Protein AF-A0A960I4C6-F1 (afdb_monomer)

Mean predicted aligned error: 10.02 Å

Secondary structure (DSSP, 8-state):
-PPPPHHHHHHHHHHHHH-TT--HHHHHHHHHHHHHHHHHHHTTTPPTT-EEEE-HHHHTT---TT--EEEEEE--TT--HHHHHHHHHHHHHHHHHTT--EEEEEE-HHHHHHHTTT-HHHHHHTSS-EEEEE-HHHHHHHHHHHHHHHHHSHHHHHHHHHHHHHHHHHHH-BTTTBSS-BTTTSBTSHHHHHHHHHHHTT--HHHHTT-SS-GGGGHHHHHHHHHHHHHHHHHHSS---B--HHHHHHHHHHHT-SSHHHHHHHHHHHHHHHHHHHHHHHHHHHHHHHTTT----PPPEEEETTEEEETTEEEE-TT--TTSTTHHHHHHHHHHHTT-PBPHHHHHHHHHHSPPP-SS--HHHHHHHHHHHTTGGGHHHHHHHHHHTTHHHHH-TTHHHHTT----STT--B-HHHHHHHHHHHHGGGTTTSS-HHHHHHHHHHTTGGGGSSS-HHHHHHHHHHHHHHHTT--HHHHHHHHHHHHTTTHHHHHHHHS-TTSHHHHHHHHHHH-SHHHHHHHHHHHHHHHHHH-TTT--HHHHHHHHHHHHHHHHHHTTPPPP-GGG---HHHHHHHTT--TT--EEEEEE-SSEEEEEEEEE--TTHHHHHHHHHHHHT--EEEEEEEE-TTSEEEEEEEEEPPTT----HHHHHHHHHHHHHT-S-HHHHHHHHHHHHTTT-SS---S----EEEEESSS-SSSEEEEEEEE--TTHHHHHHHHHHHTT-EEEEEEEEEETTEEEEEEEEEBTTTTBSPPGGGHHHHHHHHHHHH-

Nearest PDB structures (foldseek):
  3wfo-assembly2_B  TM=7.248E-01  e=2.151E-05  Aquifex aeolicus VF5
  8ops-assembly1_A  TM=4.016E-01  e=2.443E-01  Homo sapiens
  2ab5-assembly1_B  TM=2.036E-01  e=8.903E-02  Saccharomyces cerevisiae
  8opp-assembly1_A  TM=1.659E-01  e=3.244E-02  Homo sapiens
  8opt-assembly1_A  TM=2.288E-01  e=2.065E-01  Homo sapiens

pLDDT: mean 89.29, std 10.27, range [33.47, 98.69]

Radius of gyration: 32.49 Å; Cα contacts (8 Å, |Δi|>4): 1317; chains: 1; bounding box: 74×76×93 Å

Foldseek 3Di:
DPQDALVNVLVVLVCLLPDLVAFFLRSLLVVLVVVLVNLCRLCVPPDALKFKWWWDCSLVSLHFSADAGEIEIEHEPPDDPVVQCVSVCSRVVRCVSSVGHYPYYYDYLVVLLVCLLPDLVSLLRLCGIGTSDHDPVSSVVSNVVSLVSCLVPLLVNLVVLVVQLVVLCVPFPALLWFLWHQQDSYQLHLVLLSSLVSSCSNVDPQLVVLFPDDSVVLPVLHSLSSRLQNLLCSQVVHNGRIRDPVCQQVSCVSVVHPGSQRSSLSNSVSSLVSNVRSVSSSLSSVLCSVVVNDDDFFDWDDQDVQWTQGPQAIAGHPPDPLQPLQVLLQSLLSCLLSVGHHDPVRLLVSLPRYHFQDQADDPSNLVSNLSLLLSAPSNVNSLSSNVVSPNNCSLVVLVVLQRSGDDPFPQAGTGRNQLLSQLSNQLSVCCVVAPCSSLLSVLSNQQQSQVSDPDPSLVSSLVCLCSNVVRSVDDPVSSVLSSLLNNCLVVLLCLLQAHDLLFLLSLVVVLVSQVALNSLRSSLSSNQSSQVSRHPPSDDPSSVVSSVSSSVSNVCVRVVHRRPNCQADDDPVLVVQQVVEDPFDKDWDWDDDDFWIKIKIKGQDDQCLQLLLLLLCLLQVWAWQWKFWHDHPVRMIIIITITGDDPPDDRPVVVSVVSSVCSSVVNDPSVVSVVVVLVVCVVPPPDDDDDAFDWDWDWDPVSHVFFIKIKTKHFDDRSLVSLQSVLCSVVQKDFRIWGWDDGDGMIIIITGIDRPVVNGYDDPVCRVVSSVSSVVSRD

Structure (mmCIF, N/CA/C/O backbone):
data_AF-A0A960I4C6-F1
#
_entry.id   AF-A0A960I4C6-F1
#
loop_
_atom_site.group_PDB
_atom_site.id
_atom_site.type_symbol
_atom_site.label_atom_id
_atom_site.label_alt_id
_atom_site.label_comp_id
_atom_site.label_asym_id
_atom_site.label_entity_id
_atom_site.label_seq_id
_atom_site.pdbx_PDB_ins_code
_atom_site.Cartn_x
_atom_site.Cartn_y
_atom_site.Cartn_z
_atom_site.occupancy
_atom_site.B_iso_or_equiv
_atom_site.auth_seq_id
_atom_site.auth_comp_id
_atom_site.auth_asym_id
_atom_site.auth_atom_id
_atom_site.pdbx_PDB_model_num
ATOM 1 N N . MET A 1 1 ? 14.129 27.250 -44.084 1.00 50.06 1 MET A N 1
ATOM 2 C CA . MET A 1 1 ? 12.821 27.407 -43.402 1.00 50.06 1 MET A CA 1
ATOM 3 C C . MET A 1 1 ? 13.076 28.290 -42.187 1.00 50.06 1 MET A C 1
ATOM 5 O O . MET A 1 1 ? 14.143 28.129 -41.614 1.00 50.06 1 MET A O 1
ATOM 9 N N . LYS A 1 2 ? 12.229 29.269 -41.828 1.00 59.34 2 LYS A N 1
ATOM 10 C CA . LYS A 1 2 ? 12.492 30.034 -40.590 1.00 59.34 2 LYS A CA 1
ATOM 11 C C . LYS A 1 2 ? 12.363 29.081 -39.388 1.00 59.34 2 LYS A C 1
ATOM 13 O O . LYS A 1 2 ? 11.403 28.310 -39.397 1.00 59.34 2 LYS A O 1
ATOM 18 N N . PRO A 1 3 ? 13.288 29.110 -38.412 1.00 73.62 3 PRO A N 1
ATOM 19 C CA . PRO A 1 3 ? 13.168 28.294 -37.209 1.00 73.62 3 PRO A CA 1
ATOM 20 C C . PRO A 1 3 ? 11.868 28.630 -36.471 1.00 73.62 3 PRO A C 1
ATOM 22 O O . PRO A 1 3 ? 11.410 29.776 -36.495 1.00 73.62 3 PRO A O 1
ATOM 25 N N . VAL A 1 4 ? 11.252 27.617 -35.861 1.00 86.25 4 VAL A N 1
ATOM 26 C CA . VAL A 1 4 ? 10.021 27.785 -35.081 1.00 86.25 4 VAL A CA 1
ATOM 27 C C . VAL A 1 4 ? 10.258 28.737 -33.900 1.00 86.25 4 VAL A C 1
ATOM 29 O O . VAL A 1 4 ? 11.282 28.654 -33.227 1.00 86.25 4 VAL A O 1
ATOM 32 N N . ASP A 1 5 ? 9.317 29.651 -33.646 1.00 89.38 5 ASP A N 1
ATOM 33 C CA . ASP A 1 5 ? 9.409 30.599 -32.531 1.00 89.38 5 ASP A CA 1
ATOM 34 C C . ASP A 1 5 ? 8.727 30.090 -31.244 1.00 89.38 5 ASP A C 1
ATOM 36 O O . ASP A 1 5 ? 7.834 29.233 -31.257 1.00 89.38 5 ASP A O 1
ATOM 40 N N . ALA A 1 6 ? 9.130 30.657 -30.102 1.00 90.25 6 ALA A N 1
ATOM 41 C CA . ALA A 1 6 ? 8.630 30.271 -28.781 1.00 90.25 6 ALA A CA 1
ATOM 42 C C . ALA A 1 6 ? 7.116 30.504 -28.599 1.00 90.25 6 ALA A C 1
ATOM 44 O O . ALA A 1 6 ? 6.450 29.798 -27.836 1.00 90.25 6 ALA A O 1
ATOM 45 N N . ALA A 1 7 ? 6.537 31.491 -29.291 1.00 91.44 7 ALA A N 1
ATOM 46 C CA . ALA A 1 7 ? 5.098 31.754 -29.249 1.00 91.44 7 ALA A CA 1
ATOM 47 C C . ALA A 1 7 ? 4.303 30.634 -29.940 1.00 91.44 7 ALA A C 1
ATOM 49 O O . ALA A 1 7 ? 3.284 30.175 -29.418 1.00 91.44 7 ALA A O 1
ATOM 50 N N . THR A 1 8 ? 4.803 30.151 -31.075 1.00 92.81 8 THR A N 1
ATOM 51 C CA . THR A 1 8 ? 4.229 29.041 -31.832 1.00 92.81 8 THR A CA 1
ATOM 52 C C . THR A 1 8 ? 4.314 27.743 -31.043 1.00 92.81 8 THR A C 1
ATOM 54 O O . THR A 1 8 ? 3.298 27.060 -30.924 1.00 92.81 8 THR A O 1
ATOM 57 N N . ILE A 1 9 ? 5.468 27.442 -30.435 1.00 93.56 9 ILE A N 1
ATOM 58 C CA . ILE A 1 9 ? 5.640 26.261 -29.572 1.00 93.56 9 ILE A CA 1
ATOM 59 C C . ILE A 1 9 ? 4.607 26.270 -28.437 1.00 93.56 9 ILE A C 1
ATOM 61 O O . ILE A 1 9 ? 3.869 25.296 -28.272 1.00 93.56 9 ILE A O 1
ATOM 65 N N . ARG A 1 10 ? 4.492 27.384 -27.696 1.00 93.81 10 ARG A N 1
ATOM 66 C CA . ARG A 1 10 ? 3.526 27.524 -26.590 1.00 93.81 10 ARG A CA 1
ATOM 67 C C . ARG A 1 10 ? 2.090 27.301 -27.041 1.00 93.81 10 ARG A C 1
ATOM 69 O O . ARG A 1 10 ? 1.372 26.515 -26.428 1.00 93.81 10 ARG A O 1
ATOM 76 N N . ARG A 1 11 ? 1.682 27.966 -28.125 1.00 95.31 11 ARG A N 1
ATOM 77 C CA . ARG A 1 11 ? 0.319 27.876 -28.659 1.00 95.31 11 ARG A CA 1
ATOM 78 C C . ARG A 1 11 ? -0.024 26.456 -29.101 1.00 95.31 11 ARG A C 1
ATOM 80 O O . ARG A 1 11 ? -1.056 25.936 -28.693 1.00 95.31 11 ARG A O 1
ATOM 87 N N . VAL A 1 12 ? 0.835 25.827 -29.904 1.00 95.50 12 VAL A N 1
ATOM 88 C CA . VAL A 1 12 ? 0.587 24.476 -30.432 1.00 95.50 12 VAL A CA 1
ATOM 89 C C . VAL A 1 12 ? 0.591 23.447 -29.304 1.00 95.50 12 VAL A C 1
ATOM 91 O O . VAL A 1 12 ? -0.283 22.586 -29.263 1.00 95.50 12 VAL A O 1
ATOM 94 N N . ARG A 1 13 ? 1.514 23.557 -28.340 1.00 94.50 13 ARG A N 1
ATOM 95 C CA . ARG A 1 13 ? 1.504 22.683 -27.162 1.00 94.50 13 ARG A CA 1
ATOM 96 C C . ARG A 1 13 ? 0.210 22.815 -26.371 1.00 94.50 13 ARG A C 1
ATOM 98 O O . ARG A 1 13 ? -0.377 21.796 -26.030 1.00 94.50 13 ARG A O 1
ATOM 105 N N . ALA A 1 14 ? -0.214 24.043 -26.073 1.00 93.94 14 ALA A N 1
ATOM 106 C CA . ALA A 1 14 ? -1.435 24.284 -25.313 1.00 93.94 14 ALA A CA 1
ATOM 107 C C . ALA A 1 14 ? -2.659 23.687 -26.022 1.00 93.94 14 ALA A C 1
ATOM 109 O O . ALA A 1 14 ? -3.476 23.048 -25.370 1.00 93.94 14 ALA A O 1
ATOM 110 N N . GLN A 1 15 ? -2.736 23.819 -27.351 1.00 95.31 15 GLN A N 1
ATOM 111 C CA . GLN A 1 15 ? -3.789 23.203 -28.161 1.00 95.31 15 GLN A CA 1
ATOM 112 C C . GLN A 1 15 ? -3.781 21.674 -28.059 1.00 95.31 15 GLN A C 1
ATOM 114 O O . GLN A 1 15 ? -4.822 21.096 -27.790 1.00 95.31 15 GLN A O 1
ATOM 119 N N . LEU A 1 16 ? -2.620 21.026 -28.209 1.00 95.25 16 LEU A N 1
ATOM 120 C CA . LEU A 1 16 ? -2.516 19.564 -28.108 1.00 95.25 16 LEU A CA 1
ATOM 121 C C . LEU A 1 16 ? -2.846 19.041 -26.708 1.00 95.25 16 LEU A C 1
ATOM 123 O O . LEU A 1 16 ? -3.477 18.001 -26.571 1.00 95.25 16 LEU A O 1
ATOM 127 N N . VAL A 1 17 ? -2.400 19.738 -25.659 1.00 94.44 17 VAL A N 1
ATOM 128 C CA . VAL A 1 17 ? -2.691 19.332 -24.278 1.00 94.44 17 VAL A CA 1
ATOM 129 C C . VAL A 1 17 ? -4.173 19.511 -23.962 1.00 94.44 17 VAL A C 1
ATOM 131 O O . VAL A 1 17 ? -4.720 18.673 -23.256 1.00 94.44 17 VAL A O 1
ATOM 134 N N . ALA A 1 18 ? -4.821 20.551 -24.488 1.00 93.38 18 ALA A N 1
ATOM 135 C CA . ALA A 1 18 ? -6.244 20.812 -24.280 1.00 93.38 18 ALA A CA 1
ATOM 136 C C . ALA A 1 18 ? -7.176 19.983 -25.184 1.00 93.38 18 ALA A C 1
ATOM 138 O O . ALA A 1 18 ? -8.388 20.072 -25.018 1.00 93.38 18 ALA A O 1
ATOM 139 N N . ASP A 1 19 ? -6.635 19.218 -26.136 1.00 93.31 19 ASP A N 1
ATOM 140 C CA . ASP A 1 19 ? -7.417 18.423 -27.083 1.00 93.31 19 ASP A CA 1
ATOM 141 C C . ASP A 1 19 ? -8.056 17.204 -26.381 1.00 93.31 19 ASP A C 1
ATOM 143 O O . ASP A 1 19 ? -7.316 16.320 -25.925 1.00 93.31 19 ASP A O 1
ATOM 147 N N . PRO A 1 20 ? -9.398 17.146 -26.267 1.00 86.69 20 PRO A N 1
ATOM 148 C CA . PRO A 1 20 ? -10.093 16.047 -25.601 1.00 86.69 20 PRO A CA 1
ATOM 149 C C . PRO A 1 20 ? -10.083 14.751 -26.424 1.00 86.69 20 PRO A C 1
ATOM 151 O O . PRO A 1 20 ? -10.253 13.678 -25.851 1.00 86.69 20 PRO A O 1
ATOM 154 N N . ASP A 1 21 ? -9.831 14.819 -27.737 1.00 89.94 21 ASP A N 1
ATOM 155 C CA . ASP A 1 21 ? -9.758 13.634 -28.603 1.00 89.94 21 ASP A CA 1
ATOM 156 C C . ASP A 1 21 ? -8.409 12.901 -28.457 1.00 89.94 21 ASP A C 1
ATOM 158 O O . ASP A 1 21 ? -8.218 11.790 -28.963 1.00 89.94 21 ASP A O 1
ATOM 162 N N . LEU A 1 22 ? -7.449 13.514 -27.754 1.00 89.94 22 LEU A N 1
ATOM 163 C CA . LEU A 1 22 ? -6.145 12.942 -27.449 1.00 89.94 22 LEU A CA 1
ATOM 164 C C . LEU A 1 22 ? -6.086 12.506 -25.982 1.00 89.94 22 LEU A C 1
ATOM 166 O O . LEU A 1 22 ? -5.979 13.332 -25.077 1.00 89.94 22 LEU A O 1
ATOM 170 N N . ALA A 1 23 ? -6.035 11.196 -25.751 1.00 85.88 23 ALA A N 1
ATOM 171 C CA . ALA A 1 23 ? -5.848 10.611 -24.424 1.00 85.88 23 ALA A CA 1
ATOM 172 C C . ALA A 1 23 ? -4.712 9.577 -24.402 1.00 85.88 23 ALA A C 1
ATOM 174 O O . ALA A 1 23 ? -4.416 8.890 -25.392 1.00 85.88 23 ALA A O 1
ATOM 175 N N . GLY A 1 24 ? -4.036 9.492 -23.259 1.00 85.88 24 GLY A N 1
ATOM 176 C CA . GLY A 1 24 ? -2.950 8.552 -22.991 1.00 85.88 24 GLY A CA 1
ATOM 177 C C . GLY A 1 24 ? -1.906 8.393 -24.087 1.00 85.88 24 GLY A C 1
ATOM 178 O O . GLY A 1 24 ? -1.200 9.348 -24.415 1.00 85.88 24 GLY A O 1
ATOM 179 N N . ARG A 1 25 ? -1.755 7.183 -24.649 1.00 88.69 25 ARG A N 1
ATOM 180 C CA . ARG A 1 25 ? -0.715 6.922 -25.660 1.00 88.69 25 ARG A CA 1
ATOM 181 C C . ARG A 1 25 ? -0.866 7.805 -26.899 1.00 88.69 25 ARG A C 1
ATOM 183 O O . ARG A 1 25 ? 0.147 8.200 -27.476 1.00 88.69 25 ARG A O 1
ATOM 190 N N . SER A 1 26 ? -2.094 8.125 -27.311 1.00 92.56 26 SER A N 1
ATOM 191 C CA . SER A 1 26 ? -2.335 8.976 -28.483 1.00 92.56 26 SER A CA 1
ATOM 192 C C . SER A 1 26 ? -1.835 10.407 -28.248 1.00 92.56 26 SER A C 1
ATOM 194 O O . SER A 1 26 ? -1.070 10.926 -29.067 1.00 92.56 26 SER A O 1
ATOM 196 N N . LEU A 1 27 ? -2.140 10.986 -27.080 1.00 94.50 27 LEU A N 1
ATOM 197 C CA . LEU A 1 27 ? -1.620 12.282 -26.645 1.00 94.50 27 LEU A CA 1
ATOM 198 C C . LEU A 1 27 ? -0.096 12.260 -26.546 1.00 94.50 27 LEU A C 1
ATOM 200 O O . LEU A 1 27 ? 0.578 13.118 -27.115 1.00 94.50 27 LEU A O 1
ATOM 204 N N . ALA A 1 28 ? 0.458 11.253 -25.869 1.00 95.50 28 ALA A N 1
ATOM 205 C CA . ALA A 1 28 ? 1.893 11.163 -25.647 1.00 95.50 28 ALA A CA 1
ATOM 206 C C . ALA A 1 28 ? 2.679 11.043 -26.962 1.00 95.50 28 ALA A C 1
ATOM 208 O O . ALA A 1 28 ? 3.711 11.697 -27.162 1.00 95.50 28 ALA A O 1
ATOM 209 N N . ARG A 1 29 ? 2.144 10.265 -27.908 1.00 95.69 29 ARG A N 1
ATOM 210 C CA . ARG A 1 29 ? 2.691 10.134 -29.258 1.00 95.69 29 ARG A CA 1
ATOM 211 C C . ARG A 1 29 ? 2.599 11.446 -30.024 1.00 95.69 29 ARG A C 1
ATOM 213 O O . ARG A 1 29 ? 3.577 11.828 -30.661 1.00 95.69 29 ARG A O 1
ATOM 220 N N . ARG A 1 30 ? 1.462 12.144 -29.960 1.00 96.81 30 ARG A N 1
ATOM 221 C CA . ARG A 1 30 ? 1.267 13.410 -30.674 1.00 96.81 30 ARG A CA 1
ATOM 222 C C . ARG A 1 30 ? 2.170 14.517 -30.136 1.00 96.81 30 ARG A C 1
ATOM 224 O O . ARG A 1 30 ? 2.773 15.234 -30.930 1.00 96.81 30 ARG A O 1
ATOM 231 N N . LEU A 1 31 ? 2.329 14.608 -28.816 1.00 96.69 31 LEU A N 1
ATOM 232 C CA . LEU A 1 31 ? 3.290 15.510 -28.177 1.00 96.69 31 LEU A CA 1
ATOM 233 C C . LEU A 1 31 ? 4.725 15.196 -28.604 1.00 96.69 31 LEU A C 1
ATOM 235 O O . LEU A 1 31 ? 5.488 16.115 -28.889 1.00 96.69 31 LEU A O 1
ATOM 239 N N . SER A 1 32 ? 5.073 13.911 -28.702 1.00 97.06 32 SER A N 1
ATOM 240 C CA . SER A 1 32 ? 6.398 13.484 -29.160 1.00 97.06 32 SER A CA 1
ATOM 241 C C . SER A 1 32 ? 6.646 13.855 -30.623 1.00 97.06 32 SER A C 1
ATOM 243 O O . SER A 1 32 ? 7.642 14.496 -30.919 1.00 97.06 32 SER A O 1
ATOM 245 N N . GLN A 1 33 ? 5.708 13.559 -31.524 1.00 97.19 33 GLN A N 1
ATOM 246 C CA . GLN A 1 33 ? 5.802 13.949 -32.938 1.00 97.19 33 GLN A CA 1
ATOM 247 C C . GLN A 1 33 ? 5.887 15.467 -33.119 1.00 97.19 33 GLN A C 1
ATOM 249 O O . GLN A 1 33 ? 6.587 15.966 -33.997 1.00 97.19 33 GLN A O 1
ATOM 254 N N . GLN A 1 34 ? 5.162 16.219 -32.291 1.00 97.12 34 GLN A N 1
ATOM 255 C CA . GLN A 1 34 ? 5.214 17.669 -32.351 1.00 97.12 34 GLN A CA 1
ATOM 256 C C . GLN A 1 34 ? 6.571 18.199 -31.872 1.00 97.12 34 GLN A C 1
ATOM 258 O O . GLN A 1 34 ? 7.124 19.096 -32.510 1.00 97.12 34 GLN A O 1
ATOM 263 N N . ALA A 1 35 ? 7.125 17.630 -30.800 1.00 96.81 35 ALA A N 1
ATOM 264 C CA . ALA A 1 35 ? 8.473 17.950 -30.350 1.00 96.81 35 ALA A CA 1
ATOM 265 C C . ALA A 1 35 ? 9.530 17.591 -31.407 1.00 96.81 35 ALA A C 1
ATOM 267 O O . ALA A 1 35 ? 10.440 18.393 -31.624 1.00 96.81 35 ALA A O 1
ATOM 268 N N . ASP A 1 36 ? 9.363 16.470 -32.120 1.00 96.75 36 ASP A N 1
ATOM 269 C CA . ASP A 1 36 ? 10.248 16.077 -33.223 1.00 96.75 36 ASP A CA 1
ATOM 270 C C . ASP A 1 36 ? 10.302 17.195 -34.267 1.00 96.75 36 ASP A C 1
ATOM 272 O O . ASP A 1 36 ? 11.376 17.707 -34.562 1.00 96.75 36 ASP A O 1
ATOM 276 N N . SER A 1 37 ? 9.137 17.667 -34.727 1.00 96.44 37 SER A N 1
ATOM 277 C CA . SER A 1 37 ? 9.061 18.722 -35.747 1.00 96.44 37 SER A CA 1
ATOM 278 C C . SER A 1 37 ? 9.698 20.051 -35.314 1.00 96.44 37 SER A C 1
ATOM 280 O O . SER A 1 37 ? 10.247 20.779 -36.143 1.00 96.44 37 SER A O 1
ATOM 282 N N . TRP A 1 38 ? 9.656 20.383 -34.017 1.00 96.12 38 TRP A N 1
ATOM 283 C CA . TRP A 1 38 ? 10.324 21.578 -33.497 1.00 96.12 38 TRP A CA 1
ATOM 284 C C . TRP A 1 38 ? 11.840 21.413 -33.527 1.00 96.12 38 TRP A C 1
ATOM 286 O O . TRP A 1 38 ? 12.535 22.292 -34.033 1.00 96.12 38 TRP A O 1
ATOM 296 N N . PHE A 1 39 ? 12.350 20.280 -33.045 1.00 96.25 39 PHE A N 1
ATOM 297 C CA . PHE A 1 39 ? 13.783 20.007 -33.056 1.00 96.25 39 PHE A CA 1
ATOM 298 C C . PHE A 1 39 ? 14.336 19.827 -34.468 1.00 96.25 39 PHE A C 1
ATOM 300 O O . PHE A 1 39 ? 15.397 20.367 -34.750 1.00 96.25 39 PHE A O 1
ATOM 307 N N . GLU A 1 40 ? 13.616 19.166 -35.373 1.00 95.12 40 GLU A N 1
ATOM 308 C CA . GLU A 1 40 ? 13.962 19.081 -36.798 1.00 95.12 40 GLU A CA 1
ATOM 309 C C . GLU A 1 40 ? 14.097 20.475 -37.424 1.00 95.12 40 GLU A C 1
ATOM 311 O O . GLU A 1 40 ? 15.048 20.743 -38.157 1.00 95.12 40 GLU A O 1
ATOM 316 N N . SER A 1 41 ? 13.183 21.395 -37.094 1.00 94.00 41 SER A N 1
ATOM 317 C CA . SER A 1 41 ? 13.254 22.774 -37.578 1.00 94.00 41 SER A CA 1
ATOM 318 C C . SER A 1 41 ? 14.411 23.570 -36.972 1.00 94.00 41 SER A C 1
ATOM 320 O O . SER A 1 41 ? 14.972 24.408 -37.675 1.00 94.00 41 SER A O 1
ATOM 322 N N . LEU A 1 42 ? 14.726 23.379 -35.687 1.00 93.75 42 LEU A N 1
ATOM 323 C CA . LEU A 1 42 ? 15.818 24.084 -35.000 1.00 93.75 42 LEU A CA 1
ATOM 324 C C . LEU A 1 42 ? 17.195 23.544 -35.405 1.00 93.75 42 LEU A C 1
ATOM 326 O O . LEU A 1 42 ? 18.166 24.290 -35.462 1.00 93.75 42 LEU A O 1
ATOM 330 N N . ALA A 1 43 ? 17.268 22.254 -35.716 1.00 94.94 43 ALA A N 1
ATOM 331 C CA . ALA A 1 43 ? 18.490 21.536 -36.046 1.00 94.94 43 ALA A CA 1
ATOM 332 C C . ALA A 1 43 ? 18.743 21.416 -37.561 1.00 94.94 43 ALA A C 1
ATOM 334 O O . ALA A 1 43 ? 19.599 20.634 -37.979 1.00 94.94 43 ALA A O 1
ATOM 335 N N . ALA A 1 44 ? 18.012 22.175 -38.385 1.00 91.19 44 ALA A N 1
ATOM 336 C CA . ALA A 1 44 ? 18.112 22.124 -39.845 1.00 91.19 44 ALA A CA 1
ATOM 337 C C . ALA A 1 44 ? 19.532 22.423 -40.361 1.00 91.19 44 ALA A C 1
ATOM 339 O O . ALA A 1 44 ? 19.964 21.824 -41.343 1.00 91.19 44 ALA A O 1
ATOM 340 N N . ASP A 1 45 ? 20.257 23.300 -39.662 1.00 89.69 45 ASP A N 1
ATOM 341 C CA . ASP A 1 45 ? 21.608 23.746 -40.019 1.00 89.69 45 ASP A CA 1
ATOM 342 C C . ASP A 1 45 ? 22.698 23.095 -39.142 1.00 89.69 45 ASP A C 1
ATOM 344 O O . ASP A 1 45 ? 23.774 23.663 -38.944 1.00 89.69 45 ASP A O 1
ATOM 348 N N . LEU A 1 46 ? 22.436 21.903 -38.583 1.00 94.75 46 LEU A N 1
ATOM 349 C CA . LEU A 1 46 ? 23.447 21.173 -37.812 1.00 94.75 46 LEU A CA 1
ATOM 350 C C . LEU A 1 46 ? 24.721 20.937 -38.646 1.00 94.75 46 LEU A C 1
ATOM 352 O O . LEU A 1 46 ? 24.627 20.506 -39.801 1.00 94.75 46 LEU A O 1
ATOM 356 N N . PRO A 1 47 ? 25.926 21.140 -38.076 1.00 93.94 47 PRO A N 1
ATOM 357 C CA . PRO A 1 47 ? 27.157 20.891 -38.812 1.00 93.94 47 PRO A CA 1
ATOM 358 C C . PRO A 1 47 ? 27.307 19.411 -39.194 1.00 93.94 47 PRO A C 1
ATOM 360 O O . PRO A 1 47 ? 26.840 18.508 -38.496 1.00 93.94 47 PRO A O 1
ATOM 363 N N . ALA A 1 48 ? 28.023 19.145 -40.288 1.00 91.06 48 ALA A N 1
ATOM 364 C CA . ALA A 1 48 ? 28.287 17.780 -40.736 1.00 91.06 48 ALA A CA 1
ATOM 365 C C . ALA A 1 48 ? 28.975 16.943 -39.639 1.00 91.06 48 ALA A C 1
ATOM 367 O O . ALA A 1 48 ? 29.910 17.402 -38.979 1.00 91.06 48 ALA A O 1
ATOM 368 N N . GLY A 1 49 ? 28.512 15.704 -39.454 1.00 91.81 49 GLY A N 1
ATOM 369 C CA . GLY A 1 49 ? 29.008 14.789 -38.422 1.00 91.81 49 GLY A CA 1
ATOM 370 C C . GLY A 1 49 ? 28.435 15.022 -37.018 1.00 91.81 49 GLY A C 1
ATOM 371 O O . GLY A 1 49 ? 28.882 14.367 -36.081 1.00 91.81 49 GLY A O 1
ATOM 372 N N . TRP A 1 50 ? 27.469 15.931 -36.853 1.00 97.50 50 TRP A N 1
ATOM 373 C CA . TRP A 1 50 ? 26.701 16.095 -35.615 1.00 97.50 50 TRP A CA 1
ATOM 374 C C . TRP A 1 50 ? 25.364 15.377 -35.724 1.00 97.50 50 TRP A C 1
ATOM 376 O O . TRP A 1 50 ? 24.822 15.220 -36.818 1.00 97.50 50 TRP A O 1
ATOM 386 N N . ALA A 1 51 ? 24.804 14.983 -34.586 1.00 97.88 51 ALA A N 1
ATOM 387 C CA . ALA A 1 51 ? 23.467 14.415 -34.520 1.00 97.88 51 ALA A CA 1
ATOM 388 C C . ALA A 1 51 ? 22.726 14.925 -33.285 1.00 97.88 51 ALA A C 1
ATOM 390 O O . ALA A 1 51 ? 23.284 14.968 -32.191 1.00 97.88 51 ALA A O 1
ATOM 391 N N . LEU A 1 52 ? 21.454 15.267 -33.454 1.00 98.25 52 LEU A N 1
ATOM 392 C CA . LEU A 1 52 ? 20.531 15.512 -32.354 1.00 98.25 52 LEU A CA 1
ATOM 393 C C . LEU A 1 52 ? 19.648 14.277 -32.192 1.00 98.25 52 LEU A C 1
ATOM 395 O O . LEU A 1 52 ? 18.988 13.848 -33.142 1.00 98.25 52 LEU A O 1
ATOM 399 N N . VAL A 1 53 ? 19.638 13.698 -30.995 1.00 98.06 53 VAL A N 1
ATOM 400 C CA . VAL A 1 53 ? 18.896 12.469 -30.699 1.00 98.06 53 VAL A CA 1
ATOM 401 C C . VAL A 1 53 ? 17.962 12.667 -29.510 1.00 98.06 53 VAL A C 1
ATOM 403 O O . VAL A 1 53 ? 18.286 13.373 -28.559 1.00 98.06 53 VAL A O 1
ATOM 406 N N . ALA A 1 54 ? 16.805 12.018 -29.552 1.00 97.62 54 ALA A N 1
ATOM 407 C CA . ALA A 1 54 ? 15.958 11.812 -28.387 1.00 97.62 54 ALA A CA 1
ATOM 408 C C . ALA A 1 54 ? 16.457 10.600 -27.592 1.00 97.62 54 ALA A C 1
ATOM 410 O O . ALA A 1 54 ? 16.893 9.601 -28.183 1.00 97.62 54 ALA A O 1
ATOM 411 N N . THR A 1 55 ? 16.325 10.663 -26.267 1.00 95.50 55 THR A N 1
ATOM 412 C CA . THR A 1 55 ? 16.622 9.558 -25.342 1.00 95.50 55 THR A CA 1
ATOM 413 C C . THR A 1 55 ? 15.399 9.239 -24.470 1.00 95.50 55 THR A C 1
ATOM 415 O O . THR A 1 55 ? 14.330 9.840 -24.615 1.00 95.50 55 THR A O 1
ATOM 418 N N . GLY A 1 56 ? 15.504 8.220 -23.611 1.00 90.81 56 GLY A N 1
ATOM 419 C CA . GLY A 1 56 ? 14.498 7.953 -22.579 1.00 90.81 56 GLY A CA 1
ATOM 420 C C . GLY A 1 56 ? 13.074 7.723 -23.108 1.00 90.81 56 GLY A C 1
ATOM 421 O O . GLY A 1 56 ? 12.854 7.020 -24.102 1.00 90.81 56 GLY A O 1
ATOM 422 N N . GLY A 1 57 ? 12.086 8.287 -22.407 1.00 91.38 57 GLY A N 1
ATOM 423 C CA . GLY A 1 57 ? 10.670 8.195 -22.784 1.00 91.38 57 GLY A CA 1
ATOM 424 C C . GLY A 1 57 ? 10.349 8.936 -24.085 1.00 91.38 57 GLY A C 1
ATOM 425 O O . GLY A 1 57 ? 9.500 8.494 -24.861 1.00 91.38 57 GLY A O 1
ATOM 426 N N . TYR A 1 58 ? 11.078 10.012 -24.384 1.00 95.69 58 TYR A N 1
ATOM 427 C CA . TYR A 1 58 ? 10.894 10.765 -25.621 1.00 95.69 58 TYR A CA 1
ATOM 428 C C . TYR A 1 58 ? 11.331 9.975 -26.861 1.00 95.69 58 TYR A C 1
ATOM 430 O O . TYR A 1 58 ? 10.617 9.942 -27.869 1.00 95.69 58 TYR A O 1
ATOM 438 N N . ALA A 1 59 ? 12.443 9.238 -26.775 1.00 95.38 59 ALA A N 1
ATOM 439 C CA . ALA A 1 59 ? 12.869 8.327 -27.839 1.00 95.38 59 ALA A CA 1
ATOM 440 C C . ALA A 1 59 ? 11.798 7.276 -28.165 1.00 95.38 59 ALA A C 1
ATOM 442 O O . ALA A 1 59 ? 11.638 6.898 -29.324 1.00 95.38 59 ALA A O 1
ATOM 443 N N . ARG A 1 60 ? 11.031 6.842 -27.155 1.00 92.81 60 ARG A N 1
ATOM 444 C CA . ARG A 1 60 ? 9.930 5.872 -27.291 1.00 92.81 60 ARG A CA 1
ATOM 445 C C . ARG A 1 60 ? 8.598 6.489 -27.724 1.00 92.81 60 ARG A C 1
ATOM 447 O O . ARG A 1 60 ? 7.659 5.745 -27.994 1.00 92.81 60 ARG A O 1
ATOM 454 N N . GLY A 1 61 ? 8.502 7.815 -27.787 1.00 94.31 61 GLY A N 1
ATOM 455 C CA . GLY A 1 61 ? 7.269 8.508 -28.145 1.00 94.31 61 GLY A CA 1
ATOM 456 C C . GLY A 1 61 ? 6.210 8.511 -27.037 1.00 94.31 61 GLY A C 1
ATOM 457 O O . GLY A 1 61 ? 5.021 8.459 -27.342 1.00 94.31 61 GLY A O 1
ATOM 458 N N . VAL A 1 62 ? 6.627 8.524 -25.763 1.00 93.88 62 VAL A N 1
ATOM 459 C CA . VAL A 1 62 ? 5.728 8.483 -24.590 1.00 93.88 62 VAL A CA 1
ATOM 460 C C . VAL A 1 62 ? 5.796 9.754 -23.725 1.00 93.88 62 VAL A C 1
ATOM 462 O O . VAL A 1 62 ? 5.696 9.691 -22.499 1.00 93.88 62 VAL A O 1
ATOM 465 N N . LEU A 1 63 ? 5.970 10.929 -24.342 1.00 95.00 63 LEU A N 1
ATOM 466 C CA . LEU A 1 63 ? 5.983 12.211 -23.622 1.00 95.00 63 LEU A CA 1
ATOM 467 C C . LEU A 1 63 ? 4.613 12.572 -23.030 1.00 95.00 63 LEU A C 1
ATOM 469 O O . LEU A 1 63 ? 3.721 13.004 -23.751 1.00 95.00 63 LEU A O 1
ATOM 473 N N . ALA A 1 64 ? 4.469 12.496 -21.707 1.00 95.00 64 ALA A N 1
ATOM 474 C CA . ALA A 1 64 ? 3.289 13.037 -21.024 1.00 95.00 64 ALA A CA 1
ATOM 475 C C . ALA A 1 64 ? 3.357 14.583 -20.910 1.00 95.00 64 ALA A C 1
ATOM 477 O O . ALA A 1 64 ? 4.462 15.132 -20.917 1.00 95.00 64 ALA A O 1
ATOM 478 N N . PRO A 1 65 ? 2.230 15.299 -20.706 1.00 94.75 65 PRO A N 1
ATOM 479 C CA . PRO A 1 65 ? 2.172 16.770 -20.743 1.00 94.75 65 PRO A CA 1
ATOM 480 C C . PRO A 1 65 ? 3.127 17.515 -19.798 1.00 94.75 65 PRO A C 1
ATOM 482 O O . PRO A 1 65 ? 3.611 18.588 -20.140 1.00 94.75 65 PRO A O 1
ATOM 485 N N . GLY A 1 66 ? 3.416 16.972 -18.617 1.00 92.62 66 GLY A N 1
ATOM 486 C CA . GLY A 1 66 ? 4.386 17.540 -17.676 1.00 92.62 66 GLY A CA 1
ATOM 487 C C . GLY A 1 66 ? 5.808 16.980 -17.797 1.00 92.62 66 GLY A C 1
ATOM 488 O O . GLY A 1 66 ? 6.670 17.412 -17.042 1.00 92.62 66 GLY A O 1
ATOM 489 N N . SER A 1 67 ? 6.061 16.008 -18.682 1.00 92.88 67 SER A N 1
ATOM 490 C CA . SER A 1 67 ? 7.371 15.342 -18.757 1.00 92.88 67 SER A CA 1
ATOM 491 C C . SER A 1 67 ? 8.439 16.262 -19.333 1.00 92.88 67 SER A C 1
ATOM 493 O O . SER A 1 67 ? 8.170 17.021 -20.270 1.00 92.88 67 SER A O 1
ATOM 495 N N . ASP A 1 68 ? 9.651 16.118 -18.810 1.00 94.12 68 ASP A N 1
ATOM 496 C CA . ASP A 1 68 ? 10.840 16.702 -19.410 1.00 94.12 68 ASP A CA 1
ATOM 497 C C . ASP A 1 68 ? 11.099 16.061 -20.780 1.00 94.12 68 ASP A C 1
ATOM 499 O O . ASP A 1 68 ? 10.734 14.907 -21.035 1.00 94.12 68 ASP A O 1
ATOM 503 N N . ILE A 1 69 ? 11.697 16.836 -21.681 1.00 96.06 69 ILE A N 1
ATOM 504 C CA . ILE A 1 69 ? 12.079 16.364 -23.008 1.00 96.06 69 ILE A CA 1
ATOM 505 C C . ILE A 1 69 ? 13.567 16.003 -22.981 1.00 96.06 69 ILE A C 1
ATOM 507 O O . ILE A 1 69 ? 14.429 16.885 -22.977 1.00 96.06 69 ILE A O 1
ATOM 511 N N . ASP A 1 70 ? 13.849 14.699 -22.943 1.00 95.94 70 ASP A N 1
ATOM 512 C CA . ASP A 1 70 ? 15.207 14.152 -22.890 1.00 95.94 70 ASP A CA 1
ATOM 513 C C . ASP A 1 70 ? 15.847 14.139 -24.287 1.00 95.94 70 ASP A C 1
ATOM 515 O O . ASP A 1 70 ? 15.452 13.374 -25.176 1.00 95.94 70 ASP A O 1
ATOM 519 N N . VAL A 1 71 ? 16.844 14.998 -24.490 1.00 97.00 71 VAL A N 1
ATOM 520 C CA . VAL A 1 71 ? 17.523 15.192 -25.779 1.00 97.00 71 VAL A CA 1
ATOM 521 C C . VAL A 1 71 ? 19.027 15.245 -25.595 1.00 97.00 71 VAL A C 1
ATOM 523 O O . VAL A 1 71 ? 19.533 15.732 -24.589 1.00 97.00 71 VAL A O 1
ATOM 526 N N . MET A 1 72 ? 19.759 14.753 -26.586 1.00 97.38 72 MET A N 1
ATOM 527 C CA . MET A 1 72 ? 21.211 14.720 -26.557 1.00 97.38 72 MET A CA 1
ATOM 528 C C . MET A 1 72 ? 21.789 15.215 -27.879 1.00 97.38 72 MET A C 1
ATOM 530 O O . MET A 1 72 ? 21.435 14.726 -28.952 1.00 97.38 72 MET A O 1
ATOM 534 N N . LEU A 1 73 ? 22.699 16.182 -27.790 1.00 98.00 73 LEU A N 1
ATOM 535 C CA . LEU A 1 73 ? 23.502 16.657 -28.906 1.00 98.00 73 LEU A CA 1
ATOM 536 C C . LEU A 1 73 ? 24.825 15.890 -28.942 1.00 98.00 73 LEU A C 1
ATOM 538 O O . LEU A 1 73 ? 25.635 15.956 -28.015 1.00 98.00 73 LEU A O 1
ATOM 542 N N . LEU A 1 74 ? 25.038 15.162 -30.030 1.00 97.50 74 LEU A N 1
ATOM 543 C CA . LEU A 1 74 ? 26.235 14.382 -30.297 1.00 97.50 74 LEU A CA 1
ATOM 544 C C . LEU A 1 74 ? 27.107 15.142 -31.289 1.00 97.50 74 LEU A C 1
ATOM 546 O O . LEU A 1 74 ? 26.649 15.498 -32.375 1.00 97.50 74 LEU A O 1
ATOM 550 N N . HIS A 1 75 ? 28.368 15.364 -30.927 1.00 97.19 75 HIS A N 1
ATOM 551 C CA . HIS A 1 75 ? 29.321 16.093 -31.762 1.00 97.19 75 HIS A CA 1
ATOM 552 C C . HIS A 1 75 ? 30.584 15.259 -32.038 1.00 97.19 75 HIS A C 1
ATOM 554 O O . HIS A 1 75 ? 30.973 14.420 -31.214 1.00 97.19 75 HIS A O 1
ATOM 560 N N . PRO A 1 76 ? 31.266 15.474 -33.178 1.00 94.75 76 PRO A N 1
ATOM 561 C CA . PRO A 1 76 ? 32.503 14.776 -33.485 1.00 94.75 76 PRO A CA 1
ATOM 562 C C . PRO A 1 76 ? 33.620 15.170 -32.501 1.00 94.75 76 PRO A C 1
ATOM 564 O O . PRO A 1 76 ? 33.554 16.212 -31.838 1.00 94.75 76 PRO A O 1
ATOM 567 N N . PRO A 1 77 ? 34.675 14.349 -32.370 1.00 91.62 77 PRO A N 1
ATOM 568 C CA . PRO A 1 77 ? 35.825 14.711 -31.550 1.00 91.62 77 PRO A CA 1
ATOM 569 C C . PRO A 1 77 ? 36.545 15.943 -32.122 1.00 91.62 77 PRO A C 1
ATOM 571 O O . PRO A 1 77 ? 36.489 16.202 -33.321 1.00 91.62 77 PRO A O 1
ATOM 574 N N . LYS A 1 78 ? 37.306 16.646 -31.271 1.00 90.25 78 LYS A N 1
ATOM 575 C CA . LYS A 1 78 ? 38.137 17.813 -31.643 1.00 90.25 78 LYS A CA 1
ATOM 576 C C . LYS A 1 78 ? 37.346 19.041 -32.136 1.00 90.25 78 LYS A C 1
ATOM 578 O O . LYS A 1 78 ? 37.874 19.840 -32.904 1.00 90.25 78 LYS A O 1
ATOM 583 N N . VAL A 1 79 ? 36.110 19.201 -31.673 1.00 94.00 79 VAL A N 1
ATOM 584 C CA . VAL A 1 79 ? 35.326 20.441 -31.800 1.00 94.00 79 VAL A CA 1
ATOM 585 C C . VAL A 1 79 ? 35.681 21.376 -30.638 1.00 94.00 79 VAL A C 1
ATOM 587 O O . VAL A 1 79 ? 35.950 20.895 -29.539 1.00 94.00 79 VAL A O 1
ATOM 590 N N . SER A 1 80 ? 35.712 22.691 -30.870 1.00 94.44 80 SER A N 1
ATOM 591 C CA . SER A 1 80 ? 35.956 23.671 -29.804 1.00 94.44 80 SER A CA 1
ATOM 592 C C . SER A 1 80 ? 34.735 23.831 -28.892 1.00 94.44 80 SER A C 1
ATOM 594 O O . SER A 1 80 ? 33.597 23.831 -29.362 1.00 94.44 80 SER A O 1
ATOM 596 N N . ASP A 1 81 ? 34.961 24.053 -27.595 1.00 93.50 81 ASP A N 1
ATOM 597 C CA . ASP A 1 81 ? 33.876 24.276 -26.626 1.00 93.50 81 ASP A CA 1
ATOM 598 C C . ASP A 1 81 ? 32.979 25.460 -27.016 1.00 93.50 81 ASP A C 1
ATOM 600 O O . ASP A 1 81 ? 31.774 25.429 -26.786 1.00 93.50 81 ASP A O 1
ATOM 604 N N . ALA A 1 82 ? 33.549 26.485 -27.663 1.00 95.38 82 ALA A N 1
ATOM 605 C CA . ALA A 1 82 ? 32.799 27.628 -28.177 1.00 95.38 82 ALA A CA 1
ATOM 606 C C . ALA A 1 82 ? 31.792 27.217 -29.263 1.00 95.38 82 ALA A C 1
ATOM 608 O O . ALA A 1 82 ? 30.638 27.629 -29.203 1.00 95.38 82 ALA A O 1
ATOM 609 N N . GLN A 1 83 ? 32.199 26.360 -30.205 1.00 94.88 83 GLN A N 1
ATOM 610 C CA . GLN A 1 83 ? 31.309 25.858 -31.251 1.00 94.88 83 GLN A CA 1
ATOM 611 C C . GLN A 1 83 ? 30.240 24.917 -30.676 1.00 94.88 83 GLN A C 1
ATOM 613 O O . GLN A 1 83 ? 29.079 24.996 -31.063 1.00 94.88 83 GLN A O 1
ATOM 618 N N . VAL A 1 84 ? 30.608 24.044 -29.728 1.00 96.00 84 VAL A N 1
ATOM 619 C CA . VAL A 1 84 ? 29.643 23.195 -29.001 1.00 96.00 84 VAL A CA 1
ATOM 620 C C . VAL A 1 84 ? 28.594 24.035 -28.298 1.00 96.00 84 VAL A C 1
ATOM 622 O O . VAL A 1 84 ? 27.403 23.763 -28.434 1.00 96.00 84 VAL A O 1
ATOM 625 N N . ARG A 1 85 ? 29.035 25.070 -27.588 1.00 96.06 85 ARG A N 1
ATOM 626 C CA . ARG A 1 85 ? 28.154 25.986 -26.883 1.00 96.06 85 ARG A CA 1
ATOM 627 C C . ARG A 1 85 ? 27.222 26.724 -27.837 1.00 96.06 85 ARG A C 1
ATOM 629 O O . ARG A 1 85 ? 26.025 26.707 -27.600 1.00 96.06 85 ARG A O 1
ATOM 636 N N . GLU A 1 86 ? 27.742 27.305 -28.913 1.00 95.88 86 GLU A N 1
ATOM 637 C CA . GLU A 1 86 ? 26.943 28.041 -29.899 1.00 95.88 86 GLU A CA 1
ATOM 638 C C . GLU A 1 86 ? 25.820 27.174 -30.494 1.00 95.88 86 GLU A C 1
ATOM 640 O O . GLU A 1 86 ? 24.655 27.572 -30.490 1.00 95.88 86 GLU A O 1
ATOM 645 N N . VAL A 1 87 ? 26.147 25.951 -30.933 1.00 96.00 87 VAL A N 1
ATOM 646 C CA . VAL A 1 87 ? 25.155 25.019 -31.494 1.00 96.00 87 VAL A CA 1
ATOM 647 C C . VAL A 1 87 ? 24.146 24.579 -30.429 1.00 96.00 87 VAL A C 1
ATOM 649 O O . VAL A 1 87 ? 22.946 24.555 -30.690 1.00 96.00 87 VAL A O 1
ATOM 652 N N . ALA A 1 88 ? 24.611 24.245 -29.223 1.00 96.19 88 ALA A N 1
ATOM 653 C CA . ALA A 1 88 ? 23.745 23.828 -28.124 1.00 96.19 88 ALA A CA 1
ATOM 654 C C . ALA A 1 88 ? 22.765 24.941 -27.712 1.00 96.19 88 ALA A C 1
ATOM 656 O O . ALA A 1 88 ? 21.565 24.703 -27.607 1.00 96.19 88 ALA A O 1
ATOM 657 N N . GLU A 1 89 ? 23.254 26.168 -27.528 1.00 94.69 89 GLU A N 1
ATOM 658 C CA . GLU A 1 89 ? 22.443 27.332 -27.159 1.00 94.69 89 GLU A CA 1
ATOM 659 C C . GLU A 1 89 ? 21.364 27.626 -28.215 1.00 94.69 89 GLU A C 1
ATOM 661 O O . GLU A 1 89 ? 20.215 27.889 -27.851 1.00 94.69 89 GLU A O 1
ATOM 666 N N . GLY A 1 90 ? 21.687 27.478 -29.506 1.00 93.38 90 GLY A N 1
ATOM 667 C CA . GLY A 1 90 ? 20.723 27.612 -30.603 1.00 93.38 90 GLY A CA 1
ATOM 668 C C . GLY A 1 90 ? 19.586 26.579 -30.589 1.00 93.38 90 GLY A C 1
ATOM 669 O O . GLY A 1 90 ? 18.503 26.860 -31.099 1.00 93.38 90 GLY A O 1
ATOM 670 N N . LEU A 1 91 ? 19.797 25.409 -29.978 1.00 94.88 91 LEU A N 1
ATOM 671 C CA . LEU A 1 91 ? 18.782 24.356 -29.844 1.00 94.88 91 LEU A CA 1
ATOM 672 C C . LEU A 1 91 ? 17.971 24.481 -28.548 1.00 94.88 91 LEU A C 1
ATOM 674 O O . LEU A 1 91 ? 16.765 24.230 -28.546 1.00 94.88 91 LEU A O 1
ATOM 678 N N . TRP A 1 92 ? 18.619 24.840 -27.436 1.00 95.50 92 TRP A N 1
ATOM 679 C CA . TRP A 1 92 ? 18.003 24.784 -26.107 1.00 95.50 92 TRP A CA 1
ATOM 680 C C . TRP A 1 92 ? 17.236 26.053 -25.735 1.00 95.50 92 TRP A C 1
ATOM 682 O O . TRP A 1 92 ? 16.110 25.948 -25.246 1.00 95.50 92 TRP A O 1
ATOM 692 N N . TYR A 1 93 ? 17.789 27.246 -25.994 1.00 93.75 93 TYR A N 1
ATOM 693 C CA . TYR A 1 93 ? 17.143 28.502 -25.593 1.00 93.75 93 TYR A CA 1
ATOM 694 C C . TYR A 1 93 ? 15.756 28.704 -26.210 1.00 93.75 93 TYR A C 1
ATOM 696 O O . TYR A 1 93 ? 14.841 29.008 -25.449 1.00 93.75 93 TYR A O 1
ATOM 704 N N . PRO A 1 94 ? 15.518 28.439 -27.512 1.00 93.12 94 PRO A N 1
ATOM 705 C CA . PRO A 1 94 ? 14.176 28.583 -28.081 1.00 93.12 94 PRO A CA 1
ATOM 706 C C . PRO A 1 94 ? 13.115 27.723 -27.377 1.00 93.12 94 PRO A C 1
ATOM 708 O O . PRO A 1 94 ? 11.955 28.123 -27.261 1.00 93.12 94 PRO A O 1
ATOM 711 N N . MET A 1 95 ? 13.512 26.549 -26.882 1.00 94.31 95 MET A N 1
ATOM 712 C CA . MET A 1 95 ? 12.633 25.624 -26.169 1.00 94.31 95 MET A CA 1
ATOM 713 C C . MET A 1 95 ? 12.401 26.070 -24.719 1.00 94.31 95 MET A C 1
ATOM 715 O O . MET A 1 95 ? 11.263 26.043 -24.243 1.00 94.31 95 MET A O 1
ATOM 719 N N . TRP A 1 96 ? 13.446 26.529 -24.025 1.00 94.56 96 TRP A N 1
ATOM 720 C CA . TRP A 1 96 ? 13.325 27.095 -22.677 1.00 94.56 96 TRP A CA 1
ATOM 721 C C . TRP A 1 96 ? 12.525 28.403 -22.660 1.00 94.56 96 TRP A C 1
ATOM 723 O O . TRP A 1 96 ? 11.663 28.571 -21.800 1.00 94.56 96 TRP A O 1
ATOM 733 N N . ASP A 1 97 ? 12.717 29.281 -23.646 1.00 93.88 97 ASP A N 1
ATOM 734 C CA . ASP A 1 97 ? 11.954 30.526 -23.820 1.00 93.88 97 ASP A CA 1
ATOM 735 C C . ASP A 1 97 ? 10.468 30.251 -24.107 1.00 93.88 97 ASP A C 1
ATOM 737 O O . ASP A 1 97 ? 9.579 31.038 -23.758 1.00 93.88 97 ASP A O 1
ATOM 741 N N . ALA A 1 98 ? 10.174 29.095 -24.710 1.00 92.62 98 ALA A N 1
ATOM 742 C CA . ALA A 1 98 ? 8.819 28.581 -24.866 1.00 92.62 98 ALA A CA 1
ATOM 743 C C . ALA A 1 98 ? 8.241 27.976 -23.571 1.00 92.62 98 ALA A C 1
ATOM 745 O O . ALA A 1 98 ? 7.081 27.568 -23.554 1.00 92.62 98 ALA A O 1
ATOM 746 N N . GLY A 1 99 ? 9.007 27.923 -22.479 1.00 90.75 99 GLY A N 1
ATOM 747 C CA . GLY A 1 99 ? 8.591 27.352 -21.198 1.00 90.75 99 GLY A CA 1
ATOM 748 C C . GLY A 1 99 ? 8.591 25.823 -21.166 1.00 90.75 99 GLY A C 1
ATOM 749 O O . GLY A 1 99 ? 7.952 25.235 -20.293 1.00 90.75 99 GLY A O 1
ATOM 750 N N . LEU A 1 100 ? 9.268 25.161 -22.112 1.00 92.00 100 LEU A N 1
ATOM 751 C CA . LEU A 1 100 ? 9.437 23.710 -22.082 1.00 92.00 100 LEU A CA 1
ATOM 752 C C . LEU A 1 100 ? 10.541 23.318 -21.105 1.00 92.00 100 LEU A C 1
ATOM 754 O O . LEU A 1 100 ? 11.595 23.948 -21.043 1.00 92.00 100 LEU A O 1
ATOM 758 N N . LYS A 1 101 ? 10.314 22.221 -20.382 1.00 92.12 101 LYS A N 1
ATOM 759 C CA . LYS A 1 101 ? 11.346 21.584 -19.571 1.00 92.12 101 LYS A CA 1
ATOM 760 C C . LYS A 1 101 ? 12.157 20.642 -20.449 1.00 92.12 101 LYS A C 1
ATOM 762 O O . LYS A 1 101 ? 11.608 19.710 -21.037 1.00 92.12 101 LYS A O 1
ATOM 767 N N . LEU A 1 102 ? 13.451 20.912 -20.554 1.00 95.00 102 LEU A N 1
ATOM 768 C CA . LEU A 1 102 ? 14.398 20.054 -21.252 1.00 95.00 102 LEU A CA 1
ATOM 769 C C . LEU A 1 102 ? 15.338 19.403 -20.243 1.00 95.00 102 LEU A C 1
ATOM 771 O O . LEU A 1 102 ? 15.766 20.066 -19.297 1.00 95.00 102 LEU A O 1
ATOM 775 N N . SER A 1 103 ? 15.750 18.177 -20.551 1.00 94.44 103 SER A N 1
ATOM 776 C CA . SER A 1 103 ? 16.903 17.511 -19.939 1.00 94.44 103 SER A CA 1
ATOM 777 C C . SER A 1 103 ? 17.993 17.342 -21.004 1.00 94.44 103 SER A C 1
ATOM 779 O O . SER A 1 103 ? 18.187 16.231 -21.506 1.00 94.44 103 SER A O 1
ATOM 781 N N . PRO A 1 104 ? 18.645 18.436 -21.455 1.00 95.56 104 PRO A N 1
ATOM 782 C CA . PRO A 1 104 ? 19.586 18.353 -22.555 1.00 95.56 104 PRO A CA 1
ATOM 783 C C . PRO A 1 104 ? 20.939 17.816 -22.088 1.00 95.56 104 PRO A C 1
ATOM 785 O O . PRO A 1 104 ? 21.465 18.220 -21.052 1.00 95.56 104 PRO A O 1
ATOM 788 N N . ALA A 1 105 ? 21.542 16.965 -22.909 1.00 95.56 105 ALA A N 1
ATOM 789 C CA . ALA A 1 105 ? 22.908 16.490 -22.738 1.00 95.56 105 ALA A CA 1
ATOM 790 C C . ALA A 1 105 ? 23.748 16.809 -23.982 1.00 95.56 105 ALA A C 1
ATOM 792 O O . ALA A 1 105 ? 23.235 16.838 -25.100 1.00 95.56 105 ALA A O 1
ATOM 793 N N . VAL A 1 106 ? 25.049 17.039 -23.809 1.00 96.75 106 VAL A N 1
ATOM 794 C CA . VAL A 1 106 ? 25.963 17.316 -24.925 1.00 96.75 106 VAL A CA 1
ATOM 795 C C . VAL A 1 106 ? 27.219 16.483 -24.754 1.00 96.75 106 VAL A C 1
ATOM 797 O O . VAL A 1 106 ? 27.920 16.615 -23.752 1.00 96.75 106 VAL A O 1
ATOM 800 N N . HIS A 1 107 ? 27.503 15.610 -25.720 1.00 96.12 107 HIS A N 1
ATOM 801 C CA . HIS A 1 107 ? 28.617 14.678 -25.600 1.00 96.12 107 HIS A CA 1
ATOM 802 C C . HIS A 1 107 ? 29.352 14.426 -26.914 1.00 96.12 107 HIS A C 1
ATOM 804 O O . HIS A 1 107 ? 28.778 14.365 -28.002 1.00 96.12 107 HIS A O 1
ATOM 810 N N . SER A 1 108 ? 30.648 14.164 -26.766 1.00 94.94 108 SER A N 1
ATOM 811 C CA . SER A 1 108 ? 31.435 13.444 -27.760 1.00 94.94 108 SER A CA 1
ATOM 812 C C . SER A 1 108 ? 31.254 11.931 -27.560 1.00 94.94 108 SER A C 1
ATOM 814 O O . SER A 1 108 ? 30.950 11.503 -26.441 1.00 94.94 108 SER A O 1
ATOM 816 N N . PRO A 1 109 ? 31.542 11.085 -28.566 1.00 94.12 109 PRO A N 1
ATOM 817 C CA . PRO A 1 109 ? 31.488 9.631 -28.404 1.00 94.12 109 PRO A CA 1
ATOM 818 C C . PRO A 1 109 ? 32.313 9.129 -27.214 1.00 94.12 109 PRO A C 1
ATOM 820 O O . PRO A 1 109 ? 31.857 8.287 -26.447 1.00 94.12 109 PRO A O 1
ATOM 823 N N . LYS A 1 110 ? 33.517 9.689 -27.024 1.00 92.12 110 LYS A N 1
ATOM 824 C CA . LYS A 1 110 ? 34.432 9.279 -25.954 1.00 92.12 110 LYS A CA 1
ATOM 825 C C . LYS A 1 110 ? 33.893 9.647 -24.572 1.00 92.12 110 LYS A C 1
ATOM 827 O O . LYS A 1 110 ? 33.936 8.813 -23.674 1.00 92.12 110 LYS A O 1
ATOM 832 N N . SER A 1 111 ? 33.402 10.878 -24.396 1.00 92.94 111 SER A N 1
ATOM 833 C CA . SER A 1 111 ? 32.873 11.313 -23.096 1.00 92.94 111 SER A CA 1
ATOM 834 C C . SER A 1 111 ? 31.590 10.568 -22.731 1.00 92.94 111 SER A C 1
ATOM 836 O O . SER A 1 111 ? 31.431 10.190 -21.574 1.00 92.94 111 SER A O 1
ATOM 838 N N . LEU A 1 112 ? 30.726 10.282 -23.711 1.00 94.31 112 LEU A N 1
ATOM 839 C CA . LEU A 1 112 ? 29.510 9.504 -23.485 1.00 94.31 112 LEU A CA 1
ATOM 840 C C . LEU A 1 112 ? 29.810 8.055 -23.088 1.00 94.31 112 LEU A C 1
ATOM 842 O O . LEU A 1 112 ? 29.270 7.572 -22.099 1.00 94.31 112 LEU A O 1
ATOM 846 N N . GLN A 1 113 ? 30.705 7.375 -23.815 1.00 90.56 113 GLN A N 1
ATOM 847 C CA . GLN A 1 113 ? 31.113 5.998 -23.499 1.00 90.56 113 GLN A CA 1
ATOM 848 C C . GLN A 1 113 ? 31.771 5.882 -22.119 1.00 90.56 113 GLN A C 1
ATOM 850 O O . GLN A 1 113 ? 31.578 4.884 -21.424 1.00 90.56 113 GLN A O 1
ATOM 855 N N . GLN A 1 114 ? 32.554 6.892 -21.727 1.00 92.19 114 GLN A N 1
ATOM 856 C CA . GLN A 1 114 ? 33.190 6.934 -20.413 1.00 92.19 114 GLN A CA 1
ATOM 857 C C . GLN A 1 114 ? 32.169 7.144 -19.291 1.00 92.19 114 GLN A C 1
ATOM 859 O O . GLN A 1 114 ? 32.289 6.514 -18.252 1.00 92.19 114 GLN A O 1
ATOM 864 N N . LEU A 1 115 ? 31.159 7.996 -19.479 1.00 91.62 115 LEU A N 1
ATOM 865 C CA . LEU A 1 115 ? 30.119 8.185 -18.466 1.00 91.62 115 LEU A CA 1
ATOM 866 C C . LEU A 1 115 ? 29.228 6.933 -18.351 1.00 91.62 115 LEU A C 1
ATOM 868 O O . LEU A 1 115 ? 28.989 6.424 -17.259 1.00 91.62 115 LEU A O 1
ATOM 872 N N . ALA A 1 116 ? 28.835 6.363 -19.493 1.00 92.19 116 ALA A N 1
ATOM 873 C CA . ALA A 1 116 ? 28.016 5.155 -19.571 1.00 92.19 116 ALA A CA 1
ATOM 874 C C . ALA A 1 116 ? 28.718 3.871 -19.077 1.00 92.19 116 ALA A C 1
ATOM 876 O O . ALA A 1 116 ? 28.072 2.827 -18.984 1.00 92.19 116 ALA A O 1
ATOM 877 N N . SER A 1 117 ? 30.024 3.896 -18.771 1.00 91.00 117 SER A N 1
ATOM 878 C CA . SER A 1 117 ? 30.721 2.705 -18.258 1.00 91.00 117 SER A CA 1
ATOM 879 C C . SER A 1 117 ? 30.311 2.333 -16.848 1.00 91.00 117 SER A C 1
ATOM 881 O O . SER A 1 117 ? 30.317 1.142 -16.521 1.00 91.00 117 SER A O 1
ATOM 883 N N . ASP A 1 118 ? 29.966 3.335 -16.039 1.00 88.81 118 ASP A N 1
ATOM 884 C CA . ASP A 1 118 ? 29.731 3.166 -14.612 1.00 88.81 118 ASP A CA 1
ATOM 885 C C . ASP A 1 118 ? 28.516 3.944 -14.083 1.00 88.81 118 ASP A C 1
ATOM 887 O O . ASP A 1 118 ? 28.131 3.693 -12.943 1.00 88.81 118 ASP A O 1
ATOM 891 N N . ASP A 1 119 ? 27.859 4.789 -14.881 1.00 94.06 119 ASP A N 1
ATOM 892 C CA . ASP A 1 119 ? 26.608 5.457 -14.503 1.00 94.06 119 ASP A CA 1
ATOM 893 C C . ASP A 1 119 ? 25.380 4.750 -15.104 1.00 94.06 119 ASP A C 1
ATOM 895 O O . ASP A 1 119 ? 25.269 4.604 -16.323 1.00 94.06 119 ASP A O 1
ATOM 899 N N . LEU A 1 120 ? 24.457 4.281 -14.254 1.00 95.00 120 LEU A N 1
ATOM 900 C CA . LEU A 1 120 ? 23.293 3.494 -14.689 1.00 95.00 120 LEU A CA 1
ATOM 901 C C . LEU A 1 120 ? 22.297 4.331 -15.503 1.00 95.00 120 LEU A C 1
ATOM 903 O O . LEU A 1 120 ? 21.781 3.849 -16.516 1.00 95.00 120 LEU A O 1
ATOM 907 N N . ASP A 1 121 ? 22.044 5.572 -15.090 1.00 93.12 121 ASP A N 1
ATOM 908 C CA . ASP A 1 121 ? 21.088 6.456 -15.759 1.00 93.12 121 ASP A CA 1
ATOM 909 C C . ASP A 1 121 ? 21.576 6.806 -17.168 1.00 93.12 121 ASP A C 1
ATOM 911 O O . ASP A 1 121 ? 20.851 6.626 -18.151 1.00 93.12 121 ASP A O 1
ATOM 915 N N . THR A 1 122 ? 22.849 7.184 -17.304 1.00 93.75 122 THR A N 1
ATOM 916 C CA . THR A 1 122 ? 23.471 7.425 -18.609 1.00 93.75 122 THR A CA 1
ATOM 917 C C . THR A 1 122 ? 23.465 6.156 -19.454 1.00 93.75 122 THR A C 1
ATOM 919 O O . THR A 1 122 ? 23.019 6.205 -20.602 1.00 93.75 122 THR A O 1
ATOM 922 N N . ALA A 1 123 ? 23.899 5.014 -18.907 1.00 95.19 123 ALA A N 1
ATOM 923 C CA . ALA A 1 123 ? 23.964 3.754 -19.645 1.00 95.19 123 ALA A CA 1
ATOM 924 C C . ALA A 1 123 ? 22.595 3.335 -20.199 1.00 95.19 123 ALA A C 1
ATOM 926 O O . ALA A 1 123 ? 22.489 3.009 -21.380 1.00 95.19 123 ALA A O 1
ATOM 927 N N . THR A 1 124 ? 21.540 3.397 -19.382 1.00 95.50 124 THR A N 1
ATOM 928 C CA . THR A 1 124 ? 20.172 3.041 -19.796 1.00 95.50 124 THR A CA 1
ATOM 929 C C . THR A 1 124 ? 19.570 4.050 -20.777 1.00 95.50 124 THR A C 1
ATOM 931 O O . THR A 1 124 ? 18.859 3.644 -21.703 1.00 95.50 124 THR A O 1
ATOM 934 N N . SER A 1 125 ? 19.896 5.343 -20.644 1.00 93.06 125 SER A N 1
ATOM 935 C CA . SER A 1 125 ? 19.394 6.404 -21.530 1.00 93.06 125 SER A CA 1
ATOM 936 C C . SER A 1 125 ? 19.828 6.237 -22.991 1.00 93.06 125 SER A C 1
ATOM 938 O O . SER A 1 125 ? 19.078 6.609 -23.894 1.00 93.06 125 SER A O 1
ATOM 940 N N . ILE A 1 126 ? 20.996 5.628 -23.233 1.00 93.19 126 ILE A N 1
ATOM 941 C CA . ILE A 1 126 ? 21.585 5.474 -24.572 1.00 93.19 126 ILE A CA 1
ATOM 942 C C . ILE A 1 126 ? 21.369 4.093 -25.202 1.00 93.19 126 ILE A C 1
ATOM 944 O O . ILE A 1 126 ? 21.718 3.895 -26.368 1.00 93.19 126 ILE A O 1
ATOM 948 N N . LEU A 1 127 ? 20.736 3.149 -24.488 1.00 93.25 127 LEU A N 1
ATOM 949 C CA . LEU A 1 127 ? 20.332 1.84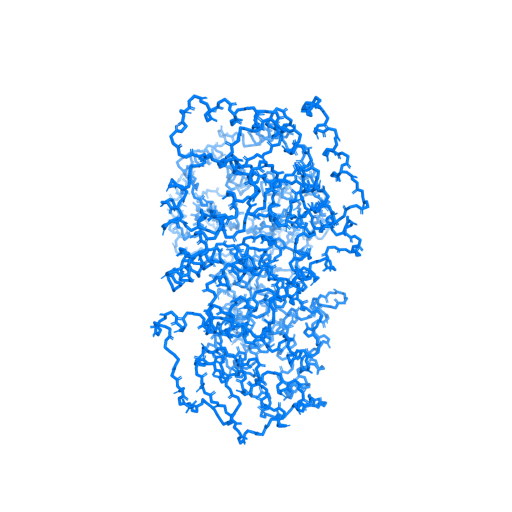9 -25.054 1.00 93.25 127 LEU A CA 1
ATOM 950 C C . LEU A 1 127 ? 19.311 2.006 -26.188 1.00 93.25 127 LEU A C 1
ATOM 952 O O . LEU A 1 127 ? 19.187 1.130 -27.044 1.00 93.25 127 LEU A O 1
ATOM 956 N N . LEU A 1 128 ? 18.588 3.126 -26.207 1.00 91.38 128 LEU A N 1
ATOM 957 C CA . LEU A 1 128 ? 17.698 3.519 -27.288 1.00 91.38 128 LEU A CA 1
ATOM 958 C C . LEU A 1 128 ? 17.938 4.989 -27.635 1.00 91.38 128 LEU A C 1
ATOM 960 O O . LEU A 1 128 ? 17.529 5.875 -26.891 1.00 91.38 128 LEU A O 1
ATOM 964 N N . LEU A 1 129 ? 18.542 5.226 -28.797 1.00 95.00 129 LEU A N 1
ATOM 965 C CA . LEU A 1 129 ? 18.647 6.552 -29.396 1.00 95.00 129 LEU A CA 1
ATOM 966 C C . LEU A 1 129 ? 17.711 6.631 -30.597 1.00 95.00 129 LEU A C 1
ATOM 968 O O . LEU A 1 129 ? 17.709 5.734 -31.443 1.00 95.00 129 LEU A O 1
ATOM 972 N N . ARG A 1 130 ? 16.933 7.710 -30.684 1.00 96.25 130 ARG A N 1
ATOM 973 C CA . ARG A 1 130 ? 16.142 8.028 -31.875 1.00 96.25 130 ARG A CA 1
ATOM 974 C C . ARG A 1 130 ? 16.653 9.328 -32.471 1.00 96.25 130 ARG A C 1
ATOM 976 O O . ARG A 1 130 ? 16.562 10.370 -31.831 1.00 96.25 130 ARG A O 1
ATOM 983 N N . THR A 1 131 ? 17.205 9.266 -33.677 1.00 97.25 131 THR A N 1
ATOM 984 C CA . THR A 1 131 ? 17.696 10.459 -34.374 1.00 97.25 131 THR A CA 1
ATOM 985 C C . THR A 1 131 ? 16.539 11.394 -34.698 1.00 97.25 131 THR A C 1
ATOM 987 O O . THR A 1 131 ? 15.551 10.962 -35.285 1.00 97.25 131 THR A O 1
ATOM 990 N N . LEU A 1 132 ? 16.681 12.658 -34.299 1.00 96.94 132 LEU A N 1
ATOM 991 C CA . LEU A 1 132 ? 15.767 13.747 -34.638 1.00 96.94 132 LEU A CA 1
ATOM 992 C C . LEU A 1 132 ? 16.296 14.522 -35.848 1.00 96.94 132 LEU A C 1
ATOM 994 O O . LEU A 1 132 ? 15.550 14.809 -36.771 1.00 96.94 132 LEU A O 1
ATOM 998 N N . ALA A 1 133 ? 17.597 14.827 -35.868 1.00 96.75 133 ALA A N 1
ATOM 999 C CA . ALA A 1 133 ? 18.242 15.559 -36.957 1.00 96.75 133 ALA A CA 1
ATOM 1000 C C . ALA A 1 133 ? 19.750 15.259 -37.041 1.00 96.75 133 ALA A C 1
ATOM 1002 O O . ALA A 1 133 ? 20.352 14.766 -36.084 1.00 96.75 133 ALA A O 1
ATOM 1003 N N . GLY A 1 134 ? 20.370 15.596 -38.176 1.00 96.06 134 GLY A N 1
ATOM 1004 C CA . GLY A 1 134 ? 21.804 15.409 -38.421 1.00 96.06 134 GLY A CA 1
ATOM 1005 C C . GLY A 1 134 ? 22.181 14.007 -38.919 1.00 96.06 134 GLY A C 1
ATOM 1006 O O . GLY A 1 134 ? 21.406 13.337 -39.602 1.00 96.06 134 GLY A O 1
ATOM 1007 N N . ASP A 1 135 ? 23.400 13.566 -38.609 1.00 96.19 135 ASP A N 1
ATOM 1008 C CA . ASP A 1 135 ? 23.980 12.311 -39.092 1.00 96.19 135 ASP A CA 1
ATOM 1009 C C . ASP A 1 135 ? 23.426 11.088 -38.338 1.00 96.19 135 ASP A C 1
ATOM 1011 O O . ASP A 1 135 ? 23.879 10.708 -37.253 1.00 96.19 135 ASP A O 1
ATOM 1015 N N . ALA A 1 136 ? 22.443 10.424 -38.948 1.00 95.56 136 ALA A N 1
ATOM 1016 C CA . ALA A 1 136 ? 21.845 9.212 -38.398 1.00 95.56 136 ALA A CA 1
ATOM 1017 C C . ALA A 1 136 ? 22.834 8.037 -38.287 1.00 95.56 136 ALA A C 1
ATOM 1019 O O . ALA A 1 136 ? 22.704 7.219 -37.375 1.00 95.56 136 ALA A O 1
ATOM 1020 N N . SER A 1 137 ? 23.830 7.952 -39.175 1.00 95.75 137 SER A N 1
ATOM 1021 C CA . SER A 1 137 ? 24.831 6.879 -39.142 1.00 95.75 137 SER A CA 1
ATOM 1022 C C . SER A 1 137 ? 25.784 7.044 -37.956 1.00 95.75 137 SER A C 1
ATOM 1024 O O . SER A 1 137 ? 26.115 6.067 -37.278 1.00 95.75 137 SER A O 1
ATOM 1026 N N . PHE A 1 138 ? 26.134 8.290 -37.630 1.00 95.00 138 PHE A N 1
ATOM 1027 C CA . PHE A 1 138 ? 26.919 8.629 -36.451 1.00 95.00 138 PHE A CA 1
ATOM 1028 C C . PHE A 1 138 ? 26.188 8.258 -35.156 1.00 95.00 138 PHE A C 1
ATOM 1030 O O . PHE A 1 138 ? 26.743 7.532 -34.326 1.00 95.00 138 PHE A O 1
ATOM 1037 N N . ALA A 1 139 ? 24.919 8.654 -35.018 1.00 95.25 139 ALA A N 1
ATOM 1038 C CA . ALA A 1 139 ? 24.081 8.278 -33.877 1.00 95.25 139 ALA A CA 1
ATOM 1039 C C . ALA A 1 139 ? 23.929 6.749 -33.736 1.00 95.25 139 ALA A C 1
ATOM 1041 O O . ALA A 1 139 ? 24.064 6.209 -32.634 1.00 95.25 139 ALA A O 1
ATOM 1042 N N . ALA A 1 140 ? 23.716 6.036 -34.848 1.00 95.06 140 ALA A N 1
ATOM 1043 C CA . ALA A 1 140 ? 23.619 4.576 -34.857 1.00 95.06 140 ALA A CA 1
ATOM 1044 C C . ALA A 1 140 ? 24.922 3.901 -34.396 1.00 95.06 140 ALA A C 1
ATOM 1046 O O . ALA A 1 140 ? 24.874 2.942 -33.626 1.00 95.06 140 ALA A O 1
ATOM 1047 N N . SER A 1 141 ? 26.087 4.426 -34.800 1.00 95.25 141 SER A N 1
ATOM 1048 C CA . SER A 1 141 ? 27.390 3.908 -34.358 1.00 95.25 141 SER A CA 1
ATOM 1049 C C . SER A 1 141 ? 27.591 4.028 -32.841 1.00 95.25 141 SER A C 1
ATOM 1051 O O . SER A 1 141 ? 28.109 3.110 -32.203 1.00 95.25 141 SER A O 1
ATOM 1053 N N . ILE A 1 142 ? 27.120 5.127 -32.243 1.00 94.31 142 ILE A N 1
ATOM 1054 C CA . ILE A 1 142 ? 27.207 5.379 -30.800 1.00 94.31 142 ILE A CA 1
ATOM 1055 C C . ILE A 1 142 ? 26.271 4.440 -30.038 1.00 94.31 142 ILE A C 1
ATOM 1057 O O . ILE A 1 142 ? 26.691 3.833 -29.053 1.00 94.31 142 ILE A O 1
ATOM 1061 N N . ASN A 1 143 ? 25.033 4.263 -30.513 1.00 94.06 143 ASN A N 1
ATOM 1062 C CA . ASN A 1 143 ? 24.094 3.308 -29.921 1.00 94.06 143 ASN A CA 1
ATOM 1063 C C . ASN A 1 143 ? 24.639 1.868 -29.988 1.00 94.06 143 ASN A C 1
ATOM 1065 O O . ASN A 1 143 ? 24.596 1.150 -28.990 1.00 94.06 143 ASN A O 1
ATOM 1069 N N . ALA A 1 144 ? 25.227 1.465 -31.121 1.00 95.00 144 ALA A N 1
ATOM 1070 C CA . ALA A 1 144 ? 25.841 0.147 -31.272 1.00 95.00 144 ALA A CA 1
ATOM 1071 C C . ALA A 1 144 ? 26.992 -0.074 -30.274 1.00 95.00 144 ALA A C 1
ATOM 1073 O O . ALA A 1 144 ? 27.049 -1.119 -29.623 1.00 95.00 144 ALA A O 1
ATOM 1074 N N . ALA A 1 145 ? 27.866 0.923 -30.096 1.00 94.88 145 ALA A N 1
ATOM 1075 C CA . ALA A 1 145 ? 28.945 0.860 -29.112 1.00 94.88 145 ALA A CA 1
ATOM 1076 C C . ALA A 1 145 ? 28.417 0.784 -27.666 1.00 94.88 145 ALA A C 1
ATOM 1078 O O . ALA A 1 145 ? 28.950 0.027 -26.853 1.00 94.88 145 ALA A O 1
ATOM 1079 N N . ALA A 1 146 ? 27.343 1.516 -27.353 1.00 94.06 146 ALA A N 1
ATOM 1080 C CA . ALA A 1 146 ? 26.686 1.453 -26.051 1.00 94.06 146 ALA A CA 1
ATOM 1081 C C . ALA A 1 146 ? 26.070 0.071 -25.776 1.00 94.06 146 ALA A C 1
ATOM 1083 O O . ALA A 1 146 ? 26.245 -0.479 -24.689 1.00 94.06 146 ALA A O 1
ATOM 1084 N N . LEU A 1 147 ? 25.407 -0.535 -26.769 1.00 95.25 147 LEU A N 1
ATOM 1085 C CA . LEU A 1 147 ? 24.880 -1.899 -26.664 1.00 95.25 147 LEU A CA 1
ATOM 1086 C C . LEU A 1 147 ? 26.001 -2.924 -26.462 1.00 95.25 147 LEU A C 1
ATOM 1088 O O . LEU A 1 147 ? 25.870 -3.822 -25.631 1.00 95.25 147 LEU A O 1
ATOM 1092 N N . GLU A 1 148 ? 27.117 -2.794 -27.181 1.00 95.25 148 GLU A N 1
ATOM 1093 C CA . GLU A 1 148 ? 28.282 -3.661 -26.988 1.00 95.25 148 GLU A CA 1
ATOM 1094 C C . GLU A 1 148 ? 28.837 -3.536 -25.559 1.00 95.25 148 GLU A C 1
ATOM 1096 O O . GLU A 1 148 ? 29.086 -4.541 -24.891 1.00 95.25 148 GLU A O 1
ATOM 1101 N N . GLN A 1 149 ? 28.980 -2.308 -25.056 1.00 94.38 149 GLN A N 1
ATOM 1102 C CA . GLN A 1 149 ? 29.437 -2.025 -23.695 1.00 94.38 149 GLN A CA 1
ATOM 1103 C C . GLN A 1 149 ? 28.490 -2.593 -22.629 1.00 94.38 149 GLN A C 1
ATOM 1105 O O . GLN A 1 149 ? 28.950 -3.224 -21.673 1.00 94.38 149 GLN A O 1
ATOM 1110 N N . TRP A 1 150 ? 27.178 -2.438 -22.813 1.00 95.62 150 TRP A N 1
ATOM 1111 C CA . TRP A 1 150 ? 26.151 -3.020 -21.947 1.00 95.62 150 TRP A CA 1
ATOM 1112 C C . TRP A 1 150 ? 26.278 -4.550 -21.883 1.00 95.62 150 TRP A C 1
ATOM 1114 O O . TRP A 1 150 ? 26.328 -5.152 -20.810 1.00 95.62 150 TRP A O 1
ATOM 1124 N N . ARG A 1 151 ? 26.449 -5.195 -23.040 1.00 95.94 151 ARG A N 1
ATOM 1125 C CA . ARG A 1 151 ? 26.539 -6.660 -23.171 1.00 95.94 151 ARG A CA 1
ATOM 1126 C C . ARG A 1 151 ? 27.856 -7.260 -22.673 1.00 95.94 151 ARG A C 1
ATOM 1128 O O . ARG A 1 151 ? 27.906 -8.466 -22.421 1.00 95.94 151 ARG A O 1
ATOM 1135 N N . LYS A 1 152 ? 28.909 -6.452 -22.494 1.00 95.06 152 LYS A N 1
ATOM 1136 C CA . LYS A 1 152 ? 30.195 -6.886 -21.910 1.00 95.06 152 LYS A CA 1
ATOM 1137 C C . LYS A 1 152 ? 30.103 -7.186 -20.414 1.00 95.06 152 LYS A C 1
ATOM 1139 O O . LYS A 1 152 ? 30.853 -8.027 -19.926 1.00 95.06 152 LYS A O 1
ATOM 1144 N N . ARG A 1 153 ? 29.205 -6.519 -19.679 1.00 92.69 153 ARG A N 1
ATOM 1145 C CA . ARG A 1 153 ? 29.056 -6.663 -18.217 1.00 92.69 153 ARG A CA 1
ATOM 1146 C C . ARG A 1 153 ? 27.597 -6.959 -17.825 1.00 92.69 153 ARG A C 1
ATOM 1148 O O . ARG A 1 153 ? 27.045 -6.245 -16.990 1.00 92.69 153 ARG A O 1
ATOM 1155 N N . PRO A 1 154 ? 26.961 -8.006 -18.386 1.00 93.75 154 PRO A N 1
ATOM 1156 C CA . PRO A 1 154 ? 25.515 -8.200 -18.277 1.00 93.75 154 PRO A CA 1
ATOM 1157 C C . PRO A 1 154 ? 25.063 -8.326 -16.818 1.00 93.75 154 PRO A C 1
ATOM 1159 O O . PRO A 1 154 ? 24.165 -7.614 -16.389 1.00 93.75 154 PRO A O 1
ATOM 1162 N N . TYR A 1 155 ? 25.748 -9.146 -16.019 1.00 93.19 155 TYR A N 1
ATOM 1163 C CA . TYR A 1 155 ? 25.386 -9.380 -14.617 1.00 93.19 155 TYR A CA 1
ATOM 1164 C C . TYR A 1 155 ? 25.609 -8.166 -13.708 1.00 93.19 155 TYR A C 1
ATOM 1166 O O . TYR A 1 155 ? 24.890 -8.011 -12.729 1.00 93.19 155 TYR A O 1
ATOM 1174 N N . VAL A 1 156 ? 26.550 -7.275 -14.047 1.00 93.69 156 VAL A N 1
ATOM 1175 C CA . VAL A 1 156 ? 26.743 -6.017 -13.304 1.00 93.69 156 VAL A CA 1
ATOM 1176 C C . VAL A 1 156 ? 25.550 -5.095 -13.525 1.00 93.69 156 VAL A C 1
ATOM 1178 O O . VAL A 1 156 ? 25.032 -4.522 -12.573 1.00 93.69 156 VAL A O 1
ATOM 1181 N N . TRP A 1 157 ? 25.099 -4.966 -14.772 1.00 95.69 157 TRP A N 1
ATOM 1182 C CA . TRP A 1 157 ? 23.954 -4.122 -15.096 1.00 95.69 157 TRP A CA 1
ATOM 1183 C C . TRP A 1 157 ? 22.642 -4.690 -14.571 1.00 95.69 157 TRP A C 1
ATOM 1185 O O . TRP A 1 157 ? 21.841 -3.936 -14.033 1.00 95.69 157 TRP A O 1
ATOM 1195 N N . LEU A 1 158 ? 22.447 -6.008 -14.657 1.00 96.31 158 LEU A N 1
ATOM 1196 C CA . LEU A 1 158 ? 21.281 -6.672 -14.070 1.00 96.31 158 LEU A CA 1
ATOM 1197 C C . LEU A 1 158 ? 21.217 -6.459 -12.553 1.00 96.31 158 LEU A C 1
ATOM 1199 O O . LEU A 1 158 ? 20.157 -6.097 -12.055 1.00 96.31 158 LEU A O 1
ATOM 1203 N N . GLN A 1 159 ? 22.342 -6.601 -11.841 1.00 95.25 159 GLN A N 1
ATOM 1204 C CA . GLN A 1 159 ? 22.387 -6.330 -10.402 1.00 95.25 159 GLN A CA 1
ATOM 1205 C C . GLN A 1 159 ? 22.059 -4.864 -10.094 1.00 95.25 159 GLN A C 1
ATOM 1207 O O . GLN A 1 159 ? 21.207 -4.590 -9.263 1.00 95.25 159 GLN A O 1
ATOM 1212 N N . ARG A 1 160 ? 22.666 -3.910 -10.811 1.00 96.25 160 ARG A N 1
ATOM 1213 C CA . ARG A 1 160 ? 22.405 -2.475 -10.596 1.00 96.25 160 ARG A CA 1
ATOM 1214 C C . ARG A 1 160 ? 20.956 -2.079 -10.880 1.00 96.25 160 ARG A C 1
ATOM 1216 O O . ARG A 1 160 ? 20.415 -1.224 -10.185 1.00 96.25 160 ARG A O 1
ATOM 1223 N N . LEU A 1 161 ? 20.337 -2.679 -11.899 1.00 97.25 161 LEU A N 1
ATOM 1224 C CA . LEU A 1 161 ? 18.912 -2.500 -12.169 1.00 97.25 161 LEU A CA 1
ATOM 1225 C C . LEU A 1 161 ? 18.076 -3.031 -11.000 1.00 97.25 161 LEU A C 1
ATOM 1227 O O . LEU A 1 161 ? 17.209 -2.308 -10.519 1.00 97.25 161 LEU A O 1
ATOM 1231 N N . LEU A 1 162 ? 18.365 -4.243 -10.518 1.00 95.44 162 LEU A N 1
ATOM 1232 C CA . LEU A 1 162 ? 17.670 -4.834 -9.374 1.00 95.44 162 LEU A CA 1
ATOM 1233 C C . LEU A 1 162 ? 17.791 -3.962 -8.115 1.00 95.44 162 LEU A C 1
ATOM 1235 O O . LEU A 1 162 ? 16.772 -3.621 -7.519 1.00 95.44 162 LEU A O 1
ATOM 1239 N N . ASP A 1 163 ? 19.005 -3.524 -7.777 1.00 95.56 163 ASP A N 1
ATOM 1240 C CA . ASP A 1 163 ? 19.272 -2.655 -6.623 1.00 95.56 163 ASP A CA 1
ATOM 1241 C C . ASP A 1 163 ? 18.485 -1.334 -6.726 1.00 95.56 163 ASP A C 1
ATOM 1243 O O . ASP A 1 163 ? 17.869 -0.885 -5.759 1.00 95.56 163 ASP A O 1
ATOM 1247 N N . SER A 1 164 ? 18.456 -0.721 -7.917 1.00 95.81 164 SER A N 1
ATOM 1248 C CA . SER A 1 164 ? 17.677 0.497 -8.184 1.00 95.81 164 SER A CA 1
ATOM 1249 C C . SER A 1 164 ? 16.168 0.265 -8.038 1.00 95.81 164 SER A C 1
ATOM 1251 O O . SER A 1 164 ? 15.462 1.119 -7.497 1.00 95.81 164 SER A O 1
ATOM 1253 N N . GLY A 1 165 ? 15.665 -0.890 -8.483 1.00 95.19 165 GLY A N 1
ATOM 1254 C CA . GLY A 1 165 ? 14.277 -1.307 -8.281 1.00 95.19 165 GLY A CA 1
ATOM 1255 C C . GLY A 1 165 ? 13.927 -1.427 -6.801 1.00 95.19 165 GLY A C 1
ATOM 1256 O O . GLY A 1 165 ? 13.024 -0.737 -6.333 1.00 95.19 165 GLY A O 1
ATOM 1257 N N . GLN A 1 166 ? 14.699 -2.217 -6.052 1.00 94.06 166 GLN A N 1
ATOM 1258 C CA . GLN A 1 166 ? 14.484 -2.458 -4.622 1.00 94.06 166 GLN A CA 1
ATOM 1259 C C . GLN A 1 166 ? 14.463 -1.159 -3.805 1.00 94.06 166 GLN A C 1
ATOM 1261 O O . GLN A 1 166 ? 13.580 -0.975 -2.967 1.00 94.06 166 GLN A O 1
ATOM 1266 N N . GLN A 1 167 ? 15.372 -0.221 -4.091 1.00 94.50 167 GLN A N 1
ATOM 1267 C CA . GLN A 1 167 ? 15.394 1.091 -3.431 1.00 94.50 167 GLN A CA 1
ATOM 1268 C C . GLN A 1 167 ? 14.125 1.910 -3.694 1.00 94.50 167 GLN A C 1
ATOM 1270 O O . GLN A 1 167 ? 13.616 2.570 -2.787 1.00 94.50 167 GLN A O 1
ATOM 1275 N N . ARG A 1 168 ? 13.599 1.885 -4.926 1.00 95.06 168 ARG A N 1
ATOM 1276 C CA . ARG A 1 168 ? 12.346 2.580 -5.250 1.00 95.06 168 ARG A CA 1
ATOM 1277 C C . ARG A 1 168 ? 11.151 1.922 -4.578 1.00 95.06 168 ARG A C 1
ATOM 1279 O O . ARG A 1 168 ? 10.358 2.632 -3.965 1.00 95.06 168 ARG A O 1
ATOM 1286 N N . TRP A 1 169 ? 11.036 0.597 -4.668 1.00 93.56 169 TRP A N 1
ATOM 1287 C CA . TRP A 1 169 ? 9.908 -0.154 -4.114 1.00 93.56 169 TRP A CA 1
ATOM 1288 C C . TRP A 1 169 ? 9.804 0.021 -2.597 1.00 93.56 169 TRP A C 1
ATOM 1290 O O . TRP A 1 169 ? 8.713 0.264 -2.095 1.00 93.56 169 TRP A O 1
ATOM 1300 N N . ALA A 1 170 ? 10.935 0.013 -1.883 1.00 89.69 170 ALA A N 1
ATOM 1301 C CA . ALA A 1 170 ? 10.967 0.248 -0.439 1.00 89.69 170 ALA A CA 1
ATOM 1302 C C . ALA A 1 170 ? 10.464 1.646 -0.032 1.00 89.69 170 ALA A C 1
ATOM 1304 O O . ALA A 1 170 ? 9.958 1.819 1.071 1.00 89.69 170 ALA A O 1
ATOM 1305 N N . ARG A 1 171 ? 10.608 2.650 -0.908 1.00 91.25 171 ARG A N 1
ATOM 1306 C CA . ARG A 1 171 ? 10.187 4.032 -0.634 1.00 91.25 171 ARG A CA 1
ATOM 1307 C C . ARG A 1 171 ? 8.758 4.328 -1.082 1.00 91.25 171 ARG A C 1
ATOM 1309 O O . ARG A 1 171 ? 8.094 5.142 -0.454 1.00 91.25 171 ARG A O 1
ATOM 1316 N N . LEU A 1 172 ? 8.341 3.764 -2.214 1.00 91.12 172 LEU A N 1
ATOM 1317 C CA . LEU A 1 172 ? 7.124 4.172 -2.926 1.00 91.12 172 LEU A CA 1
ATOM 1318 C C . LEU A 1 172 ? 6.004 3.127 -2.882 1.00 91.12 172 LEU A C 1
ATOM 1320 O O . LEU A 1 172 ? 4.884 3.460 -3.248 1.00 91.12 172 LEU A O 1
ATOM 1324 N N . GLY A 1 173 ? 6.285 1.891 -2.457 1.00 90.75 173 GLY A N 1
ATOM 1325 C CA . GLY A 1 173 ? 5.301 0.809 -2.407 1.00 90.75 173 GLY A CA 1
ATOM 1326 C C . GLY A 1 173 ? 4.812 0.340 -3.783 1.00 90.75 173 GLY A C 1
ATOM 1327 O O . GLY A 1 173 ? 5.403 0.661 -4.822 1.00 90.75 173 GLY A O 1
ATOM 1328 N N . ALA A 1 174 ? 3.754 -0.475 -3.781 1.00 92.44 174 ALA A N 1
ATOM 1329 C CA . ALA A 1 174 ? 3.162 -1.066 -4.980 1.00 92.44 174 ALA A CA 1
ATOM 1330 C C . ALA A 1 174 ? 2.018 -0.222 -5.539 1.00 92.44 174 ALA A C 1
ATOM 1332 O O . ALA A 1 174 ? 1.114 0.185 -4.815 1.00 92.44 174 ALA A O 1
ATOM 1333 N N . VAL A 1 175 ? 2.037 0.001 -6.856 1.00 94.94 175 VAL A N 1
ATOM 1334 C CA . VAL A 1 175 ? 1.018 0.801 -7.551 1.00 94.94 175 VAL A CA 1
ATOM 1335 C C . VAL A 1 175 ? -0.368 0.176 -7.418 1.00 94.94 175 VAL A C 1
ATOM 1337 O O . VAL A 1 175 ? -1.348 0.898 -7.304 1.00 94.94 175 VAL A O 1
ATOM 1340 N N . ALA A 1 176 ? -0.453 -1.154 -7.433 1.00 91.19 176 ALA A N 1
ATOM 1341 C CA . ALA A 1 176 ? -1.727 -1.860 -7.423 1.00 91.19 176 ALA A CA 1
ATOM 1342 C C . ALA A 1 176 ? -2.412 -1.907 -6.049 1.00 91.19 176 ALA A C 1
ATOM 1344 O O . ALA A 1 176 ? -3.631 -2.061 -5.994 1.00 91.19 176 ALA A O 1
ATOM 1345 N N . SER A 1 177 ? -1.636 -1.779 -4.970 1.00 87.06 177 SER A N 1
ATOM 1346 C CA . SER A 1 177 ? -2.117 -1.951 -3.595 1.00 87.06 177 SER A CA 1
ATOM 1347 C C . SER A 1 177 ? -2.364 -0.630 -2.875 1.00 87.06 177 SER A C 1
ATOM 1349 O O . SER A 1 177 ? -3.100 -0.619 -1.899 1.00 87.06 177 SER A O 1
ATOM 1351 N N . LEU A 1 178 ? -1.740 0.468 -3.312 1.00 89.94 178 LEU A N 1
ATOM 1352 C CA . LEU A 1 178 ? -1.853 1.777 -2.666 1.00 89.94 178 LEU A CA 1
ATOM 1353 C C . LEU A 1 178 ? -3.057 2.573 -3.173 1.00 89.94 178 LEU A C 1
ATOM 1355 O O . LEU A 1 178 ? -3.341 2.583 -4.369 1.00 89.94 178 LEU A O 1
ATOM 1359 N N . LEU A 1 179 ? -3.697 3.327 -2.275 1.00 88.06 179 LEU A N 1
ATOM 1360 C CA . LEU A 1 179 ? -4.767 4.256 -2.657 1.00 88.06 179 LEU A CA 1
ATOM 1361 C C . LEU A 1 179 ? -4.257 5.485 -3.411 1.00 88.06 179 LEU A C 1
ATOM 1363 O O . LEU A 1 179 ? -4.951 5.980 -4.292 1.00 88.06 179 LEU A O 1
ATOM 1367 N N . GLU A 1 180 ? -3.052 5.965 -3.091 1.00 91.06 180 GLU A N 1
ATOM 1368 C CA . GLU A 1 180 ? -2.412 7.105 -3.762 1.00 91.06 180 GLU A CA 1
ATOM 1369 C C . GLU A 1 180 ? -1.065 6.696 -4.393 1.00 91.06 180 GLU A C 1
ATOM 1371 O O . GLU A 1 180 ? 0.005 7.031 -3.876 1.00 91.06 180 GLU A O 1
ATOM 1376 N N . PRO A 1 181 ? -1.071 5.920 -5.492 1.00 95.06 181 PRO A N 1
ATOM 1377 C CA . PRO A 1 181 ? 0.143 5.303 -6.020 1.00 95.06 181 PRO A CA 1
ATOM 1378 C C . PRO A 1 181 ? 1.006 6.255 -6.865 1.00 95.06 181 PRO A C 1
ATOM 1380 O O . PRO A 1 181 ? 0.494 7.105 -7.599 1.00 95.06 181 PRO A O 1
ATOM 1383 N N . ASP A 1 182 ? 2.333 6.045 -6.861 1.00 97.56 182 ASP A N 1
ATOM 1384 C CA . ASP A 1 182 ? 3.242 6.632 -7.860 1.00 97.56 182 ASP A CA 1
ATOM 1385 C C . ASP A 1 182 ? 3.238 5.800 -9.154 1.00 97.56 182 ASP A C 1
ATOM 1387 O O . ASP A 1 182 ? 3.867 4.745 -9.250 1.00 97.56 182 ASP A O 1
ATOM 1391 N N . LEU A 1 183 ? 2.572 6.317 -10.188 1.00 97.94 183 LEU A N 1
ATOM 1392 C CA . LEU A 1 183 ? 2.344 5.643 -11.473 1.00 97.94 183 LEU A CA 1
ATOM 1393 C C . LEU A 1 183 ? 3.632 5.340 -12.261 1.00 97.94 183 LEU A C 1
ATOM 1395 O O . LEU A 1 183 ? 3.624 4.555 -13.215 1.00 97.94 183 LEU A O 1
ATOM 1399 N N . LYS A 1 184 ? 4.740 6.013 -11.937 1.00 97.12 184 LYS A N 1
ATOM 1400 C CA . LYS A 1 184 ? 5.987 5.922 -12.696 1.00 97.12 184 LYS A CA 1
ATOM 1401 C C . LYS A 1 184 ? 6.997 5.046 -11.978 1.00 97.12 184 LYS A C 1
ATOM 1403 O O . LYS A 1 184 ? 7.486 4.087 -12.570 1.00 97.12 184 LYS A O 1
ATOM 1408 N N . ASP A 1 185 ? 7.337 5.420 -10.755 1.00 97.06 185 ASP A N 1
ATOM 1409 C CA . ASP A 1 185 ? 8.463 4.885 -10.004 1.00 97.06 185 ASP A CA 1
ATOM 1410 C C . ASP A 1 185 ? 8.011 3.962 -8.849 1.00 97.06 185 ASP A C 1
ATOM 1412 O O . ASP A 1 185 ? 8.873 3.428 -8.152 1.00 97.06 185 ASP A O 1
ATOM 1416 N N . GLY A 1 186 ? 6.709 3.711 -8.661 1.00 96.44 186 GLY A N 1
ATOM 1417 C CA . GLY A 1 186 ? 6.201 2.643 -7.785 1.00 96.44 186 GLY A CA 1
ATOM 1418 C C . GLY A 1 186 ? 6.448 1.228 -8.339 1.00 96.44 186 GLY A C 1
ATOM 1419 O O . GLY A 1 186 ? 6.772 1.055 -9.520 1.00 96.44 186 GLY A O 1
ATOM 1420 N N . ARG A 1 187 ? 6.311 0.198 -7.490 1.00 96.19 187 ARG A N 1
ATOM 1421 C CA . ARG A 1 187 ? 6.396 -1.218 -7.903 1.00 96.19 187 ARG A CA 1
ATOM 1422 C C . ARG A 1 187 ? 5.209 -1.575 -8.800 1.00 96.19 187 ARG A C 1
ATOM 1424 O O . ARG A 1 187 ? 4.076 -1.231 -8.480 1.00 96.19 187 ARG A O 1
ATOM 1431 N N . GLY A 1 188 ? 5.470 -2.205 -9.943 1.00 96.31 188 GLY A N 1
ATOM 1432 C CA . GLY A 1 188 ? 4.485 -2.379 -11.019 1.00 96.31 188 GLY A CA 1
ATOM 1433 C C . GLY A 1 188 ? 4.275 -1.135 -11.892 1.00 96.31 188 GLY A C 1
ATOM 1434 O O . GLY A 1 188 ? 3.418 -1.140 -12.772 1.00 96.31 188 GLY A O 1
ATOM 1435 N N . GLY A 1 189 ? 5.049 -0.067 -11.672 1.00 97.44 189 GLY A N 1
ATOM 1436 C CA . GLY A 1 189 ? 4.959 1.188 -12.416 1.00 97.44 189 GLY A CA 1
ATOM 1437 C C . GLY A 1 189 ? 5.620 1.158 -13.799 1.00 97.44 189 GLY A C 1
ATOM 1438 O O . GLY A 1 189 ? 6.261 0.187 -14.213 1.00 97.44 189 GLY A O 1
ATOM 1439 N N . LEU A 1 190 ? 5.535 2.284 -14.518 1.00 97.25 190 LEU A N 1
ATOM 1440 C CA . LEU A 1 190 ? 6.152 2.448 -15.847 1.00 97.25 190 LEU A CA 1
ATOM 1441 C C . LEU A 1 190 ? 7.667 2.170 -15.854 1.00 97.25 190 LEU A C 1
ATOM 1443 O O . LEU A 1 190 ? 8.198 1.662 -16.845 1.00 97.25 190 LEU A O 1
ATOM 1447 N N . ARG A 1 191 ? 8.368 2.497 -14.761 1.00 97.06 191 ARG A N 1
ATOM 1448 C CA . ARG A 1 191 ? 9.809 2.270 -14.621 1.00 97.06 191 ARG A CA 1
ATOM 1449 C C . ARG A 1 191 ? 10.159 0.788 -14.567 1.00 97.06 191 ARG A C 1
ATOM 1451 O O . ARG A 1 191 ? 11.181 0.408 -15.129 1.00 97.06 191 ARG A O 1
ATOM 1458 N N . ASP A 1 192 ? 9.330 -0.040 -13.939 1.00 97.88 192 ASP A N 1
ATOM 1459 C CA . ASP A 1 192 ? 9.566 -1.484 -13.856 1.00 97.88 192 ASP A CA 1
ATOM 1460 C C . ASP A 1 192 ? 9.471 -2.126 -15.246 1.00 97.88 192 ASP A C 1
ATOM 1462 O O . ASP A 1 192 ? 10.350 -2.892 -15.646 1.00 97.88 192 ASP A O 1
ATOM 1466 N N . HIS A 1 193 ? 8.486 -1.710 -16.049 1.00 97.00 193 HIS A N 1
ATOM 1467 C CA . HIS A 1 193 ? 8.399 -2.105 -17.455 1.00 97.00 193 HIS A CA 1
ATOM 1468 C C . HIS A 1 193 ? 9.637 -1.664 -18.264 1.00 97.00 193 HIS A C 1
ATOM 1470 O O . HIS A 1 193 ? 10.183 -2.454 -19.039 1.00 97.00 193 HIS A O 1
ATOM 1476 N N . ASP A 1 194 ? 10.140 -0.440 -18.068 1.00 96.19 194 ASP A N 1
ATOM 1477 C CA . ASP A 1 194 ? 11.386 0.014 -18.704 1.00 96.19 194 ASP A CA 1
ATOM 1478 C C . ASP A 1 194 ? 12.608 -0.807 -18.262 1.00 96.19 194 ASP A C 1
ATOM 1480 O O . ASP A 1 194 ? 13.446 -1.166 -19.093 1.00 96.19 194 ASP A O 1
ATOM 1484 N N . MET A 1 195 ? 12.699 -1.152 -16.977 1.00 97.19 195 MET A N 1
ATOM 1485 C CA . MET A 1 195 ? 13.782 -1.972 -16.439 1.00 97.19 195 MET A CA 1
ATOM 1486 C C . MET A 1 195 ? 13.810 -3.368 -17.059 1.00 97.19 195 MET A C 1
ATOM 1488 O O . MET A 1 195 ? 14.887 -3.821 -17.449 1.0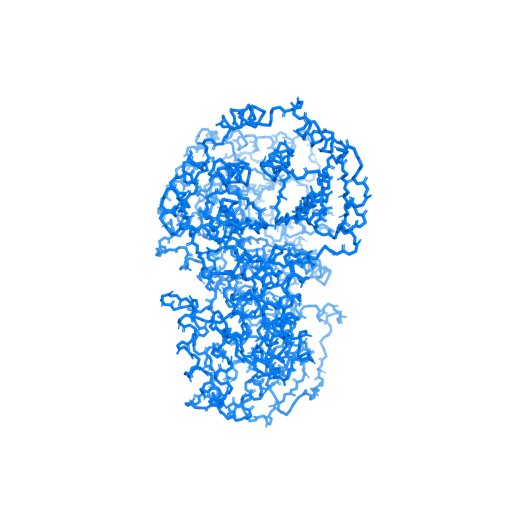0 97.19 195 MET A O 1
ATOM 1492 N N . LEU A 1 196 ? 12.653 -4.018 -17.226 1.00 97.69 196 LEU A N 1
ATOM 1493 C CA . LEU A 1 196 ? 12.551 -5.288 -17.955 1.00 97.69 196 LEU A CA 1
ATOM 1494 C C . LEU A 1 196 ? 13.076 -5.144 -19.390 1.00 97.69 196 LEU A C 1
ATOM 1496 O O . LEU A 1 196 ? 13.883 -5.954 -19.853 1.00 97.69 196 LEU A O 1
ATOM 1500 N N . ARG A 1 197 ? 12.697 -4.065 -20.089 1.00 95.94 197 ARG A N 1
ATOM 1501 C CA . ARG A 1 197 ? 13.186 -3.788 -21.450 1.00 95.94 197 ARG A CA 1
ATOM 1502 C C . ARG A 1 197 ? 14.704 -3.620 -21.489 1.00 95.94 197 ARG A C 1
ATOM 1504 O O . ARG A 1 197 ? 15.336 -4.135 -22.409 1.00 95.94 197 ARG A O 1
ATOM 1511 N N . TRP A 1 198 ? 15.296 -2.903 -20.533 1.00 97.00 198 TRP A N 1
ATOM 1512 C CA . TRP A 1 198 ? 16.750 -2.714 -20.452 1.00 97.00 198 TRP A CA 1
ATOM 1513 C C . TRP A 1 198 ? 17.483 -4.004 -20.102 1.00 97.00 198 TRP A C 1
ATOM 1515 O O . TRP A 1 198 ? 18.507 -4.312 -20.714 1.00 97.00 198 TRP A O 1
ATOM 1525 N N . ALA A 1 199 ? 16.936 -4.791 -19.179 1.00 97.44 199 ALA A N 1
ATOM 1526 C CA . ALA A 1 199 ? 17.487 -6.080 -18.800 1.00 97.44 199 ALA A CA 1
ATOM 1527 C C . ALA A 1 199 ? 17.574 -7.017 -20.010 1.00 97.44 199 ALA A C 1
ATOM 1529 O O . ALA A 1 199 ? 18.629 -7.588 -20.265 1.00 97.44 199 ALA A O 1
ATOM 1530 N N . LEU A 1 200 ? 16.532 -7.085 -20.843 1.00 96.69 200 LEU A N 1
ATOM 1531 C CA . LEU A 1 200 ? 16.540 -7.900 -22.063 1.00 96.69 200 LEU A CA 1
ATOM 1532 C C . LEU A 1 200 ? 17.575 -7.441 -23.111 1.00 96.69 200 LEU A C 1
ATOM 1534 O O . LEU A 1 200 ? 17.996 -8.242 -23.946 1.00 96.69 200 LEU A O 1
ATOM 1538 N N . ARG A 1 201 ? 18.074 -6.193 -23.059 1.00 96.31 201 ARG A N 1
ATOM 1539 C CA . ARG A 1 201 ? 19.142 -5.715 -23.968 1.00 96.31 201 ARG A CA 1
ATOM 1540 C C . ARG A 1 201 ? 20.507 -6.350 -23.711 1.00 96.31 201 ARG A C 1
ATOM 1542 O O . ARG A 1 201 ? 21.378 -6.244 -24.581 1.00 96.31 201 ARG A O 1
ATOM 1549 N N . VAL A 1 202 ? 20.693 -7.035 -22.577 1.00 95.31 202 VAL A N 1
ATOM 1550 C CA . VAL A 1 202 ? 21.900 -7.847 -22.337 1.00 95.31 202 VAL A CA 1
ATOM 1551 C C . VAL A 1 202 ? 22.036 -9.004 -23.329 1.00 95.31 202 VAL A C 1
ATOM 1553 O O . VAL A 1 202 ? 23.149 -9.494 -23.503 1.00 95.31 202 VAL A O 1
ATOM 1556 N N . ASP A 1 203 ? 20.939 -9.393 -23.994 1.00 94.12 203 ASP A N 1
ATOM 1557 C CA . ASP A 1 203 ? 20.919 -10.337 -25.118 1.00 94.12 203 ASP A CA 1
ATOM 1558 C C . ASP A 1 203 ? 21.543 -11.699 -24.767 1.00 94.12 203 ASP A C 1
ATOM 1560 O O . ASP A 1 203 ? 22.486 -12.182 -25.397 1.00 94.12 203 ASP A O 1
ATOM 1564 N N . ARG A 1 204 ? 21.046 -12.288 -23.673 1.00 93.50 204 ARG A N 1
ATOM 1565 C CA . ARG A 1 204 ? 21.480 -13.585 -23.144 1.00 93.50 204 ARG A CA 1
ATOM 1566 C C . ARG A 1 204 ? 20.295 -14.551 -23.094 1.00 93.50 204 ARG A C 1
ATOM 1568 O O . ARG A 1 204 ? 19.304 -14.202 -22.450 1.00 93.50 204 ARG A O 1
ATOM 1575 N N . PRO A 1 205 ? 20.384 -15.754 -23.698 1.00 92.38 205 PRO A N 1
ATOM 1576 C CA . PRO A 1 205 ? 19.290 -16.728 -23.697 1.00 92.38 205 PRO A CA 1
ATOM 1577 C C . PRO A 1 205 ? 18.754 -17.045 -22.299 1.00 92.38 205 PRO A C 1
ATOM 1579 O O . PRO A 1 205 ? 17.547 -17.133 -22.101 1.00 92.38 205 PRO A O 1
ATOM 1582 N N . GLU A 1 206 ? 19.645 -17.160 -21.317 1.00 91.00 206 GLU A N 1
ATOM 1583 C CA . GLU A 1 206 ? 19.322 -17.417 -19.915 1.00 91.00 206 GLU A CA 1
ATOM 1584 C C . GLU A 1 206 ? 18.543 -16.273 -19.243 1.00 91.00 206 GLU A C 1
ATOM 1586 O O . GLU A 1 206 ? 17.718 -16.531 -18.370 1.00 91.00 206 GLU A O 1
ATOM 1591 N N . VAL A 1 207 ? 18.752 -15.024 -19.673 1.00 93.56 207 VAL A N 1
ATOM 1592 C CA . VAL A 1 207 ? 18.001 -13.854 -19.188 1.00 93.56 207 VAL A CA 1
ATOM 1593 C C . VAL A 1 207 ? 16.651 -13.774 -19.890 1.00 93.56 207 VAL A C 1
ATOM 1595 O O . VAL A 1 207 ? 15.635 -13.563 -19.240 1.00 93.56 207 VAL A O 1
ATOM 1598 N N . THR A 1 208 ? 16.601 -14.010 -21.202 1.00 93.38 208 THR A N 1
ATOM 1599 C CA . THR A 1 208 ? 15.330 -14.083 -21.936 1.00 93.38 208 THR A CA 1
ATOM 1600 C C . THR A 1 208 ? 14.435 -15.196 -21.388 1.00 93.38 208 THR A C 1
ATOM 1602 O O . THR A 1 208 ? 13.243 -14.980 -21.204 1.00 93.38 208 THR A O 1
ATOM 1605 N N . ALA A 1 209 ? 15.005 -16.356 -21.046 1.00 90.25 209 ALA A N 1
ATOM 1606 C CA . ALA A 1 209 ? 14.284 -17.477 -20.444 1.00 90.25 209 ALA A CA 1
ATOM 1607 C C . ALA A 1 209 ? 13.768 -17.198 -19.018 1.00 90.25 209 ALA A C 1
ATOM 1609 O O . ALA A 1 209 ? 12.944 -17.961 -18.513 1.00 90.25 209 ALA A O 1
ATOM 1610 N N . ALA A 1 210 ? 14.234 -16.131 -18.356 1.00 91.44 210 ALA A N 1
ATOM 1611 C CA . ALA A 1 210 ? 13.697 -15.721 -17.062 1.00 91.44 210 ALA A CA 1
ATOM 1612 C C . ALA A 1 210 ? 12.272 -15.152 -17.185 1.00 91.44 210 ALA A C 1
ATOM 1614 O O . ALA A 1 210 ? 11.477 -15.321 -16.256 1.00 91.44 210 ALA A O 1
ATOM 1615 N N . MET A 1 211 ? 11.926 -14.548 -18.330 1.00 92.06 211 MET A N 1
ATOM 1616 C CA . MET A 1 211 ? 10.570 -14.075 -18.622 1.00 92.06 211 MET A CA 1
ATOM 1617 C C . MET A 1 211 ? 9.600 -15.252 -18.785 1.00 92.06 211 MET A C 1
ATOM 1619 O O . MET A 1 211 ? 9.856 -16.185 -19.543 1.00 92.06 211 MET A O 1
ATOM 1623 N N . GLU A 1 212 ? 8.461 -15.211 -18.089 1.00 86.12 212 GLU A N 1
ATOM 1624 C CA . GLU A 1 212 ? 7.405 -16.229 -18.242 1.00 86.12 212 GLU A CA 1
ATOM 1625 C C . GLU A 1 212 ? 6.558 -16.056 -19.498 1.00 86.12 212 GLU A C 1
ATOM 1627 O O . GLU A 1 212 ? 6.058 -17.043 -20.038 1.00 86.12 212 GLU A O 1
ATOM 1632 N N . SER A 1 213 ? 6.412 -14.806 -19.925 1.00 87.25 213 SER A N 1
ATOM 1633 C CA . SER A 1 213 ? 5.634 -14.381 -21.079 1.00 87.25 213 SER A CA 1
ATOM 1634 C C . SER A 1 213 ? 6.429 -13.337 -21.866 1.00 87.25 213 SER A C 1
ATOM 1636 O O . SER A 1 213 ? 7.304 -12.684 -21.286 1.00 87.25 213 SER A O 1
ATOM 1638 N N . PRO A 1 214 ? 6.154 -13.163 -23.169 1.00 91.94 214 PRO A N 1
ATOM 1639 C CA . PRO A 1 214 ? 6.735 -12.082 -23.958 1.00 91.94 214 PRO A CA 1
ATOM 1640 C C . PRO A 1 214 ? 6.527 -10.714 -23.295 1.00 91.94 214 PRO A C 1
ATOM 1642 O O . PRO A 1 214 ? 5.488 -10.450 -22.692 1.00 91.94 214 PRO A O 1
ATOM 1645 N N . ILE A 1 215 ? 7.514 -9.822 -23.410 1.00 93.94 215 ILE A N 1
ATOM 1646 C CA . ILE A 1 215 ? 7.418 -8.475 -22.821 1.00 93.94 215 ILE A CA 1
ATOM 1647 C C . ILE A 1 215 ? 6.339 -7.628 -23.506 1.00 93.94 215 ILE A C 1
ATOM 1649 O O . ILE A 1 215 ? 5.811 -6.685 -22.924 1.00 93.94 215 ILE A O 1
ATOM 1653 N N . GLU A 1 216 ? 5.992 -7.979 -24.741 1.00 94.81 216 GLU A N 1
ATOM 1654 C CA . GLU A 1 216 ? 4.935 -7.368 -25.535 1.00 94.81 216 GLU A CA 1
ATOM 1655 C C . GLU A 1 216 ? 3.563 -7.470 -24.854 1.00 94.81 216 GLU A C 1
ATOM 1657 O O . GLU A 1 216 ? 2.754 -6.553 -24.998 1.00 94.81 216 GLU A O 1
ATOM 1662 N N . ASP A 1 217 ? 3.333 -8.508 -24.042 1.00 93.88 217 ASP A N 1
ATOM 1663 C CA . ASP A 1 217 ? 2.096 -8.679 -23.270 1.00 93.88 217 ASP A CA 1
ATOM 1664 C C . ASP A 1 217 ? 1.917 -7.567 -22.214 1.00 93.88 217 ASP A C 1
ATOM 1666 O O . ASP A 1 217 ? 0.801 -7.291 -21.774 1.00 93.88 217 ASP A O 1
ATOM 1670 N N . LEU A 1 218 ? 3.001 -6.876 -21.834 1.00 96.31 218 LEU A N 1
ATOM 1671 C CA . LEU A 1 218 ? 2.984 -5.755 -20.888 1.00 96.31 218 LEU A CA 1
ATOM 1672 C C . LEU A 1 218 ? 2.731 -4.394 -21.553 1.00 96.31 218 LEU A C 1
ATOM 1674 O O . LEU A 1 218 ? 2.637 -3.384 -20.853 1.00 96.31 218 LEU A O 1
ATOM 1678 N N . ALA A 1 219 ? 2.585 -4.339 -22.883 1.00 94.12 219 ALA A N 1
ATOM 1679 C CA . ALA A 1 219 ? 2.346 -3.085 -23.593 1.00 94.12 219 ALA A CA 1
ATOM 1680 C C . ALA A 1 219 ? 1.016 -2.432 -23.182 1.00 94.12 219 ALA A C 1
ATOM 1682 O O . ALA A 1 219 ? 1.011 -1.269 -22.788 1.00 94.12 219 ALA A O 1
ATOM 1683 N N . ALA A 1 220 ? -0.093 -3.178 -23.207 1.00 95.69 220 ALA A N 1
ATOM 1684 C CA . ALA A 1 220 ? -1.408 -2.649 -22.835 1.00 95.69 220 ALA A CA 1
ATOM 1685 C C . ALA A 1 220 ? -1.489 -2.207 -21.354 1.00 95.69 220 ALA A C 1
ATOM 1687 O O . ALA A 1 220 ? -1.964 -1.096 -21.093 1.00 95.69 220 ALA A O 1
ATOM 1688 N N . PRO A 1 221 ? -0.959 -2.978 -20.380 1.00 96.62 221 PRO A N 1
ATOM 1689 C CA . PRO A 1 221 ? -0.805 -2.498 -19.009 1.00 96.62 221 PRO A CA 1
ATOM 1690 C C . PRO A 1 221 ? -0.012 -1.188 -18.901 1.00 96.62 221 PRO A C 1
ATOM 1692 O O . PRO A 1 221 ? -0.488 -0.219 -18.313 1.00 96.62 221 PRO A O 1
ATOM 1695 N N . ALA A 1 222 ? 1.163 -1.101 -19.532 1.00 96.38 222 ALA A N 1
ATOM 1696 C CA . ALA A 1 222 ? 1.978 0.113 -19.491 1.00 96.38 222 ALA A CA 1
ATOM 1697 C C . ALA A 1 222 ? 1.281 1.315 -20.156 1.00 96.38 222 ALA A C 1
ATOM 1699 O O . ALA A 1 222 ? 1.446 2.454 -19.721 1.00 96.38 222 ALA A O 1
ATOM 1700 N N . GLU A 1 223 ? 0.484 1.081 -21.198 1.00 95.69 223 GLU A N 1
ATOM 1701 C CA . GLU A 1 223 ? -0.325 2.115 -21.848 1.00 95.69 223 GLU A CA 1
ATOM 1702 C C . GLU A 1 223 ? -1.427 2.652 -20.941 1.00 95.69 223 GLU A C 1
ATOM 1704 O O . GLU A 1 223 ? -1.673 3.857 -20.955 1.00 95.69 223 GLU A O 1
ATOM 1709 N N . THR A 1 224 ? -2.022 1.792 -20.115 1.00 97.12 224 THR A N 1
ATOM 1710 C CA . THR A 1 224 ? -3.000 2.191 -19.097 1.00 97.12 224 THR A CA 1
ATOM 1711 C C . THR A 1 224 ? -2.357 3.140 -18.088 1.00 97.12 224 THR A C 1
ATOM 1713 O O . THR A 1 224 ? -2.821 4.268 -17.936 1.00 97.12 224 THR A O 1
ATOM 1716 N N . LEU A 1 225 ? -1.224 2.758 -17.484 1.00 97.94 225 LEU A N 1
ATOM 1717 C CA . LEU A 1 225 ? -0.505 3.618 -16.530 1.00 97.94 225 LEU A CA 1
ATOM 1718 C C . LEU A 1 225 ? -0.071 4.947 -17.170 1.00 97.94 225 LEU A C 1
ATOM 1720 O O . LEU A 1 225 ? -0.175 6.011 -16.557 1.00 97.94 225 LEU A O 1
ATOM 1724 N N . LEU A 1 226 ? 0.397 4.909 -18.424 1.00 97.19 226 LEU A N 1
ATOM 1725 C CA . LEU A 1 226 ? 0.751 6.116 -19.171 1.00 97.19 226 LEU A CA 1
ATOM 1726 C C . LEU A 1 226 ? -0.469 7.010 -19.409 1.00 97.19 226 LEU A C 1
ATOM 1728 O O . LEU A 1 226 ? -0.328 8.233 -19.366 1.00 97.19 226 LEU A O 1
ATOM 1732 N N . ALA A 1 227 ? -1.637 6.422 -19.667 1.00 96.44 227 ALA A N 1
ATOM 1733 C CA . ALA A 1 227 ? -2.868 7.160 -19.886 1.00 96.44 227 ALA A CA 1
ATOM 1734 C C . ALA A 1 227 ? -3.312 7.915 -18.641 1.00 96.44 227 ALA A C 1
ATOM 1736 O O . ALA A 1 227 ? -3.443 9.138 -18.702 1.00 96.44 227 ALA A O 1
ATOM 1737 N N . VAL A 1 228 ? -3.382 7.221 -17.506 1.00 97.50 228 VAL A N 1
ATOM 1738 C CA . VAL A 1 228 ? -3.679 7.833 -16.205 1.00 97.50 228 VAL A CA 1
ATOM 1739 C C . VAL A 1 228 ? -2.680 8.949 -15.892 1.00 97.50 228 VAL A C 1
ATOM 1741 O O . VAL A 1 228 ? -3.068 10.057 -15.533 1.00 97.50 228 VAL A O 1
ATOM 1744 N N . ARG A 1 229 ? -1.381 8.716 -16.118 1.00 97.44 229 ARG A N 1
ATOM 1745 C CA . ARG A 1 229 ? -0.337 9.728 -15.893 1.00 97.44 229 ARG A CA 1
ATOM 1746 C C . ARG A 1 229 ? -0.478 10.954 -16.806 1.00 97.44 229 ARG A C 1
ATOM 1748 O O . ARG A 1 229 ? -0.165 12.071 -16.392 1.00 97.44 229 ARG A O 1
ATOM 1755 N N . CYS A 1 230 ? -0.903 10.771 -18.056 1.00 96.62 230 CYS A N 1
ATOM 1756 C CA . CYS A 1 230 ? -1.141 11.884 -18.976 1.00 96.62 230 CYS A CA 1
ATOM 1757 C C . CYS A 1 230 ? -2.302 12.760 -18.507 1.00 96.62 230 CYS A C 1
ATOM 1759 O O . CYS A 1 230 ? -2.148 13.983 -18.463 1.00 96.62 230 CYS A O 1
ATOM 1761 N N . GLU A 1 231 ? -3.409 12.137 -18.109 1.00 96.19 231 GLU A N 1
ATOM 1762 C CA . GLU A 1 231 ? -4.571 12.856 -17.593 1.00 96.19 231 GLU A CA 1
ATOM 1763 C C . GLU A 1 231 ? -4.281 13.513 -16.248 1.00 96.19 231 GLU A C 1
ATOM 1765 O O . GLU A 1 231 ? -4.618 14.677 -16.065 1.00 96.19 231 GLU A O 1
ATOM 1770 N N . LEU A 1 232 ? -3.534 12.862 -15.355 1.00 96.75 232 LEU A N 1
ATOM 1771 C CA . LEU A 1 232 ? -3.080 13.466 -14.101 1.00 96.75 232 LEU A CA 1
ATOM 1772 C C . LEU A 1 232 ? -2.288 14.762 -14.343 1.00 96.75 232 LEU A C 1
ATOM 1774 O O . LEU A 1 232 ? -2.523 15.782 -13.692 1.00 96.75 232 LEU A O 1
ATOM 1778 N N . HIS A 1 233 ? -1.369 14.763 -15.312 1.00 95.75 233 HIS A N 1
ATOM 1779 C CA . HIS A 1 233 ? -0.636 15.975 -15.682 1.00 95.75 233 HIS A CA 1
ATOM 1780 C C . HIS A 1 233 ? -1.541 17.056 -16.283 1.00 95.75 233 HIS A C 1
ATOM 1782 O O . HIS A 1 233 ? -1.356 18.236 -15.986 1.00 95.75 233 HIS A O 1
ATOM 1788 N N . ARG A 1 234 ? -2.494 16.677 -17.146 1.00 93.44 234 ARG A N 1
ATOM 1789 C CA . ARG A 1 234 ? -3.453 17.609 -17.759 1.00 93.44 234 ARG A CA 1
ATOM 1790 C C . ARG A 1 234 ? -4.337 18.251 -16.694 1.00 93.44 234 ARG A C 1
ATOM 1792 O O . ARG A 1 234 ? -4.510 19.466 -16.686 1.00 93.44 234 ARG A O 1
ATOM 1799 N N . ALA A 1 235 ? -4.829 17.436 -15.775 1.00 91.56 235 ALA A N 1
ATOM 1800 C CA . ALA A 1 235 ? -5.691 17.831 -14.688 1.00 91.56 235 ALA A CA 1
ATOM 1801 C C . ALA A 1 235 ? -4.938 18.773 -13.725 1.00 91.56 235 ALA A C 1
ATOM 1803 O O . ALA A 1 235 ? -5.368 19.893 -13.451 1.00 91.56 235 ALA A O 1
ATOM 1804 N N . THR A 1 236 ? -3.769 18.377 -13.229 1.00 92.38 236 THR A N 1
ATOM 1805 C CA . THR A 1 236 ? -3.022 19.170 -12.233 1.00 92.38 236 THR A CA 1
ATOM 1806 C C . THR A 1 236 ? -2.252 20.350 -12.830 1.00 92.38 236 THR A C 1
ATOM 1808 O O . THR A 1 236 ? -1.854 21.258 -12.097 1.00 92.38 236 THR A O 1
ATOM 1811 N N . GLY A 1 237 ? -1.985 20.332 -14.139 1.00 90.94 237 GLY A N 1
ATOM 1812 C CA . GLY A 1 237 ? -1.061 21.255 -14.803 1.00 90.94 237 GLY A CA 1
ATOM 1813 C C . GLY A 1 237 ? 0.395 21.093 -14.344 1.00 90.94 237 GLY A C 1
ATOM 1814 O O . GLY A 1 237 ? 1.220 21.977 -14.580 1.00 90.94 237 GLY A O 1
ATOM 1815 N N . ARG A 1 238 ? 0.722 19.997 -13.646 1.00 90.69 238 ARG A N 1
ATOM 1816 C CA . ARG A 1 238 ? 2.018 19.762 -12.996 1.00 90.69 238 ARG A CA 1
ATOM 1817 C C . ARG A 1 238 ? 2.622 18.428 -13.429 1.00 90.69 238 ARG A C 1
ATOM 1819 O O . ARG A 1 238 ? 1.939 17.527 -13.900 1.00 90.69 238 ARG A O 1
ATOM 1826 N N . ALA A 1 239 ? 3.935 18.311 -13.252 1.00 92.00 239 ALA A N 1
ATOM 1827 C CA . ALA A 1 239 ? 4.704 17.095 -13.510 1.00 92.00 239 ALA A CA 1
ATOM 1828 C C . ALA A 1 239 ? 4.712 16.191 -12.265 1.00 92.00 239 ALA A C 1
ATOM 1830 O O . ALA A 1 239 ? 5.742 16.047 -11.609 1.00 92.00 239 ALA A O 1
ATOM 1831 N N . VAL A 1 240 ? 3.544 15.670 -11.895 1.00 94.31 240 VAL A N 1
ATOM 1832 C CA . VAL A 1 240 ? 3.355 14.805 -10.721 1.00 94.31 240 VAL A CA 1
ATOM 1833 C C . VAL A 1 240 ? 3.085 13.366 -11.157 1.00 94.31 240 VAL A C 1
ATOM 1835 O O . VAL A 1 240 ? 2.396 13.143 -12.148 1.00 94.31 240 VAL A O 1
ATOM 1838 N N . ASN A 1 241 ? 3.635 12.389 -10.431 1.00 96.31 241 ASN A N 1
ATOM 1839 C CA . ASN A 1 241 ? 3.418 10.964 -10.720 1.00 96.31 241 ASN A CA 1
ATOM 1840 C C . ASN A 1 241 ? 2.515 10.271 -9.688 1.00 96.31 241 ASN A C 1
ATOM 1842 O O . ASN A 1 241 ? 2.082 9.155 -9.953 1.00 96.31 241 ASN A O 1
ATOM 1846 N N . VAL A 1 242 ? 2.242 10.915 -8.548 1.00 96.69 242 VAL A N 1
ATOM 1847 C CA . VAL A 1 242 ? 1.370 10.383 -7.493 1.00 96.69 242 VAL A CA 1
ATOM 1848 C C . VAL A 1 242 ? -0.078 10.743 -7.809 1.00 96.69 242 VAL A C 1
ATOM 1850 O O . VAL A 1 242 ? -0.395 11.926 -7.952 1.00 96.69 242 VAL A O 1
ATOM 1853 N N . LEU A 1 243 ? -0.937 9.732 -7.928 1.00 95.06 243 LEU A N 1
ATOM 1854 C CA . LEU A 1 243 ? -2.373 9.906 -8.133 1.00 95.06 243 LEU A CA 1
ATOM 1855 C C . LEU A 1 243 ? -3.075 10.073 -6.779 1.00 95.06 243 LEU A C 1
ATOM 1857 O O . LEU A 1 243 ? -3.496 9.096 -6.170 1.00 95.06 243 LEU A O 1
ATOM 1861 N N . LEU A 1 244 ? -3.180 11.316 -6.309 1.00 89.88 244 LEU A N 1
ATOM 1862 C CA . LEU A 1 244 ? -3.842 11.641 -5.041 1.00 89.88 244 LEU A CA 1
ATOM 1863 C C . LEU A 1 244 ? -5.352 11.391 -5.113 1.00 89.88 244 LEU A C 1
ATOM 1865 O O . LEU A 1 244 ? -5.955 11.581 -6.171 1.00 89.88 244 LEU A O 1
ATOM 1869 N N . LEU A 1 245 ? -5.979 11.072 -3.980 1.00 85.69 245 LEU A N 1
ATOM 1870 C CA . LEU A 1 245 ? -7.411 10.776 -3.868 1.00 85.69 245 LEU A CA 1
ATOM 1871 C C . LEU A 1 245 ? -8.274 11.910 -4.444 1.00 85.69 245 LEU A C 1
ATOM 1873 O O . LEU A 1 245 ? -9.210 11.671 -5.200 1.00 85.69 245 LEU A O 1
ATOM 1877 N N . GLN A 1 246 ? -7.890 13.162 -4.176 1.00 84.19 246 GLN A N 1
ATOM 1878 C CA . GLN A 1 246 ? -8.564 14.364 -4.689 1.00 84.19 246 GLN A CA 1
ATOM 1879 C C . GLN A 1 246 ? -8.496 14.531 -6.221 1.00 84.19 246 GLN A C 1
ATOM 1881 O O . GLN A 1 246 ? -9.270 15.299 -6.790 1.00 84.19 246 GLN A O 1
ATOM 1886 N N . ASP A 1 247 ? -7.541 13.877 -6.890 1.00 91.00 247 ASP A N 1
ATOM 1887 C CA . ASP A 1 247 ? -7.352 13.957 -8.341 1.00 91.00 247 ASP A CA 1
ATOM 1888 C C . ASP A 1 247 ? -8.033 12.794 -9.084 1.00 91.00 247 ASP A C 1
ATOM 1890 O O . ASP A 1 247 ? -8.255 12.903 -10.292 1.00 91.00 247 ASP A O 1
ATOM 1894 N N . GLN A 1 248 ? -8.394 11.709 -8.388 1.00 92.56 248 GLN A N 1
ATOM 1895 C CA . GLN A 1 248 ? -8.900 10.474 -8.998 1.00 92.56 248 GLN A CA 1
ATOM 1896 C C . GLN A 1 248 ? -10.218 10.664 -9.745 1.00 92.56 248 GLN A C 1
ATOM 1898 O O . GLN A 1 248 ? -10.301 10.264 -10.902 1.00 92.56 248 GLN A O 1
ATOM 1903 N N . ASP A 1 249 ? -11.218 11.317 -9.143 1.00 90.12 249 ASP A N 1
ATOM 1904 C CA . ASP A 1 249 ? -12.530 11.506 -9.787 1.00 90.12 249 ASP A CA 1
ATOM 1905 C C . ASP A 1 249 ? -12.407 12.307 -11.090 1.00 90.12 249 ASP A C 1
ATOM 1907 O O . ASP A 1 249 ? -12.979 11.957 -12.121 1.00 90.12 249 ASP A O 1
ATOM 1911 N N . ARG A 1 250 ? -11.570 13.346 -11.077 1.00 91.75 250 ARG A N 1
ATOM 1912 C CA . ARG A 1 250 ? -11.321 14.184 -12.253 1.00 91.75 250 ARG A CA 1
ATOM 1913 C C . ARG A 1 250 ? -10.568 13.441 -13.356 1.00 91.75 250 ARG A C 1
ATOM 1915 O O . ARG A 1 250 ? -10.833 13.654 -14.537 1.00 91.75 250 ARG A O 1
ATOM 1922 N N . VAL A 1 251 ? -9.604 12.598 -12.987 1.00 94.69 251 VAL A N 1
ATOM 1923 C CA . VAL A 1 251 ? -8.874 11.750 -13.941 1.00 94.69 251 VAL A CA 1
ATOM 1924 C C . VAL A 1 251 ? -9.803 10.676 -14.514 1.00 94.69 251 VAL A C 1
ATOM 1926 O O . VAL A 1 251 ? -9.755 10.416 -15.713 1.00 94.69 251 VAL A O 1
ATOM 1929 N N . ALA A 1 252 ? -10.679 10.097 -13.691 1.00 94.12 252 ALA A N 1
ATOM 1930 C CA . ALA A 1 252 ? -11.657 9.100 -14.109 1.00 94.12 252 ALA A CA 1
ATOM 1931 C C . ALA A 1 252 ? -12.640 9.669 -15.138 1.00 94.12 252 ALA A C 1
ATOM 1933 O O . ALA A 1 252 ? -12.805 9.076 -16.205 1.00 94.12 252 ALA A O 1
ATOM 1934 N N . GLU A 1 253 ? -13.199 10.852 -14.865 1.00 92.75 253 GLU A N 1
ATOM 1935 C CA . GLU A 1 253 ? -14.078 11.577 -15.788 1.00 92.75 253 GLU A CA 1
ATOM 1936 C C . GLU A 1 253 ? -13.379 11.846 -17.130 1.00 92.75 253 GLU A C 1
ATOM 1938 O O . GLU A 1 253 ? -13.917 11.520 -18.189 1.00 92.75 253 GLU A O 1
ATOM 1943 N N . ALA A 1 254 ? -12.143 12.361 -17.101 1.00 90.81 254 ALA A N 1
ATOM 1944 C CA . ALA A 1 254 ? -11.366 12.649 -18.311 1.00 90.81 254 ALA A CA 1
ATOM 1945 C C . ALA A 1 254 ? -11.057 11.394 -19.149 1.00 90.81 254 ALA A C 1
ATOM 1947 O O . ALA A 1 254 ? -10.907 11.479 -20.368 1.00 90.81 254 ALA A O 1
ATOM 1948 N N . MET A 1 255 ? -10.963 10.230 -18.506 1.00 92.12 255 MET A N 1
ATOM 1949 C CA . MET A 1 255 ? -10.721 8.943 -19.161 1.00 92.12 255 MET A CA 1
ATOM 1950 C C . MET A 1 255 ? -12.006 8.194 -19.544 1.00 92.12 255 MET A C 1
ATOM 1952 O O . MET A 1 255 ? -11.918 7.132 -20.162 1.00 92.12 255 MET A O 1
ATOM 1956 N N . GLY A 1 256 ? -13.184 8.727 -19.205 1.00 92.06 256 GLY A N 1
ATOM 1957 C CA . GLY A 1 256 ? -14.475 8.107 -19.503 1.00 92.06 256 GLY A CA 1
ATOM 1958 C C . GLY A 1 256 ? -14.820 6.901 -18.624 1.00 92.06 256 GLY A C 1
ATOM 1959 O O . GLY A 1 256 ? -15.617 6.059 -19.040 1.00 92.06 256 GLY A O 1
ATOM 1960 N N . TYR A 1 257 ? -14.226 6.790 -17.432 1.00 93.50 257 TYR A N 1
ATOM 1961 C CA . TYR A 1 257 ? -14.678 5.833 -16.420 1.00 93.50 257 TYR A CA 1
ATOM 1962 C C . TYR A 1 257 ? -15.954 6.336 -15.737 1.00 93.50 257 TYR A C 1
ATOM 1964 O O . TYR A 1 257 ? -16.238 7.532 -15.735 1.00 93.50 257 TYR A O 1
ATOM 1972 N N . ALA A 1 258 ? -16.728 5.415 -15.158 1.00 91.50 258 ALA A N 1
ATOM 1973 C CA . ALA A 1 258 ? -17.956 5.769 -14.446 1.00 91.50 258 ALA A CA 1
ATOM 1974 C C . ALA A 1 258 ? -17.665 6.604 -13.185 1.00 91.50 258 ALA A C 1
ATOM 1976 O O . ALA A 1 258 ? -18.399 7.540 -12.881 1.00 91.50 258 ALA A O 1
ATOM 1977 N N . ASP A 1 259 ? -16.582 6.265 -12.486 1.00 88.31 259 ASP A N 1
ATOM 1978 C CA . ASP A 1 259 ? -16.109 6.887 -11.253 1.00 88.31 259 ASP A CA 1
ATOM 1979 C C . ASP A 1 259 ? -14.620 6.554 -11.017 1.00 88.31 259 ASP A C 1
ATOM 1981 O O . ASP A 1 259 ? -13.990 5.809 -11.783 1.00 88.31 259 ASP A O 1
ATOM 1985 N N . ALA A 1 260 ? -14.042 7.128 -9.957 1.00 89.44 260 ALA A N 1
ATOM 1986 C CA . ALA A 1 260 ? -12.679 6.833 -9.519 1.00 89.44 260 ALA A CA 1
ATOM 1987 C C . ALA A 1 260 ? -12.442 5.351 -9.195 1.00 89.44 260 ALA A C 1
ATOM 1989 O O . ALA A 1 260 ? -11.348 4.852 -9.453 1.00 89.44 260 ALA A O 1
ATOM 1990 N N . ASP A 1 261 ? -13.437 4.634 -8.676 1.00 86.56 261 ASP A N 1
ATOM 1991 C CA . ASP A 1 261 ? -13.255 3.247 -8.244 1.00 86.56 261 ASP A CA 1
ATOM 1992 C C . ASP A 1 261 ? -13.079 2.326 -9.462 1.00 86.56 261 ASP A C 1
ATOM 1994 O O . ASP A 1 261 ? -12.176 1.487 -9.492 1.00 86.56 261 ASP A O 1
ATOM 1998 N N . ALA A 1 262 ? -13.845 2.560 -10.532 1.00 89.69 262 ALA A N 1
ATOM 1999 C CA . ALA A 1 262 ? -13.674 1.888 -11.816 1.00 89.69 262 ALA A CA 1
ATOM 2000 C C . ALA A 1 262 ? -12.307 2.183 -12.463 1.00 89.69 262 ALA A C 1
ATOM 2002 O O . ALA A 1 262 ? -11.684 1.278 -13.033 1.00 89.69 262 ALA A O 1
ATOM 2003 N N . LEU A 1 263 ? -11.824 3.430 -12.366 1.00 93.62 263 LEU A N 1
ATOM 2004 C CA . LEU A 1 263 ? -10.478 3.809 -12.808 1.00 93.62 263 LEU A CA 1
ATOM 2005 C C . LEU A 1 263 ? -9.409 3.045 -12.016 1.00 93.62 263 LEU A C 1
ATOM 2007 O O . LEU A 1 263 ? -8.515 2.444 -12.617 1.00 93.62 263 LEU A O 1
ATOM 2011 N N . MET A 1 264 ? -9.493 3.075 -10.684 1.00 91.50 264 MET A N 1
ATOM 2012 C CA . MET A 1 264 ? -8.509 2.459 -9.796 1.00 91.50 264 MET A CA 1
ATOM 2013 C C . MET A 1 264 ? -8.470 0.941 -9.967 1.00 91.50 264 MET A C 1
ATOM 2015 O O . MET A 1 264 ? -7.384 0.381 -10.075 1.00 91.50 264 MET A O 1
ATOM 2019 N N . LEU A 1 265 ? -9.618 0.278 -10.131 1.00 88.81 265 LEU A N 1
ATOM 2020 C CA . LEU A 1 265 ? -9.680 -1.155 -10.428 1.00 88.81 265 LEU A CA 1
ATOM 2021 C C . LEU A 1 265 ? -8.927 -1.513 -11.723 1.00 88.81 265 LEU A C 1
ATOM 2023 O O . LEU A 1 265 ? -8.169 -2.487 -11.766 1.00 88.81 265 LEU A O 1
ATOM 2027 N N . ASN A 1 266 ? -9.111 -0.724 -12.789 1.00 92.88 266 ASN A N 1
ATOM 2028 C CA . ASN A 1 266 ? -8.404 -0.935 -14.054 1.00 92.88 266 ASN A CA 1
ATOM 2029 C C . ASN A 1 266 ? -6.893 -0.677 -13.907 1.00 92.88 266 ASN A C 1
ATOM 2031 O O . ASN A 1 266 ? -6.073 -1.492 -14.343 1.00 92.88 266 ASN A O 1
ATOM 2035 N N . LEU A 1 267 ? -6.532 0.422 -13.237 1.00 95.38 267 LEU A N 1
ATOM 2036 C CA . LEU A 1 267 ? -5.150 0.796 -12.948 1.00 95.38 267 LEU A CA 1
ATOM 2037 C C . LEU A 1 267 ? -4.424 -0.286 -12.136 1.00 95.38 267 LEU A C 1
ATOM 2039 O O . LEU A 1 267 ? -3.325 -0.687 -12.524 1.00 95.38 267 LEU A O 1
ATOM 2043 N N . SER A 1 268 ? -5.034 -0.794 -11.063 1.00 92.25 268 SER A N 1
ATOM 2044 C CA . SER A 1 268 ? -4.466 -1.854 -10.226 1.00 92.25 268 SER A CA 1
ATOM 2045 C C . SER A 1 268 ? -4.278 -3.150 -11.005 1.00 92.25 268 SER A C 1
ATOM 2047 O O . SER A 1 268 ? -3.215 -3.765 -10.919 1.00 92.25 268 SER A O 1
ATOM 2049 N N . GLY A 1 269 ? -5.238 -3.530 -11.856 1.00 91.12 269 GLY A N 1
ATOM 2050 C CA . GLY A 1 269 ? -5.089 -4.685 -12.746 1.00 91.12 269 GLY A CA 1
ATOM 2051 C C . GLY A 1 269 ? -3.892 -4.558 -13.700 1.00 91.12 269 GLY A C 1
ATOM 2052 O O . GLY A 1 269 ? -3.116 -5.506 -13.866 1.00 91.12 269 GLY A O 1
ATOM 2053 N N . ALA A 1 270 ? -3.699 -3.378 -14.295 1.00 95.25 270 ALA A N 1
ATOM 2054 C CA . ALA A 1 270 ? -2.552 -3.095 -15.155 1.00 95.25 270 ALA A CA 1
ATOM 2055 C C . ALA A 1 270 ? -1.222 -3.101 -14.375 1.00 95.25 270 ALA A C 1
ATOM 2057 O O . ALA A 1 270 ? -0.247 -3.720 -14.809 1.00 95.25 270 ALA A O 1
ATOM 2058 N N . ALA A 1 271 ? -1.180 -2.465 -13.207 1.00 96.06 271 ALA A N 1
ATOM 2059 C CA . ALA A 1 271 ? 0.006 -2.417 -12.361 1.00 96.06 271 ALA A CA 1
ATOM 2060 C C . ALA A 1 271 ? 0.428 -3.809 -11.871 1.00 96.06 271 ALA A C 1
ATOM 2062 O O . ALA A 1 271 ? 1.596 -4.178 -12.011 1.00 96.06 271 ALA A O 1
ATOM 2063 N N . HIS A 1 272 ? -0.522 -4.629 -11.412 1.00 91.12 272 HIS A N 1
ATOM 2064 C CA . HIS A 1 272 ? -0.255 -6.012 -11.020 1.00 91.12 272 HIS A CA 1
ATOM 2065 C C . HIS A 1 272 ? 0.332 -6.832 -12.172 1.00 91.12 272 HIS A C 1
ATOM 2067 O O . HIS A 1 272 ? 1.229 -7.653 -11.960 1.00 91.12 272 HIS A O 1
ATOM 2073 N N . ALA A 1 273 ? -0.140 -6.644 -13.412 1.00 92.00 273 ALA A N 1
ATOM 2074 C CA . ALA A 1 273 ? 0.410 -7.340 -14.578 1.00 92.00 273 ALA A CA 1
ATOM 2075 C C . ALA A 1 273 ? 1.925 -7.108 -14.719 1.00 92.00 273 ALA A C 1
ATOM 2077 O O . ALA A 1 273 ? 2.670 -8.076 -14.901 1.00 92.00 273 ALA A O 1
ATOM 2078 N N . ILE A 1 274 ? 2.362 -5.853 -14.571 1.00 96.31 274 ILE A N 1
ATOM 2079 C CA . ILE A 1 274 ? 3.769 -5.436 -14.650 1.00 96.31 274 ILE A CA 1
ATOM 2080 C C . ILE A 1 274 ? 4.552 -5.913 -13.425 1.00 96.31 274 ILE A C 1
ATOM 2082 O O . ILE A 1 274 ? 5.641 -6.466 -13.575 1.00 96.31 274 ILE A O 1
ATOM 2086 N N . GLU A 1 275 ? 4.001 -5.726 -12.230 1.00 93.38 275 GLU A N 1
ATOM 2087 C CA . GLU A 1 275 ? 4.589 -6.128 -10.949 1.00 93.38 275 GLU A CA 1
ATOM 2088 C C . GLU A 1 275 ? 4.958 -7.611 -10.924 1.00 93.38 275 GLU A C 1
ATOM 2090 O O . GLU A 1 275 ? 6.114 -7.957 -10.710 1.00 93.38 275 GLU A O 1
ATOM 2095 N N . TRP A 1 276 ? 4.024 -8.492 -11.268 1.00 89.00 276 TRP A N 1
ATOM 2096 C CA . TRP A 1 276 ? 4.282 -9.931 -11.318 1.00 89.00 276 TRP A CA 1
ATOM 2097 C C . TRP A 1 276 ? 5.366 -10.325 -12.313 1.00 89.00 276 TRP A C 1
ATOM 2099 O O . TRP A 1 276 ? 6.209 -11.176 -12.030 1.00 89.00 276 TRP A O 1
ATOM 2109 N N . ALA A 1 277 ? 5.329 -9.745 -13.517 1.00 93.00 277 ALA A N 1
ATOM 2110 C CA . ALA A 1 277 ? 6.359 -10.011 -14.512 1.00 93.00 277 ALA A CA 1
ATOM 2111 C C . ALA A 1 277 ? 7.729 -9.559 -13.992 1.00 93.00 277 ALA A C 1
ATOM 2113 O O . ALA A 1 277 ? 8.726 -10.241 -14.218 1.00 93.00 277 ALA A O 1
ATOM 2114 N N . THR A 1 278 ? 7.749 -8.448 -13.255 1.00 94.50 278 THR A N 1
ATOM 2115 C CA . THR A 1 278 ? 8.933 -7.846 -12.647 1.00 94.50 278 THR A CA 1
ATOM 2116 C C . THR A 1 278 ? 9.492 -8.728 -11.538 1.00 94.50 278 THR A C 1
ATOM 2118 O O . THR A 1 278 ? 10.641 -9.149 -11.644 1.00 94.50 278 THR A O 1
ATOM 2121 N N . GLU A 1 279 ? 8.696 -9.080 -10.529 1.00 89.69 279 GLU A N 1
ATOM 2122 C CA . GLU A 1 279 ? 9.124 -9.932 -9.412 1.00 89.69 279 GLU A CA 1
ATOM 2123 C C . GLU A 1 279 ? 9.699 -11.260 -9.902 1.00 89.69 279 GLU A C 1
ATOM 2125 O O . GLU A 1 279 ? 10.842 -11.601 -9.611 1.00 89.69 279 GLU A O 1
ATOM 2130 N N . ARG A 1 280 ? 8.961 -11.979 -10.754 1.00 88.38 280 ARG A N 1
ATOM 2131 C CA . ARG A 1 280 ? 9.401 -13.301 -11.221 1.00 88.38 280 ARG A CA 1
ATOM 2132 C C . ARG A 1 280 ? 10.640 -13.248 -12.095 1.00 88.38 280 ARG A C 1
ATOM 2134 O O . ARG A 1 280 ? 11.476 -14.154 -12.038 1.00 88.38 280 ARG A O 1
ATOM 2141 N N . PHE A 1 281 ? 10.736 -12.225 -12.942 1.00 94.00 281 PHE A N 1
ATOM 2142 C CA . PHE A 1 281 ? 11.921 -12.015 -13.757 1.00 94.00 281 PHE A CA 1
ATOM 2143 C C . PHE A 1 281 ? 13.133 -11.768 -12.860 1.00 94.00 281 PHE A C 1
ATOM 2145 O O . PHE A 1 281 ? 14.151 -12.445 -13.014 1.00 94.00 281 PHE A O 1
ATOM 2152 N N . TRP A 1 282 ? 13.013 -10.856 -11.895 1.00 94.19 282 TRP A N 1
ATOM 2153 C CA . TRP A 1 282 ? 14.120 -10.491 -11.021 1.00 94.19 282 TRP A CA 1
ATOM 2154 C C . TRP A 1 282 ? 14.518 -11.604 -10.056 1.00 94.19 282 TRP A C 1
ATOM 2156 O O . TRP A 1 282 ? 15.714 -11.840 -9.927 1.00 94.19 282 TRP A O 1
ATOM 2166 N N . ASP A 1 283 ? 13.580 -12.382 -9.511 1.00 90.00 283 ASP A N 1
ATOM 2167 C CA . ASP A 1 283 ? 13.883 -13.566 -8.693 1.00 90.00 283 ASP A CA 1
ATOM 2168 C C . ASP A 1 283 ? 14.773 -14.567 -9.449 1.00 90.00 283 ASP A C 1
ATOM 2170 O O . ASP A 1 283 ? 15.731 -15.142 -8.919 1.00 90.00 283 ASP A O 1
ATOM 2174 N N . ARG A 1 284 ? 14.460 -14.804 -10.728 1.00 90.69 284 ARG A N 1
ATOM 2175 C CA . ARG A 1 284 ? 15.229 -15.707 -11.600 1.00 90.69 284 ARG A CA 1
ATOM 2176 C C . ARG A 1 284 ? 16.567 -15.109 -12.005 1.00 90.69 284 ARG A C 1
ATOM 2178 O O . ARG A 1 284 ? 17.572 -15.822 -12.030 1.00 90.69 284 ARG A O 1
ATOM 2185 N N . VAL A 1 285 ? 16.591 -13.816 -12.313 1.00 92.12 285 VAL A N 1
ATOM 2186 C CA . VAL A 1 285 ? 17.815 -13.091 -12.660 1.00 92.12 285 VAL A CA 1
ATOM 2187 C C . VAL A 1 285 ? 18.764 -13.022 -11.470 1.00 92.12 285 VAL A C 1
ATOM 2189 O O . VAL A 1 285 ? 19.957 -13.235 -11.651 1.00 92.12 285 VAL A O 1
ATOM 2192 N N . GLU A 1 286 ? 18.274 -12.816 -10.254 1.00 92.06 286 GLU A N 1
ATOM 2193 C CA . GLU A 1 286 ? 19.090 -12.810 -9.042 1.00 92.06 286 GLU A CA 1
ATOM 2194 C C . GLU A 1 286 ? 19.767 -14.171 -8.831 1.00 92.06 286 GLU A C 1
ATOM 2196 O O . GLU A 1 286 ? 20.975 -14.248 -8.589 1.00 92.06 286 GLU A O 1
ATOM 2201 N N . ARG A 1 287 ? 19.035 -15.281 -9.015 1.00 88.75 287 ARG A N 1
ATOM 2202 C CA . ARG A 1 287 ? 19.629 -16.633 -9.032 1.00 88.75 287 ARG A CA 1
ATOM 2203 C C . ARG A 1 287 ? 20.727 -16.756 -10.082 1.00 88.75 287 ARG A C 1
ATOM 2205 O O . ARG A 1 287 ? 21.807 -17.281 -9.795 1.00 88.75 287 ARG A O 1
ATOM 2212 N N . LEU A 1 288 ? 20.471 -16.256 -11.287 1.00 88.62 288 LEU A N 1
ATOM 2213 C CA . LEU A 1 288 ? 21.433 -16.290 -12.378 1.00 88.62 288 LEU A CA 1
ATOM 2214 C C . LEU A 1 288 ? 22.696 -15.479 -12.047 1.00 88.62 288 LEU A C 1
ATOM 2216 O O . LEU A 1 288 ? 23.803 -15.994 -12.221 1.00 88.62 288 LEU A O 1
ATOM 2220 N N . VAL A 1 289 ? 22.542 -14.266 -11.512 1.00 89.38 289 VAL A N 1
ATOM 2221 C CA . VAL A 1 289 ? 23.641 -13.389 -11.086 1.00 89.38 289 VAL A CA 1
ATOM 2222 C C . VAL A 1 289 ? 24.469 -14.063 -9.990 1.00 89.38 289 VAL A C 1
ATOM 2224 O O . VAL A 1 289 ? 25.685 -14.180 -10.148 1.00 89.38 289 VAL A O 1
ATOM 2227 N N . ARG A 1 290 ? 23.831 -14.615 -8.945 1.00 89.75 290 ARG A N 1
ATOM 2228 C CA . ARG A 1 290 ? 24.517 -15.360 -7.868 1.00 89.75 290 ARG A CA 1
ATOM 2229 C C . ARG A 1 290 ? 25.296 -16.570 -8.390 1.00 89.75 290 ARG A C 1
ATOM 2231 O O . ARG A 1 290 ? 26.366 -16.887 -7.878 1.00 89.75 290 ARG A O 1
ATOM 2238 N N . SER A 1 291 ? 24.790 -17.237 -9.427 1.00 85.94 291 SER A N 1
ATOM 2239 C CA . SER A 1 291 ? 25.454 -18.390 -10.056 1.00 85.94 291 SER A CA 1
ATOM 2240 C C . SER A 1 291 ? 26.566 -18.023 -11.053 1.00 85.94 291 SER A C 1
ATOM 2242 O O . SER A 1 291 ? 27.217 -18.918 -11.601 1.00 85.94 291 SER A O 1
ATOM 2244 N N . GLY A 1 292 ? 26.772 -16.731 -11.335 1.00 81.50 292 GLY A N 1
ATOM 2245 C CA . GLY A 1 292 ? 27.685 -16.268 -12.381 1.00 81.50 292 GLY A CA 1
ATOM 2246 C C . GLY A 1 292 ? 27.269 -16.715 -13.786 1.00 81.50 292 GLY A C 1
ATOM 2247 O O . GLY A 1 292 ? 28.131 -17.002 -14.617 1.00 81.50 292 GLY A O 1
ATOM 2248 N N . GLY A 1 293 ? 25.964 -16.839 -14.043 1.00 78.12 293 GLY A N 1
ATOM 2249 C CA . GLY A 1 293 ? 25.433 -17.274 -15.337 1.00 78.12 293 GLY A CA 1
ATOM 2250 C C . GLY A 1 293 ? 25.345 -18.788 -15.543 1.00 78.12 293 GLY A C 1
ATOM 2251 O O . GLY A 1 293 ? 25.104 -19.242 -16.659 1.00 78.12 293 GLY A O 1
ATOM 2252 N N . ARG A 1 294 ? 25.583 -19.600 -14.505 1.00 79.25 294 ARG A N 1
ATOM 2253 C CA . ARG A 1 294 ? 25.639 -21.065 -14.624 1.00 79.25 294 ARG A CA 1
ATOM 2254 C C . ARG A 1 294 ? 24.305 -21.684 -14.226 1.00 79.25 294 ARG A C 1
ATOM 2256 O O . ARG A 1 294 ? 23.950 -21.705 -13.052 1.00 79.25 294 ARG A O 1
ATOM 2263 N N . THR A 1 295 ? 23.611 -22.292 -15.180 1.00 71.81 295 THR A N 1
ATOM 2264 C CA . THR A 1 295 ? 22.421 -23.101 -14.899 1.00 71.81 295 THR A CA 1
ATOM 2265 C C . THR A 1 295 ? 22.837 -24.523 -14.503 1.00 71.81 295 THR A C 1
ATOM 2267 O O . THR A 1 295 ? 23.619 -25.183 -15.188 1.00 71.81 295 THR A O 1
ATOM 2270 N N . ARG A 1 296 ? 22.358 -25.008 -13.353 1.00 70.75 296 ARG A N 1
ATOM 2271 C CA . ARG A 1 296 ? 22.513 -26.406 -12.917 1.00 70.75 296 ARG A CA 1
ATOM 2272 C C . ARG A 1 296 ? 21.140 -27.057 -12.855 1.00 70.75 296 ARG A C 1
ATOM 2274 O O . ARG A 1 296 ? 20.172 -26.405 -12.481 1.00 70.75 296 ARG A O 1
ATOM 2281 N N . ALA A 1 297 ? 21.068 -28.344 -13.187 1.00 76.06 297 ALA A N 1
ATOM 2282 C CA . ALA A 1 297 ? 19.865 -29.126 -12.944 1.00 76.06 297 ALA A CA 1
ATOM 2283 C C . ALA A 1 297 ? 19.620 -29.192 -11.428 1.00 76.06 297 ALA A C 1
ATOM 2285 O O . ALA A 1 297 ? 20.418 -29.782 -10.697 1.00 76.06 297 ALA A O 1
ATOM 2286 N N . ALA A 1 298 ? 18.560 -28.540 -10.950 1.00 80.69 298 ALA A N 1
ATOM 2287 C CA . ALA A 1 298 ? 18.168 -28.637 -9.553 1.00 80.69 298 ALA A CA 1
ATOM 2288 C C . ALA A 1 298 ? 17.587 -30.024 -9.259 1.00 80.69 298 ALA A C 1
ATOM 2290 O O . ALA A 1 298 ? 16.890 -30.616 -10.083 1.00 80.69 298 ALA A O 1
ATOM 2291 N N . THR A 1 299 ? 17.890 -30.542 -8.071 1.00 88.50 299 THR A N 1
ATOM 2292 C CA . THR A 1 299 ? 17.270 -31.767 -7.558 1.00 88.50 299 THR A CA 1
ATOM 2293 C C . THR A 1 299 ? 15.987 -31.377 -6.824 1.00 88.50 299 THR A C 1
ATOM 2295 O O . THR A 1 299 ? 16.060 -30.484 -5.978 1.00 88.50 299 THR A O 1
ATOM 2298 N N . PRO A 1 300 ? 14.829 -31.990 -7.130 1.00 92.50 300 PRO A N 1
ATOM 2299 C CA . PRO A 1 300 ? 13.592 -31.718 -6.406 1.00 92.50 300 PRO A CA 1
ATOM 2300 C C . PRO A 1 300 ? 13.734 -32.065 -4.919 1.00 92.50 300 PRO A C 1
ATOM 2302 O O . PRO A 1 300 ? 14.155 -33.172 -4.584 1.00 92.50 300 PRO A O 1
ATOM 2305 N N . VAL A 1 301 ? 13.361 -31.140 -4.035 1.00 95.50 301 VAL A N 1
ATOM 2306 C CA . VAL A 1 301 ? 13.307 -31.368 -2.581 1.00 95.50 301 VAL A CA 1
ATOM 2307 C C . VAL A 1 301 ? 11.839 -31.406 -2.148 1.00 95.50 301 VAL A C 1
ATOM 2309 O O . VAL A 1 301 ? 11.137 -30.429 -2.393 1.00 95.50 301 VAL A O 1
ATOM 2312 N N . PRO A 1 302 ? 11.334 -32.488 -1.531 1.00 96.25 302 PRO A N 1
ATOM 2313 C CA . PRO A 1 302 ? 9.951 -32.532 -1.056 1.00 96.25 302 PRO A CA 1
ATOM 2314 C C . PRO A 1 302 ? 9.660 -31.430 -0.027 1.00 96.25 302 PRO A C 1
ATOM 2316 O O . PRO A 1 302 ? 10.422 -31.267 0.924 1.00 96.25 302 PRO A O 1
ATOM 2319 N N . LEU A 1 303 ? 8.558 -30.697 -0.211 1.00 95.94 303 LEU A N 1
ATOM 2320 C CA . LEU A 1 303 ? 8.052 -29.707 0.754 1.00 95.94 303 LEU A CA 1
ATOM 2321 C C . LEU A 1 303 ? 6.829 -30.229 1.511 1.00 95.94 303 LEU A C 1
ATOM 2323 O O . LEU A 1 303 ? 6.709 -30.048 2.717 1.00 95.94 303 LEU A O 1
ATOM 2327 N N . ALA A 1 304 ? 5.922 -30.881 0.791 1.00 95.44 304 ALA A N 1
ATOM 2328 C CA . ALA A 1 304 ? 4.685 -31.455 1.304 1.00 95.44 304 ALA A CA 1
ATOM 2329 C C . ALA A 1 304 ? 4.245 -32.600 0.372 1.00 95.44 304 ALA A C 1
ATOM 2331 O O . ALA A 1 304 ? 4.805 -32.736 -0.721 1.00 95.44 304 ALA A O 1
ATOM 2332 N N . PRO A 1 305 ? 3.251 -33.426 0.745 1.00 95.25 305 PRO A N 1
ATOM 2333 C CA . PRO A 1 305 ? 2.703 -34.437 -0.157 1.00 95.25 305 PRO A CA 1
ATOM 2334 C C . PRO A 1 305 ? 2.300 -33.830 -1.508 1.00 95.25 305 PRO A C 1
ATOM 2336 O O . PRO A 1 305 ? 1.508 -32.889 -1.562 1.00 95.25 305 PRO A O 1
ATOM 2339 N N . GLY A 1 306 ? 2.889 -34.344 -2.590 1.00 95.81 306 GLY A N 1
ATOM 2340 C CA . GLY A 1 306 ? 2.670 -33.850 -3.947 1.00 95.81 306 GLY A CA 1
ATOM 2341 C C . GLY A 1 306 ? 3.319 -32.495 -4.270 1.00 95.81 306 GLY A C 1
ATOM 2342 O O . GLY A 1 306 ? 3.054 -31.964 -5.341 1.00 95.81 306 GLY A O 1
ATOM 2343 N N . VAL A 1 307 ? 4.154 -31.910 -3.404 1.00 97.69 307 VAL A N 1
ATOM 2344 C CA . VAL A 1 307 ? 4.788 -30.593 -3.620 1.00 97.69 307 VAL A CA 1
ATOM 2345 C C . VAL A 1 307 ? 6.302 -30.698 -3.474 1.00 97.69 307 VAL A C 1
ATOM 2347 O O . VAL A 1 307 ? 6.810 -31.191 -2.465 1.00 97.69 307 VAL A O 1
ATOM 2350 N N . VAL A 1 308 ? 7.039 -30.187 -4.459 1.00 97.50 308 VAL A N 1
ATOM 2351 C CA . VAL A 1 308 ? 8.508 -30.191 -4.471 1.00 97.50 308 VAL A CA 1
ATOM 2352 C C . VAL A 1 308 ? 9.068 -28.794 -4.714 1.00 97.50 308 VAL A C 1
ATOM 2354 O O . VAL A 1 308 ? 8.550 -28.034 -5.525 1.00 97.50 308 VAL A O 1
ATOM 2357 N N . LEU A 1 309 ? 10.162 -28.459 -4.042 1.00 96.31 309 LEU A N 1
ATOM 2358 C CA . LEU A 1 309 ? 10.972 -27.278 -4.303 1.00 96.31 309 LEU A CA 1
ATOM 2359 C C . LEU A 1 309 ? 11.960 -27.582 -5.430 1.00 96.31 309 LEU A C 1
ATOM 2361 O O . LEU A 1 309 ? 12.748 -28.526 -5.338 1.00 96.31 309 LEU A O 1
ATOM 2365 N N . LEU A 1 310 ? 11.951 -26.761 -6.476 1.00 92.06 310 LEU A N 1
ATOM 2366 C CA . LEU A 1 310 ? 12.892 -26.840 -7.588 1.00 92.06 310 LEU A CA 1
ATOM 2367 C C . LEU A 1 310 ? 13.277 -25.421 -8.010 1.00 92.06 310 LEU A C 1
ATOM 2369 O O . LEU A 1 310 ? 12.413 -24.590 -8.249 1.00 92.06 310 LEU A O 1
ATOM 2373 N N . ASN A 1 311 ? 14.578 -25.136 -8.117 1.00 87.06 311 ASN A N 1
ATOM 2374 C CA . ASN A 1 311 ? 15.082 -23.800 -8.478 1.00 87.06 311 ASN A CA 1
ATOM 2375 C C . ASN A 1 311 ? 14.510 -22.662 -7.607 1.00 87.06 311 ASN A C 1
ATOM 2377 O O . ASN A 1 311 ? 14.212 -21.590 -8.126 1.00 87.06 311 ASN A O 1
ATOM 2381 N N . GLU A 1 312 ? 14.356 -22.912 -6.302 1.00 90.00 312 GLU A N 1
ATOM 2382 C CA . GLU A 1 312 ? 13.747 -21.984 -5.334 1.00 90.00 312 GLU A CA 1
ATOM 2383 C C . GLU A 1 312 ? 12.267 -21.635 -5.597 1.00 90.00 312 GLU A C 1
ATOM 2385 O O . GLU A 1 312 ? 11.734 -20.751 -4.939 1.00 90.00 312 GLU A O 1
ATOM 2390 N N . GLU A 1 313 ? 11.585 -22.348 -6.498 1.00 92.62 313 GLU A N 1
ATOM 2391 C CA . GLU A 1 313 ? 10.143 -22.239 -6.744 1.00 92.62 313 GLU A CA 1
ATOM 2392 C C . GLU A 1 313 ? 9.429 -23.524 -6.287 1.00 92.62 313 GLU A C 1
ATOM 2394 O O . GLU A 1 313 ? 9.967 -24.630 -6.398 1.00 92.62 313 GLU A O 1
ATOM 2399 N N . ALA A 1 314 ? 8.203 -23.406 -5.782 1.00 96.50 314 ALA A N 1
ATOM 2400 C CA . ALA A 1 314 ? 7.358 -24.558 -5.488 1.00 96.50 314 ALA A CA 1
ATOM 2401 C C . ALA A 1 314 ? 6.736 -25.111 -6.782 1.00 96.50 314 ALA A C 1
ATOM 2403 O O . ALA A 1 314 ? 6.147 -24.383 -7.590 1.00 96.50 314 ALA A O 1
ATOM 2404 N N . HIS A 1 315 ? 6.842 -26.422 -6.973 1.00 97.00 315 HIS A N 1
ATOM 2405 C CA . HIS A 1 315 ? 6.325 -27.161 -8.115 1.00 97.00 315 HIS A CA 1
ATOM 2406 C C . HIS A 1 315 ? 5.406 -28.300 -7.680 1.00 97.00 315 HIS A C 1
ATOM 2408 O O . HIS A 1 315 ? 5.583 -28.901 -6.621 1.00 97.00 315 HIS A O 1
ATOM 2414 N N . ILE A 1 316 ? 4.444 -28.617 -8.542 1.00 96.75 316 ILE A N 1
ATOM 2415 C CA . ILE A 1 316 ? 3.602 -29.800 -8.391 1.00 96.75 316 ILE A CA 1
ATOM 2416 C C . ILE A 1 316 ? 4.438 -31.033 -8.727 1.00 96.75 316 ILE A C 1
ATOM 2418 O O . ILE A 1 316 ? 5.063 -31.092 -9.791 1.00 96.75 316 ILE A O 1
ATOM 2422 N N . ALA A 1 317 ? 4.478 -31.992 -7.806 1.00 95.62 317 ALA A N 1
ATOM 2423 C CA . ALA A 1 317 ? 5.161 -33.259 -8.011 1.00 95.62 317 ALA A CA 1
ATOM 2424 C C . ALA A 1 317 ? 4.434 -34.100 -9.081 1.00 95.62 317 ALA A C 1
ATOM 2426 O O . ALA A 1 317 ? 3.217 -33.979 -9.231 1.00 95.62 317 ALA A O 1
ATOM 2427 N N . PRO A 1 318 ? 5.142 -34.962 -9.833 1.00 91.38 318 PRO A N 1
ATOM 2428 C CA . PRO A 1 318 ? 4.532 -35.759 -10.902 1.00 91.38 318 PRO A CA 1
ATOM 2429 C C . PRO A 1 318 ? 3.402 -36.699 -10.452 1.00 91.38 318 PRO A C 1
ATOM 2431 O O . PRO A 1 318 ? 2.537 -37.030 -11.256 1.00 91.38 318 PRO A O 1
ATOM 2434 N N . ASP A 1 319 ? 3.434 -37.140 -9.197 1.00 90.00 319 ASP A N 1
ATOM 2435 C CA . ASP A 1 319 ? 2.499 -38.070 -8.557 1.00 90.00 319 ASP A CA 1
ATOM 2436 C C . ASP A 1 319 ? 1.396 -37.367 -7.748 1.00 90.00 319 ASP A C 1
ATOM 2438 O O . ASP A 1 319 ? 0.616 -38.023 -7.062 1.00 90.00 319 ASP A O 1
ATOM 2442 N N . ALA A 1 320 ? 1.328 -36.036 -7.810 1.00 94.00 320 ALA A N 1
ATOM 2443 C CA . ALA A 1 320 ? 0.342 -35.262 -7.077 1.00 94.00 320 ALA A CA 1
ATOM 2444 C C . ALA A 1 320 ? -1.085 -35.477 -7.603 1.00 94.00 320 ALA A C 1
ATOM 2446 O O . ALA A 1 320 ? -1.342 -35.367 -8.806 1.00 94.00 320 ALA A O 1
ATOM 2447 N N . ASP A 1 321 ? -2.026 -35.675 -6.679 1.00 91.69 321 ASP A N 1
ATOM 2448 C CA . ASP A 1 321 ? -3.456 -35.624 -6.969 1.00 91.69 321 ASP A CA 1
ATOM 2449 C C . ASP A 1 321 ? -3.929 -34.163 -7.025 1.00 91.69 321 ASP A C 1
ATOM 2451 O O . ASP A 1 321 ? -4.322 -33.563 -6.025 1.00 91.69 321 ASP A O 1
ATOM 2455 N N . VAL A 1 322 ? -3.833 -33.565 -8.213 1.00 91.69 322 VAL A N 1
ATOM 2456 C CA . VAL A 1 322 ? -4.258 -32.177 -8.461 1.00 91.69 322 VAL A CA 1
ATOM 2457 C C . VAL A 1 322 ? -5.777 -32.000 -8.473 1.00 91.69 322 VAL A C 1
ATOM 2459 O O . VAL A 1 322 ? -6.249 -30.862 -8.447 1.00 91.69 322 VAL A O 1
ATOM 2462 N N . ASP A 1 323 ? -6.524 -33.103 -8.528 1.00 89.00 323 ASP A N 1
ATOM 2463 C CA . ASP A 1 323 ? -7.983 -33.107 -8.568 1.00 89.00 323 ASP A CA 1
ATOM 2464 C C . ASP A 1 323 ? -8.570 -33.154 -7.139 1.00 89.00 323 ASP A C 1
ATOM 2466 O O . ASP A 1 323 ? -9.760 -32.903 -6.940 1.00 89.00 323 ASP A O 1
ATOM 2470 N N . GLU A 1 324 ? -7.754 -33.374 -6.105 1.00 90.81 324 GLU A N 1
ATOM 2471 C CA . GLU A 1 324 ? -8.173 -33.210 -4.713 1.00 90.81 324 GLU A CA 1
ATOM 2472 C C . GLU A 1 324 ? -8.484 -31.730 -4.401 1.00 90.81 324 GLU A C 1
ATOM 2474 O O . GLU A 1 324 ? -7.639 -30.848 -4.567 1.00 90.81 324 GLU A O 1
ATOM 2479 N N . GLN A 1 325 ? -9.679 -31.449 -3.861 1.00 89.44 325 GLN A N 1
ATOM 2480 C CA . GLN A 1 325 ? -10.139 -30.085 -3.537 1.00 89.44 325 GLN A CA 1
ATOM 2481 C C . GLN A 1 325 ? -9.134 -29.300 -2.666 1.00 89.44 325 GLN A C 1
ATOM 2483 O O . GLN A 1 325 ? -8.887 -28.119 -2.906 1.00 89.44 325 GLN A O 1
ATOM 2488 N N . ALA A 1 326 ? -8.504 -29.962 -1.691 1.00 92.94 326 ALA A N 1
ATOM 2489 C CA . ALA A 1 326 ? -7.551 -29.349 -0.767 1.00 92.94 326 ALA A CA 1
ATOM 2490 C C . ALA A 1 326 ? -6.182 -29.040 -1.399 1.00 92.94 326 ALA A C 1
ATOM 2492 O O . ALA A 1 326 ? -5.365 -28.332 -0.803 1.00 92.94 326 ALA A O 1
ATOM 2493 N N . TYR A 1 327 ? -5.881 -29.600 -2.576 1.00 95.06 327 TYR A N 1
ATOM 2494 C CA . TYR A 1 327 ? -4.535 -29.575 -3.136 1.00 95.06 327 TYR A CA 1
ATOM 2495 C C . TYR A 1 327 ? -4.058 -28.159 -3.481 1.00 95.06 327 TYR A C 1
ATOM 2497 O O . TYR A 1 327 ? -2.898 -27.839 -3.224 1.00 95.06 327 TYR A O 1
ATOM 2505 N N . VAL A 1 328 ? -4.941 -27.277 -3.969 1.00 95.12 328 VAL A N 1
ATOM 2506 C CA . VAL A 1 328 ? -4.581 -25.876 -4.266 1.00 95.12 328 VAL A CA 1
ATOM 2507 C C . VAL A 1 328 ? -4.066 -25.143 -3.023 1.00 95.12 328 VAL A C 1
ATOM 2509 O O . VAL A 1 328 ? -3.013 -24.509 -3.079 1.00 95.12 328 VAL A O 1
ATOM 2512 N N . PHE A 1 329 ? -4.750 -25.289 -1.884 1.00 95.88 329 PHE A N 1
ATOM 2513 C CA . PHE A 1 329 ? -4.350 -24.645 -0.636 1.00 95.88 329 PHE A CA 1
ATOM 2514 C C . PHE A 1 329 ? -3.162 -25.344 0.009 1.00 95.88 329 PHE A C 1
ATOM 2516 O O . PHE A 1 329 ? -2.311 -24.671 0.572 1.00 95.88 329 PHE A O 1
ATOM 2523 N N . ARG A 1 330 ? -3.026 -26.667 -0.135 1.00 96.75 330 ARG A N 1
ATOM 2524 C CA . ARG A 1 330 ? -1.827 -27.390 0.316 1.00 96.75 330 ARG A CA 1
ATOM 2525 C C . ARG A 1 330 ? -0.583 -26.941 -0.442 1.00 96.75 330 ARG A C 1
ATOM 2527 O O . ARG A 1 330 ? 0.456 -26.721 0.171 1.00 96.75 330 ARG A O 1
ATOM 2534 N N . PHE A 1 331 ? -0.691 -26.802 -1.763 1.00 97.62 331 PHE A N 1
ATOM 2535 C CA . PHE A 1 331 ? 0.381 -26.301 -2.617 1.00 97.62 331 PHE A CA 1
ATOM 2536 C C . PHE A 1 331 ? 0.768 -24.871 -2.228 1.00 97.62 331 PHE A C 1
ATOM 2538 O O . PHE A 1 331 ? 1.948 -24.599 -2.009 1.00 97.62 331 PHE A O 1
ATOM 2545 N N . ALA A 1 332 ? -0.226 -23.995 -2.064 1.00 97.88 332 ALA A N 1
ATOM 2546 C CA . ALA A 1 332 ? -0.023 -22.611 -1.652 1.00 97.88 332 ALA A CA 1
ATOM 2547 C C . ALA A 1 332 ? 0.579 -22.492 -0.244 1.00 97.88 332 ALA A C 1
ATOM 2549 O O . ALA A 1 332 ? 1.585 -21.813 -0.071 1.00 97.88 332 ALA A O 1
ATOM 2550 N N . ALA A 1 333 ? 0.032 -23.202 0.746 1.00 98.00 333 ALA A N 1
ATOM 2551 C CA . ALA A 1 333 ? 0.540 -23.209 2.114 1.00 98.00 333 ALA A CA 1
ATOM 2552 C C . ALA A 1 333 ? 1.978 -23.739 2.169 1.00 98.00 333 ALA A C 1
ATOM 2554 O O . ALA A 1 333 ? 2.831 -23.125 2.800 1.00 98.00 333 ALA A O 1
ATOM 2555 N N . ALA A 1 334 ? 2.289 -24.837 1.470 1.00 98.00 334 ALA A N 1
ATOM 2556 C CA . ALA A 1 334 ? 3.647 -25.381 1.428 1.00 98.00 334 ALA A CA 1
ATOM 2557 C C . ALA A 1 334 ? 4.655 -24.394 0.814 1.00 98.00 334 ALA A C 1
ATOM 2559 O O . ALA A 1 334 ? 5.785 -24.296 1.290 1.00 98.00 334 ALA A O 1
ATOM 2560 N N . ALA A 1 335 ? 4.251 -23.656 -0.224 1.00 97.69 335 ALA A N 1
ATOM 2561 C CA . ALA A 1 335 ? 5.072 -22.611 -0.824 1.00 97.69 335 ALA A CA 1
ATOM 2562 C C . ALA A 1 335 ? 5.280 -21.428 0.142 1.00 97.69 335 ALA A C 1
ATOM 2564 O O . ALA A 1 335 ? 6.420 -21.028 0.385 1.00 97.69 335 ALA A O 1
ATOM 2565 N N . ALA A 1 336 ? 4.197 -20.935 0.752 1.00 97.25 336 ALA A N 1
ATOM 2566 C CA . ALA A 1 336 ? 4.212 -19.797 1.665 1.00 97.25 336 ALA A CA 1
ATOM 2567 C C . ALA A 1 336 ? 5.016 -20.077 2.945 1.00 97.25 336 ALA A C 1
ATOM 2569 O O . ALA A 1 336 ? 5.887 -19.291 3.303 1.00 97.25 336 ALA A O 1
ATOM 2570 N N . HIS A 1 337 ? 4.818 -21.235 3.586 1.00 96.44 337 HIS A N 1
ATOM 2571 C CA . HIS A 1 337 ? 5.590 -21.651 4.770 1.00 96.44 337 HIS A CA 1
ATOM 2572 C C . HIS A 1 337 ? 7.079 -21.846 4.475 1.00 96.44 337 HIS A C 1
ATOM 2574 O O . HIS A 1 337 ? 7.918 -21.647 5.351 1.00 96.44 337 HIS A O 1
ATOM 2580 N N . ALA A 1 338 ? 7.431 -22.212 3.240 1.00 95.81 338 ALA A N 1
ATOM 2581 C CA . ALA A 1 338 ? 8.824 -22.283 2.806 1.00 95.81 338 ALA A CA 1
ATOM 2582 C C . ALA A 1 338 ? 9.419 -20.905 2.448 1.00 95.81 338 ALA A C 1
ATOM 2584 O O . ALA A 1 338 ? 10.623 -20.823 2.185 1.00 95.81 338 ALA A O 1
ATOM 2585 N N . GLY A 1 339 ? 8.599 -19.847 2.394 1.00 94.44 339 GLY A N 1
ATOM 2586 C CA . GLY A 1 339 ? 8.979 -18.526 1.894 1.00 94.44 339 GLY A CA 1
ATOM 2587 C C . GLY A 1 339 ? 9.389 -18.561 0.421 1.00 94.44 339 GLY A C 1
ATOM 2588 O O . GLY A 1 339 ? 10.358 -17.906 0.036 1.00 94.44 339 GLY A O 1
ATOM 2589 N N . ARG A 1 340 ? 8.738 -19.407 -0.395 1.00 93.75 340 ARG A N 1
ATOM 2590 C CA . ARG A 1 340 ? 9.110 -19.642 -1.800 1.00 93.75 340 ARG A CA 1
ATOM 2591 C C . ARG A 1 340 ? 7.962 -19.325 -2.758 1.00 93.75 340 ARG A C 1
ATOM 2593 O O . ARG A 1 340 ? 6.835 -19.747 -2.508 1.00 93.75 340 ARG A O 1
ATOM 2600 N N . PRO A 1 341 ? 8.236 -18.671 -3.900 1.00 92.75 341 PRO A N 1
ATOM 2601 C CA . PRO A 1 341 ? 7.221 -18.416 -4.914 1.00 92.75 341 PRO A CA 1
ATOM 2602 C C . PRO A 1 341 ? 6.726 -19.712 -5.566 1.00 92.75 341 PRO A C 1
ATOM 2604 O O . PRO A 1 341 ? 7.470 -20.676 -5.758 1.00 92.75 341 PRO A O 1
ATOM 2607 N N . MET A 1 342 ? 5.461 -19.728 -5.981 1.00 94.06 342 MET A N 1
ATOM 2608 C CA . MET A 1 342 ? 4.884 -20.838 -6.742 1.00 94.06 342 MET A CA 1
ATOM 2609 C C . MET A 1 342 ? 5.249 -20.744 -8.224 1.00 94.06 342 MET A C 1
ATOM 2611 O O . MET A 1 342 ? 5.179 -19.675 -8.833 1.00 94.06 342 MET A O 1
ATOM 2615 N N . SER A 1 343 ? 5.584 -21.866 -8.860 1.00 91.88 343 SER A N 1
ATOM 2616 C CA . SER A 1 343 ? 5.846 -21.902 -10.301 1.00 91.88 343 SER A CA 1
ATOM 2617 C C . SER A 1 343 ? 4.603 -21.530 -11.122 1.00 91.88 343 SER A C 1
ATOM 2619 O O . SER A 1 343 ? 3.540 -22.131 -10.953 1.00 91.88 343 SER A O 1
ATOM 2621 N N . GLY A 1 344 ? 4.742 -20.616 -12.091 1.00 88.75 344 GLY A N 1
ATOM 2622 C CA . GLY A 1 344 ? 3.652 -20.239 -12.998 1.00 88.75 344 GLY A CA 1
ATOM 2623 C C . GLY A 1 344 ? 3.115 -21.422 -13.814 1.00 88.75 344 GLY A C 1
ATOM 2624 O O . GLY A 1 344 ? 1.924 -21.490 -14.109 1.00 88.75 344 GLY A O 1
ATOM 2625 N N . ARG A 1 345 ? 3.963 -22.418 -14.119 1.00 90.06 345 ARG A N 1
ATOM 2626 C CA . ARG A 1 345 ? 3.534 -23.668 -14.772 1.00 90.06 345 ARG A CA 1
ATOM 2627 C C . ARG A 1 345 ? 2.588 -24.476 -13.882 1.00 90.06 345 ARG A C 1
ATOM 2629 O O . ARG A 1 345 ? 1.590 -24.986 -14.382 1.00 90.06 345 ARG A O 1
ATOM 2636 N N . SER A 1 346 ? 2.904 -24.590 -12.593 1.00 94.62 346 SER A N 1
ATOM 2637 C CA . SER A 1 346 ? 2.062 -25.286 -11.616 1.00 94.62 346 SER A CA 1
ATOM 2638 C C . SER A 1 346 ? 0.718 -24.586 -11.450 1.00 94.62 346 SER A C 1
ATOM 2640 O O . SER A 1 346 ? -0.319 -25.236 -11.521 1.00 94.62 346 SER A O 1
ATOM 2642 N N . LEU A 1 347 ? 0.726 -23.255 -11.330 1.00 93.75 347 LEU A N 1
ATOM 2643 C CA . LEU A 1 347 ? -0.496 -22.455 -11.215 1.00 93.75 347 LEU A CA 1
ATOM 2644 C C . LEU A 1 347 ? -1.403 -22.604 -12.448 1.00 93.75 347 LEU A C 1
ATOM 2646 O O . LEU A 1 347 ? -2.597 -22.854 -12.303 1.00 93.75 347 LEU A O 1
ATOM 2650 N N . ARG A 1 348 ? -0.840 -22.570 -13.667 1.00 91.94 348 ARG A N 1
ATOM 2651 C CA . ARG A 1 348 ? -1.592 -22.858 -14.908 1.00 91.94 348 ARG A CA 1
ATOM 2652 C C . ARG A 1 348 ? -2.179 -24.266 -14.938 1.00 91.94 348 ARG A C 1
ATOM 2654 O O . ARG A 1 348 ? -3.285 -24.467 -15.441 1.00 91.94 348 ARG A O 1
ATOM 2661 N N . MET A 1 349 ? -1.446 -25.249 -14.422 1.00 92.69 349 MET A N 1
ATOM 2662 C CA . MET A 1 349 ? -1.942 -26.621 -14.341 1.00 92.69 349 MET A CA 1
ATOM 2663 C C . MET A 1 349 ? -3.131 -26.726 -13.378 1.00 92.69 349 MET A C 1
ATOM 2665 O O . MET A 1 349 ? -4.147 -27.310 -13.744 1.00 92.69 349 MET A O 1
ATOM 2669 N N . LEU A 1 350 ? -3.056 -26.098 -12.201 1.00 93.38 350 LEU A N 1
ATOM 2670 C CA . LEU A 1 350 ? -4.174 -26.054 -11.249 1.00 93.38 350 LEU A CA 1
ATOM 2671 C C . LEU A 1 350 ? -5.392 -25.334 -11.821 1.00 93.38 350 LEU A C 1
ATOM 2673 O O . LEU A 1 350 ? -6.513 -25.811 -11.665 1.00 93.38 350 LEU A O 1
ATOM 2677 N N . ALA A 1 351 ? -5.175 -24.226 -12.531 1.00 91.56 351 ALA A N 1
ATOM 2678 C CA . ALA A 1 351 ? -6.252 -23.464 -13.154 1.00 91.56 351 ALA A CA 1
ATOM 2679 C C . ALA A 1 351 ? -6.987 -24.252 -14.252 1.00 91.56 351 ALA A C 1
ATOM 2681 O O . ALA A 1 351 ? -8.171 -24.022 -14.476 1.00 91.56 351 ALA A O 1
ATOM 2682 N N . SER A 1 352 ? -6.304 -25.189 -14.923 1.00 89.69 352 SER A N 1
ATOM 2683 C CA . SER A 1 352 ? -6.873 -25.971 -16.031 1.00 89.69 352 SER A CA 1
ATOM 2684 C C . SER A 1 352 ? -7.419 -27.344 -15.640 1.00 89.69 352 SER A C 1
ATOM 2686 O O . SER A 1 352 ? -8.28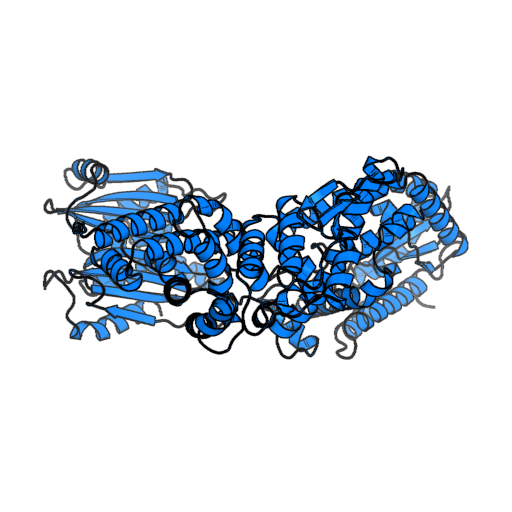4 -27.852 -16.348 1.00 89.69 352 SER A O 1
ATOM 2688 N N . ARG A 1 353 ? -6.921 -27.964 -14.562 1.00 81.75 353 ARG A N 1
ATOM 2689 C CA . ARG A 1 353 ? -7.290 -29.340 -14.181 1.00 81.75 353 ARG A CA 1
ATOM 2690 C C . ARG A 1 353 ? -7.957 -29.473 -12.814 1.00 81.75 353 ARG A C 1
ATOM 2692 O O . ARG A 1 353 ? -8.779 -30.362 -12.670 1.00 81.75 353 ARG A O 1
ATOM 2699 N N . GLY A 1 354 ? -7.658 -28.596 -11.853 1.00 73.25 354 GLY A N 1
ATOM 2700 C CA . GLY A 1 354 ? -8.102 -28.781 -10.470 1.00 73.25 354 GLY A CA 1
ATOM 2701 C C . GLY A 1 354 ? -9.620 -28.733 -10.295 1.00 73.25 354 GLY A C 1
ATOM 2702 O O . GLY A 1 354 ? -10.321 -28.021 -11.026 1.00 73.25 354 GLY A O 1
ATOM 2703 N N . THR A 1 355 ? -10.119 -29.446 -9.288 1.00 76.31 355 THR A N 1
ATOM 2704 C CA . THR A 1 355 ? -11.548 -29.520 -8.949 1.00 76.31 355 THR A CA 1
ATOM 2705 C C . THR A 1 355 ? -12.051 -28.177 -8.403 1.00 76.31 355 THR A C 1
ATOM 2707 O O . THR A 1 355 ? -11.385 -27.568 -7.562 1.00 76.31 355 THR A O 1
ATOM 2710 N N . PRO A 1 356 ? -13.195 -27.653 -8.891 1.00 72.50 356 PRO A N 1
ATOM 2711 C CA . PRO A 1 356 ? -13.797 -26.447 -8.321 1.00 72.50 356 PRO A CA 1
ATOM 2712 C C . PRO A 1 356 ? -14.258 -26.712 -6.883 1.00 72.50 356 PRO A C 1
ATOM 2714 O O . PRO A 1 356 ? -14.472 -27.872 -6.528 1.00 72.50 356 PRO A O 1
ATOM 2717 N N . PRO A 1 357 ? -14.430 -25.681 -6.037 1.00 71.56 357 PRO A N 1
ATOM 2718 C CA . PRO A 1 357 ? -15.083 -25.908 -4.753 1.00 71.56 357 PRO A CA 1
ATOM 2719 C C . PRO A 1 357 ? -16.465 -26.533 -4.989 1.00 71.56 357 PRO A C 1
ATOM 2721 O O . PRO A 1 357 ? -17.160 -26.179 -5.944 1.00 71.56 357 PRO A O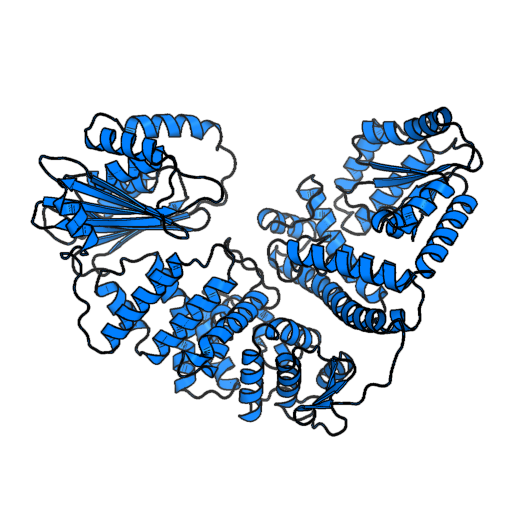 1
ATOM 2724 N N . GLY A 1 358 ? -16.832 -27.490 -4.138 1.00 69.81 358 GLY A N 1
ATOM 2725 C CA . GLY A 1 358 ? -18.210 -27.970 -4.061 1.00 69.81 358 GLY A CA 1
ATOM 2726 C C . GLY A 1 358 ? -19.066 -26.998 -3.246 1.00 69.81 358 GLY A C 1
ATOM 2727 O O . GLY A 1 358 ? -18.584 -25.940 -2.841 1.00 69.81 358 GLY A O 1
ATOM 2728 N N . GLU A 1 359 ? -20.314 -27.381 -2.972 1.00 71.88 359 GLU A N 1
ATOM 2729 C CA . GLU A 1 359 ? -21.210 -26.622 -2.079 1.00 71.88 359 GLU A CA 1
ATOM 2730 C C . GLU A 1 359 ? -20.669 -26.545 -0.641 1.00 71.88 359 GLU A C 1
ATOM 2732 O O . GLU A 1 359 ? -20.900 -25.554 0.042 1.00 71.88 359 GLU A O 1
ATOM 2737 N N . GLU A 1 360 ? -19.876 -27.535 -0.220 1.00 85.56 360 GLU A N 1
ATOM 2738 C CA . GLU A 1 360 ? -19.166 -27.547 1.059 1.00 85.56 360 GLU A CA 1
ATOM 2739 C C . GLU A 1 360 ? -17.707 -27.986 0.873 1.00 85.56 360 GLU A C 1
ATOM 2741 O O . GLU A 1 360 ? -17.368 -28.837 0.037 1.00 85.56 360 GLU A O 1
ATOM 2746 N N . TRP A 1 361 ? -16.817 -27.382 1.653 1.00 92.94 361 TRP A N 1
ATOM 2747 C CA . TRP A 1 361 ? -15.416 -27.766 1.723 1.00 92.94 361 TRP A CA 1
ATOM 2748 C C . TRP A 1 361 ? -15.239 -28.995 2.605 1.00 92.94 361 TRP A C 1
ATOM 2750 O O . TRP A 1 361 ? -15.866 -29.144 3.652 1.00 92.94 361 TRP A O 1
ATOM 2760 N N . THR A 1 362 ? -14.313 -29.868 2.220 1.00 92.06 362 THR A N 1
ATOM 2761 C CA . THR A 1 362 ? -13.886 -30.951 3.106 1.00 92.06 362 THR A CA 1
ATOM 2762 C C . THR A 1 362 ? -13.084 -30.403 4.291 1.00 92.06 362 THR A C 1
ATOM 2764 O O . THR A 1 362 ? -12.422 -29.366 4.200 1.00 92.06 362 THR A O 1
ATOM 2767 N N . GLU A 1 363 ? -13.032 -31.171 5.383 1.00 93.75 363 GLU A N 1
ATOM 2768 C CA . GLU A 1 363 ? -12.167 -30.872 6.534 1.00 93.75 363 GLU A CA 1
ATOM 2769 C C . GLU A 1 363 ? -10.698 -30.665 6.128 1.00 93.75 363 GLU A C 1
ATOM 2771 O O . GLU A 1 363 ? -9.994 -29.813 6.672 1.00 93.75 363 GLU A O 1
ATOM 2776 N N . THR A 1 364 ? -10.220 -31.439 5.147 1.00 94.06 364 THR A N 1
ATOM 2777 C CA . THR A 1 364 ? -8.857 -31.319 4.619 1.00 94.06 364 THR A CA 1
ATOM 2778 C C . THR A 1 364 ? -8.643 -30.005 3.871 1.00 94.06 364 THR A C 1
ATOM 2780 O O . THR A 1 364 ? -7.594 -29.384 4.049 1.00 94.06 364 THR A O 1
ATOM 2783 N N . THR A 1 365 ? -9.629 -29.543 3.097 1.00 94.62 365 THR A N 1
ATOM 2784 C CA . THR A 1 365 ? -9.593 -28.244 2.409 1.00 94.62 365 THR A CA 1
ATOM 2785 C C . THR A 1 365 ? -9.588 -27.101 3.416 1.00 94.62 365 THR A C 1
ATOM 2787 O O . THR A 1 365 ? -8.715 -26.238 3.335 1.00 94.62 365 THR A O 1
ATOM 2790 N N . ARG A 1 366 ? -10.481 -27.137 4.415 1.00 95.88 366 ARG A N 1
ATOM 2791 C CA . ARG A 1 366 ? -10.542 -26.144 5.499 1.00 95.88 366 ARG A CA 1
ATOM 2792 C C . ARG A 1 366 ? -9.207 -26.022 6.235 1.00 95.88 366 ARG A C 1
ATOM 2794 O O . ARG A 1 366 ? -8.682 -24.923 6.381 1.00 95.88 366 ARG A O 1
ATOM 2801 N N . ARG A 1 367 ? -8.603 -27.146 6.638 1.00 96.56 367 ARG A N 1
ATOM 2802 C CA . ARG A 1 367 ? -7.287 -27.150 7.309 1.00 96.56 367 ARG A CA 1
ATOM 2803 C C . ARG A 1 367 ? -6.170 -26.602 6.429 1.00 96.56 367 ARG A C 1
ATOM 2805 O O . ARG A 1 367 ? -5.326 -25.859 6.921 1.00 96.56 367 ARG A O 1
ATOM 2812 N N . ALA A 1 368 ? -6.147 -26.963 5.146 1.00 96.56 368 ALA A N 1
ATOM 2813 C CA . ALA A 1 368 ? -5.156 -26.442 4.209 1.00 96.56 368 ALA A CA 1
ATOM 2814 C C . ALA A 1 368 ? -5.318 -24.926 3.999 1.00 96.56 368 ALA A C 1
ATOM 2816 O O . ALA A 1 368 ? -4.319 -24.215 3.933 1.00 96.56 368 ALA A O 1
ATOM 2817 N N . PHE A 1 369 ? -6.557 -24.429 3.959 1.00 97.25 369 PHE A N 1
ATOM 2818 C CA . PHE A 1 369 ? -6.855 -23.001 3.870 1.00 97.25 369 PHE A CA 1
ATOM 2819 C C . PHE A 1 369 ? -6.413 -22.237 5.122 1.00 97.25 369 PHE A C 1
ATOM 2821 O O . PHE A 1 369 ? -5.665 -21.273 5.007 1.00 97.25 369 PHE A O 1
ATOM 2828 N N . VAL A 1 370 ? -6.775 -22.707 6.320 1.00 97.94 370 VAL A N 1
ATOM 2829 C CA . VAL A 1 370 ? -6.317 -22.101 7.586 1.00 97.94 370 VAL A CA 1
ATOM 2830 C C . VAL A 1 370 ? -4.788 -22.136 7.687 1.00 97.94 370 VAL A C 1
ATOM 2832 O O . VAL A 1 370 ? -4.173 -21.159 8.104 1.00 97.94 370 VAL A O 1
ATOM 2835 N N . SER A 1 371 ? -4.147 -23.222 7.238 1.00 97.81 371 SER A N 1
ATOM 2836 C CA . SER A 1 371 ? -2.684 -23.304 7.165 1.00 97.81 371 SER A CA 1
ATOM 2837 C C . SER A 1 371 ? -2.084 -22.270 6.209 1.00 97.81 371 SER A C 1
ATOM 2839 O O . SER A 1 371 ? -1.035 -21.713 6.525 1.00 97.81 371 SER A O 1
ATOM 2841 N N . LEU A 1 372 ? -2.735 -21.989 5.075 1.00 98.25 372 LEU A N 1
ATOM 2842 C CA . LEU A 1 372 ? -2.332 -20.913 4.169 1.00 98.25 372 LEU A CA 1
ATOM 2843 C C . LEU A 1 372 ? -2.469 -19.544 4.849 1.00 98.25 372 LEU A C 1
ATOM 2845 O O . LEU A 1 372 ? -1.498 -18.794 4.843 1.00 98.25 372 LEU A O 1
ATOM 2849 N N . LEU A 1 373 ? -3.615 -19.235 5.469 1.00 98.25 373 LEU A N 1
ATOM 2850 C CA . LEU A 1 373 ? -3.818 -17.972 6.201 1.00 98.25 373 LEU A CA 1
ATOM 2851 C C . LEU A 1 373 ? -2.781 -17.783 7.326 1.00 98.25 373 LEU A C 1
ATOM 2853 O O . LEU A 1 373 ? -2.312 -16.674 7.576 1.00 98.25 373 LEU A O 1
ATOM 2857 N N . GLY A 1 374 ? -2.359 -18.885 7.947 1.00 97.00 374 GLY A N 1
ATOM 2858 C CA . GLY A 1 374 ? -1.327 -18.936 8.982 1.00 97.00 374 GLY A CA 1
ATOM 2859 C C . GLY A 1 374 ? 0.124 -18.818 8.487 1.00 97.00 374 GLY A C 1
ATOM 2860 O O . GLY A 1 374 ? 1.030 -19.264 9.188 1.00 97.00 374 GLY A O 1
ATOM 2861 N N . SER A 1 375 ? 0.372 -18.313 7.271 1.00 96.31 375 SER A N 1
ATOM 2862 C CA . SER A 1 375 ? 1.721 -18.210 6.673 1.00 96.31 375 SER A CA 1
ATOM 2863 C C . SER A 1 375 ? 2.412 -16.849 6.871 1.00 96.31 375 SER A C 1
ATOM 2865 O O . SER A 1 375 ? 3.496 -16.610 6.324 1.00 96.31 375 SER A O 1
ATOM 2867 N N . GLY A 1 376 ? 1.813 -15.957 7.669 1.00 93.38 376 GLY A N 1
ATOM 2868 C CA . GLY A 1 376 ? 2.368 -14.645 8.013 1.00 93.38 376 GLY A CA 1
ATOM 2869 C C . GLY A 1 376 ? 2.663 -13.776 6.788 1.00 93.38 376 GLY A C 1
ATOM 2870 O O . GLY A 1 376 ? 1.853 -13.673 5.870 1.00 93.38 376 GLY A O 1
ATOM 2871 N N . ALA A 1 377 ? 3.852 -13.168 6.745 1.00 90.75 377 ALA A N 1
ATOM 2872 C CA . ALA A 1 377 ? 4.248 -12.231 5.687 1.00 90.75 377 ALA A CA 1
ATOM 2873 C C . ALA A 1 377 ? 4.253 -12.831 4.262 1.00 90.75 377 ALA A C 1
ATOM 2875 O O . ALA A 1 377 ? 4.198 -12.086 3.287 1.00 90.75 377 ALA A O 1
ATOM 2876 N N . SER A 1 378 ? 4.301 -14.163 4.119 1.00 94.00 378 SER A N 1
ATOM 2877 C CA . SER A 1 378 ? 4.246 -14.822 2.802 1.00 94.00 378 SER A CA 1
ATOM 2878 C C . SER A 1 378 ? 2.819 -14.990 2.264 1.00 94.00 378 SER A C 1
ATOM 2880 O O . SER A 1 378 ? 2.649 -15.422 1.121 1.00 94.00 378 SER A O 1
ATOM 2882 N N . LEU A 1 379 ? 1.794 -14.651 3.053 1.00 95.56 379 LEU A N 1
ATOM 2883 C CA . LEU A 1 379 ? 0.391 -14.813 2.681 1.00 95.56 379 LEU A CA 1
ATOM 2884 C C . LEU A 1 379 ? 0.015 -13.962 1.466 1.00 95.56 379 LEU A C 1
ATOM 2886 O O . LEU A 1 379 ? -0.483 -14.502 0.478 1.00 95.56 379 LEU A O 1
ATOM 2890 N N . ALA A 1 380 ? 0.271 -12.653 1.537 1.00 91.81 380 ALA A N 1
ATOM 2891 C CA . ALA A 1 380 ? -0.127 -11.700 0.505 1.00 91.81 380 ALA A CA 1
ATOM 2892 C C . ALA A 1 380 ? 0.404 -12.071 -0.895 1.00 91.81 380 ALA A C 1
ATOM 2894 O O . ALA A 1 380 ? -0.419 -12.339 -1.775 1.00 91.81 380 ALA A O 1
ATOM 2895 N N . PRO A 1 381 ? 1.728 -12.248 -1.107 1.00 89.56 381 PRO A N 1
ATOM 2896 C CA . PRO A 1 381 ? 2.246 -12.630 -2.425 1.00 89.56 381 PRO A CA 1
ATOM 2897 C C . PRO A 1 381 ? 1.742 -14.008 -2.887 1.00 89.56 381 PRO A C 1
ATOM 2899 O O . PRO A 1 381 ? 1.626 -14.270 -4.086 1.00 89.56 381 PRO A O 1
ATOM 2902 N N . THR A 1 382 ? 1.409 -14.909 -1.956 1.00 95.06 382 THR A N 1
ATOM 2903 C CA . THR A 1 382 ? 0.860 -16.231 -2.290 1.00 95.06 382 THR A CA 1
ATOM 2904 C C . THR A 1 382 ? -0.587 -16.136 -2.775 1.00 95.06 382 THR A C 1
ATOM 2906 O O . THR A 1 382 ? -0.930 -16.769 -3.776 1.00 95.06 382 THR A O 1
ATOM 2909 N N . ILE A 1 383 ? -1.440 -15.348 -2.115 1.00 95.44 383 ILE A N 1
ATOM 2910 C CA . ILE A 1 383 ? -2.828 -15.144 -2.552 1.00 95.44 383 ILE A CA 1
ATOM 2911 C C . ILE A 1 383 ? -2.875 -14.359 -3.865 1.00 95.44 383 ILE A C 1
ATOM 2913 O O . ILE A 1 383 ? -3.595 -14.768 -4.775 1.00 95.44 383 ILE A O 1
ATOM 2917 N N . GLU A 1 384 ? -2.050 -13.324 -4.029 1.00 90.19 384 GLU A N 1
ATOM 2918 C CA . GLU A 1 384 ? -1.920 -12.582 -5.291 1.00 90.19 384 GLU A CA 1
ATOM 2919 C C . GLU A 1 384 ? -1.514 -13.510 -6.454 1.00 90.19 384 GLU A C 1
ATOM 2921 O O . GLU A 1 384 ? -2.089 -13.461 -7.550 1.00 90.19 384 GLU A O 1
ATOM 2926 N N . ALA A 1 385 ? -0.586 -14.442 -6.201 1.00 91.06 385 ALA A N 1
ATOM 2927 C CA . ALA A 1 385 ? -0.196 -15.470 -7.161 1.00 91.06 385 ALA A CA 1
ATOM 2928 C C . ALA A 1 385 ? -1.348 -16.411 -7.544 1.00 91.06 385 ALA A C 1
ATOM 2930 O O . ALA A 1 385 ? -1.478 -16.769 -8.717 1.00 91.06 385 ALA A O 1
ATOM 2931 N N . LEU A 1 386 ? -2.175 -16.831 -6.582 1.00 94.31 386 LEU A N 1
ATOM 2932 C CA . LEU A 1 386 ? -3.359 -17.653 -6.850 1.00 94.31 386 LEU A CA 1
ATOM 2933 C C . LEU A 1 386 ? -4.411 -16.870 -7.643 1.00 94.31 386 LEU A C 1
ATOM 2935 O O . LEU A 1 386 ? -4.950 -17.378 -8.630 1.00 94.31 386 LEU A O 1
ATOM 2939 N N . GLU A 1 387 ? -4.699 -15.638 -7.230 1.00 91.50 387 GLU A N 1
ATOM 2940 C CA . GLU A 1 387 ? -5.749 -14.801 -7.808 1.00 91.50 387 GLU A CA 1
ATOM 2941 C C . GLU A 1 387 ? -5.463 -14.423 -9.262 1.00 91.50 387 GLU A C 1
ATOM 2943 O O . GLU A 1 387 ? -6.380 -14.409 -10.082 1.00 91.50 387 GLU A O 1
ATOM 2948 N N . ARG A 1 388 ? -4.192 -14.253 -9.645 1.00 85.88 388 ARG A N 1
ATOM 2949 C CA . ARG A 1 388 ? -3.803 -14.076 -11.055 1.00 85.88 388 ARG A CA 1
ATOM 2950 C C . ARG A 1 388 ? -4.324 -15.182 -11.974 1.00 85.88 388 ARG A C 1
ATOM 2952 O O . ARG A 1 388 ? -4.620 -14.934 -13.140 1.00 85.88 388 ARG A O 1
ATOM 2959 N N . TYR A 1 389 ? -4.403 -16.406 -11.464 1.00 89.38 389 TYR A N 1
ATOM 2960 C CA . TYR A 1 389 ? -4.927 -17.559 -12.194 1.00 89.38 389 TYR A CA 1
ATOM 2961 C C . TYR A 1 389 ? -6.394 -17.852 -11.843 1.00 89.38 389 TYR A C 1
ATOM 2963 O O . TYR A 1 389 ? -6.910 -18.915 -12.183 1.00 89.38 389 TYR A O 1
ATOM 2971 N N . GLY A 1 390 ? -7.059 -16.922 -11.149 1.00 90.94 390 GLY A N 1
ATOM 2972 C CA . GLY A 1 390 ? -8.431 -17.041 -10.666 1.00 90.94 390 GLY A CA 1
ATOM 2973 C C . GLY A 1 390 ? -8.619 -18.130 -9.614 1.00 90.94 390 GLY A C 1
ATOM 2974 O O . GLY A 1 390 ? -9.753 -18.514 -9.353 1.00 90.94 390 GLY A O 1
ATOM 2975 N N . LEU A 1 391 ? -7.539 -18.667 -9.034 1.00 93.56 391 LEU A N 1
ATOM 2976 C CA . LEU A 1 391 ? -7.601 -19.811 -8.125 1.00 93.56 391 LEU A CA 1
ATOM 2977 C C . LEU A 1 391 ? -8.140 -19.425 -6.749 1.00 93.56 391 LEU A C 1
ATOM 2979 O O . LEU A 1 391 ? -8.858 -20.221 -6.157 1.00 93.56 391 LEU A O 1
ATOM 2983 N N . PHE A 1 392 ? -7.843 -18.223 -6.251 1.00 94.69 392 PHE A N 1
ATOM 2984 C CA . PHE A 1 392 ? -8.344 -17.783 -4.948 1.00 94.69 392 PHE A CA 1
ATOM 2985 C C . PHE A 1 392 ? -9.841 -17.451 -5.010 1.00 94.69 392 PHE A C 1
ATOM 2987 O O . PHE A 1 392 ? -10.645 -18.121 -4.360 1.00 94.69 392 PHE A O 1
ATOM 2994 N N . SER A 1 393 ? -10.246 -16.537 -5.901 1.00 93.31 393 SER A N 1
ATOM 2995 C CA . SER A 1 393 ? -11.663 -16.200 -6.128 1.00 93.31 393 SER A CA 1
ATOM 2996 C C . SER A 1 393 ? -12.518 -17.370 -6.623 1.00 93.31 393 SER A C 1
ATOM 2998 O O . SER A 1 393 ? -13.749 -17.308 -6.617 1.00 93.31 393 SER A O 1
ATOM 3000 N N . ARG A 1 394 ? -11.901 -18.449 -7.117 1.00 91.69 394 ARG A N 1
ATOM 3001 C CA . ARG A 1 394 ? -12.624 -19.688 -7.416 1.00 91.69 394 ARG A CA 1
ATOM 3002 C C . ARG A 1 394 ? -13.182 -20.317 -6.146 1.00 91.69 394 ARG A C 1
ATOM 3004 O O . ARG A 1 394 ? -14.296 -20.807 -6.217 1.00 91.69 394 ARG A O 1
ATOM 3011 N N . PHE A 1 395 ? -12.440 -20.289 -5.039 1.00 92.56 395 PHE A N 1
ATOM 3012 C CA . PHE A 1 395 ? -12.821 -20.869 -3.746 1.00 92.56 395 PHE A CA 1
ATOM 3013 C C . PHE A 1 395 ? -13.535 -19.875 -2.825 1.00 92.56 395 PHE A C 1
ATOM 3015 O O . PHE A 1 395 ? -14.433 -20.276 -2.087 1.00 92.56 395 PHE A O 1
ATOM 3022 N N . VAL A 1 396 ? -13.178 -18.591 -2.907 1.00 93.50 396 VAL A N 1
ATOM 3023 C CA . VAL A 1 396 ? -13.812 -17.492 -2.160 1.00 93.50 396 VAL A CA 1
ATOM 3024 C C . VAL A 1 396 ? -14.396 -16.486 -3.160 1.00 93.50 396 VAL A C 1
ATOM 3026 O O . VAL A 1 396 ? -13.743 -15.493 -3.481 1.00 93.50 396 VAL A O 1
ATOM 3029 N N . PRO A 1 397 ? -15.579 -16.748 -3.748 1.00 93.50 397 PRO A N 1
ATOM 3030 C CA . PRO A 1 397 ? -16.151 -15.893 -4.786 1.00 93.50 397 PRO A CA 1
ATOM 3031 C C . PRO A 1 397 ? -16.325 -14.426 -4.403 1.00 93.50 397 PRO A C 1
ATOM 3033 O O . PRO A 1 397 ? -16.184 -13.558 -5.267 1.00 93.50 397 PRO A O 1
ATOM 3036 N N . GLU A 1 398 ? -16.591 -14.178 -3.127 1.00 94.88 398 GLU A N 1
ATOM 3037 C CA . GLU A 1 398 ? -16.820 -12.875 -2.512 1.00 94.88 398 GLU A CA 1
ATOM 3038 C C . GLU A 1 398 ? -15.563 -11.997 -2.561 1.00 94.88 398 GLU A C 1
ATOM 3040 O O . GLU A 1 398 ? -15.669 -10.774 -2.606 1.00 94.88 398 GLU A O 1
ATOM 3045 N N . TRP A 1 399 ? -14.375 -12.605 -2.683 1.00 94.62 399 TRP A N 1
ATOM 3046 C CA . TRP A 1 399 ? -13.111 -11.892 -2.880 1.00 94.62 399 TRP A CA 1
ATOM 3047 C C . TRP A 1 399 ? -13.140 -10.956 -4.091 1.00 94.62 399 TRP A C 1
ATOM 3049 O O . TRP A 1 399 ? -12.532 -9.889 -4.078 1.00 94.62 399 TRP A O 1
ATOM 3059 N N . ARG A 1 400 ? -13.891 -11.313 -5.143 1.00 90.94 400 ARG A N 1
ATOM 3060 C CA . ARG A 1 400 ? -14.008 -10.481 -6.351 1.00 90.94 400 ARG A CA 1
ATOM 3061 C C . ARG A 1 400 ? -14.589 -9.100 -6.069 1.00 90.94 400 ARG A C 1
ATOM 3063 O O . ARG A 1 400 ? -14.288 -8.186 -6.828 1.00 90.94 400 ARG A O 1
ATOM 3070 N N . ALA A 1 401 ? -15.419 -8.973 -5.034 1.00 90.81 401 ALA A N 1
ATOM 3071 C CA . ALA A 1 401 ? -16.069 -7.720 -4.673 1.00 90.81 401 ALA A CA 1
ATOM 3072 C C . ALA A 1 401 ? -15.107 -6.745 -3.976 1.00 90.81 401 ALA A C 1
ATOM 3074 O O . ALA A 1 401 ? -15.279 -5.539 -4.088 1.00 90.81 401 ALA A O 1
ATOM 3075 N N . VAL A 1 402 ? -14.077 -7.264 -3.300 1.00 91.69 402 VAL A N 1
ATOM 3076 C CA . VAL A 1 402 ? -13.081 -6.465 -2.563 1.00 91.69 402 VAL A CA 1
ATOM 3077 C C . VAL A 1 402 ? -11.732 -6.352 -3.277 1.00 91.69 402 VAL A C 1
ATOM 3079 O O . VAL A 1 402 ? -10.895 -5.532 -2.900 1.00 91.69 402 VAL A O 1
ATOM 3082 N N . ARG A 1 403 ? -11.510 -7.154 -4.327 1.00 87.88 403 ARG A N 1
ATOM 3083 C CA . ARG A 1 403 ? -10.273 -7.161 -5.113 1.00 87.88 403 ARG A CA 1
ATOM 3084 C C . ARG A 1 403 ? -10.005 -5.797 -5.748 1.00 87.88 403 ARG A C 1
ATOM 3086 O O . ARG A 1 403 ? -10.771 -5.349 -6.599 1.00 87.88 403 ARG A O 1
ATOM 3093 N N . SER A 1 404 ? -8.879 -5.194 -5.378 1.00 84.12 404 SER A N 1
ATOM 3094 C CA . SER A 1 404 ? -8.449 -3.850 -5.764 1.00 84.12 404 SER A CA 1
ATOM 3095 C C . SER A 1 404 ? -9.498 -2.763 -5.498 1.00 84.12 404 SER A C 1
ATOM 3097 O O . SER A 1 404 ? -9.502 -1.740 -6.180 1.00 84.12 404 SER A O 1
ATOM 3099 N N . LEU A 1 405 ? -10.395 -2.981 -4.529 1.00 86.44 405 LEU A N 1
ATOM 3100 C CA . LEU A 1 405 ? -11.418 -2.011 -4.148 1.00 86.44 405 LEU A CA 1
ATOM 3101 C C . LEU A 1 405 ? -10.772 -0.878 -3.329 1.00 86.44 405 LEU A C 1
ATOM 3103 O O . LEU A 1 405 ? -10.180 -1.161 -2.281 1.00 86.44 405 LEU A O 1
ATOM 3107 N N . PRO A 1 406 ? -10.853 0.392 -3.763 1.00 81.44 406 PRO A N 1
ATOM 3108 C CA . PRO A 1 406 ? -10.322 1.513 -2.992 1.00 81.44 406 PRO A CA 1
ATOM 3109 C C . PRO A 1 406 ? -11.080 1.736 -1.677 1.00 81.44 406 PRO A C 1
ATOM 3111 O O . PRO A 1 406 ? -12.286 1.520 -1.590 1.00 81.44 406 PRO A O 1
ATOM 3114 N N . GLN A 1 407 ? -10.379 2.231 -0.654 1.00 76.50 407 GLN A N 1
ATOM 3115 C CA . GLN A 1 407 ? -10.967 2.610 0.633 1.00 76.50 407 GLN A CA 1
ATOM 3116 C C . GLN A 1 407 ? -11.019 4.131 0.741 1.00 76.50 407 GLN A C 1
ATOM 3118 O O . GLN A 1 407 ? -9.996 4.784 0.903 1.00 76.50 407 GLN A O 1
ATOM 3123 N N . ARG A 1 408 ? -12.204 4.739 0.659 1.00 66.88 408 ARG A N 1
ATOM 3124 C CA . ARG A 1 408 ? -12.340 6.210 0.623 1.00 66.88 408 ARG A CA 1
ATOM 3125 C C . ARG A 1 408 ? -12.307 6.850 2.019 1.00 66.88 408 ARG A C 1
ATOM 3127 O O . ARG A 1 408 ? -13.157 7.667 2.353 1.00 66.88 408 ARG A O 1
ATOM 3134 N N . ASN A 1 409 ? -11.320 6.484 2.836 1.00 64.81 409 ASN A N 1
ATOM 3135 C CA . ASN A 1 409 ? -11.082 7.061 4.158 1.00 64.81 409 ASN A CA 1
ATOM 3136 C C . ASN A 1 409 ? -9.581 7.350 4.342 1.00 64.81 409 ASN A C 1
ATOM 3138 O O . ASN A 1 409 ? -8.736 6.542 3.968 1.00 64.81 409 ASN A O 1
ATOM 3142 N N . ALA A 1 410 ? -9.263 8.508 4.928 1.00 57.53 410 ALA A N 1
ATOM 3143 C CA . ALA A 1 410 ? -7.918 9.078 5.027 1.00 57.53 410 ALA A CA 1
ATOM 3144 C C . ALA A 1 410 ? -6.904 8.216 5.803 1.00 57.53 410 ALA A C 1
ATOM 3146 O O . ALA A 1 410 ? -5.703 8.459 5.707 1.00 57.53 410 ALA A O 1
ATOM 3147 N N . PHE A 1 411 ? -7.367 7.236 6.584 1.00 62.78 411 PHE A N 1
ATOM 3148 C CA . PHE A 1 411 ? -6.493 6.351 7.354 1.00 62.78 411 PHE A CA 1
ATOM 3149 C C . PHE A 1 411 ? -5.964 5.166 6.559 1.00 62.78 411 PHE A C 1
ATOM 3151 O O . PHE A 1 411 ? -4.884 4.674 6.885 1.00 62.78 411 PHE A O 1
ATOM 3158 N N . HIS A 1 412 ? -6.704 4.706 5.546 1.00 75.88 412 HIS A N 1
ATOM 3159 C CA . HIS A 1 412 ? -6.301 3.524 4.804 1.00 75.88 412 HIS A CA 1
ATOM 3160 C C . HIS A 1 412 ? -5.181 3.870 3.837 1.00 75.88 412 HIS A C 1
ATOM 3162 O O . HIS A 1 412 ? -5.237 4.839 3.089 1.00 75.88 412 HIS A O 1
ATOM 3168 N N . THR A 1 413 ? -4.147 3.043 3.859 1.00 79.31 413 THR A N 1
ATOM 3169 C CA . THR A 1 413 ? -3.051 3.121 2.889 1.00 79.31 413 THR A CA 1
ATOM 3170 C C . THR A 1 413 ? -3.328 2.222 1.683 1.00 79.31 413 THR A C 1
ATOM 3172 O O . THR A 1 413 ? -2.869 2.505 0.573 1.00 79.31 413 THR A O 1
ATOM 3175 N N . TYR A 1 414 ? -4.112 1.160 1.897 1.00 85.94 414 TYR A N 1
ATOM 3176 C CA . TYR A 1 414 ? -4.263 0.048 0.970 1.00 85.94 414 TYR A CA 1
ATOM 3177 C C . TYR A 1 414 ? -5.697 -0.160 0.469 1.00 85.94 414 TYR A C 1
ATOM 3179 O O . TYR A 1 414 ? -6.668 0.207 1.138 1.00 85.94 414 TYR A O 1
ATOM 3187 N N . THR A 1 415 ? -5.830 -0.809 -0.690 1.00 89.44 415 THR A N 1
ATOM 3188 C CA . THR A 1 415 ? -7.101 -1.387 -1.167 1.00 89.44 415 THR A CA 1
ATOM 3189 C C . THR A 1 415 ? -7.647 -2.421 -0.172 1.00 89.44 415 THR A C 1
ATOM 3191 O O . THR A 1 415 ? -6.892 -2.961 0.638 1.00 89.44 415 THR A O 1
ATOM 3194 N N . VAL A 1 416 ? -8.960 -2.691 -0.198 1.00 92.00 416 VAL A N 1
ATOM 3195 C CA . VAL A 1 416 ? -9.623 -3.574 0.788 1.00 92.00 416 VAL A CA 1
ATOM 3196 C C . VAL A 1 416 ? -9.006 -4.973 0.808 1.00 92.00 416 VAL A C 1
ATOM 3198 O O . VAL A 1 416 ? -8.705 -5.496 1.872 1.00 92.00 416 VAL A O 1
ATOM 3201 N N . ASP A 1 417 ? -8.765 -5.580 -0.349 1.00 92.75 417 ASP A N 1
ATOM 3202 C CA . ASP A 1 417 ? -8.122 -6.891 -0.446 1.00 92.75 417 ASP A CA 1
ATOM 3203 C C . ASP A 1 417 ? -6.720 -6.929 0.173 1.00 92.75 417 ASP A C 1
ATOM 3205 O O . ASP A 1 417 ? -6.416 -7.832 0.951 1.00 92.75 417 ASP A O 1
ATOM 3209 N N . HIS A 1 418 ? -5.869 -5.948 -0.125 1.00 92.19 418 HIS A N 1
ATOM 3210 C CA . HIS A 1 418 ? -4.530 -5.896 0.458 1.00 92.19 418 HIS A CA 1
ATOM 3211 C C . HIS A 1 418 ? -4.591 -5.617 1.966 1.00 92.19 418 HIS A C 1
ATOM 3213 O O . HIS A 1 418 ? -3.838 -6.222 2.726 1.00 92.19 418 HIS A O 1
ATOM 3219 N N . HIS A 1 419 ? -5.526 -4.769 2.407 1.00 93.94 419 HIS A N 1
ATOM 3220 C CA . HIS A 1 419 ? -5.822 -4.540 3.823 1.00 93.94 419 HIS A CA 1
ATOM 3221 C C . HIS A 1 419 ? -6.199 -5.842 4.537 1.00 93.94 419 HIS A C 1
ATOM 3223 O O . HIS A 1 419 ? -5.554 -6.191 5.518 1.00 93.94 419 HIS A O 1
ATOM 3229 N N . LEU A 1 420 ? -7.132 -6.632 3.992 1.00 96.19 420 LEU A N 1
ATOM 3230 C CA . LEU A 1 420 ? -7.499 -7.943 4.544 1.00 96.19 420 LEU A CA 1
ATOM 3231 C C . LEU A 1 420 ? -6.280 -8.873 4.669 1.00 96.19 420 LEU A C 1
ATOM 3233 O O . LEU A 1 420 ? -6.080 -9.499 5.709 1.00 96.19 420 LEU A O 1
ATOM 3237 N N . LEU A 1 421 ? -5.429 -8.950 3.639 1.00 96.06 421 LEU A N 1
ATOM 3238 C CA . LEU A 1 421 ? -4.221 -9.788 3.670 1.00 96.06 421 LEU A CA 1
ATOM 3239 C C . LEU A 1 421 ? -3.205 -9.307 4.710 1.00 96.06 421 LEU A C 1
ATOM 3241 O O . LEU A 1 421 ? -2.609 -10.135 5.402 1.00 96.06 421 LEU A O 1
ATOM 3245 N N . ALA A 1 422 ? -3.023 -7.992 4.840 1.00 94.81 422 ALA A N 1
ATOM 3246 C CA . ALA A 1 422 ? -2.161 -7.388 5.848 1.00 94.81 422 ALA A CA 1
ATOM 3247 C C . ALA A 1 422 ? -2.701 -7.626 7.267 1.00 94.81 422 ALA A C 1
ATOM 3249 O O . ALA A 1 422 ? -1.932 -8.010 8.148 1.00 94.81 422 ALA A O 1
ATOM 3250 N N . THR A 1 423 ? -4.014 -7.500 7.483 1.00 96.94 423 THR A N 1
ATOM 3251 C CA . THR A 1 423 ? -4.672 -7.800 8.763 1.00 96.94 423 THR A CA 1
ATOM 3252 C C . THR A 1 423 ? -4.472 -9.264 9.145 1.00 96.94 423 THR A C 1
ATOM 3254 O O . THR A 1 423 ? -4.055 -9.550 10.264 1.00 96.94 423 THR A O 1
ATOM 3257 N N . ILE A 1 424 ? -4.655 -10.210 8.217 1.00 98.12 424 ILE A N 1
ATOM 3258 C CA . ILE A 1 424 ? -4.389 -11.634 8.485 1.00 98.12 424 ILE A CA 1
ATOM 3259 C C . ILE A 1 424 ? -2.898 -11.865 8.784 1.00 98.12 424 ILE A C 1
ATOM 3261 O O . ILE A 1 424 ? -2.556 -12.601 9.713 1.00 98.12 424 ILE A O 1
ATOM 3265 N N . ALA A 1 425 ? -1.989 -11.232 8.036 1.00 96.06 425 ALA A N 1
ATOM 3266 C CA . ALA A 1 425 ? -0.551 -11.341 8.278 1.00 96.06 425 ALA A CA 1
ATOM 3267 C C . ALA A 1 425 ? -0.154 -10.801 9.665 1.00 96.06 425 ALA A C 1
ATOM 3269 O O . ALA A 1 425 ? 0.643 -11.441 10.345 1.00 96.06 425 ALA A O 1
ATOM 3270 N N . ASN A 1 426 ? -0.750 -9.696 10.120 1.00 95.88 426 ASN A N 1
ATOM 3271 C CA . ASN A 1 426 ? -0.560 -9.165 11.473 1.00 95.88 426 ASN A CA 1
ATOM 3272 C C . ASN A 1 426 ? -1.189 -10.080 12.537 1.00 95.88 426 ASN A C 1
ATOM 3274 O O . ASN A 1 426 ? -0.592 -10.307 13.588 1.00 95.88 426 ASN A O 1
ATOM 3278 N N . ALA A 1 427 ? -2.356 -10.668 12.251 1.00 97.38 427 ALA A N 1
ATOM 3279 C CA . ALA A 1 427 ? -3.052 -11.585 13.153 1.00 97.38 427 ALA A CA 1
ATOM 3280 C C . ALA A 1 427 ? -2.226 -12.844 13.481 1.00 97.38 427 ALA A C 1
ATOM 3282 O O . ALA A 1 427 ? -2.406 -13.456 14.536 1.00 97.38 427 ALA A O 1
ATOM 3283 N N . ASN A 1 428 ? -1.274 -13.210 12.611 1.00 96.44 428 ASN A N 1
ATOM 3284 C CA . ASN A 1 428 ? -0.363 -14.330 12.844 1.00 96.44 428 ASN A CA 1
ATOM 3285 C C . ASN A 1 428 ? 0.514 -14.154 14.101 1.00 96.44 428 ASN A C 1
ATOM 3287 O O . ASN A 1 428 ? 0.965 -15.153 14.665 1.00 96.44 428 ASN A O 1
ATOM 3291 N N . GLU A 1 429 ? 0.748 -12.920 14.566 1.00 95.38 429 GLU A N 1
ATOM 3292 C CA . GLU A 1 429 ? 1.509 -12.670 15.798 1.00 95.38 429 GLU A CA 1
ATOM 3293 C C . GLU A 1 429 ? 0.765 -13.135 17.059 1.00 95.38 429 GLU A C 1
ATOM 3295 O O . GLU A 1 429 ? 1.411 -13.510 18.034 1.00 95.38 429 GLU A O 1
ATOM 3300 N N . PHE A 1 430 ? -0.570 -13.206 17.009 1.00 95.88 430 PHE A N 1
ATOM 3301 C CA . PHE A 1 430 ? -1.429 -13.495 18.163 1.00 95.88 430 PHE A CA 1
ATOM 3302 C C . PHE A 1 430 ? -1.927 -14.944 18.219 1.00 95.88 430 PHE A C 1
ATOM 3304 O O . PHE A 1 430 ? -2.683 -15.308 19.119 1.00 95.88 430 PHE A O 1
ATOM 3311 N N . LEU A 1 431 ? -1.509 -15.821 17.294 1.00 94.88 431 LEU A N 1
ATOM 3312 C CA . LEU A 1 431 ? -2.020 -17.204 17.218 1.00 94.88 431 LEU A CA 1
ATOM 3313 C C . LEU A 1 431 ? -1.758 -18.034 18.483 1.00 94.88 431 LEU A C 1
ATOM 3315 O O . LEU A 1 431 ? -2.389 -19.070 18.675 1.00 94.88 431 LEU A O 1
ATOM 3319 N N . ARG A 1 432 ? -0.800 -17.619 19.320 1.00 94.56 432 ARG A N 1
ATOM 3320 C CA . ARG A 1 432 ? -0.476 -18.277 20.596 1.00 94.56 432 ARG A CA 1
ATOM 3321 C C . ARG A 1 432 ? -1.232 -17.694 21.787 1.00 94.56 432 ARG A C 1
ATOM 3323 O O . ARG A 1 432 ? -1.256 -18.334 22.834 1.00 94.56 432 ARG A O 1
ATOM 3330 N N . ASP A 1 433 ? -1.832 -16.523 21.612 1.00 93.44 433 ASP A N 1
ATOM 3331 C CA . ASP A 1 433 ? -2.492 -15.763 22.673 1.00 93.44 433 ASP A CA 1
ATOM 3332 C C . ASP A 1 433 ? -4.007 -16.024 22.701 1.00 93.44 433 ASP A C 1
ATOM 3334 O O . ASP A 1 433 ? -4.676 -15.731 23.690 1.00 93.44 433 ASP A O 1
ATOM 3338 N N . VAL A 1 434 ? -4.550 -16.631 21.639 1.00 96.06 434 VAL A N 1
ATOM 3339 C CA . VAL A 1 434 ? -5.975 -16.956 21.497 1.00 96.06 434 VAL A CA 1
ATOM 3340 C C . VAL A 1 434 ? -6.233 -18.464 21.537 1.00 96.06 434 VAL A C 1
ATOM 3342 O O . VAL A 1 434 ? -5.424 -19.270 21.080 1.00 96.06 434 VAL A O 1
ATOM 3345 N N . ALA A 1 435 ? -7.403 -18.863 22.047 1.00 94.69 435 ALA A N 1
ATOM 3346 C CA . ALA A 1 435 ? -7.801 -20.273 22.125 1.00 94.69 435 ALA A CA 1
ATOM 3347 C C . ALA A 1 435 ? -8.127 -20.886 20.750 1.00 94.69 435 ALA A C 1
ATOM 3349 O O . ALA A 1 435 ? -7.920 -22.083 20.534 1.00 94.69 435 ALA A O 1
ATOM 3350 N N . ARG A 1 436 ? -8.622 -20.060 19.818 1.00 97.31 436 ARG A N 1
ATOM 3351 C CA . ARG A 1 436 ? -9.086 -20.454 18.480 1.00 97.31 436 ARG A CA 1
ATOM 3352 C C . ARG A 1 436 ? -8.360 -19.679 17.374 1.00 97.31 436 ARG A C 1
ATOM 3354 O O . ARG A 1 436 ? -8.947 -18.798 16.747 1.00 97.31 436 ARG A O 1
ATOM 3361 N N . PRO A 1 437 ? -7.072 -19.983 17.115 1.00 97.56 437 PRO A N 1
ATOM 3362 C CA . PRO A 1 437 ? -6.287 -19.298 16.083 1.00 97.56 437 PRO A CA 1
ATOM 3363 C C . PRO A 1 437 ? -6.870 -19.462 14.672 1.00 97.56 437 PRO A C 1
ATOM 3365 O O . PRO A 1 437 ? -6.696 -18.591 13.825 1.00 97.56 437 PRO A O 1
ATOM 3368 N N . ASP A 1 438 ? -7.589 -20.556 14.416 1.00 97.75 438 ASP A N 1
ATOM 3369 C CA . ASP A 1 438 ? -8.335 -20.774 13.179 1.00 97.75 438 ASP A CA 1
ATOM 3370 C C . ASP A 1 438 ? -9.456 -19.741 12.991 1.00 97.75 438 ASP A C 1
ATOM 3372 O O . ASP A 1 438 ? -9.568 -19.164 11.908 1.00 97.75 438 ASP A O 1
ATOM 3376 N N . LEU A 1 439 ? -10.230 -19.454 14.045 1.00 98.44 439 LEU A N 1
ATOM 3377 C CA . LEU A 1 439 ? -11.287 -18.438 14.002 1.00 98.44 439 LEU A CA 1
ATOM 3378 C C . LEU A 1 439 ? -10.722 -17.020 13.926 1.00 98.44 439 LEU A C 1
ATOM 3380 O O . LEU A 1 439 ? -11.305 -16.195 13.233 1.00 98.44 439 LEU A O 1
ATOM 3384 N N . LEU A 1 440 ? -9.567 -16.745 14.544 1.00 98.69 440 LEU A N 1
ATOM 3385 C CA . LEU A 1 440 ? -8.887 -15.454 14.391 1.00 98.69 440 LEU A CA 1
ATOM 3386 C C . LEU A 1 440 ? -8.537 -15.173 12.923 1.00 98.69 440 LEU A C 1
ATOM 3388 O O . LEU A 1 440 ? -8.842 -14.102 12.405 1.00 98.69 440 LEU A O 1
ATOM 3392 N N . LEU A 1 441 ? -7.921 -16.143 12.240 1.00 98.50 441 LEU A N 1
ATOM 3393 C CA . LEU A 1 441 ? -7.499 -15.989 10.845 1.00 98.50 441 LEU A CA 1
ATOM 3394 C C . LEU A 1 441 ? -8.691 -15.856 9.886 1.00 98.50 441 LEU A C 1
ATOM 3396 O O . LEU A 1 441 ? -8.648 -15.046 8.962 1.00 98.50 441 LEU A O 1
ATOM 3400 N N . VAL A 1 442 ? -9.759 -16.631 10.101 1.00 98.38 442 VAL A N 1
ATOM 3401 C CA . VAL A 1 442 ? -10.976 -16.538 9.279 1.00 98.38 442 VAL A CA 1
ATOM 3402 C C . VAL A 1 442 ? -11.762 -15.266 9.595 1.00 98.38 442 VAL A C 1
ATOM 3404 O O . VAL A 1 442 ? -12.209 -14.594 8.673 1.00 98.38 442 VAL A O 1
ATOM 3407 N N . GLY A 1 443 ? -11.873 -14.879 10.866 1.00 98.19 443 GLY A N 1
ATOM 3408 C CA . GLY A 1 443 ? -12.478 -13.613 11.277 1.00 98.19 443 GLY A CA 1
ATOM 3409 C C . GLY A 1 443 ? -11.750 -12.410 10.675 1.00 98.19 443 GLY A C 1
ATOM 3410 O O . GLY A 1 443 ? -12.397 -11.520 10.133 1.00 98.19 443 GLY A O 1
ATOM 3411 N N . ALA A 1 444 ? -10.413 -12.431 10.646 1.00 98.25 444 ALA A N 1
ATOM 3412 C CA . ALA A 1 444 ? -9.604 -11.409 9.980 1.00 98.25 444 ALA A CA 1
ATOM 3413 C C . ALA A 1 444 ? -9.869 -11.314 8.468 1.00 98.25 444 ALA A C 1
ATOM 3415 O O . ALA A 1 444 ? -9.910 -10.210 7.931 1.00 98.25 444 ALA A O 1
ATOM 3416 N N . LEU A 1 445 ? -10.103 -12.438 7.783 1.00 97.75 445 LEU A N 1
ATOM 3417 C CA . LEU A 1 445 ? -10.522 -12.435 6.376 1.00 97.75 445 LEU A CA 1
ATOM 3418 C C . LEU A 1 445 ? -11.937 -11.865 6.185 1.00 97.75 445 LEU A C 1
ATOM 3420 O O . LEU A 1 445 ? -12.205 -11.229 5.168 1.00 97.75 445 LEU A O 1
ATOM 3424 N N . MET A 1 446 ? -12.840 -12.118 7.133 1.00 98.00 446 MET A N 1
ATOM 3425 C CA . MET A 1 446 ? -14.257 -11.769 7.015 1.00 98.00 446 MET A CA 1
ATOM 3426 C C . MET A 1 446 ? -14.588 -10.337 7.445 1.00 98.00 446 MET A C 1
ATOM 3428 O O . MET A 1 446 ? -15.558 -9.797 6.919 1.00 98.00 446 MET A O 1
ATOM 3432 N N . HIS A 1 447 ? -13.817 -9.731 8.360 1.00 97.19 447 HIS A N 1
ATOM 3433 C CA . HIS A 1 447 ? -14.209 -8.499 9.068 1.00 97.19 447 HIS A CA 1
ATOM 3434 C C . HIS A 1 447 ? -14.646 -7.356 8.140 1.00 97.19 447 HIS A C 1
ATOM 3436 O O . HIS A 1 447 ? -15.642 -6.699 8.412 1.00 97.19 447 HIS A O 1
ATOM 3442 N N . ASP A 1 448 ? -13.956 -7.199 7.009 1.00 95.38 448 ASP A N 1
ATOM 3443 C CA . ASP A 1 448 ? -14.187 -6.128 6.037 1.00 95.38 448 ASP A CA 1
ATOM 3444 C C . ASP A 1 448 ? -14.670 -6.633 4.668 1.00 95.38 448 ASP A C 1
ATOM 3446 O O . ASP A 1 448 ? -14.790 -5.866 3.708 1.00 95.38 448 ASP A O 1
ATOM 3450 N N . LEU A 1 449 ? -14.985 -7.928 4.546 1.00 94.88 449 LEU A N 1
ATOM 3451 C CA . LEU A 1 449 ? -15.427 -8.512 3.275 1.00 94.88 449 LEU A CA 1
ATOM 3452 C C . LEU A 1 449 ? -16.751 -7.894 2.785 1.00 94.88 449 LEU A C 1
ATOM 3454 O O . LEU A 1 449 ? -17.003 -7.828 1.580 1.00 94.88 449 LEU A O 1
ATOM 3458 N N . GLY A 1 450 ? -17.567 -7.385 3.715 1.00 94.06 450 GLY A N 1
ATOM 3459 C CA . GLY A 1 450 ? -18.815 -6.679 3.436 1.00 94.06 450 GLY A CA 1
ATOM 3460 C C . GLY A 1 450 ? -18.649 -5.350 2.689 1.00 94.06 450 GLY A C 1
ATOM 3461 O O . GLY A 1 450 ? -19.592 -4.929 2.024 1.00 94.06 450 GLY A O 1
ATOM 3462 N N . LYS A 1 451 ? -17.458 -4.722 2.685 1.00 91.19 451 LYS A N 1
ATOM 3463 C CA . LYS A 1 451 ? -17.200 -3.455 1.958 1.00 91.19 451 LYS A CA 1
ATOM 3464 C C . LYS A 1 451 ? -17.429 -3.558 0.447 1.00 91.19 451 LYS A C 1
ATOM 3466 O O . LYS A 1 451 ? -17.692 -2.551 -0.203 1.00 91.19 451 LYS A O 1
ATOM 3471 N N . GLY A 1 452 ? -17.343 -4.763 -0.118 1.00 87.00 452 GLY A N 1
ATOM 3472 C CA . GLY A 1 452 ? -17.632 -5.016 -1.531 1.00 87.00 452 GLY A CA 1
ATOM 3473 C C . GLY A 1 452 ? -19.125 -5.032 -1.889 1.00 87.00 452 GLY A C 1
ATOM 3474 O O . GLY A 1 452 ? -19.463 -5.228 -3.057 1.00 87.00 452 GLY A O 1
ATOM 3475 N N . TYR A 1 453 ? -20.020 -4.861 -0.912 1.00 90.06 453 TYR A N 1
ATOM 3476 C CA . TYR A 1 453 ? -21.465 -5.015 -1.070 1.00 90.06 453 TYR A CA 1
ATOM 3477 C C . TYR A 1 453 ? -22.221 -3.727 -0.701 1.00 90.06 453 TYR A C 1
ATOM 3479 O O . TYR A 1 453 ? -21.721 -2.914 0.074 1.00 90.06 453 TYR A O 1
ATOM 3487 N N . PRO A 1 454 ? -23.430 -3.501 -1.253 1.00 86.25 454 PRO A N 1
ATOM 3488 C CA . PRO A 1 454 ? -24.223 -2.317 -0.931 1.00 86.25 454 PRO A CA 1
ATOM 3489 C C . PRO A 1 454 ? -24.700 -2.301 0.528 1.00 86.25 454 PRO A C 1
ATOM 3491 O O . PRO A 1 454 ? -25.128 -3.330 1.043 1.00 86.25 454 PRO A O 1
ATOM 3494 N N . GLY A 1 455 ? -24.763 -1.111 1.130 1.00 89.06 455 GLY A N 1
ATOM 3495 C CA . GLY A 1 455 ? -25.286 -0.905 2.486 1.00 89.06 455 GLY A CA 1
ATOM 3496 C C . GLY A 1 455 ? -24.186 -0.633 3.507 1.00 89.06 455 GLY A C 1
ATOM 3497 O O . GLY A 1 455 ? -23.087 -0.221 3.137 1.00 89.06 455 GLY A O 1
ATOM 3498 N N . ASP A 1 456 ? -24.502 -0.820 4.789 1.00 91.38 456 ASP A N 1
ATOM 3499 C CA . ASP A 1 456 ? -23.477 -0.823 5.827 1.00 91.38 456 ASP A CA 1
ATOM 3500 C C . ASP A 1 456 ? -22.610 -2.083 5.691 1.00 91.38 456 ASP A C 1
ATOM 3502 O O . ASP A 1 456 ? -23.115 -3.201 5.570 1.00 91.38 456 ASP A O 1
ATOM 3506 N N . HIS A 1 457 ? -21.294 -1.893 5.668 1.00 91.75 457 HIS A N 1
ATOM 3507 C CA . HIS A 1 457 ? -20.336 -2.976 5.461 1.00 91.75 457 HIS A CA 1
ATOM 3508 C C . HIS A 1 457 ? -20.343 -4.026 6.579 1.00 91.75 457 HIS A C 1
ATOM 3510 O O . HIS A 1 457 ? -20.069 -5.192 6.294 1.00 91.75 457 HIS A O 1
ATOM 3516 N N . THR A 1 458 ? -20.679 -3.647 7.815 1.00 94.06 458 THR A N 1
ATOM 3517 C CA . THR A 1 458 ? -20.786 -4.576 8.944 1.00 94.06 458 THR A CA 1
ATOM 3518 C C . THR A 1 458 ? -22.001 -5.472 8.751 1.00 94.06 458 THR A C 1
ATOM 3520 O O . THR A 1 458 ? -21.864 -6.695 8.759 1.00 94.06 458 THR A O 1
ATOM 3523 N N . ASP A 1 459 ? -23.167 -4.879 8.472 1.00 95.19 459 ASP A N 1
ATOM 3524 C CA . ASP A 1 459 ? -24.409 -5.619 8.207 1.00 95.19 459 ASP A CA 1
ATOM 3525 C C . ASP A 1 459 ? -24.248 -6.574 7.014 1.00 95.19 459 ASP A C 1
ATOM 3527 O O . ASP A 1 459 ? -24.630 -7.748 7.070 1.00 95.19 459 ASP A O 1
ATOM 3531 N N . ALA A 1 460 ? -23.640 -6.085 5.927 1.00 95.19 460 ALA A N 1
ATOM 3532 C CA . ALA A 1 460 ? -23.344 -6.898 4.755 1.00 95.19 460 ALA A CA 1
ATOM 3533 C C . ALA A 1 460 ? -22.351 -8.025 5.081 1.00 95.19 460 ALA A C 1
ATOM 3535 O O . ALA A 1 460 ? -22.548 -9.158 4.646 1.00 95.19 460 ALA A O 1
ATOM 3536 N N . GLY A 1 461 ? -21.309 -7.741 5.867 1.00 95.50 461 GLY A N 1
ATOM 3537 C CA . GLY A 1 461 ? -20.333 -8.729 6.322 1.00 95.50 461 GLY A CA 1
ATOM 3538 C C . GLY A 1 461 ? -20.975 -9.841 7.150 1.00 95.50 461 GLY A C 1
ATOM 3539 O O . GLY A 1 461 ? -20.747 -11.017 6.867 1.00 95.50 461 GLY A O 1
ATOM 3540 N N . VAL A 1 462 ? -21.832 -9.484 8.112 1.00 97.25 462 VAL A N 1
ATOM 3541 C CA . VAL A 1 462 ? -22.604 -10.426 8.939 1.00 97.25 462 VAL A CA 1
ATOM 3542 C C . VAL A 1 462 ? -23.483 -11.325 8.069 1.00 97.25 462 VAL A C 1
ATOM 3544 O O . VAL A 1 462 ? -23.463 -12.546 8.234 1.00 97.25 462 VAL A O 1
ATOM 3547 N N . ALA A 1 463 ? -24.189 -10.755 7.088 1.00 96.75 463 ALA A N 1
ATOM 3548 C CA . ALA A 1 463 ? -25.039 -11.518 6.176 1.00 96.75 463 ALA A CA 1
ATOM 3549 C C . ALA A 1 463 ? -24.262 -12.546 5.328 1.00 96.75 463 ALA A C 1
ATOM 3551 O O . ALA A 1 463 ? -24.831 -13.556 4.919 1.00 96.75 463 ALA A O 1
ATOM 3552 N N . LEU A 1 464 ? -22.965 -12.321 5.081 1.00 96.12 464 LEU A N 1
ATOM 3553 C CA . LEU A 1 464 ? -22.109 -13.249 4.335 1.00 96.12 464 LEU A CA 1
ATOM 3554 C C . LEU A 1 464 ? -21.596 -14.419 5.182 1.00 96.12 464 LEU A C 1
ATOM 3556 O O . LEU A 1 464 ? -21.180 -15.428 4.612 1.00 96.12 464 LEU A O 1
ATOM 3560 N N . VAL A 1 465 ? -21.575 -14.312 6.517 1.00 97.06 465 VAL A N 1
ATOM 3561 C CA . VAL A 1 465 ? -20.909 -15.308 7.376 1.00 97.06 465 VAL A CA 1
ATOM 3562 C C . VAL A 1 465 ? -21.502 -16.699 7.181 1.00 97.06 465 VAL A C 1
ATOM 3564 O O . VAL A 1 465 ? -20.749 -17.647 6.956 1.00 97.06 465 VAL A O 1
ATOM 3567 N N . ASP A 1 466 ? -22.827 -16.844 7.210 1.00 94.19 466 ASP A N 1
ATOM 3568 C CA . ASP A 1 466 ? -23.457 -18.163 7.102 1.00 94.19 466 ASP A CA 1
ATOM 3569 C C . ASP A 1 466 ? -23.148 -18.861 5.770 1.00 94.19 466 ASP A C 1
ATOM 3571 O O . ASP A 1 466 ? -22.822 -20.051 5.767 1.00 94.19 466 ASP A O 1
ATOM 3575 N N . ASP A 1 467 ? -23.151 -18.120 4.662 1.00 93.19 467 ASP A N 1
ATOM 3576 C CA . ASP A 1 467 ? -22.873 -18.664 3.332 1.00 93.19 467 ASP A CA 1
ATOM 3577 C C . ASP A 1 467 ? -21.381 -18.956 3.129 1.00 93.19 467 ASP A C 1
ATOM 3579 O O . ASP A 1 467 ? -21.004 -20.022 2.634 1.00 93.19 467 ASP A O 1
ATOM 3583 N N . VAL A 1 468 ? -20.505 -18.020 3.505 1.00 95.06 468 VAL A N 1
ATOM 3584 C CA . VAL A 1 468 ? -19.060 -18.124 3.263 1.00 95.06 468 VAL A CA 1
ATOM 3585 C C . VAL A 1 468 ? -18.419 -19.107 4.231 1.00 95.06 468 VAL A C 1
ATOM 3587 O O . VAL A 1 468 ? -17.767 -20.067 3.818 1.00 95.06 468 VAL A O 1
ATOM 3590 N N . VAL A 1 469 ? -18.616 -18.886 5.527 1.00 96.44 469 VAL A N 1
ATOM 3591 C CA . VAL A 1 469 ? -17.980 -19.657 6.599 1.00 96.44 469 VAL A CA 1
ATOM 3592 C C . VAL A 1 469 ? -18.652 -21.025 6.741 1.00 96.44 469 VAL A C 1
ATOM 3594 O O . VAL A 1 469 ? -17.971 -22.021 7.001 1.00 96.44 469 VAL A O 1
ATOM 3597 N N . GLY A 1 470 ? -19.960 -21.117 6.467 1.00 94.94 470 GLY A N 1
ATOM 3598 C CA . GLY A 1 470 ? -20.668 -22.393 6.347 1.00 94.94 470 GLY A CA 1
ATOM 3599 C C . GLY A 1 470 ? -20.117 -23.248 5.205 1.00 94.94 470 GLY A C 1
ATOM 3600 O O . GLY A 1 470 ? -19.739 -24.397 5.435 1.00 94.94 470 GLY A O 1
ATOM 3601 N N . ARG A 1 471 ? -19.939 -22.669 4.007 1.00 94.94 471 ARG A N 1
ATOM 3602 C CA . ARG A 1 471 ? -19.304 -23.350 2.863 1.00 94.94 471 ARG A CA 1
ATOM 3603 C C . ARG A 1 471 ? -17.874 -23.800 3.158 1.00 94.94 471 ARG A C 1
ATOM 3605 O O . ARG A 1 471 ? -17.462 -24.851 2.674 1.00 94.94 471 ARG A O 1
ATOM 3612 N N . MET A 1 472 ? -17.119 -23.055 3.969 1.00 95.38 472 MET A N 1
ATOM 3613 C CA . MET A 1 472 ? -15.780 -23.454 4.430 1.00 95.38 472 MET A CA 1
ATOM 3614 C C . MET A 1 472 ? -15.787 -24.646 5.409 1.00 95.38 472 MET A C 1
ATOM 3616 O O . MET A 1 472 ? -14.718 -25.154 5.750 1.00 95.38 472 MET A O 1
ATOM 3620 N N . GLY A 1 473 ? -16.961 -25.113 5.848 1.00 93.88 473 GLY A N 1
ATOM 3621 C CA . GLY A 1 473 ? -17.126 -26.282 6.713 1.00 93.88 473 GLY A CA 1
ATOM 3622 C C . GLY A 1 473 ? -17.037 -25.977 8.211 1.00 93.88 473 GLY A C 1
ATOM 3623 O O . GLY A 1 473 ? -16.680 -26.861 8.991 1.00 93.88 473 GLY A O 1
ATOM 3624 N N . PHE A 1 474 ? -17.295 -24.740 8.645 1.00 95.94 474 PHE A N 1
ATOM 3625 C CA . PHE A 1 474 ? -17.341 -24.381 10.070 1.00 95.94 474 PHE A CA 1
ATOM 3626 C C . PHE A 1 474 ? -18.732 -24.614 10.681 1.00 95.94 474 PHE A C 1
ATOM 3628 O O . PHE A 1 474 ? -19.777 -24.384 10.060 1.00 95.94 474 PHE A O 1
ATOM 3635 N N . GLY A 1 475 ? -18.747 -25.091 11.929 1.00 96.25 475 GLY A N 1
ATOM 3636 C CA . GLY A 1 475 ? -19.983 -25.423 12.637 1.00 96.25 475 GLY A CA 1
ATOM 3637 C C . GLY A 1 475 ? -20.798 -24.183 13.035 1.00 96.25 475 GLY A C 1
ATOM 3638 O O . GLY A 1 475 ? -20.299 -23.064 12.947 1.00 96.25 475 GLY A O 1
ATOM 3639 N N . PRO A 1 476 ? -22.050 -24.353 13.498 1.00 96.56 476 PRO A N 1
ATOM 3640 C CA . PRO A 1 476 ? -22.878 -23.233 13.949 1.00 96.56 476 PRO A CA 1
ATOM 3641 C C . PRO A 1 476 ? -22.242 -22.415 15.082 1.00 96.56 476 PRO A C 1
ATOM 3643 O O . PRO A 1 476 ? -22.321 -21.194 15.059 1.00 96.56 476 PRO A O 1
ATOM 3646 N N . ASP A 1 477 ? -21.576 -23.062 16.046 1.00 96.06 477 ASP A N 1
ATOM 3647 C CA . ASP A 1 477 ? -20.924 -22.356 17.160 1.00 96.06 477 ASP A CA 1
ATOM 3648 C C . ASP A 1 477 ? -19.759 -21.475 16.682 1.00 96.06 477 ASP A C 1
ATOM 3650 O O . ASP A 1 477 ? -19.679 -20.312 17.066 1.00 96.06 477 ASP A O 1
ATOM 3654 N N . ASP A 1 478 ? -18.919 -21.995 15.781 1.00 97.25 478 ASP A N 1
ATOM 3655 C CA . ASP A 1 478 ? -17.826 -21.240 15.153 1.00 97.25 478 ASP A CA 1
ATOM 3656 C C . ASP A 1 478 ? -18.358 -20.035 14.362 1.00 97.25 478 ASP A C 1
ATOM 3658 O O . ASP A 1 478 ? -17.801 -18.938 14.421 1.00 97.25 478 ASP A O 1
ATOM 3662 N N . ARG A 1 479 ? -19.467 -20.230 13.636 1.00 97.44 479 ARG A N 1
ATOM 3663 C CA . ARG A 1 479 ? -20.125 -19.173 12.861 1.00 97.44 479 ARG A CA 1
ATOM 3664 C C . ARG A 1 479 ? -20.678 -18.063 13.742 1.00 97.44 479 ARG A C 1
ATOM 3666 O O . ARG A 1 479 ? -20.555 -16.905 13.357 1.00 97.44 479 ARG A O 1
ATOM 3673 N N . ARG A 1 480 ? -21.221 -18.371 14.926 1.00 97.19 480 ARG A N 1
ATOM 3674 C CA . ARG A 1 480 ? -21.647 -17.333 15.882 1.00 97.19 480 ARG A CA 1
ATOM 3675 C C . ARG A 1 480 ? -20.473 -16.474 16.348 1.00 97.19 480 ARG A C 1
ATOM 3677 O O . ARG A 1 480 ? -20.612 -15.259 16.387 1.00 97.19 480 ARG A O 1
ATOM 3684 N N . VAL A 1 481 ? -19.326 -17.087 16.652 1.00 97.75 481 VAL A N 1
ATOM 3685 C CA . VAL A 1 481 ? -18.122 -16.349 17.072 1.00 97.75 481 VAL A CA 1
ATOM 3686 C C . VAL A 1 481 ? -17.621 -15.451 15.942 1.00 97.75 481 VAL A C 1
ATOM 3688 O O . VAL A 1 481 ? -17.396 -14.266 16.163 1.00 97.75 481 VAL A O 1
ATOM 3691 N N . ILE A 1 482 ? -17.510 -15.970 14.713 1.00 98.12 482 ILE A N 1
ATOM 3692 C CA . ILE A 1 482 ? -17.094 -15.153 13.561 1.00 98.12 482 ILE A CA 1
ATOM 3693 C C . ILE A 1 482 ? -18.118 -14.050 13.263 1.00 98.12 482 ILE A C 1
ATOM 3695 O O . ILE A 1 482 ? -17.718 -12.934 12.951 1.00 98.12 482 ILE A O 1
ATOM 3699 N N . THR A 1 483 ? -19.417 -14.321 13.413 1.00 98.25 483 THR A N 1
ATOM 3700 C CA . THR A 1 483 ? -20.467 -13.298 13.282 1.00 98.25 483 THR A CA 1
ATOM 3701 C C . THR A 1 483 ? -20.249 -12.170 14.281 1.00 98.25 483 THR A C 1
ATOM 3703 O O . THR A 1 483 ? -20.182 -11.024 13.861 1.00 98.25 483 THR A O 1
ATOM 3706 N N . ALA A 1 484 ? -20.034 -12.484 15.562 1.00 97.69 484 ALA A N 1
ATOM 3707 C CA . ALA A 1 484 ? -19.752 -11.478 16.585 1.00 97.69 484 ALA A CA 1
ATOM 3708 C C . ALA A 1 484 ? -18.447 -10.711 16.308 1.00 97.69 484 ALA A C 1
ATOM 3710 O O . ALA A 1 484 ? -18.384 -9.502 16.512 1.00 97.69 484 ALA A O 1
ATOM 3711 N N . MET A 1 485 ? -17.407 -11.386 15.799 1.00 98.06 485 MET A N 1
ATOM 3712 C CA . MET A 1 485 ? -16.168 -10.718 15.388 1.00 98.06 485 MET A CA 1
ATOM 3713 C C . MET A 1 485 ? -16.404 -9.716 14.255 1.00 98.06 485 MET A C 1
ATOM 3715 O O . MET A 1 485 ? -15.872 -8.615 14.321 1.00 98.06 485 MET A O 1
ATOM 3719 N N . VAL A 1 486 ? -17.186 -10.081 13.232 1.00 97.94 486 VAL A N 1
ATOM 3720 C CA . VAL A 1 486 ? -17.527 -9.188 12.113 1.00 97.94 486 VAL A CA 1
ATOM 3721 C C . VAL A 1 486 ? -18.443 -8.063 12.589 1.00 97.94 486 VAL A C 1
ATOM 3723 O O . VAL A 1 486 ? -18.171 -6.907 12.304 1.00 97.94 486 VAL A O 1
ATOM 3726 N N . GLU A 1 487 ? -19.478 -8.365 13.367 1.00 97.62 487 GLU A N 1
ATOM 3727 C CA . GLU A 1 487 ? -20.437 -7.383 13.885 1.00 97.62 487 GLU A CA 1
ATOM 3728 C C . GLU A 1 487 ? -19.775 -6.329 14.786 1.00 97.62 487 GLU A C 1
ATOM 3730 O O . GLU A 1 487 ? -20.146 -5.157 14.775 1.00 97.62 487 GLU A O 1
ATOM 3735 N N . HIS A 1 488 ? -18.776 -6.733 15.571 1.00 97.69 488 HIS A N 1
ATOM 3736 C CA . HIS A 1 488 ? -18.168 -5.886 16.594 1.00 97.69 488 HIS A CA 1
ATOM 3737 C C . HIS A 1 488 ? -16.728 -5.465 16.280 1.00 97.69 488 HIS A C 1
ATOM 3739 O O . HIS A 1 488 ? -16.059 -4.942 17.169 1.00 97.69 488 HIS A O 1
ATOM 3745 N N . HIS A 1 489 ? -16.231 -5.633 15.047 1.00 96.12 489 HIS A N 1
ATOM 3746 C CA . HIS A 1 489 ? -14.829 -5.330 14.703 1.00 96.12 489 HIS A CA 1
ATOM 3747 C C . HIS A 1 489 ? -14.410 -3.871 14.986 1.00 96.12 489 HIS A C 1
ATOM 3749 O O . HIS A 1 489 ? -13.246 -3.620 15.289 1.00 96.12 489 HIS A O 1
ATOM 3755 N N . LEU A 1 490 ? -15.353 -2.920 14.985 1.00 93.56 490 LEU A N 1
ATOM 3756 C CA . LEU A 1 490 ? -15.111 -1.516 15.356 1.00 93.56 490 LEU A CA 1
ATOM 3757 C C . LEU A 1 490 ? -15.358 -1.205 16.844 1.00 93.56 490 LEU A C 1
ATOM 3759 O O . LEU A 1 490 ? -14.962 -0.142 17.320 1.00 93.56 490 LEU A O 1
ATOM 3763 N N . LEU A 1 491 ? -15.957 -2.123 17.611 1.00 95.56 491 LEU A N 1
ATOM 3764 C CA . LEU A 1 491 ? -16.379 -1.886 18.997 1.00 95.56 491 LEU A CA 1
ATOM 3765 C C . LEU A 1 491 ? -15.205 -1.512 19.904 1.00 95.56 491 LEU A C 1
ATOM 3767 O O . LEU A 1 491 ? -15.253 -0.492 20.590 1.00 95.56 491 LEU A O 1
ATOM 3771 N N . LEU A 1 492 ? -14.158 -2.339 19.930 1.00 95.75 492 LEU A N 1
ATOM 3772 C CA . LEU A 1 492 ? -12.996 -2.115 20.788 1.00 95.75 492 LEU A CA 1
ATOM 3773 C C . LEU A 1 492 ? -12.172 -0.882 20.391 1.00 95.75 492 LEU A C 1
ATOM 3775 O O . LEU A 1 492 ? -11.896 -0.086 21.290 1.00 95.75 492 LEU A O 1
ATOM 3779 N N . PRO A 1 493 ? -11.786 -0.663 19.114 1.00 90.62 493 PRO A N 1
ATOM 3780 C CA . PRO A 1 493 ? -10.988 0.510 18.765 1.00 90.62 493 PRO A CA 1
ATOM 3781 C C . PRO A 1 493 ? -11.758 1.814 19.003 1.00 90.62 493 PRO A C 1
ATOM 3783 O O . PRO A 1 493 ? -11.179 2.777 19.512 1.00 90.62 493 PRO A O 1
ATOM 3786 N N . GLU A 1 494 ? -13.064 1.855 18.716 1.00 89.50 494 GLU A N 1
ATOM 3787 C CA . GLU A 1 494 ? -13.881 3.037 18.996 1.00 89.50 494 GLU A CA 1
ATOM 3788 C C . GLU A 1 494 ? -14.094 3.247 20.494 1.00 89.50 494 GLU A C 1
ATOM 3790 O O . GLU A 1 494 ? -13.933 4.364 20.977 1.00 89.50 494 GLU A O 1
ATOM 3795 N N . THR A 1 495 ? -14.395 2.197 21.261 1.00 91.69 495 THR A N 1
ATOM 3796 C CA . THR A 1 495 ? -14.599 2.327 22.712 1.00 91.69 495 THR A CA 1
ATOM 3797 C C . THR A 1 495 ? -13.314 2.759 23.410 1.00 91.69 495 THR A C 1
ATOM 3799 O O . THR A 1 495 ? -13.338 3.706 24.191 1.00 91.69 495 THR A O 1
ATOM 3802 N N . ALA A 1 496 ? -12.182 2.132 23.076 1.00 88.44 496 ALA A N 1
ATOM 3803 C CA . ALA A 1 496 ? -10.885 2.448 23.666 1.00 88.44 496 ALA A CA 1
ATOM 3804 C C . ALA A 1 496 ? -10.470 3.907 23.439 1.00 88.44 496 ALA A C 1
ATOM 3806 O O . ALA A 1 496 ? -9.800 4.489 24.285 1.00 88.44 496 ALA A O 1
ATOM 3807 N N . THR A 1 497 ? -10.864 4.500 22.306 1.00 83.19 497 THR A N 1
ATOM 3808 C CA . THR A 1 497 ? -10.419 5.844 21.906 1.00 83.19 497 THR A CA 1
ATOM 3809 C C . THR A 1 497 ? -11.483 6.931 22.017 1.00 83.19 497 THR A C 1
ATOM 3811 O O . THR A 1 497 ? -11.136 8.099 21.868 1.00 83.19 497 THR A O 1
ATOM 3814 N N . ARG A 1 498 ? -12.755 6.590 22.272 1.00 85.06 498 ARG A N 1
ATOM 3815 C CA . ARG A 1 498 ? -13.870 7.555 22.357 1.00 85.06 498 ARG A CA 1
ATOM 3816 C C . ARG A 1 498 ? -14.660 7.495 23.666 1.00 85.06 498 ARG A C 1
ATOM 3818 O O . ARG A 1 498 ? -15.575 8.294 23.844 1.00 85.06 498 ARG A O 1
ATOM 3825 N N . ARG A 1 499 ? -14.368 6.561 24.576 1.00 86.75 499 ARG A N 1
ATOM 3826 C CA . ARG A 1 499 ? -15.089 6.413 25.853 1.00 86.75 499 ARG A CA 1
ATOM 3827 C C . ARG A 1 499 ? -14.150 6.498 27.042 1.00 86.75 499 ARG A C 1
ATOM 3829 O O . ARG A 1 499 ? -12.969 6.179 26.945 1.00 86.75 499 ARG A O 1
ATOM 3836 N N . ASP A 1 500 ? -14.699 6.931 28.170 1.00 83.88 500 ASP A N 1
ATOM 3837 C CA . ASP A 1 500 ? -13.989 6.908 29.442 1.00 83.88 500 ASP A CA 1
ATOM 3838 C C . ASP A 1 500 ? -13.894 5.461 29.944 1.00 83.88 500 ASP A C 1
ATOM 3840 O O . ASP A 1 500 ? -14.899 4.851 30.319 1.00 83.88 500 ASP A O 1
ATOM 3844 N N . LEU A 1 501 ? -12.681 4.903 29.930 1.00 84.69 501 LEU A N 1
ATOM 3845 C CA . LEU A 1 501 ? -12.407 3.537 30.387 1.00 84.69 501 LEU A CA 1
ATOM 3846 C C . LEU A 1 501 ? -12.584 3.370 31.899 1.00 84.69 501 LEU A C 1
ATOM 3848 O O . LEU A 1 501 ? -12.788 2.254 32.371 1.00 84.69 501 LEU A O 1
ATOM 3852 N N . SER A 1 502 ? -12.546 4.468 32.655 1.00 78.44 502 SER A N 1
ATOM 3853 C CA . SER A 1 502 ? -12.738 4.452 34.102 1.00 78.44 502 SER A CA 1
ATOM 3854 C C . SER A 1 502 ? -14.214 4.348 34.514 1.00 78.44 502 SER A C 1
ATOM 3856 O O . SER A 1 502 ? -14.505 4.025 35.672 1.00 78.44 502 SER A O 1
ATOM 3858 N N . ASP A 1 503 ? -15.146 4.583 33.580 1.00 82.56 503 ASP A N 1
ATOM 3859 C CA . ASP A 1 503 ? -16.578 4.384 33.798 1.00 82.56 503 ASP A CA 1
ATOM 3860 C C . ASP A 1 503 ? -16.917 2.877 33.744 1.00 82.56 503 ASP A C 1
ATOM 3862 O O . ASP A 1 503 ? -16.733 2.235 32.703 1.00 82.56 503 ASP A O 1
ATOM 3866 N N . PRO A 1 504 ? -17.459 2.282 34.829 1.00 83.81 504 PRO A N 1
ATOM 3867 C CA . PRO A 1 504 ? -17.834 0.868 34.861 1.00 83.81 504 PRO A CA 1
ATOM 3868 C C . PRO A 1 504 ? -18.790 0.442 33.743 1.00 83.81 504 PRO A C 1
ATOM 3870 O O . PRO A 1 504 ? -18.745 -0.711 33.302 1.00 83.81 504 PRO A O 1
ATOM 3873 N N . ARG A 1 505 ? -19.653 1.353 33.273 1.00 88.69 505 ARG A N 1
ATOM 3874 C CA . ARG A 1 505 ? -20.605 1.073 32.197 1.00 88.69 505 ARG A CA 1
ATOM 3875 C C . ARG A 1 505 ? -19.905 0.860 30.859 1.00 88.69 505 ARG A C 1
ATOM 3877 O O . ARG A 1 505 ? -20.394 0.068 30.059 1.00 88.69 505 ARG A O 1
ATOM 3884 N N . THR A 1 506 ? -18.744 1.474 30.636 1.00 90.38 506 THR A N 1
ATOM 3885 C CA . THR A 1 506 ? -17.949 1.274 29.417 1.00 90.38 506 THR A CA 1
ATOM 3886 C C . THR A 1 506 ? -17.567 -0.199 29.253 1.00 90.38 506 THR A C 1
ATOM 3888 O O . THR A 1 506 ? -17.941 -0.824 28.261 1.00 90.38 506 THR A O 1
ATOM 3891 N N . ALA A 1 507 ? -16.907 -0.794 30.253 1.00 91.69 507 ALA A N 1
ATOM 3892 C CA . ALA A 1 507 ? -16.526 -2.209 30.213 1.00 91.69 507 ALA A CA 1
ATOM 3893 C C . ALA A 1 507 ? -17.745 -3.150 30.260 1.00 91.69 507 ALA A C 1
ATOM 3895 O O . ALA A 1 507 ? -17.751 -4.190 29.602 1.00 91.69 507 ALA A O 1
ATOM 3896 N N . ALA A 1 508 ? -18.801 -2.786 30.999 1.00 91.69 508 ALA A N 1
ATOM 3897 C CA . ALA A 1 508 ? -20.027 -3.582 31.064 1.00 91.69 508 ALA A CA 1
ATOM 3898 C C . ALA A 1 508 ? -20.760 -3.660 29.714 1.00 91.69 508 ALA A C 1
ATOM 3900 O O . ALA A 1 508 ? -21.229 -4.733 29.338 1.00 91.69 508 ALA A O 1
ATOM 3901 N N . ASN A 1 509 ? -20.819 -2.555 28.966 1.00 93.31 509 ASN A N 1
ATOM 3902 C CA . ASN A 1 509 ? -21.428 -2.520 27.637 1.00 93.31 509 ASN A CA 1
ATOM 3903 C C . ASN A 1 509 ? -20.648 -3.384 26.642 1.00 93.31 509 ASN A C 1
ATOM 3905 O O . ASN A 1 509 ? -21.256 -4.136 25.883 1.00 93.31 509 ASN A O 1
ATOM 3909 N N . VAL A 1 510 ? -19.310 -3.333 26.681 1.00 95.75 510 VAL A N 1
ATOM 3910 C CA . VAL A 1 510 ? -18.475 -4.210 25.846 1.00 95.75 510 VAL A CA 1
ATOM 3911 C C . VAL A 1 510 ? -18.686 -5.673 26.230 1.00 95.75 510 VAL A C 1
ATOM 3913 O O . VAL A 1 510 ? -18.907 -6.495 25.347 1.00 95.75 510 VAL A O 1
ATOM 3916 N N . ALA A 1 511 ? -18.696 -6.002 27.526 1.00 95.62 511 ALA A N 1
ATOM 3917 C CA . ALA A 1 511 ? -18.930 -7.364 28.007 1.00 95.62 511 ALA A CA 1
ATOM 3918 C C . ALA A 1 511 ? -20.300 -7.908 27.566 1.00 95.62 511 ALA A C 1
ATOM 3920 O O . ALA A 1 511 ? -20.404 -9.069 27.174 1.00 95.62 511 ALA A O 1
ATOM 3921 N N . ALA A 1 512 ? -21.339 -7.068 27.599 1.00 95.06 512 ALA A N 1
ATOM 3922 C CA . ALA A 1 512 ? -22.677 -7.425 27.141 1.00 95.06 512 ALA A CA 1
ATOM 3923 C C . ALA A 1 512 ? -22.738 -7.666 25.624 1.00 95.06 512 ALA A C 1
ATOM 3925 O O . ALA A 1 512 ? -23.439 -8.581 25.198 1.00 95.06 512 ALA A O 1
ATOM 3926 N N . ALA A 1 513 ? -22.004 -6.880 24.829 1.00 95.38 513 ALA A N 1
ATOM 3927 C CA . ALA A 1 513 ? -21.942 -7.039 23.378 1.00 95.38 513 ALA A CA 1
ATOM 3928 C C . ALA A 1 513 ? -21.167 -8.303 22.967 1.00 95.38 513 ALA A C 1
ATOM 3930 O O . ALA A 1 513 ? -21.682 -9.127 22.221 1.00 95.38 513 ALA A O 1
ATOM 3931 N N . VAL A 1 514 ? -19.954 -8.508 23.497 1.00 95.50 514 VAL A N 1
ATOM 3932 C CA . VAL A 1 514 ? -19.110 -9.662 23.120 1.00 95.50 514 VAL A CA 1
ATOM 3933 C C . VAL A 1 514 ? -19.597 -10.988 23.713 1.00 95.50 514 VAL A C 1
ATOM 3935 O O . VAL A 1 514 ? -19.290 -12.048 23.176 1.00 95.50 514 VAL A O 1
ATOM 3938 N N . GLY A 1 515 ? -20.327 -10.946 24.832 1.00 94.62 515 GLY A N 1
ATOM 3939 C CA . GLY A 1 515 ? -20.978 -12.092 25.473 1.00 94.62 515 GLY A CA 1
ATOM 3940 C C . GLY A 1 515 ? -20.051 -13.048 26.234 1.00 94.62 515 GLY A C 1
ATOM 3941 O O . GLY A 1 515 ? -20.406 -13.503 27.324 1.00 94.62 515 GLY A O 1
ATOM 3942 N N . ASP A 1 516 ? -18.867 -13.358 25.703 1.00 95.25 516 ASP A N 1
ATOM 3943 C CA . ASP A 1 516 ? -17.930 -14.312 26.298 1.00 95.25 516 ASP A CA 1
ATOM 3944 C C . ASP A 1 516 ? -16.446 -13.927 26.129 1.00 95.25 516 ASP A C 1
ATOM 3946 O O . ASP A 1 516 ? -16.067 -13.037 25.365 1.00 95.25 516 ASP A O 1
ATOM 3950 N N . ARG A 1 517 ? -15.587 -14.612 26.896 1.00 96.25 517 ARG A N 1
ATOM 3951 C CA . ARG A 1 517 ? -14.142 -14.336 26.971 1.00 96.25 517 ARG A CA 1
ATOM 3952 C C . ARG A 1 517 ? -13.376 -14.769 25.718 1.00 96.25 517 ARG A C 1
ATOM 3954 O O . ARG A 1 517 ? -12.346 -14.179 25.410 1.00 96.25 517 ARG A O 1
ATOM 3961 N N . GLU A 1 518 ? -13.826 -15.821 25.033 1.00 96.50 518 GLU A N 1
ATOM 3962 C CA . GLU A 1 518 ? -13.180 -16.291 23.802 1.00 96.50 518 GLU A CA 1
ATOM 3963 C C . GLU A 1 518 ? -13.368 -15.248 22.696 1.00 96.50 518 GLU A C 1
ATOM 3965 O O . GLU A 1 518 ? -12.385 -14.815 22.093 1.00 96.50 518 GLU A O 1
ATOM 3970 N N . THR A 1 519 ? -14.600 -14.768 22.522 1.00 97.19 519 THR A N 1
ATOM 3971 C CA . THR A 1 519 ? -14.954 -13.706 21.576 1.00 97.19 519 THR A CA 1
ATOM 3972 C C . THR A 1 519 ? -14.207 -12.407 21.887 1.00 97.19 519 THR A C 1
ATOM 3974 O O . THR A 1 519 ? -13.617 -11.823 20.979 1.00 97.19 519 THR A O 1
ATOM 3977 N N . LEU A 1 520 ? -14.129 -11.987 23.160 1.00 97.88 520 LEU A N 1
ATOM 3978 C CA . LEU A 1 520 ? -13.374 -10.791 23.567 1.00 97.88 520 LEU A CA 1
ATOM 3979 C C . LEU A 1 520 ? -11.898 -10.852 23.138 1.00 97.88 520 LEU A C 1
ATOM 3981 O O . LEU A 1 520 ? -11.387 -9.899 22.552 1.00 97.88 520 LEU A O 1
ATOM 3985 N N . HIS A 1 521 ? -11.202 -11.956 23.424 1.00 97.81 521 HIS A N 1
ATOM 3986 C CA . HIS A 1 521 ? -9.775 -12.070 23.109 1.00 97.81 521 HIS A CA 1
ATOM 3987 C C . HIS A 1 521 ? -9.509 -12.195 21.602 1.00 97.81 521 HIS A C 1
ATOM 3989 O O . HIS A 1 521 ? -8.528 -11.636 21.110 1.00 97.81 521 HIS A O 1
ATOM 3995 N N . LEU A 1 522 ? -10.381 -12.883 20.856 1.00 98.38 522 LEU A N 1
ATOM 3996 C CA . LEU A 1 522 ? -10.302 -12.925 19.392 1.00 98.38 522 LEU A CA 1
ATOM 3997 C C . LEU A 1 522 ? -10.516 -11.536 18.784 1.00 98.38 522 LEU A C 1
ATOM 3999 O O . LEU A 1 522 ? -9.759 -11.127 17.905 1.00 98.38 522 LEU A O 1
ATOM 4003 N N . LEU A 1 523 ? -11.509 -10.797 19.282 1.00 98.00 523 LEU A N 1
ATOM 4004 C CA . LEU A 1 523 ? -11.814 -9.444 18.833 1.00 98.00 523 LEU A CA 1
ATOM 4005 C C . LEU A 1 523 ? -10.686 -8.459 19.169 1.00 98.00 523 LEU A C 1
ATOM 4007 O O . LEU A 1 523 ? -10.356 -7.608 18.346 1.00 98.00 523 LEU A O 1
ATOM 4011 N N . ALA A 1 524 ? -10.050 -8.596 20.334 1.00 97.81 524 ALA A N 1
ATOM 4012 C CA . ALA A 1 524 ? -8.891 -7.793 20.722 1.00 97.81 524 ALA A CA 1
ATOM 4013 C C . ALA A 1 524 ? -7.690 -8.028 19.792 1.00 97.81 524 ALA A C 1
ATOM 4015 O O . ALA A 1 524 ? -7.095 -7.068 19.298 1.00 97.81 524 ALA A O 1
ATOM 4016 N N . ALA A 1 525 ? -7.374 -9.294 19.496 1.00 98.00 525 ALA A N 1
ATOM 4017 C CA . ALA A 1 525 ? -6.309 -9.645 18.559 1.00 98.00 525 ALA A CA 1
ATOM 4018 C C . ALA A 1 525 ? -6.606 -9.138 17.137 1.00 98.00 525 ALA A C 1
ATOM 4020 O O . ALA A 1 525 ? -5.719 -8.589 16.481 1.00 98.00 525 ALA A O 1
ATOM 4021 N N . LEU A 1 526 ? -7.857 -9.272 16.674 1.00 98.25 526 LEU A N 1
ATOM 4022 C CA . LEU A 1 526 ? -8.302 -8.720 15.392 1.00 98.25 526 LEU A CA 1
ATOM 4023 C C . LEU A 1 526 ? -8.158 -7.193 15.362 1.00 98.25 526 LEU A C 1
ATOM 4025 O O . LEU A 1 526 ? -7.602 -6.663 14.409 1.00 98.25 526 LEU A O 1
ATOM 4029 N N . THR A 1 527 ? -8.593 -6.503 16.418 1.00 96.56 527 THR A N 1
ATOM 4030 C CA . THR A 1 527 ? -8.530 -5.037 16.533 1.00 96.56 527 THR A CA 1
ATOM 4031 C C . THR A 1 527 ? -7.101 -4.521 16.383 1.00 96.56 527 THR A C 1
ATOM 4033 O O . THR A 1 527 ? -6.850 -3.577 15.632 1.00 96.56 527 THR A O 1
ATOM 4036 N N . GLU A 1 528 ? -6.144 -5.133 17.086 1.00 95.69 528 GLU A N 1
ATOM 4037 C CA . GLU A 1 528 ? -4.737 -4.741 16.986 1.00 95.69 528 GLU A CA 1
ATOM 4038 C C . GLU A 1 528 ? -4.162 -5.068 15.598 1.00 95.69 528 GLU A C 1
ATOM 4040 O O . GLU A 1 528 ? -3.473 -4.236 15.002 1.00 95.69 528 GLU A O 1
ATOM 4045 N N . ALA A 1 529 ? -4.467 -6.248 15.052 1.00 95.69 529 ALA A N 1
ATOM 4046 C CA . ALA A 1 529 ? -4.013 -6.651 13.724 1.00 95.69 529 ALA A CA 1
ATOM 4047 C C . ALA A 1 529 ? -4.526 -5.718 12.610 1.00 95.69 529 ALA A C 1
ATOM 4049 O O . ALA A 1 529 ? -3.755 -5.337 11.723 1.00 95.69 529 ALA A O 1
ATOM 4050 N N . ASP A 1 530 ? -5.795 -5.326 12.693 1.00 95.25 530 ASP A N 1
ATOM 4051 C CA . ASP A 1 530 ? -6.487 -4.447 11.751 1.00 95.25 530 ASP A CA 1
ATOM 4052 C C . ASP A 1 530 ? -5.994 -2.995 11.838 1.00 95.25 530 ASP A C 1
ATOM 4054 O O . ASP A 1 530 ? -5.634 -2.357 10.839 1.00 95.25 530 ASP A O 1
ATOM 4058 N N . SER A 1 531 ? -5.836 -2.495 13.064 1.00 91.19 531 SER A N 1
ATOM 4059 C CA . SER A 1 531 ? -5.290 -1.157 13.303 1.00 91.19 531 SER A CA 1
ATOM 4060 C C . SER A 1 531 ? -3.867 -1.016 12.754 1.00 91.19 531 SER A C 1
ATOM 4062 O O . SER A 1 531 ? -3.513 0.028 12.207 1.00 91.19 531 SER A O 1
ATOM 4064 N N . ARG A 1 532 ? -3.042 -2.069 12.847 1.00 91.12 532 ARG A N 1
ATOM 4065 C CA . ARG A 1 532 ? -1.693 -2.100 12.254 1.00 91.12 532 ARG A CA 1
ATOM 4066 C C . ARG A 1 532 ? -1.714 -2.148 10.720 1.00 91.12 532 ARG A C 1
ATOM 4068 O O . ARG A 1 532 ? -0.778 -1.652 10.097 1.00 91.12 532 ARG A O 1
ATOM 4075 N N . ALA A 1 533 ? -2.741 -2.744 10.112 1.00 90.06 533 ALA A N 1
ATOM 4076 C CA . ALA A 1 533 ? -2.879 -2.864 8.657 1.00 90.06 533 ALA A CA 1
ATOM 4077 C C . ALA A 1 533 ? -3.402 -1.581 7.990 1.00 90.06 533 ALA A C 1
ATOM 4079 O O . ALA A 1 533 ? -3.058 -1.295 6.844 1.00 90.06 533 ALA A O 1
ATOM 4080 N N . THR A 1 534 ? -4.182 -0.783 8.722 1.00 84.88 534 THR A N 1
ATOM 4081 C CA . THR A 1 534 ? -4.836 0.426 8.207 1.00 84.88 534 THR A CA 1
ATOM 4082 C C . THR A 1 534 ? -3.826 1.478 7.717 1.00 84.88 534 THR A C 1
ATOM 4084 O O . THR A 1 534 ? -3.927 1.958 6.585 1.00 84.88 534 THR A O 1
ATOM 4087 N N . GLY A 1 535 ? -2.807 1.807 8.521 1.00 72.12 535 GLY A N 1
ATOM 4088 C CA . GLY A 1 535 ? -1.769 2.777 8.153 1.00 72.12 535 GLY A CA 1
ATOM 4089 C C . GLY A 1 535 ? -0.940 3.285 9.343 1.00 72.12 535 GLY A C 1
ATOM 4090 O O . GLY A 1 535 ? -1.283 3.028 10.497 1.00 72.12 535 GLY A O 1
ATOM 4091 N N . PRO A 1 536 ? 0.140 4.054 9.103 1.00 63.44 536 PRO A N 1
ATOM 4092 C CA . PRO A 1 536 ? 1.098 4.457 10.142 1.00 63.44 536 PRO A CA 1
ATOM 4093 C C . PRO A 1 536 ? 0.520 5.350 11.258 1.00 63.44 536 PRO A C 1
ATOM 4095 O O . PRO A 1 536 ? 1.126 5.447 12.317 1.00 63.44 536 PRO A O 1
ATOM 4098 N N . GLY A 1 537 ? -0.633 5.998 11.050 1.00 65.88 537 GLY A N 1
ATOM 4099 C CA . GLY A 1 537 ? -1.334 6.774 12.089 1.00 65.88 537 GLY A CA 1
ATOM 4100 C C . GLY A 1 537 ? -2.421 5.997 12.849 1.00 65.88 537 GLY A C 1
ATOM 4101 O O . GLY A 1 537 ? -2.976 6.491 13.837 1.00 65.88 537 GLY A O 1
ATOM 4102 N N . ALA A 1 538 ? -2.764 4.789 12.397 1.00 70.94 538 ALA A N 1
ATOM 4103 C CA . ALA A 1 538 ? -3.874 4.023 12.953 1.00 70.94 538 ALA A CA 1
ATOM 4104 C C . ALA A 1 538 ? -3.500 3.301 14.257 1.00 70.94 538 ALA A C 1
ATOM 4106 O O . ALA A 1 538 ? -4.345 3.219 15.149 1.00 70.94 538 ALA A O 1
ATOM 4107 N N . TRP A 1 539 ? -2.236 2.907 14.434 1.00 84.44 539 TRP A N 1
ATOM 4108 C CA . TRP A 1 539 ? -1.747 2.198 15.620 1.00 84.44 539 TRP A CA 1
ATOM 4109 C C . TRP A 1 539 ? -0.561 2.911 16.286 1.00 84.44 539 TRP A C 1
ATOM 4111 O O . TRP A 1 539 ? 0.326 3.412 15.601 1.00 84.44 539 TRP A O 1
ATOM 4121 N N . SER A 1 540 ? -0.545 2.954 17.621 1.00 81.31 540 SER A N 1
ATOM 4122 C CA . SER A 1 540 ? 0.521 3.559 18.435 1.00 81.31 540 SER A CA 1
ATOM 4123 C C . SER A 1 540 ? 0.644 2.856 19.791 1.00 81.31 540 SER A C 1
ATOM 4125 O O . SER A 1 540 ? -0.277 2.138 20.195 1.00 81.31 540 SER A O 1
ATOM 4127 N N . ASP A 1 541 ? 1.742 3.081 20.523 1.00 79.88 541 ASP A N 1
ATOM 4128 C CA . ASP A 1 541 ? 1.944 2.469 21.849 1.00 79.88 541 ASP A CA 1
ATOM 4129 C C . ASP A 1 541 ? 0.855 2.911 22.839 1.00 79.88 541 ASP A C 1
ATOM 4131 O O . ASP A 1 541 ? 0.405 2.143 23.690 1.00 79.88 541 ASP A O 1
ATOM 4135 N N . TRP A 1 542 ? 0.380 4.149 22.696 1.00 79.88 542 TRP A N 1
ATOM 4136 C CA . TRP A 1 542 ? -0.722 4.680 23.496 1.00 79.88 542 TRP A CA 1
ATOM 4137 C C . TRP A 1 542 ? -2.062 3.990 23.194 1.00 79.88 542 TRP A C 1
ATOM 4139 O O . TRP A 1 542 ? -2.754 3.579 24.125 1.00 79.88 542 TRP A O 1
ATOM 4149 N N . LYS A 1 543 ? -2.419 3.808 21.913 1.00 83.94 543 LYS A N 1
ATOM 4150 C CA . LYS A 1 543 ? -3.649 3.083 21.535 1.00 83.94 543 LYS A CA 1
ATOM 4151 C C . LYS A 1 543 ? -3.611 1.636 22.016 1.00 83.94 543 LYS A C 1
ATOM 4153 O O . LYS A 1 543 ? -4.625 1.117 22.474 1.00 83.94 543 LYS A O 1
ATOM 4158 N N . LYS A 1 544 ? -2.428 1.016 21.982 1.00 88.31 544 LYS A N 1
ATOM 4159 C CA . LYS A 1 544 ? -2.206 -0.310 22.555 1.00 88.31 544 LYS A CA 1
ATOM 4160 C C . LYS A 1 544 ? -2.527 -0.352 24.048 1.00 88.31 544 LYS A C 1
ATOM 4162 O O . LYS A 1 544 ? -3.248 -1.246 24.473 1.00 88.31 544 LYS A O 1
ATOM 4167 N N . ALA A 1 545 ? -2.034 0.613 24.826 1.00 84.31 545 ALA A N 1
ATOM 4168 C CA . ALA A 1 5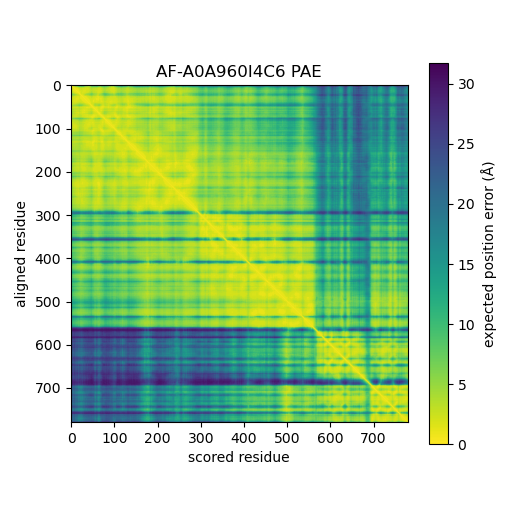45 ? -2.303 0.679 26.262 1.00 84.31 545 ALA A CA 1
ATOM 4169 C C . ALA A 1 545 ? -3.806 0.813 26.569 1.00 84.31 545 ALA A C 1
ATOM 4171 O O . ALA A 1 545 ? -4.311 0.081 27.416 1.00 84.31 545 ALA A O 1
ATOM 4172 N N . LEU A 1 546 ? -4.521 1.676 25.836 1.00 87.31 546 LEU A N 1
ATOM 4173 C CA . LEU A 1 546 ? -5.974 1.840 25.980 1.00 87.31 546 LEU A CA 1
ATOM 4174 C C . LEU A 1 546 ? -6.744 0.560 25.637 1.00 87.31 546 LEU A C 1
ATOM 4176 O O . LEU A 1 546 ? -7.660 0.175 26.361 1.00 87.31 546 LEU A O 1
ATOM 4180 N N . LEU A 1 547 ? -6.365 -0.119 24.549 1.00 93.50 547 LEU A N 1
ATOM 4181 C CA . LEU A 1 547 ? -6.982 -1.389 24.173 1.00 93.50 547 LEU A CA 1
ATOM 4182 C C . LEU A 1 547 ? -6.749 -2.456 25.250 1.00 93.50 547 LEU A C 1
ATOM 4184 O O . LEU A 1 547 ? -7.696 -3.130 25.645 1.00 93.50 547 LEU A O 1
ATOM 4188 N N . SER A 1 548 ? -5.514 -2.598 25.744 1.00 92.75 548 SER A N 1
ATOM 4189 C CA . SER A 1 548 ? -5.193 -3.560 26.805 1.00 92.75 548 SER A CA 1
ATOM 4190 C C . SER A 1 548 ? -5.980 -3.286 28.088 1.00 92.75 548 SER A C 1
ATOM 4192 O O . SER A 1 548 ? -6.555 -4.215 28.647 1.00 92.75 548 SER A O 1
ATOM 4194 N N . GLU A 1 549 ? -6.075 -2.024 28.515 1.00 90.06 549 GLU A N 1
ATOM 4195 C CA . GLU A 1 549 ? -6.858 -1.629 29.692 1.00 90.06 549 GLU A CA 1
ATOM 4196 C C . GLU A 1 549 ? -8.346 -1.977 29.531 1.00 90.06 549 GLU A C 1
ATOM 4198 O O . GLU A 1 549 ? -8.932 -2.612 30.409 1.00 90.06 549 GLU A O 1
ATOM 4203 N N . LEU A 1 550 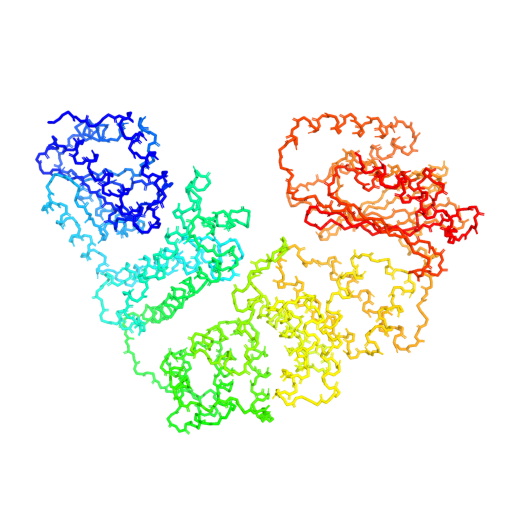? -8.950 -1.632 28.387 1.00 93.81 550 LEU A N 1
ATOM 4204 C CA . LEU A 1 550 ? -10.348 -1.962 28.104 1.00 93.81 550 LEU A CA 1
ATOM 4205 C C . LEU A 1 550 ? -10.592 -3.479 28.124 1.00 93.81 550 LEU A C 1
ATOM 4207 O O . LEU A 1 550 ? -11.589 -3.938 28.687 1.00 93.81 550 LEU A O 1
ATOM 4211 N N . VAL A 1 551 ? -9.695 -4.262 27.519 1.00 95.75 551 VAL A N 1
ATOM 4212 C CA . VAL A 1 551 ? -9.803 -5.728 27.475 1.00 95.75 551 VAL A CA 1
ATOM 4213 C C . VAL A 1 551 ? -9.686 -6.326 28.877 1.00 95.75 551 VAL A C 1
ATOM 4215 O O . VAL A 1 551 ? -10.510 -7.165 29.235 1.00 95.75 551 VAL A O 1
ATOM 4218 N N . ASP A 1 552 ? -8.748 -5.860 29.704 1.00 94.00 552 ASP A N 1
ATOM 4219 C CA . ASP A 1 552 ? -8.571 -6.343 31.079 1.00 94.00 552 ASP A CA 1
ATOM 4220 C C . ASP A 1 552 ? -9.795 -6.050 31.961 1.00 94.00 552 ASP A C 1
ATOM 4222 O O . ASP A 1 552 ? -10.255 -6.922 32.713 1.00 94.00 552 ASP A O 1
ATOM 4226 N N . LEU A 1 553 ? -10.356 -4.839 31.849 1.00 91.56 553 LEU A N 1
ATOM 4227 C CA . LEU A 1 553 ? -11.580 -4.444 32.550 1.00 91.56 553 LEU A CA 1
ATOM 4228 C C . LEU A 1 553 ? -12.776 -5.288 32.095 1.00 91.56 553 LEU A C 1
ATOM 4230 O O . LEU A 1 553 ? -13.531 -5.798 32.926 1.00 91.56 553 LEU A O 1
ATOM 4234 N N . THR A 1 554 ? -12.925 -5.490 30.787 1.00 95.06 554 THR A N 1
ATOM 4235 C CA . THR A 1 554 ? -14.015 -6.289 30.212 1.00 95.06 554 THR A CA 1
ATOM 4236 C C . THR A 1 554 ? -13.895 -7.765 30.611 1.00 95.06 554 THR A C 1
ATOM 4238 O O . THR A 1 554 ? -14.881 -8.378 31.023 1.00 95.06 554 THR A O 1
ATOM 4241 N N . ASP A 1 555 ? -12.688 -8.342 30.591 1.00 94.75 555 ASP A N 1
ATOM 4242 C CA . ASP A 1 555 ? -12.447 -9.720 31.036 1.00 94.75 555 ASP A CA 1
ATOM 4243 C C . ASP A 1 555 ? -12.744 -9.884 32.536 1.00 94.75 555 ASP A C 1
ATOM 4245 O O . ASP A 1 555 ? -13.245 -10.922 32.978 1.00 94.75 555 ASP A O 1
ATOM 4249 N N . ALA A 1 556 ? -12.490 -8.852 33.349 1.00 91.56 556 ALA A N 1
ATOM 4250 C CA . ALA A 1 556 ? -12.898 -8.837 34.751 1.00 91.56 556 ALA A CA 1
ATOM 4251 C C . ALA A 1 556 ? -14.429 -8.881 34.909 1.00 91.56 556 ALA A C 1
ATOM 4253 O O . ALA A 1 556 ? -14.914 -9.711 35.685 1.00 91.56 556 ALA A O 1
ATOM 4254 N N . VAL A 1 557 ? -15.182 -8.082 34.141 1.00 93.31 557 VAL A N 1
ATOM 4255 C CA . VAL A 1 557 ? -16.659 -8.123 34.125 1.00 93.31 557 VAL A CA 1
ATOM 4256 C C . VAL A 1 557 ? -17.163 -9.513 33.741 1.00 93.31 557 VAL A C 1
ATOM 4258 O O . VAL A 1 557 ? -18.004 -10.075 34.440 1.00 93.31 557 VAL A O 1
ATOM 4261 N N . LEU A 1 558 ? -16.616 -10.108 32.677 1.00 94.06 558 LEU A N 1
ATOM 4262 C CA . LEU A 1 558 ? -17.015 -11.438 32.197 1.00 94.06 558 LEU A CA 1
ATOM 4263 C C . LEU A 1 558 ? -16.699 -12.559 33.203 1.00 94.06 558 LEU A C 1
ATOM 4265 O O . LEU A 1 558 ? -17.378 -13.584 33.228 1.00 94.06 558 LEU A O 1
ATOM 4269 N N . ARG A 1 559 ? -15.700 -12.368 34.075 1.00 93.56 559 ARG A N 1
ATOM 4270 C CA . ARG A 1 559 ? -15.419 -13.259 35.220 1.00 93.56 559 ARG A CA 1
ATOM 4271 C C . ARG A 1 559 ? -16.345 -13.020 36.422 1.00 93.56 559 ARG A C 1
ATOM 4273 O O . ARG A 1 559 ? -16.224 -13.729 37.421 1.00 93.56 559 ARG A O 1
ATOM 4280 N N . GLY A 1 560 ? -17.252 -12.047 36.344 1.00 88.75 560 GLY A N 1
ATOM 4281 C CA . GLY A 1 560 ? -18.178 -11.670 37.410 1.00 88.75 560 GLY A CA 1
ATOM 4282 C C . GLY A 1 560 ? -17.583 -10.729 38.461 1.00 88.75 560 GLY A C 1
ATOM 4283 O O . GLY A 1 560 ? -18.143 -10.612 39.551 1.00 88.75 560 GLY A O 1
ATOM 4284 N N . ALA A 1 561 ? -16.448 -10.078 38.181 1.00 80.88 561 ALA A N 1
ATOM 4285 C CA . ALA A 1 561 ? -15.906 -9.056 39.070 1.00 80.88 561 ALA A CA 1
ATOM 4286 C C . ALA A 1 561 ? -16.696 -7.747 38.926 1.00 80.88 561 ALA A C 1
ATOM 4288 O O . ALA A 1 561 ? -17.052 -7.340 37.821 1.00 80.88 561 ALA A O 1
ATOM 4289 N N . ALA A 1 562 ? -16.934 -7.058 40.043 1.00 67.69 562 ALA A N 1
ATOM 4290 C CA . ALA A 1 562 ? -17.414 -5.684 39.995 1.00 67.69 562 ALA A CA 1
ATOM 4291 C C . ALA A 1 562 ? -16.276 -4.783 39.498 1.00 67.69 562 ALA A C 1
ATOM 4293 O O . ALA A 1 562 ? -15.195 -4.782 40.093 1.00 67.69 562 ALA A O 1
ATOM 4294 N N . VAL A 1 563 ? -16.512 -4.015 38.433 1.00 62.81 563 VAL A N 1
ATOM 4295 C CA . VAL A 1 563 ? -15.589 -2.946 38.033 1.00 62.81 563 VAL A CA 1
ATOM 4296 C C . VAL A 1 563 ? -15.709 -1.842 39.083 1.00 62.81 563 VAL A C 1
ATOM 4298 O O . VAL A 1 563 ? -16.819 -1.349 39.307 1.00 62.81 563 VAL A O 1
ATOM 4301 N N . PRO A 1 564 ? -14.623 -1.476 39.786 1.00 56.72 564 PRO A N 1
ATOM 4302 C CA . PRO A 1 564 ? -14.682 -0.403 40.765 1.00 56.72 564 PRO A CA 1
ATOM 4303 C C . PRO A 1 564 ? -15.112 0.890 40.067 1.00 56.72 564 PRO A C 1
ATOM 4305 O O . PRO A 1 564 ? -14.518 1.269 39.063 1.00 56.72 564 PRO A O 1
ATOM 4308 N N . ALA A 1 565 ? -16.115 1.588 40.601 1.00 54.56 565 ALA A N 1
ATOM 4309 C CA . ALA A 1 565 ? -16.408 2.947 40.164 1.00 54.56 565 ALA A CA 1
ATOM 4310 C C . ALA A 1 565 ? -15.201 3.832 40.508 1.00 54.56 565 ALA A C 1
ATOM 4312 O O . ALA A 1 565 ? -14.975 4.153 41.675 1.00 54.56 565 ALA A O 1
ATOM 4313 N N . SER A 1 566 ? -14.398 4.201 39.507 1.00 53.53 566 SER A N 1
ATOM 4314 C CA . SER A 1 566 ? -13.144 4.936 39.723 1.00 53.53 566 SER A CA 1
ATOM 4315 C C . SER A 1 566 ? -13.349 6.428 40.022 1.00 53.53 566 SER A C 1
ATOM 4317 O O . SER A 1 566 ? -12.379 7.157 40.217 1.00 53.53 566 SER A O 1
ATOM 4319 N N . ALA A 1 567 ? -14.596 6.902 40.105 1.00 49.72 567 ALA A N 1
ATOM 4320 C CA . ALA A 1 567 ? -14.923 8.327 40.155 1.00 49.72 567 ALA A CA 1
ATOM 4321 C C . ALA A 1 567 ? -14.398 9.085 41.395 1.00 49.72 567 ALA A C 1
ATOM 4323 O O . ALA A 1 567 ? -14.479 10.312 41.427 1.00 49.72 567 ALA A O 1
ATOM 4324 N N . THR A 1 568 ? -13.855 8.407 42.412 1.00 48.31 568 THR A N 1
ATOM 4325 C CA . THR A 1 568 ? -13.418 9.046 43.668 1.00 48.31 568 THR A CA 1
ATOM 4326 C C . THR A 1 568 ? -12.013 8.689 44.148 1.00 48.31 568 THR A C 1
ATOM 4328 O O . THR A 1 568 ? -11.580 9.255 45.152 1.00 48.31 568 THR A O 1
ATOM 4331 N N . THR A 1 569 ? -11.270 7.818 43.455 1.00 54.06 569 THR A N 1
ATOM 4332 C CA . THR A 1 569 ? -9.931 7.404 43.917 1.00 54.06 569 THR A CA 1
ATOM 4333 C C . THR A 1 569 ? -8.871 7.811 42.905 1.00 54.06 569 THR A C 1
ATOM 4335 O O . THR A 1 569 ? -8.780 7.241 41.821 1.00 54.06 569 THR A O 1
ATOM 4338 N N . ARG A 1 570 ? -8.070 8.817 43.261 1.00 65.38 570 ARG A N 1
ATOM 4339 C CA . ARG A 1 570 ? -6.880 9.216 42.504 1.00 65.38 570 ARG A CA 1
ATOM 4340 C C . ARG A 1 570 ? -5.857 8.075 42.531 1.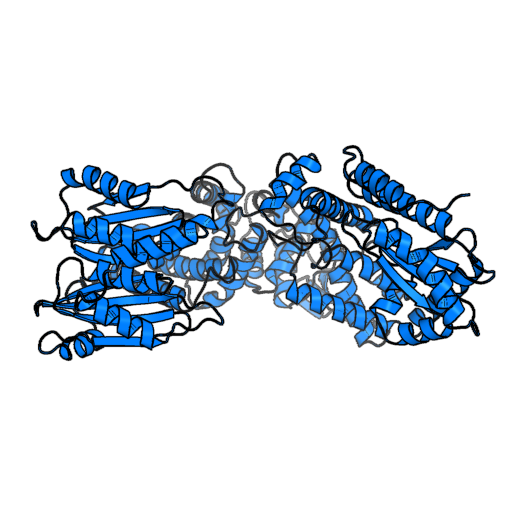00 65.38 570 ARG A C 1
ATOM 4342 O O . ARG A 1 570 ? -5.766 7.332 43.508 1.00 65.38 570 ARG A O 1
ATOM 4349 N N . SER A 1 571 ? -5.064 7.932 41.469 1.00 69.06 571 SER A N 1
ATOM 4350 C CA . SER A 1 571 ? -3.892 7.052 41.532 1.00 69.06 571 SER A CA 1
ATOM 4351 C C . SER A 1 571 ? -2.886 7.602 42.560 1.00 69.06 571 SER A C 1
ATOM 4353 O O . SER A 1 571 ? -2.888 8.810 42.821 1.00 69.06 571 SER A O 1
ATOM 4355 N N . PRO A 1 572 ? -1.977 6.776 43.112 1.00 76.12 572 PRO A N 1
ATOM 4356 C CA . PRO A 1 572 ? -0.966 7.249 44.062 1.00 76.12 572 PRO A CA 1
ATOM 4357 C C . PRO A 1 572 ? -0.132 8.433 43.543 1.00 76.12 572 PRO A C 1
ATOM 4359 O O . PRO A 1 572 ? 0.286 9.291 44.320 1.00 76.12 572 PRO A O 1
ATOM 4362 N N . ASP A 1 573 ? 0.085 8.508 42.227 1.00 75.62 573 ASP A N 1
ATOM 4363 C CA . ASP A 1 573 ? 0.789 9.620 41.585 1.00 75.62 573 ASP A CA 1
ATOM 4364 C C . ASP A 1 573 ? -0.031 10.913 41.576 1.00 75.62 573 ASP A C 1
ATOM 4366 O O . ASP A 1 573 ? 0.518 11.990 41.819 1.00 75.62 573 ASP A O 1
ATOM 4370 N N . LEU A 1 574 ? -1.338 10.815 41.322 1.00 78.31 574 LEU A N 1
ATOM 4371 C CA . LEU A 1 574 ? -2.246 11.961 41.359 1.00 78.31 574 LEU A CA 1
ATOM 4372 C C . LEU A 1 574 ? -2.465 12.442 42.800 1.00 78.31 574 LEU A C 1
ATOM 4374 O O . LEU A 1 574 ? -2.510 13.647 43.029 1.00 78.31 574 LEU A O 1
ATOM 4378 N N . ASP A 1 575 ? -2.509 11.534 43.781 1.00 81.06 575 ASP A N 1
ATOM 4379 C CA . ASP A 1 575 ? -2.530 11.889 45.207 1.00 81.06 575 ASP A CA 1
ATOM 4380 C C . ASP A 1 575 ? -1.238 12.581 45.647 1.00 81.06 575 ASP A C 1
ATOM 4382 O O . ASP A 1 575 ? -1.276 13.576 46.375 1.00 81.06 575 ASP A O 1
ATOM 4386 N N . ARG A 1 576 ? -0.082 12.107 45.165 1.00 88.00 576 ARG A N 1
ATOM 4387 C CA . ARG A 1 576 ? 1.205 12.773 45.399 1.00 88.00 576 ARG A CA 1
ATOM 4388 C C . ARG A 1 576 ? 1.192 14.198 44.855 1.00 88.00 576 ARG A C 1
ATOM 4390 O O . ARG A 1 576 ? 1.682 15.091 45.541 1.00 88.00 576 ARG A O 1
ATOM 4397 N N . LEU A 1 577 ? 0.675 14.413 43.644 1.00 85.38 577 LEU A N 1
ATOM 4398 C CA . LEU A 1 577 ? 0.604 15.742 43.036 1.00 85.38 577 LEU A CA 1
ATOM 4399 C C . LEU A 1 577 ? -0.405 16.643 43.767 1.00 85.38 577 LEU A C 1
ATOM 4401 O O . LEU A 1 577 ? -0.088 17.789 44.074 1.00 85.38 577 LEU A O 1
ATOM 4405 N N . ALA A 1 578 ? -1.580 16.113 44.119 1.00 84.75 578 ALA A N 1
ATOM 4406 C CA . ALA A 1 578 ? -2.594 16.831 44.890 1.00 84.75 578 ALA A CA 1
ATOM 4407 C C . ALA A 1 578 ? -2.068 17.283 46.260 1.00 84.75 578 ALA A C 1
ATOM 4409 O O . ALA A 1 578 ? -2.276 18.429 46.654 1.00 84.75 578 ALA A O 1
ATOM 4410 N N . GLY A 1 579 ? -1.321 16.418 46.956 1.00 84.38 579 GLY A N 1
ATOM 4411 C CA . GLY A 1 579 ? -0.721 16.718 48.259 1.00 84.38 579 GLY A CA 1
ATOM 4412 C C . GLY A 1 579 ? 0.321 17.844 48.241 1.00 84.38 579 GLY A C 1
ATOM 4413 O O . GLY A 1 579 ? 0.715 18.322 49.304 1.00 84.38 579 GLY A O 1
ATOM 4414 N N . GLN A 1 580 ? 0.766 18.284 47.060 1.00 86.12 580 GLN A N 1
ATOM 4415 C CA . GLN A 1 580 ? 1.661 19.434 46.919 1.00 86.12 580 GLN A CA 1
ATOM 4416 C C . GLN A 1 580 ? 0.909 20.770 46.941 1.00 86.12 580 GLN A C 1
ATOM 4418 O O . GLN A 1 580 ? 1.513 21.788 47.273 1.00 86.12 580 GLN A O 1
ATOM 4423 N N . VAL A 1 581 ? -0.397 20.775 46.652 1.00 84.88 581 VAL A N 1
ATOM 4424 C CA . VAL A 1 581 ? -1.212 21.994 46.592 1.00 84.88 581 VAL A CA 1
ATOM 4425 C C . VAL A 1 581 ? -1.381 22.586 47.994 1.00 84.88 581 VAL A C 1
ATOM 4427 O O . VAL A 1 581 ? -2.211 22.149 48.792 1.00 84.88 581 VAL A O 1
ATOM 4430 N N . THR A 1 582 ? -0.612 23.634 48.296 1.00 75.56 582 THR A N 1
ATOM 4431 C CA . THR A 1 582 ? -0.735 24.418 49.535 1.00 75.56 582 THR A CA 1
ATOM 4432 C C . THR A 1 582 ? -1.093 25.868 49.206 1.00 75.56 582 THR A C 1
ATOM 4434 O O . THR A 1 582 ? -0.686 26.395 48.182 1.00 75.56 582 THR A O 1
ATOM 4437 N N . ASN A 1 583 ? -1.930 26.519 50.024 1.00 66.50 583 ASN A N 1
ATOM 4438 C CA . ASN A 1 583 ? -2.270 27.951 49.905 1.00 66.50 583 ASN A CA 1
ATOM 4439 C C . ASN A 1 583 ? -2.724 28.484 48.520 1.00 66.50 583 ASN A C 1
ATOM 4441 O O . ASN A 1 583 ? -2.692 29.690 48.302 1.00 66.50 583 ASN A O 1
ATOM 4445 N N . GLY A 1 584 ? -3.250 27.633 47.630 1.00 64.44 584 GLY A N 1
ATOM 4446 C CA . GLY A 1 584 ? -3.736 28.052 46.304 1.00 64.44 584 GLY A CA 1
ATOM 4447 C C . GLY A 1 584 ? -2.699 27.947 45.181 1.00 64.44 584 GLY A C 1
ATOM 4448 O O . GLY A 1 584 ? -2.983 28.385 44.069 1.00 64.44 584 GLY A O 1
ATOM 4449 N N . ASP A 1 585 ? -1.538 27.347 45.453 1.00 77.50 585 ASP A N 1
ATOM 4450 C CA . ASP A 1 585 ? -0.511 27.080 44.449 1.00 77.50 585 ASP A CA 1
ATOM 4451 C C . ASP A 1 585 ? -0.988 26.070 43.394 1.00 77.50 585 ASP A C 1
ATOM 4453 O O . ASP A 1 585 ? -1.624 25.061 43.700 1.00 77.50 585 ASP A O 1
ATOM 4457 N N . VAL A 1 586 ? -0.654 26.340 42.131 1.00 86.06 586 VAL A N 1
ATOM 4458 C CA . VAL A 1 586 ? -0.861 25.407 41.015 1.00 86.06 586 VAL A CA 1
ATOM 4459 C C . VAL A 1 586 ? 0.398 24.563 40.844 1.00 86.06 586 VAL A C 1
ATOM 4461 O O . VAL A 1 586 ? 1.497 25.105 40.680 1.00 86.06 586 VAL A O 1
ATOM 4464 N N . HIS A 1 587 ? 0.249 23.246 40.808 1.00 90.12 587 HIS A N 1
ATOM 4465 C CA . HIS A 1 587 ? 1.331 22.322 40.478 1.00 90.12 587 HIS A CA 1
ATOM 4466 C C . HIS A 1 587 ? 1.124 21.774 39.075 1.00 90.12 587 HIS A C 1
ATOM 4468 O O . HIS A 1 587 ? 0.026 21.356 38.732 1.00 90.12 587 HIS A O 1
ATOM 4474 N N . ILE A 1 588 ? 2.178 21.813 38.262 1.00 90.81 588 ILE A N 1
ATOM 4475 C CA . ILE A 1 588 ? 2.163 21.325 36.885 1.00 90.81 588 ILE A CA 1
ATOM 4476 C C . ILE A 1 588 ? 3.294 20.310 36.755 1.00 90.81 588 ILE A C 1
ATOM 4478 O O . ILE A 1 588 ? 4.426 20.600 37.142 1.00 90.81 588 ILE A O 1
ATOM 4482 N N . GLU A 1 589 ? 2.980 19.126 36.246 1.00 92.25 589 GLU A N 1
ATOM 4483 C CA . GLU A 1 589 ? 3.930 18.050 35.978 1.00 92.25 589 GLU A CA 1
ATOM 4484 C C . GLU A 1 589 ? 3.769 17.605 34.521 1.00 92.25 589 GLU A C 1
ATOM 4486 O O . GLU A 1 589 ? 2.662 17.292 34.088 1.00 92.25 589 GLU A O 1
ATOM 4491 N N . VAL A 1 590 ? 4.868 17.571 33.763 1.00 91.38 590 VAL A N 1
ATOM 4492 C CA . VAL A 1 590 ? 4.893 17.028 32.398 1.00 91.38 590 VAL A CA 1
ATOM 4493 C C . VAL A 1 590 ? 5.692 15.733 32.408 1.00 91.38 590 VAL A C 1
ATOM 4495 O O . VAL A 1 590 ? 6.895 15.741 32.675 1.00 91.38 590 VAL A O 1
ATOM 4498 N N . VAL A 1 591 ? 5.030 14.618 32.108 1.00 89.06 591 VAL A N 1
ATOM 4499 C CA . VAL A 1 591 ? 5.652 13.297 32.009 1.00 89.06 591 VAL A CA 1
ATOM 4500 C C . VAL A 1 591 ? 5.753 12.909 30.530 1.00 89.06 591 VAL A C 1
ATOM 4502 O O . VAL A 1 591 ? 4.734 12.607 29.904 1.00 89.06 591 VAL A O 1
ATOM 4505 N N . PRO A 1 592 ? 6.960 12.911 29.942 1.00 83.50 592 PRO A N 1
ATOM 4506 C CA . PRO A 1 592 ? 7.145 12.487 28.561 1.00 83.50 592 PRO A CA 1
ATOM 4507 C C . PRO A 1 592 ? 6.898 10.977 28.420 1.00 83.50 592 PRO A C 1
ATOM 4509 O O . PRO A 1 592 ? 7.505 10.185 29.139 1.00 83.50 592 PRO A O 1
ATOM 4512 N N . GLN A 1 593 ? 6.065 10.572 27.460 1.00 81.94 593 GLN A N 1
ATOM 4513 C CA . GLN A 1 593 ? 5.879 9.169 27.054 1.00 81.94 593 GLN A CA 1
ATOM 4514 C C . GLN A 1 593 ? 6.379 8.964 25.614 1.00 81.94 593 GLN A C 1
ATOM 4516 O O . GLN A 1 593 ? 6.980 9.877 25.049 1.00 81.94 593 GLN A O 1
ATOM 4521 N N . THR A 1 594 ? 6.227 7.775 25.022 1.00 73.38 594 THR A N 1
ATOM 4522 C CA . THR A 1 594 ? 6.734 7.499 23.661 1.00 73.38 594 THR A CA 1
ATOM 4523 C C . THR A 1 594 ? 6.099 8.443 22.627 1.00 73.38 594 THR A C 1
ATOM 4525 O O . THR A 1 594 ? 6.814 9.232 22.001 1.00 73.38 594 THR A O 1
ATOM 4528 N N . ASP A 1 595 ? 4.763 8.456 22.546 1.00 73.81 595 ASP A N 1
ATOM 4529 C CA . ASP A 1 595 ? 4.001 9.140 21.482 1.00 73.81 595 ASP A CA 1
ATOM 4530 C C . ASP A 1 595 ? 3.241 10.395 21.951 1.00 73.81 595 ASP A C 1
ATOM 4532 O O . ASP A 1 595 ? 2.758 11.189 21.140 1.00 73.81 595 ASP A O 1
ATOM 4536 N N . VAL A 1 596 ? 3.149 10.599 23.266 1.00 83.25 596 VAL A N 1
ATOM 4537 C CA . VAL A 1 596 ? 2.397 11.694 23.894 1.00 83.25 596 VAL A CA 1
ATOM 4538 C C . VAL A 1 596 ? 3.203 12.331 25.022 1.00 83.25 596 VAL A C 1
ATOM 4540 O O . VAL A 1 596 ? 4.081 11.701 25.616 1.00 83.25 596 VAL A O 1
ATOM 4543 N N . ASP A 1 597 ? 2.882 13.578 25.343 1.00 88.62 597 ASP A N 1
ATOM 4544 C CA . ASP A 1 597 ? 3.268 14.216 26.598 1.00 88.62 597 ASP A CA 1
ATOM 4545 C C . ASP A 1 597 ? 2.065 14.218 27.544 1.00 88.62 597 ASP A C 1
ATOM 4547 O O . ASP A 1 597 ? 0.977 14.669 27.181 1.00 88.62 597 ASP A O 1
ATOM 4551 N N . LEU A 1 598 ? 2.252 13.694 28.755 1.00 89.12 598 LEU A N 1
ATOM 4552 C CA . LEU A 1 598 ? 1.225 13.691 29.789 1.00 89.12 598 LEU A CA 1
ATOM 4553 C C . LEU A 1 598 ? 1.384 14.935 30.663 1.00 89.12 598 LEU A C 1
ATOM 4555 O O . LEU A 1 598 ? 2.354 15.044 31.409 1.00 89.12 598 LEU A O 1
ATOM 4559 N N . LEU A 1 599 ? 0.443 15.867 30.575 1.00 92.31 599 LEU A N 1
ATOM 4560 C CA . LEU A 1 599 ? 0.401 17.085 31.376 1.00 92.31 599 LEU A CA 1
ATOM 4561 C C . LEU A 1 599 ? -0.580 16.902 32.533 1.00 92.31 599 LEU A C 1
ATOM 4563 O O . LEU A 1 599 ? -1.770 16.720 32.308 1.00 92.31 599 LEU A O 1
ATOM 4567 N N . ARG A 1 600 ? -0.100 16.997 33.769 1.00 92.50 600 ARG A N 1
ATOM 4568 C CA . ARG A 1 600 ? -0.921 16.939 34.982 1.00 92.50 600 ARG A CA 1
ATOM 4569 C C . ARG A 1 600 ? -0.912 18.282 35.682 1.00 92.50 600 ARG A C 1
ATOM 4571 O O . ARG A 1 600 ? 0.152 18.869 35.876 1.00 92.50 600 ARG A O 1
ATOM 4578 N N . ILE A 1 601 ? -2.084 18.756 36.074 1.00 91.81 601 ILE A N 1
ATOM 4579 C CA . ILE A 1 601 ? -2.272 20.052 36.718 1.00 91.81 601 ILE A CA 1
ATOM 4580 C C . ILE A 1 601 ? -3.083 19.831 37.989 1.00 91.81 601 ILE A C 1
ATOM 4582 O O . ILE A 1 601 ? -4.221 19.390 37.920 1.00 91.81 601 ILE A O 1
ATOM 4586 N N . ALA A 1 602 ? -2.511 20.155 39.146 1.00 91.00 602 ALA A N 1
ATOM 4587 C CA . ALA A 1 602 ? -3.220 20.145 40.419 1.00 91.00 602 ALA A CA 1
ATOM 4588 C C . ALA A 1 602 ? -3.444 21.575 40.920 1.00 91.00 602 ALA A C 1
ATOM 4590 O O . ALA A 1 602 ? -2.504 22.373 40.987 1.00 91.00 602 ALA A O 1
ATOM 4591 N N . SER A 1 603 ? -4.686 21.907 41.270 1.00 90.50 603 SER A N 1
ATOM 4592 C CA . SER A 1 603 ? -5.063 23.221 41.804 1.00 90.50 603 SER A CA 1
ATOM 4593 C C . SER A 1 603 ? -6.344 23.139 42.641 1.00 90.50 603 SER A C 1
ATOM 4595 O O . SER A 1 603 ? -6.977 22.090 42.698 1.00 90.50 603 SER A O 1
ATOM 4597 N N . ARG A 1 604 ? -6.748 24.222 43.318 1.00 86.31 604 ARG A N 1
ATOM 4598 C CA . ARG A 1 604 ? -8.090 24.274 43.927 1.00 86.31 604 ARG A CA 1
ATOM 4599 C C . ARG A 1 604 ? -9.155 24.285 42.836 1.00 86.31 604 ARG A C 1
ATOM 4601 O O . ARG A 1 604 ? -9.053 25.076 41.898 1.00 86.31 604 ARG A O 1
ATOM 4608 N N . ASP A 1 605 ? -10.175 23.458 43.018 1.00 84.62 605 ASP A N 1
ATOM 4609 C CA . ASP A 1 605 ? -11.267 23.358 42.062 1.00 84.62 605 ASP A CA 1
ATOM 4610 C C . ASP A 1 605 ? -12.109 24.646 42.006 1.00 84.62 605 ASP A C 1
ATOM 4612 O O . ASP A 1 605 ? -12.280 25.347 43.012 1.00 84.62 605 ASP A O 1
ATOM 4616 N N . ARG A 1 606 ? -12.604 24.978 40.812 1.00 84.31 606 ARG A N 1
ATOM 4617 C CA . ARG A 1 606 ? -13.488 26.117 40.531 1.00 84.31 606 ARG A CA 1
ATOM 4618 C C . ARG A 1 606 ? -14.146 25.960 39.162 1.00 84.31 606 ARG A C 1
ATOM 4620 O O . ARG A 1 606 ? -13.549 25.425 38.230 1.00 84.31 606 ARG A O 1
ATOM 4627 N N . ALA A 1 607 ? -15.327 26.557 39.015 1.00 81.94 607 ALA A N 1
ATOM 4628 C CA . ALA A 1 607 ? -16.045 26.585 37.745 1.00 81.94 607 ALA A CA 1
ATOM 4629 C C . ALA A 1 607 ? -15.159 27.113 36.601 1.00 81.94 607 ALA A C 1
ATOM 4631 O O . ALA A 1 607 ? -14.519 28.163 36.720 1.00 81.94 607 ALA A O 1
ATOM 4632 N N . GLY A 1 608 ? -15.123 26.367 35.496 1.00 83.25 608 GLY A N 1
ATOM 4633 C CA . GLY A 1 608 ? -14.372 26.719 34.292 1.00 83.25 608 GLY A CA 1
ATOM 4634 C C . GLY A 1 608 ? -12.876 26.409 34.322 1.00 83.25 608 GLY A C 1
ATOM 4635 O O . GLY A 1 608 ? -12.190 26.762 33.364 1.00 83.25 608 GLY A O 1
ATOM 4636 N N . LEU A 1 609 ? -12.357 25.740 35.362 1.00 87.88 609 LEU A N 1
ATOM 4637 C CA . LEU A 1 609 ? -10.947 25.338 35.444 1.00 87.88 609 LEU A CA 1
ATOM 4638 C C . LEU A 1 609 ? -10.493 24.559 34.197 1.00 87.88 609 LEU A C 1
ATOM 4640 O O . LEU A 1 609 ? -9.532 24.962 33.538 1.00 87.88 609 LEU A O 1
ATOM 4644 N N . PHE A 1 610 ? -11.237 23.515 33.826 1.00 88.88 610 PHE A N 1
ATOM 4645 C CA . PHE A 1 610 ? -10.957 22.693 32.647 1.00 88.88 610 PHE A CA 1
ATOM 4646 C C . PHE A 1 610 ? -10.930 23.522 31.350 1.00 88.88 610 PHE A C 1
ATOM 4648 O O . PHE A 1 610 ? -10.016 23.398 30.533 1.00 88.88 610 PHE A O 1
ATOM 4655 N N . SER A 1 611 ? -11.902 24.426 31.176 1.00 90.12 611 SER A N 1
ATOM 4656 C CA . SER A 1 611 ? -11.975 25.323 30.015 1.00 90.12 611 SER A CA 1
ATOM 4657 C C . SER A 1 611 ? -10.783 26.290 29.955 1.00 90.12 611 SER A C 1
ATOM 4659 O O . SER A 1 611 ? -10.191 26.489 28.895 1.00 90.12 611 SER A O 1
ATOM 4661 N N . LEU A 1 612 ? -10.352 26.854 31.087 1.00 89.38 612 LEU A N 1
ATOM 4662 C CA . LEU A 1 612 ? -9.177 27.733 31.130 1.00 89.38 612 LEU A CA 1
ATOM 4663 C C . LEU A 1 612 ? -7.900 27.003 30.695 1.00 89.38 612 LEU A C 1
ATOM 4665 O O . LEU A 1 612 ? -7.096 27.559 29.940 1.00 89.38 612 LEU A O 1
ATOM 4669 N N . ILE A 1 613 ? -7.723 25.758 31.144 1.00 91.88 613 ILE A N 1
ATOM 4670 C CA . ILE A 1 613 ? -6.559 24.944 30.787 1.00 91.88 613 ILE A CA 1
ATOM 4671 C C . ILE A 1 613 ? -6.570 24.616 29.291 1.00 91.88 613 ILE A C 1
ATOM 4673 O O . ILE A 1 613 ? -5.575 24.869 28.608 1.00 91.88 613 ILE A O 1
ATOM 4677 N N . THR A 1 614 ? -7.687 24.119 28.750 1.00 91.25 614 THR A N 1
ATOM 4678 C CA . THR A 1 614 ? -7.785 23.791 27.315 1.00 91.25 614 THR A CA 1
ATOM 4679 C C . THR A 1 614 ? -7.560 25.019 26.433 1.00 91.25 614 THR A C 1
ATOM 4681 O O . THR A 1 614 ? -6.873 24.930 25.413 1.00 91.25 614 THR A O 1
ATOM 4684 N N . GLY A 1 615 ? -8.047 26.192 26.847 1.00 89.69 615 GLY A N 1
ATOM 4685 C CA . GLY A 1 615 ? -7.802 27.450 26.147 1.00 89.69 615 GLY A CA 1
ATOM 4686 C C . GLY A 1 615 ? -6.329 27.875 26.160 1.00 89.69 615 GLY A C 1
ATOM 4687 O O . GLY A 1 615 ? -5.795 28.292 25.127 1.00 89.69 615 GLY A O 1
ATOM 4688 N N . ALA A 1 616 ? -5.629 27.704 27.285 1.00 90.50 616 ALA A N 1
ATOM 4689 C CA . ALA A 1 616 ? -4.189 27.943 27.361 1.00 90.50 616 ALA A CA 1
ATOM 4690 C C . ALA A 1 616 ? -3.399 26.983 26.453 1.00 90.50 616 ALA A C 1
ATOM 4692 O O . ALA A 1 616 ? -2.526 27.429 25.710 1.00 90.50 616 ALA A O 1
ATOM 4693 N N . LEU A 1 617 ? -3.741 25.691 26.418 1.00 90.88 617 LEU A N 1
ATOM 4694 C CA . LEU A 1 617 ? -3.113 24.725 25.504 1.00 90.88 617 LEU A CA 1
ATOM 4695 C C . LEU A 1 617 ? -3.357 25.089 24.029 1.00 90.88 617 LEU A C 1
ATOM 4697 O O . LEU A 1 617 ? -2.420 25.098 23.220 1.00 90.88 617 LEU A O 1
ATOM 4701 N N . ALA A 1 618 ? -4.581 25.504 23.693 1.00 88.75 618 ALA A N 1
ATOM 4702 C CA . ALA A 1 618 ? -4.942 25.953 22.352 1.00 88.75 618 ALA A CA 1
ATOM 4703 C C . ALA A 1 618 ? -4.154 27.203 21.906 1.00 88.75 618 ALA A C 1
ATOM 4705 O O . ALA A 1 618 ? -3.777 27.311 20.734 1.00 88.75 618 ALA A O 1
ATOM 4706 N N . LEU A 1 619 ? -3.811 28.127 22.818 1.00 87.25 619 LEU A N 1
ATOM 4707 C CA . LEU A 1 619 ? -2.946 29.279 22.505 1.00 87.25 619 LEU A CA 1
ATOM 4708 C C . LEU A 1 619 ? -1.549 28.866 22.027 1.00 87.25 619 LEU A C 1
ATOM 4710 O O . LEU A 1 619 ? -0.926 29.581 21.230 1.00 87.25 619 LEU A O 1
ATOM 4714 N N . HIS A 1 620 ? -1.059 27.714 22.475 1.00 87.19 620 HIS A N 1
ATOM 4715 C CA . HIS A 1 620 ? 0.215 27.156 22.034 1.00 87.19 620 HIS A CA 1
ATOM 4716 C C . HIS A 1 620 ? 0.090 26.259 20.800 1.00 87.19 620 HIS A C 1
ATOM 4718 O O . HIS A 1 620 ? 1.114 25.895 20.228 1.00 87.19 620 HIS A O 1
ATOM 4724 N N . GLY A 1 621 ? -1.132 25.997 20.323 1.00 83.25 621 GLY A N 1
ATOM 4725 C CA . GLY A 1 621 ? -1.389 25.095 19.201 1.00 83.25 621 GLY A CA 1
ATOM 4726 C C . GLY A 1 621 ? -1.054 23.643 19.532 1.00 83.25 621 GLY A C 1
ATOM 4727 O O . GLY A 1 621 ? -0.593 22.926 18.651 1.00 83.25 621 GLY A O 1
ATOM 4728 N N . LEU A 1 622 ? -1.206 23.258 20.803 1.00 87.81 622 LEU A N 1
ATOM 4729 C CA . LEU A 1 622 ? -1.026 21.882 21.252 1.00 87.81 622 LEU A CA 1
ATOM 4730 C C . LEU A 1 622 ? -2.289 21.078 20.957 1.00 87.81 622 LEU A C 1
ATOM 4732 O O . LEU A 1 622 ? -3.396 21.573 21.167 1.00 87.81 622 LEU A O 1
ATOM 4736 N N . ASP A 1 623 ? -2.093 19.856 20.476 1.00 83.25 623 ASP A N 1
ATOM 4737 C CA . ASP A 1 623 ? -3.167 18.939 20.117 1.00 83.25 623 ASP A CA 1
ATOM 4738 C C . ASP A 1 623 ? -3.456 18.003 21.296 1.00 83.25 623 ASP A C 1
ATOM 4740 O O . ASP A 1 623 ? -2.579 17.253 21.733 1.00 83.25 623 ASP A O 1
ATOM 4744 N N . VAL A 1 624 ? -4.653 18.117 21.867 1.00 85.88 624 VAL A N 1
ATOM 4745 C CA . VAL A 1 624 ? -5.086 17.346 23.038 1.00 85.88 624 VAL A CA 1
ATOM 4746 C C . VAL A 1 624 ? -5.888 16.154 22.540 1.00 85.88 624 VAL A C 1
ATOM 4748 O O . VAL A 1 624 ? -6.897 16.342 21.877 1.00 85.88 624 VAL A O 1
ATOM 4751 N N . ILE A 1 625 ? -5.469 14.942 22.901 1.00 79.44 625 ILE A N 1
ATOM 4752 C CA . ILE A 1 625 ? -6.107 13.687 22.457 1.00 79.44 625 ILE A CA 1
ATOM 4753 C C . ILE A 1 625 ? -6.813 12.930 23.593 1.00 79.44 625 ILE A C 1
ATOM 4755 O O . ILE A 1 625 ? -7.201 11.773 23.465 1.00 79.44 625 ILE A O 1
ATOM 4759 N N . GLY A 1 626 ? -6.917 13.552 24.763 1.00 80.81 626 GLY A N 1
ATOM 4760 C CA . GLY A 1 626 ? -7.629 13.002 25.907 1.00 80.81 626 GLY A CA 1
ATOM 4761 C C . GLY A 1 626 ? -7.403 13.843 27.148 1.00 80.81 626 GLY A C 1
ATOM 4762 O O . GLY A 1 626 ? -6.311 14.382 27.346 1.00 80.81 626 GLY A O 1
ATOM 4763 N N . ALA A 1 627 ? -8.429 13.950 27.984 1.00 85.50 627 ALA A N 1
ATOM 4764 C CA . ALA A 1 627 ? -8.366 14.690 29.226 1.00 85.50 627 ALA A CA 1
ATOM 4765 C C . ALA A 1 627 ? -9.250 14.064 30.316 1.00 85.50 627 ALA A C 1
ATOM 4767 O O . ALA A 1 627 ? -10.339 13.561 30.059 1.00 85.50 627 ALA A O 1
ATOM 4768 N N . ALA A 1 628 ? -8.796 14.105 31.558 1.00 82.38 628 ALA A N 1
ATOM 4769 C CA . ALA A 1 628 ? -9.563 13.653 32.712 1.00 82.38 628 ALA A CA 1
ATOM 4770 C C . ALA A 1 628 ? -9.454 14.697 33.818 1.00 82.38 628 ALA A C 1
ATOM 4772 O O . ALA A 1 628 ? -8.358 15.189 34.069 1.00 82.38 628 ALA A O 1
ATOM 4773 N N . ALA A 1 629 ? -10.565 15.022 34.474 1.00 81.44 629 ALA A N 1
ATOM 4774 C CA . ALA A 1 629 ? -10.619 16.010 35.543 1.00 81.44 629 ALA A CA 1
ATOM 4775 C C . ALA A 1 629 ? -11.133 15.347 36.822 1.00 81.44 629 ALA A C 1
ATOM 4777 O O . ALA A 1 629 ? -12.271 14.887 36.912 1.00 81.44 629 ALA A O 1
ATOM 4778 N N . THR A 1 630 ? -10.270 15.239 37.830 1.00 76.50 630 THR A N 1
ATOM 4779 C CA . THR A 1 630 ? -10.621 14.558 39.080 1.00 76.50 630 THR A CA 1
ATOM 4780 C C . THR A 1 630 ? -10.538 15.504 40.263 1.00 76.50 630 THR A C 1
ATOM 4782 O O . THR A 1 630 ? -9.459 15.768 40.799 1.00 76.50 630 THR A O 1
ATOM 4785 N N . THR A 1 631 ? -11.702 15.920 40.750 1.00 76.31 631 THR A N 1
ATOM 4786 C CA . THR A 1 631 ? -11.829 16.586 42.050 1.00 76.31 631 THR A CA 1
ATOM 4787 C C . THR A 1 631 ? -12.136 15.564 43.139 1.00 76.31 631 THR A C 1
ATOM 4789 O O . THR A 1 631 ? -13.092 14.793 43.005 1.00 76.31 631 THR A O 1
ATOM 4792 N N . ALA A 1 632 ? -11.337 15.549 44.212 1.00 73.12 632 ALA A N 1
ATOM 4793 C CA . ALA A 1 632 ? -11.612 14.739 45.402 1.00 73.12 632 ALA A CA 1
ATOM 4794 C C . ALA A 1 632 ? -12.311 15.570 46.490 1.00 73.12 632 ALA A C 1
ATOM 4796 O O . ALA A 1 632 ? -12.450 16.787 46.386 1.00 73.12 632 ALA A O 1
ATOM 4797 N N . ALA A 1 633 ? -12.731 14.914 47.575 1.00 71.69 633 ALA A N 1
ATOM 4798 C CA . ALA A 1 633 ? -13.443 15.558 48.686 1.00 71.69 633 ALA A CA 1
ATOM 4799 C C . ALA A 1 633 ? -12.635 16.664 49.404 1.00 71.69 633 ALA A C 1
ATOM 4801 O O . ALA A 1 633 ? -13.199 17.438 50.174 1.00 71.69 633 ALA A O 1
ATOM 4802 N N . ASP A 1 634 ? -11.325 16.742 49.157 1.00 74.25 634 ASP A N 1
ATOM 4803 C CA . ASP A 1 634 ? -10.432 17.796 49.645 1.00 74.25 634 ASP A CA 1
ATOM 4804 C C . ASP A 1 634 ? -10.574 19.134 48.887 1.00 74.25 634 ASP A C 1
ATOM 4806 O O . ASP A 1 634 ? -9.974 20.133 49.292 1.00 74.25 634 ASP A O 1
ATOM 4810 N N . GLY A 1 635 ? -11.373 19.177 47.814 1.00 78.75 635 GLY A N 1
ATOM 4811 C CA . GLY A 1 635 ? -11.575 20.364 46.977 1.00 78.75 635 GLY A CA 1
ATOM 4812 C C . GLY A 1 635 ? -10.383 20.694 46.073 1.00 78.75 635 GLY A C 1
ATOM 4813 O O . GLY A 1 635 ? -10.304 21.800 45.533 1.00 78.75 635 GLY A O 1
ATOM 4814 N N . ILE A 1 636 ? -9.434 19.765 45.931 1.00 85.38 636 ILE A N 1
ATOM 4815 C CA . ILE A 1 636 ? -8.344 19.863 44.962 1.00 85.38 636 ILE A CA 1
ATOM 4816 C C . ILE A 1 636 ? -8.805 19.197 43.662 1.00 85.38 636 ILE A C 1
ATOM 4818 O O . ILE A 1 636 ? -9.303 18.074 43.676 1.00 85.38 636 ILE A O 1
ATOM 4822 N N . ALA A 1 637 ? -8.644 19.872 42.533 1.00 85.38 637 ALA A N 1
ATOM 4823 C CA . ALA A 1 637 ? -8.795 19.289 41.208 1.00 85.38 637 ALA A CA 1
ATOM 4824 C C . ALA A 1 637 ? -7.422 18.835 40.711 1.00 85.38 637 ALA A C 1
ATOM 4826 O O . ALA A 1 637 ? -6.436 19.567 40.851 1.00 85.38 637 ALA A O 1
ATOM 4827 N N . VAL A 1 638 ? -7.355 17.626 40.158 1.00 88.06 638 VAL A N 1
ATOM 4828 C CA . VAL A 1 638 ? -6.198 17.137 39.410 1.00 88.06 638 VAL A CA 1
ATOM 4829 C C . VAL A 1 638 ? -6.658 16.792 38.003 1.00 88.06 638 VAL A C 1
ATOM 4831 O O . VAL A 1 638 ? -7.369 15.803 37.811 1.00 88.06 638 VAL A O 1
ATOM 4834 N N . ASP A 1 639 ? -6.225 17.604 37.046 1.00 88.56 639 ASP A N 1
ATOM 4835 C CA . ASP A 1 639 ? -6.566 17.456 35.639 1.00 88.56 639 ASP A CA 1
ATOM 4836 C C . ASP A 1 639 ? -5.376 16.868 34.885 1.00 88.56 639 ASP A C 1
ATOM 4838 O O . ASP A 1 639 ? -4.247 17.354 34.981 1.00 88.56 639 ASP A O 1
ATOM 4842 N N . GLU A 1 640 ? -5.621 15.809 34.129 1.00 88.69 640 GLU A N 1
ATOM 4843 C CA . GLU A 1 640 ? -4.635 15.129 33.304 1.00 88.69 640 GLU A CA 1
ATOM 4844 C C . GLU A 1 640 ? -4.992 15.325 31.831 1.00 88.69 640 GLU A C 1
ATOM 4846 O O . GLU A 1 640 ? -6.100 15.008 31.416 1.00 88.69 640 GLU A O 1
ATOM 4851 N N . PHE A 1 641 ? -4.052 15.828 31.034 1.00 90.06 641 PHE A N 1
ATOM 4852 C CA . PHE A 1 641 ? -4.180 16.054 29.597 1.00 90.06 641 PHE A CA 1
ATOM 4853 C C . PHE A 1 641 ? -3.121 15.246 28.851 1.00 90.06 641 PHE A C 1
ATOM 4855 O O . PHE A 1 641 ? -1.931 15.310 29.163 1.00 90.06 641 PHE A O 1
ATOM 4862 N N . ARG A 1 642 ? -3.542 14.510 27.824 1.00 87.19 642 ARG A N 1
ATOM 4863 C CA . ARG A 1 642 ? -2.659 13.797 26.897 1.00 87.19 642 ARG A CA 1
ATOM 4864 C C . ARG A 1 642 ? -2.470 14.646 25.651 1.00 87.19 642 ARG A C 1
ATOM 4866 O O . ARG A 1 642 ? -3.440 14.954 24.962 1.00 87.19 642 ARG A O 1
ATOM 4873 N N . ILE A 1 643 ? -1.229 15.030 25.376 1.00 88.69 643 ILE A N 1
ATOM 4874 C CA . ILE A 1 643 ? -0.886 15.953 24.291 1.00 88.69 643 ILE A CA 1
ATOM 4875 C C . ILE A 1 643 ? -0.098 15.194 23.226 1.00 88.69 643 ILE A C 1
ATOM 4877 O O . ILE A 1 643 ? 0.948 14.610 23.518 1.00 88.69 643 ILE A O 1
ATOM 4881 N N . ALA A 1 644 ? -0.607 15.178 21.995 1.00 82.31 644 ALA A N 1
ATOM 4882 C CA . ALA A 1 644 ? 0.025 14.473 20.887 1.00 82.31 644 ALA A CA 1
ATOM 4883 C C . ALA A 1 644 ? 1.355 15.129 20.499 1.00 82.31 644 ALA A C 1
ATOM 4885 O O . ALA A 1 644 ? 1.478 16.356 20.415 1.00 82.31 644 ALA A O 1
ATOM 4886 N N . ARG A 1 645 ? 2.370 14.305 20.219 1.00 82.00 645 ARG A N 1
ATOM 4887 C CA . ARG A 1 645 ? 3.660 14.795 19.728 1.00 82.00 645 ARG A CA 1
ATOM 4888 C C . ARG A 1 645 ? 3.657 14.917 18.214 1.00 82.00 645 ARG A C 1
ATOM 4890 O O . ARG A 1 645 ? 3.367 13.967 17.495 1.00 82.00 645 ARG A O 1
ATOM 4897 N N . THR A 1 646 ? 4.079 16.077 17.719 1.00 71.38 646 THR A N 1
ATOM 4898 C CA . THR A 1 646 ? 4.379 16.257 16.295 1.00 71.38 646 THR A CA 1
ATOM 4899 C C . THR A 1 646 ? 5.863 15.958 16.045 1.00 71.38 646 THR A C 1
ATOM 4901 O O . THR A 1 646 ? 6.718 16.611 16.651 1.00 71.38 646 THR A O 1
ATOM 4904 N N . PRO A 1 647 ? 6.219 15.014 15.151 1.00 59.88 647 PRO A N 1
ATOM 4905 C CA . PRO A 1 647 ? 7.614 14.700 14.852 1.00 59.88 647 PRO A CA 1
ATOM 4906 C C . PRO A 1 647 ? 8.428 15.944 14.467 1.00 59.88 647 PRO A C 1
ATOM 4908 O O . PRO A 1 647 ? 8.042 16.714 13.589 1.00 59.88 647 PRO A O 1
ATOM 4911 N N . GLY A 1 648 ? 9.569 16.149 15.131 1.00 64.56 648 GLY A N 1
ATOM 4912 C CA . GLY A 1 648 ? 10.462 17.289 14.881 1.00 64.56 648 GLY A CA 1
ATOM 4913 C C . GLY A 1 648 ? 10.028 18.622 15.508 1.00 64.56 648 GLY A C 1
ATOM 4914 O O . GLY A 1 648 ? 10.756 19.605 15.377 1.00 64.56 648 GLY A O 1
ATOM 4915 N N . VAL A 1 649 ? 8.896 18.666 16.217 1.00 72.38 649 VAL A N 1
ATOM 4916 C CA . VAL A 1 649 ? 8.412 19.849 16.941 1.00 72.38 649 VAL A CA 1
ATOM 4917 C C . VAL A 1 649 ? 8.333 19.520 18.428 1.00 72.38 649 VAL A C 1
ATOM 4919 O O . VAL A 1 649 ? 7.602 18.622 18.830 1.00 72.38 649 VAL A O 1
ATOM 4922 N N . GLN A 1 650 ? 9.072 20.255 19.259 1.00 75.88 650 GLN A N 1
ATOM 4923 C CA . GLN A 1 650 ? 8.950 20.142 20.713 1.00 75.88 650 GLN A CA 1
ATOM 4924 C C . GLN A 1 650 ? 8.163 21.329 21.277 1.00 75.88 650 GLN A C 1
ATOM 4926 O O . GLN A 1 650 ? 8.532 22.479 21.002 1.00 75.88 650 GLN A O 1
ATOM 4931 N N . PRO A 1 651 ? 7.104 21.084 22.073 1.00 83.62 651 PRO A N 1
ATOM 4932 C CA . PRO A 1 651 ? 6.442 22.135 22.829 1.00 83.62 651 PRO A CA 1
ATOM 4933 C C . PRO A 1 651 ? 7.438 22.889 23.714 1.00 83.62 651 PRO A C 1
ATOM 4935 O O . PRO A 1 651 ? 8.282 22.297 24.387 1.00 83.62 651 PRO A O 1
ATOM 4938 N N . ASN A 1 652 ? 7.326 24.216 23.756 1.00 89.31 652 ASN A N 1
ATOM 4939 C CA . ASN A 1 652 ? 8.058 25.011 24.737 1.00 89.31 652 ASN A CA 1
ATOM 4940 C C . ASN A 1 652 ? 7.310 24.959 26.075 1.00 89.31 652 ASN A C 1
ATOM 4942 O O . ASN A 1 652 ? 6.563 25.884 26.402 1.00 89.31 652 ASN A O 1
ATOM 4946 N N . TRP A 1 653 ? 7.510 23.872 26.822 1.00 90.25 653 TRP A N 1
ATOM 4947 C CA . TRP A 1 653 ? 6.831 23.621 28.095 1.00 90.25 653 TRP A CA 1
ATOM 4948 C C . TRP A 1 653 ? 7.026 24.743 29.116 1.00 90.25 653 TRP A C 1
ATOM 4950 O O . TRP A 1 653 ? 6.074 25.109 29.786 1.00 90.25 653 TRP A O 1
ATOM 4960 N N . VAL A 1 654 ? 8.193 25.396 29.146 1.00 90.44 654 VAL A N 1
ATOM 4961 C CA . VAL A 1 654 ? 8.442 26.550 30.032 1.00 90.44 654 VAL A CA 1
ATOM 4962 C C . VAL A 1 654 ? 7.472 27.697 29.743 1.00 90.44 654 VAL A C 1
ATOM 4964 O O . VAL A 1 654 ? 6.924 28.310 30.658 1.00 90.44 654 VAL A O 1
ATOM 4967 N N . LYS A 1 655 ? 7.246 28.001 28.460 1.00 89.44 655 LYS A N 1
ATOM 4968 C CA . LYS A 1 655 ? 6.299 29.047 28.067 1.00 89.44 655 LYS A CA 1
ATOM 4969 C C . LYS A 1 655 ? 4.853 28.618 28.325 1.00 89.44 655 LYS A C 1
ATOM 4971 O O . LYS A 1 655 ? 4.077 29.426 28.820 1.00 89.44 655 LYS A O 1
ATOM 4976 N N . VAL A 1 656 ? 4.520 27.366 28.008 1.00 90.50 656 VAL A N 1
ATOM 4977 C CA . VAL A 1 656 ? 3.187 26.786 28.239 1.00 90.50 656 VAL A CA 1
ATOM 4978 C C . VAL A 1 656 ? 2.832 26.844 29.725 1.00 90.50 656 VAL A C 1
ATOM 4980 O O . VAL A 1 656 ? 1.766 27.333 30.072 1.00 90.50 656 VAL A O 1
ATOM 4983 N N . GLU A 1 657 ? 3.742 26.434 30.610 1.00 90.81 657 GLU A N 1
ATOM 4984 C CA . GLU A 1 657 ? 3.565 26.512 32.063 1.00 90.81 657 GLU A CA 1
ATOM 4985 C C . GLU A 1 657 ? 3.387 27.951 32.556 1.00 90.81 657 GLU A C 1
ATOM 4987 O O . GLU A 1 657 ? 2.542 28.205 33.413 1.00 90.81 657 GLU A O 1
ATOM 4992 N N . HIS A 1 658 ? 4.161 28.902 32.024 1.00 89.31 658 HIS A N 1
ATOM 4993 C CA . HIS A 1 658 ? 4.027 30.314 32.381 1.00 89.31 658 HIS A CA 1
ATOM 4994 C C . HIS A 1 658 ? 2.651 30.874 31.994 1.00 89.31 658 HIS A C 1
ATOM 4996 O O . HIS A 1 658 ? 1.972 31.464 32.835 1.00 89.31 658 HIS A O 1
ATOM 5002 N N . ASP A 1 659 ? 2.224 30.658 30.747 1.00 88.00 659 ASP A N 1
ATOM 5003 C CA . ASP A 1 659 ? 0.930 31.129 30.248 1.00 88.00 659 ASP A CA 1
ATOM 5004 C C . ASP A 1 659 ? -0.242 30.395 30.945 1.00 88.00 659 ASP A C 1
ATOM 5006 O O . ASP A 1 659 ? -1.239 31.037 31.274 1.00 88.00 659 ASP A O 1
ATOM 5010 N N . LEU A 1 660 ? -0.108 29.098 31.271 1.00 89.69 660 LEU A N 1
ATOM 5011 C CA . LEU A 1 660 ? -1.070 28.337 32.089 1.00 89.69 660 LEU A CA 1
ATOM 5012 C C . LEU A 1 660 ? -1.221 28.928 33.493 1.00 89.69 660 LEU A C 1
ATOM 5014 O O . LEU A 1 660 ? -2.338 29.168 33.946 1.00 89.69 660 LEU A O 1
ATOM 5018 N N . ARG A 1 661 ? -0.109 29.196 34.188 1.00 89.88 661 ARG A N 1
ATOM 5019 C CA . ARG A 1 661 ? -0.139 29.822 35.520 1.00 89.88 661 ARG A CA 1
ATOM 5020 C C . ARG A 1 661 ? -0.790 31.202 35.468 1.00 89.88 661 ARG A C 1
ATOM 5022 O O . ARG A 1 661 ? -1.626 31.494 36.317 1.00 89.88 661 ARG A O 1
ATOM 5029 N N . GLY A 1 662 ? -0.463 32.009 34.458 1.00 87.69 662 GLY A N 1
ATOM 5030 C CA . GLY A 1 662 ? -1.078 33.321 34.248 1.00 87.69 662 GLY A CA 1
ATOM 5031 C C . GLY A 1 662 ? -2.582 33.237 33.969 1.00 87.69 662 GLY A C 1
ATOM 5032 O O . GLY A 1 662 ? -3.355 34.015 34.524 1.00 87.69 662 GLY A O 1
ATOM 5033 N N . ALA A 1 663 ? -3.024 32.261 33.171 1.00 87.00 663 ALA A N 1
ATOM 5034 C CA . ALA A 1 663 ? -4.443 32.005 32.921 1.00 87.00 663 ALA A CA 1
ATOM 5035 C C . ALA A 1 663 ? -5.180 31.608 34.205 1.00 87.00 663 ALA A C 1
ATOM 5037 O O . ALA A 1 663 ? -6.238 32.148 34.520 1.00 87.00 663 ALA A O 1
ATOM 5038 N N . LEU A 1 664 ? -4.580 30.719 35.001 1.00 85.69 664 LEU A N 1
ATOM 5039 C CA . LEU A 1 664 ? -5.146 30.281 36.271 1.00 85.69 664 LEU A CA 1
ATOM 5040 C C . LEU A 1 664 ? -5.159 31.410 37.320 1.00 85.69 664 LEU A C 1
ATOM 5042 O O . LEU A 1 664 ? -6.098 31.486 38.112 1.00 85.69 664 LEU A O 1
ATOM 5046 N N . ALA A 1 665 ? -4.191 32.320 37.308 1.00 86.06 665 ALA A N 1
ATOM 5047 C CA . ALA A 1 665 ? -4.183 33.501 38.172 1.00 86.06 665 ALA A CA 1
ATOM 5048 C C . ALA A 1 665 ? -5.157 34.611 37.715 1.00 86.06 665 ALA A C 1
ATOM 5050 O O . ALA A 1 665 ? -5.372 35.571 38.453 1.00 86.06 665 ALA A O 1
ATOM 5051 N N . GLY A 1 666 ? -5.758 34.495 36.523 1.00 81.94 666 GLY A N 1
ATOM 5052 C CA . GLY A 1 666 ? -6.596 35.541 35.924 1.00 81.94 666 GLY A CA 1
ATOM 5053 C C . GLY A 1 666 ? -5.803 36.716 35.335 1.00 81.94 666 GLY A C 1
ATOM 5054 O O . GLY A 1 666 ? -6.371 37.763 35.039 1.00 81.94 666 GLY A O 1
ATOM 5055 N N . GLU A 1 667 ? -4.489 36.560 35.160 1.00 84.50 667 GLU A N 1
ATOM 5056 C CA . GLU A 1 667 ? -3.585 37.562 34.577 1.00 84.50 667 GLU A CA 1
ATOM 5057 C C . GLU A 1 667 ? -3.575 37.514 33.040 1.00 84.50 667 GLU A C 1
ATOM 5059 O O . GLU A 1 667 ? -3.161 38.468 32.375 1.00 84.50 667 GLU A O 1
ATOM 5064 N N . VAL A 1 668 ? -4.028 36.396 32.465 1.00 80.44 668 VAL A N 1
ATOM 5065 C CA . VAL A 1 668 ? -4.128 36.181 31.020 1.00 80.44 668 VAL A CA 1
ATOM 5066 C C . VAL A 1 668 ? -5.590 36.024 30.620 1.00 80.44 668 VAL A C 1
ATOM 5068 O O . VAL A 1 668 ? -6.241 35.047 30.975 1.00 80.44 668 VAL A O 1
ATOM 5071 N N . ASP A 1 669 ? -6.070 36.960 29.802 1.00 82.38 669 ASP A N 1
ATOM 5072 C CA . ASP A 1 669 ? -7.354 36.848 29.112 1.00 82.38 669 ASP A CA 1
ATOM 5073 C C . ASP A 1 669 ? -7.214 35.891 27.913 1.00 82.38 669 ASP A C 1
ATOM 5075 O O . ASP A 1 669 ? -6.745 36.260 26.827 1.00 82.38 669 ASP A O 1
ATOM 5079 N N . ILE A 1 670 ? -7.532 34.618 28.159 1.00 81.38 670 ILE A N 1
ATOM 5080 C CA . ILE A 1 670 ? -7.441 33.528 27.181 1.00 81.38 670 ILE A CA 1
ATOM 5081 C C . ILE A 1 670 ? -8.379 33.765 25.996 1.00 81.38 670 ILE A C 1
ATOM 5083 O O . ILE A 1 670 ? -7.961 33.588 24.847 1.00 81.38 670 ILE A O 1
ATOM 5087 N N . GLU A 1 671 ? -9.607 34.205 26.266 1.00 78.69 671 GLU A N 1
ATOM 5088 C CA . GLU A 1 671 ? -10.642 34.425 25.258 1.00 78.69 671 GLU A CA 1
ATOM 5089 C C . GLU A 1 671 ? -10.201 35.515 24.273 1.00 78.69 671 GLU A C 1
ATOM 5091 O O . GLU A 1 671 ? -10.098 35.268 23.066 1.00 78.69 671 GLU A O 1
ATOM 5096 N N . ALA A 1 672 ? -9.786 36.682 24.783 1.00 81.50 672 ALA A N 1
ATOM 5097 C CA . ALA A 1 672 ? -9.319 37.783 23.944 1.00 81.50 672 ALA A CA 1
ATOM 5098 C C . ALA A 1 672 ? -8.078 37.412 23.108 1.00 81.50 672 ALA A C 1
ATOM 5100 O O . ALA A 1 672 ? -7.963 37.797 21.936 1.00 81.50 672 ALA A O 1
ATOM 5101 N N . ARG A 1 673 ? -7.135 36.642 23.675 1.00 81.81 673 ARG A N 1
ATOM 5102 C CA . ARG A 1 673 ? -5.931 36.195 22.950 1.00 81.81 673 ARG A CA 1
ATOM 5103 C C . ARG A 1 673 ? -6.248 35.168 21.863 1.00 81.81 673 ARG A C 1
ATOM 5105 O O . ARG A 1 673 ? -5.651 35.239 20.780 1.00 81.81 673 ARG A O 1
ATOM 5112 N N . LEU A 1 674 ? -7.165 34.233 22.116 1.00 80.62 674 LEU A N 1
ATOM 5113 C CA . LEU A 1 674 ? -7.610 33.261 21.115 1.00 80.62 674 LEU A CA 1
ATOM 5114 C C . LEU A 1 674 ? -8.357 33.962 19.977 1.00 80.62 674 LEU A C 1
ATOM 5116 O O . LEU A 1 674 ? -8.010 33.742 18.814 1.00 80.62 674 LEU A O 1
ATOM 5120 N N . GLU A 1 675 ? -9.276 34.885 20.279 1.00 77.38 675 GLU A N 1
ATOM 5121 C CA . GLU A 1 675 ? -9.961 35.692 19.262 1.00 77.38 675 GLU A CA 1
ATOM 5122 C C . GLU A 1 675 ? -8.977 36.465 18.373 1.00 77.38 675 GLU A C 1
ATOM 5124 O O . GLU A 1 675 ? -9.098 36.474 17.141 1.00 77.38 675 GLU A O 1
ATOM 5129 N N . GLN A 1 676 ? -7.970 37.106 18.974 1.00 75.19 676 GLN A N 1
ATOM 5130 C CA . GLN A 1 676 ? -6.950 37.848 18.235 1.00 75.19 676 GLN A CA 1
ATOM 5131 C C . GLN A 1 676 ? -6.172 36.931 17.275 1.00 75.19 676 GLN A C 1
ATOM 5133 O O . GLN A 1 676 ? -5.915 37.300 16.120 1.00 75.19 676 GLN A O 1
ATOM 5138 N N . ARG A 1 677 ? -5.827 35.717 17.720 1.00 72.12 677 ARG A N 1
ATOM 5139 C CA . ARG A 1 677 ? -5.118 34.716 16.911 1.00 72.12 677 ARG A CA 1
ATOM 5140 C C . ARG A 1 677 ? -5.995 34.184 15.776 1.00 72.12 677 ARG A C 1
ATOM 5142 O O . ARG A 1 677 ? -5.538 34.152 14.630 1.00 72.12 677 ARG A O 1
ATOM 5149 N N . LEU A 1 678 ? -7.255 33.861 16.053 1.00 67.06 678 LEU A N 1
ATOM 5150 C CA . LEU A 1 678 ? -8.238 33.399 15.069 1.00 67.06 678 LEU A CA 1
ATOM 5151 C C . LEU A 1 678 ? -8.472 34.443 13.964 1.00 67.06 678 LEU A C 1
ATOM 5153 O O . LEU A 1 678 ? -8.410 34.118 12.775 1.00 67.06 678 LEU A O 1
ATOM 5157 N N . ARG A 1 679 ? -8.617 35.730 14.323 1.00 65.81 679 ARG A N 1
ATOM 5158 C CA . ARG A 1 679 ? -8.745 36.845 13.358 1.00 65.81 679 ARG A CA 1
ATOM 5159 C C . ARG A 1 679 ? -7.522 36.980 12.443 1.00 65.81 679 ARG A C 1
ATOM 5161 O O . ARG A 1 679 ? -7.666 37.342 11.274 1.00 65.81 679 ARG A O 1
ATOM 5168 N N . SER A 1 680 ? -6.325 36.666 12.944 1.00 60.19 680 SER A N 1
ATOM 5169 C CA . SER A 1 680 ? -5.084 36.691 12.157 1.00 60.19 680 SER A CA 1
ATOM 5170 C C . SER A 1 680 ? -4.953 35.503 11.188 1.00 60.19 680 SER A C 1
ATOM 5172 O O . SER A 1 680 ? -4.440 35.668 10.078 1.00 60.19 680 SER A O 1
ATOM 5174 N N . GLN A 1 681 ? -5.472 34.326 11.559 1.00 54.72 681 GLN A N 1
ATOM 5175 C CA . GLN A 1 681 ? -5.419 33.099 10.754 1.00 54.72 681 GLN A CA 1
ATOM 5176 C C . GLN A 1 681 ? -6.535 33.021 9.695 1.00 54.72 681 GLN A C 1
ATOM 5178 O O . GLN A 1 681 ? -6.286 32.544 8.582 1.00 54.72 681 GLN A O 1
ATOM 5183 N N . ASN A 1 682 ? -7.718 33.586 9.967 1.00 48.31 682 ASN A N 1
ATOM 5184 C CA . ASN A 1 682 ? -8.861 33.611 9.039 1.00 48.31 682 ASN A CA 1
ATOM 5185 C C . ASN A 1 682 ? -8.591 34.348 7.710 1.00 48.31 682 ASN A C 1
ATOM 5187 O O . ASN A 1 682 ? -9.291 34.118 6.726 1.00 48.31 682 ASN A O 1
ATOM 5191 N N . ARG A 1 683 ? -7.543 35.183 7.619 1.00 45.25 683 ARG A N 1
ATOM 5192 C CA . ARG A 1 683 ? -7.120 35.812 6.349 1.00 45.25 683 ARG A CA 1
ATOM 5193 C C . ARG A 1 683 ? -6.366 34.870 5.401 1.00 45.25 683 ARG A C 1
ATOM 5195 O O . ARG A 1 683 ? -6.267 35.186 4.220 1.00 45.25 683 ARG A O 1
ATOM 5202 N N . ARG A 1 684 ? -5.836 33.737 5.884 1.00 41.34 684 ARG A N 1
ATOM 5203 C CA . ARG A 1 684 ? -5.043 32.783 5.078 1.00 41.34 684 ARG A CA 1
ATOM 5204 C C . ARG A 1 684 ? -5.807 31.525 4.648 1.00 41.34 684 ARG A C 1
ATOM 5206 O O . ARG A 1 684 ? -5.414 30.922 3.659 1.00 41.34 684 ARG A O 1
ATOM 5213 N N . ARG A 1 685 ? -6.882 31.140 5.346 1.00 42.00 685 ARG A N 1
ATOM 5214 C CA . ARG A 1 685 ? -7.577 29.843 5.176 1.00 42.00 685 ARG A CA 1
ATOM 5215 C C . ARG A 1 685 ? -8.837 29.861 4.297 1.00 42.00 685 ARG A C 1
ATOM 5217 O O . ARG A 1 685 ? -9.546 28.870 4.233 1.00 42.00 685 ARG A O 1
ATOM 5224 N N . ARG A 1 686 ? -9.127 30.946 3.570 1.00 33.47 686 ARG A N 1
ATOM 5225 C CA . ARG A 1 686 ? -10.344 31.048 2.729 1.00 33.47 686 ARG A CA 1
ATOM 5226 C C . ARG A 1 686 ? -10.317 30.215 1.430 1.00 33.47 686 ARG A C 1
ATOM 5228 O O . ARG A 1 686 ? -11.116 30.460 0.533 1.00 33.47 686 ARG A O 1
ATOM 5235 N N . ALA A 1 687 ? -9.412 29.250 1.325 1.00 37.69 687 ALA A N 1
ATOM 5236 C CA . ALA A 1 687 ? -9.340 28.272 0.252 1.00 37.69 687 ALA A CA 1
ATOM 5237 C C . ALA A 1 687 ? -9.123 26.903 0.901 1.00 37.69 687 ALA A C 1
ATOM 5239 O O . ALA A 1 687 ? -8.263 26.796 1.770 1.00 37.69 687 ALA A O 1
ATOM 5240 N N . ILE A 1 688 ? -9.854 25.893 0.426 1.00 39.34 688 ILE A N 1
ATOM 5241 C CA . ILE A 1 688 ? -9.937 24.511 0.931 1.00 39.34 688 ILE A CA 1
ATOM 5242 C C . ILE A 1 688 ? -11.072 24.339 1.952 1.00 39.34 688 ILE A C 1
ATOM 5244 O O . ILE A 1 688 ? -10.872 24.365 3.160 1.00 39.34 688 ILE A O 1
ATOM 5248 N N . ALA A 1 689 ? -12.279 24.137 1.432 1.00 35.94 689 ALA A N 1
ATOM 5249 C CA . ALA A 1 689 ? -13.304 23.369 2.121 1.00 35.94 689 ALA A CA 1
ATOM 5250 C C . ALA A 1 689 ? -13.639 22.189 1.203 1.00 35.94 689 ALA A C 1
ATOM 5252 O O . ALA A 1 689 ? -14.189 22.387 0.117 1.00 35.94 689 ALA A O 1
ATOM 5253 N N . ALA A 1 690 ? -13.227 20.986 1.608 1.00 36.59 690 ALA A N 1
ATOM 5254 C CA . ALA A 1 690 ? -13.881 19.759 1.169 1.00 36.59 690 ALA A CA 1
ATOM 5255 C C . ALA A 1 690 ? -15.314 19.739 1.742 1.00 36.59 690 ALA A C 1
ATOM 5257 O O . ALA A 1 690 ? -15.656 20.594 2.561 1.00 36.59 690 ALA A O 1
ATOM 5258 N N . ALA A 1 691 ? -16.157 18.831 1.247 1.00 44.06 691 ALA A N 1
ATOM 5259 C CA . ALA A 1 691 ? -17.586 18.725 1.561 1.00 44.06 691 ALA A CA 1
ATOM 5260 C C . ALA A 1 691 ? -17.926 18.987 3.050 1.00 44.06 691 ALA A C 1
ATOM 5262 O O . ALA A 1 691 ? -17.130 18.651 3.923 1.00 44.06 691 ALA A O 1
ATOM 5263 N N . PRO A 1 692 ? -19.090 19.589 3.363 1.00 46.25 692 PRO A N 1
ATOM 5264 C CA . PRO A 1 692 ? -19.400 20.009 4.723 1.00 46.25 692 PRO A CA 1
ATOM 5265 C C . PRO A 1 692 ? -19.522 18.792 5.647 1.00 46.25 692 PRO A C 1
ATOM 5267 O O . PRO A 1 692 ? -20.527 18.080 5.598 1.00 46.25 692 PRO A O 1
ATOM 5270 N N . ALA A 1 693 ? -18.517 18.585 6.499 1.00 54.47 693 ALA A N 1
ATOM 5271 C CA . ALA A 1 693 ? -18.638 17.754 7.690 1.00 54.47 693 ALA A CA 1
ATOM 5272 C C . ALA A 1 693 ? -19.896 18.185 8.461 1.00 54.47 693 ALA A C 1
ATOM 5274 O O . ALA A 1 693 ? -20.145 19.383 8.663 1.00 54.47 693 ALA A O 1
ATOM 5275 N N . ARG A 1 694 ? -20.747 17.219 8.818 1.00 68.06 694 ARG A N 1
ATOM 5276 C CA . ARG A 1 694 ? -22.007 17.503 9.514 1.00 68.06 694 ARG A CA 1
ATOM 5277 C C . ARG A 1 694 ? -21.710 17.734 10.989 1.00 68.06 694 ARG A C 1
ATOM 5279 O O . ARG A 1 694 ? -21.176 16.861 11.655 1.00 68.06 694 ARG A O 1
ATOM 5286 N N . LEU A 1 695 ? -22.103 18.900 11.493 1.00 86.56 695 LEU A N 1
ATOM 5287 C CA . LEU A 1 695 ? -22.088 19.189 12.921 1.00 86.56 695 LEU A CA 1
ATOM 5288 C C . LEU A 1 695 ? -23.215 18.419 13.623 1.00 86.56 695 LEU A C 1
ATOM 5290 O O . LEU A 1 695 ? -24.399 18.720 13.429 1.00 86.56 695 LEU A O 1
ATOM 5294 N N . GLU A 1 696 ? -22.848 17.463 14.466 1.00 91.19 696 GLU A N 1
ATOM 5295 C CA . GLU A 1 696 ? -23.762 16.628 15.241 1.00 91.19 696 GLU A CA 1
ATOM 5296 C C . GLU A 1 696 ? -23.459 16.738 16.739 1.00 91.19 696 GLU A C 1
ATOM 5298 O O . GLU A 1 696 ? -22.306 16.810 17.150 1.00 91.19 696 GLU A O 1
ATOM 5303 N N . VAL A 1 697 ? -24.515 16.785 17.557 1.00 93.06 697 VAL A N 1
ATOM 5304 C CA . VAL A 1 697 ? -24.416 16.818 19.023 1.00 93.06 697 VAL A CA 1
ATOM 5305 C C . VAL A 1 697 ? -25.389 15.791 19.589 1.00 93.06 697 VAL A C 1
ATOM 5307 O O . VAL A 1 697 ? -26.610 15.934 19.437 1.00 93.06 697 VAL A O 1
ATOM 5310 N N . LEU A 1 698 ? -24.845 14.771 20.244 1.00 93.94 698 LEU A N 1
ATOM 5311 C CA . LEU A 1 698 ? -25.562 13.684 20.899 1.00 93.94 698 LEU A CA 1
ATOM 5312 C C . LEU A 1 698 ? -25.430 13.846 22.415 1.00 93.94 698 LEU A C 1
ATOM 5314 O O . LEU A 1 698 ? -24.359 14.160 22.921 1.00 93.94 698 LEU A O 1
ATOM 5318 N N . ILE A 1 699 ? -26.530 13.654 23.141 1.00 94.94 699 ILE A N 1
ATOM 5319 C CA . ILE A 1 699 ? -26.564 13.744 24.606 1.00 94.94 699 ILE A CA 1
ATOM 5320 C C . ILE A 1 699 ? -27.300 12.513 25.128 1.00 94.94 699 ILE A C 1
ATOM 5322 O O . ILE A 1 699 ? -28.395 12.220 24.641 1.00 94.94 699 ILE A O 1
ATOM 5326 N N . SER A 1 700 ? -26.709 11.793 26.085 1.00 92.50 700 SER A N 1
ATOM 5327 C CA . SER A 1 700 ? -27.275 10.563 26.649 1.00 92.50 700 SER A CA 1
ATOM 5328 C C . SER A 1 700 ? -27.008 10.425 28.149 1.00 92.50 700 SER A C 1
ATOM 5330 O O . SER A 1 700 ? -25.878 10.587 28.603 1.00 92.50 700 SER A O 1
ATOM 5332 N N . ASN A 1 701 ? -28.047 10.040 28.894 1.00 91.94 701 ASN A N 1
ATOM 5333 C CA . ASN A 1 701 ? -27.954 9.589 30.290 1.00 91.94 701 ASN A CA 1
ATOM 5334 C C . ASN A 1 701 ? -27.856 8.059 30.406 1.00 91.94 701 ASN A C 1
ATOM 5336 O O . ASN A 1 701 ? -27.733 7.520 31.498 1.00 91.94 701 ASN A O 1
ATOM 5340 N N . GLU A 1 702 ? -27.927 7.328 29.296 1.00 87.94 702 GLU A N 1
ATOM 5341 C CA . GLU A 1 702 ? -27.858 5.864 29.322 1.00 87.94 702 GLU A CA 1
ATOM 5342 C C . GLU A 1 702 ? -26.406 5.369 29.301 1.00 87.94 702 GLU A C 1
ATOM 5344 O O . GLU A 1 702 ? -26.110 4.288 29.804 1.00 87.94 702 GLU A O 1
ATOM 5349 N N . ALA A 1 703 ? -25.488 6.181 28.768 1.00 84.00 703 ALA A N 1
ATOM 5350 C CA . ALA A 1 703 ? -24.086 5.824 28.562 1.00 84.00 703 ALA A CA 1
ATOM 5351 C C . ALA A 1 703 ? -23.225 5.794 29.843 1.00 84.00 703 ALA A C 1
ATOM 5353 O O . ALA A 1 703 ? -22.131 5.239 29.804 1.00 84.00 703 ALA A O 1
ATOM 5354 N N . SER A 1 704 ? -23.710 6.348 30.957 1.00 86.62 704 SER A N 1
ATOM 5355 C CA . SER A 1 704 ? -23.054 6.359 32.272 1.00 86.62 704 SER A CA 1
ATOM 5356 C C . SER A 1 704 ? -24.115 6.235 33.370 1.00 86.62 704 SER A C 1
ATOM 5358 O O . SER A 1 704 ? -25.264 6.614 33.157 1.00 86.62 704 SER A O 1
ATOM 5360 N N . ASP A 1 705 ? -23.749 5.701 34.536 1.00 83.81 705 ASP A N 1
ATOM 5361 C CA . ASP A 1 705 ? -24.638 5.626 35.709 1.00 83.81 705 ASP A CA 1
ATOM 5362 C C . ASP A 1 705 ? -24.638 6.904 36.561 1.00 83.81 705 ASP A C 1
ATOM 5364 O O . ASP A 1 705 ? -25.518 7.095 37.400 1.00 83.81 705 ASP A O 1
ATOM 5368 N N . SER A 1 706 ? -23.641 7.773 36.379 1.00 83.12 706 SER A N 1
ATOM 5369 C CA . SER A 1 706 ? -23.408 8.932 37.250 1.00 83.12 706 SER A CA 1
ATOM 5370 C C . SER A 1 706 ? -23.331 10.262 36.508 1.00 83.12 706 SER A C 1
ATOM 5372 O O . SER A 1 706 ? -23.544 11.299 37.129 1.00 83.12 706 SER A O 1
ATOM 5374 N N . THR A 1 707 ? -23.060 10.253 35.202 1.00 88.88 707 THR A N 1
ATOM 5375 C CA . THR A 1 707 ? -22.862 11.467 34.394 1.00 88.88 707 THR A CA 1
ATOM 5376 C C . THR A 1 707 ? -23.746 11.474 33.151 1.00 88.88 707 THR A C 1
ATOM 5378 O O . THR A 1 707 ? -24.267 10.440 32.727 1.00 88.88 707 THR A O 1
ATOM 5381 N N . THR A 1 708 ? -23.929 12.650 32.561 1.00 93.44 708 THR A N 1
ATOM 5382 C CA . THR A 1 708 ? -24.484 12.788 31.213 1.00 93.44 708 THR A CA 1
ATOM 5383 C C . THR A 1 708 ? -23.342 12.787 30.211 1.00 93.44 708 THR A C 1
ATOM 5385 O O . THR A 1 708 ? -22.382 13.536 30.367 1.00 93.44 708 THR A O 1
ATOM 5388 N N . VAL A 1 709 ? -23.445 11.982 29.158 1.00 93.19 709 VAL A N 1
ATOM 5389 C CA . VAL A 1 709 ? -22.448 11.944 28.083 1.00 93.19 709 VAL A CA 1
ATOM 5390 C C . VAL A 1 709 ? -22.888 12.867 26.954 1.00 93.19 709 VAL A C 1
ATOM 5392 O O . VAL A 1 709 ? -23.983 12.706 26.413 1.00 93.19 709 VAL A O 1
ATOM 5395 N N . VAL A 1 710 ? -22.031 13.819 26.594 1.00 95.06 710 VAL A N 1
ATOM 5396 C CA . VAL A 1 710 ? -22.206 14.764 25.487 1.00 95.06 710 VAL A CA 1
ATOM 5397 C C . VAL A 1 710 ? -21.151 14.468 24.426 1.00 95.06 710 VAL A C 1
ATOM 5399 O O . VAL A 1 710 ? -19.973 14.734 24.636 1.00 95.06 710 VAL A O 1
ATOM 5402 N N . GLU A 1 711 ? -21.563 13.931 23.284 1.00 93.88 711 GLU A N 1
ATOM 5403 C CA . GLU A 1 711 ? -20.694 13.664 22.134 1.00 93.88 711 GLU A CA 1
ATOM 5404 C C . GLU A 1 711 ? -20.928 14.719 21.049 1.00 93.88 711 GLU A C 1
ATOM 5406 O O . GLU A 1 711 ? -22.061 14.953 20.621 1.00 93.88 711 GLU A O 1
ATOM 5411 N N . VAL A 1 712 ? -19.852 15.360 20.598 1.00 92.50 712 VAL A N 1
ATOM 5412 C CA . VAL A 1 712 ? -19.869 16.387 19.556 1.00 92.50 712 VAL A CA 1
ATOM 5413 C C . VAL A 1 712 ? -19.002 15.932 18.392 1.00 92.50 712 VAL A C 1
ATOM 5415 O O . VAL A 1 712 ? -17.814 15.680 18.566 1.00 92.50 712 VAL A O 1
ATOM 5418 N N . ARG A 1 713 ? -19.592 15.874 17.195 1.00 91.06 713 ARG A N 1
ATOM 5419 C CA . ARG A 1 713 ? -18.891 15.610 15.933 1.00 91.06 713 ARG A CA 1
ATOM 5420 C C . ARG A 1 713 ? -18.914 16.869 15.086 1.00 91.06 713 ARG A C 1
ATOM 5422 O O . ARG A 1 713 ? -19.991 17.399 14.809 1.00 91.06 713 ARG A O 1
ATOM 5429 N N . ALA A 1 714 ? -17.751 17.378 14.704 1.00 86.94 714 ALA A N 1
ATOM 5430 C CA . ALA A 1 714 ? -17.645 18.647 13.991 1.00 86.94 714 ALA A CA 1
ATOM 5431 C C . ALA A 1 714 ? -16.419 18.687 13.068 1.00 86.94 714 ALA A C 1
ATOM 5433 O O . ALA A 1 714 ? -15.467 17.956 13.309 1.00 86.94 714 ALA A O 1
ATOM 5434 N N . PRO A 1 715 ? -16.385 19.554 12.040 1.00 80.94 715 PRO A N 1
ATOM 5435 C CA . PRO A 1 715 ? -15.147 19.821 11.317 1.00 80.94 715 PRO A CA 1
ATOM 5436 C C . PRO A 1 715 ? -14.055 20.357 12.254 1.00 80.94 715 PRO A C 1
ATOM 5438 O O . PRO A 1 715 ? -14.330 21.198 13.114 1.00 80.94 715 PRO A O 1
ATOM 5441 N N . ASP A 1 716 ? -12.814 19.920 12.038 1.00 78.94 716 ASP A N 1
ATOM 5442 C CA . ASP A 1 716 ? -11.659 20.409 12.785 1.00 78.94 716 ASP A CA 1
ATOM 5443 C C . ASP A 1 716 ? -11.466 21.917 12.554 1.00 78.94 716 ASP A C 1
ATOM 5445 O O . ASP A 1 716 ? -11.413 22.427 11.426 1.00 78.94 716 ASP A O 1
ATOM 5449 N N . ALA A 1 717 ? -11.370 22.652 13.656 1.00 77.12 717 ALA A N 1
ATOM 5450 C CA . ALA A 1 717 ? -11.201 24.090 13.681 1.00 77.12 717 ALA A CA 1
ATOM 5451 C C . ALA A 1 717 ? -10.301 24.488 14.859 1.00 77.12 717 ALA A C 1
ATOM 5453 O O . ALA A 1 717 ? -10.188 23.767 15.852 1.00 77.12 717 ALA A O 1
ATOM 5454 N N . PRO A 1 718 ? -9.638 25.657 14.804 1.00 78.81 718 PRO A N 1
ATOM 5455 C CA . PRO A 1 718 ? -8.757 26.027 15.896 1.00 78.81 718 PRO A CA 1
ATOM 5456 C C . PRO A 1 718 ? -9.547 26.209 17.202 1.00 78.81 718 PRO A C 1
ATOM 5458 O O . PRO A 1 718 ? -10.567 26.899 17.227 1.00 78.81 718 PRO A O 1
ATOM 5461 N N . ALA A 1 719 ? -9.020 25.627 18.282 1.00 84.62 719 ALA A N 1
ATOM 5462 C CA . ALA A 1 719 ? -9.547 25.717 19.645 1.00 84.62 719 ALA A CA 1
ATOM 5463 C C . ALA A 1 719 ? -10.952 25.108 19.865 1.00 84.62 719 ALA A C 1
ATOM 5465 O O . ALA A 1 719 ? -11.662 25.565 20.760 1.00 84.62 719 ALA A O 1
ATOM 5466 N N . VAL A 1 720 ? -11.357 24.080 19.103 1.00 88.88 720 VAL A N 1
ATOM 5467 C CA . VAL A 1 720 ? -12.665 23.406 19.287 1.00 88.88 720 VAL A CA 1
ATOM 5468 C C . VAL A 1 720 ? -12.878 22.929 20.726 1.00 88.88 720 VAL A C 1
ATOM 5470 O O . VAL A 1 720 ? -13.870 23.322 21.337 1.00 88.88 720 VAL A O 1
ATOM 5473 N N . LEU A 1 721 ? -11.921 22.198 21.305 1.00 90.19 721 LEU A N 1
ATOM 5474 C CA . LEU A 1 721 ? -12.021 21.694 22.680 1.00 90.19 721 LEU A CA 1
ATOM 5475 C C . LEU A 1 721 ? -12.270 22.810 23.714 1.00 90.19 721 LEU A C 1
ATOM 5477 O O . LEU A 1 721 ? -13.066 22.649 24.641 1.00 90.19 721 LEU A O 1
ATOM 5481 N N . TYR A 1 722 ? -11.626 23.970 23.545 1.00 91.06 722 TYR A N 1
ATOM 5482 C CA . TYR A 1 722 ? -11.864 25.141 24.395 1.00 91.06 722 TYR A CA 1
ATOM 5483 C C . TYR A 1 722 ? -13.281 25.689 24.211 1.00 91.06 722 TYR A C 1
ATOM 5485 O O . TYR A 1 722 ? -13.981 25.902 25.194 1.00 91.06 722 TYR A O 1
ATOM 5493 N N . ARG A 1 723 ? -13.722 25.882 22.961 1.00 91.19 723 ARG A N 1
ATOM 5494 C CA . ARG A 1 723 ? -15.059 26.417 22.646 1.00 91.19 723 ARG A CA 1
ATOM 5495 C C . ARG A 1 723 ? -16.162 25.531 23.232 1.00 91.19 723 ARG A C 1
ATOM 5497 O O . ARG A 1 723 ? -17.101 26.048 23.830 1.00 91.19 723 ARG A O 1
ATOM 5504 N N . LEU A 1 724 ? -16.017 24.210 23.113 1.00 93.50 724 LEU A N 1
ATOM 5505 C CA . LEU A 1 724 ? -16.966 23.238 23.658 1.00 93.50 724 LEU A CA 1
ATOM 5506 C C . LEU A 1 724 ? -16.949 23.211 25.187 1.00 93.50 724 LEU A C 1
ATOM 5508 O O . LEU A 1 724 ? -17.996 23.375 25.807 1.00 93.50 724 LEU A O 1
ATOM 5512 N N . SER A 1 725 ? -15.775 23.086 25.811 1.00 92.69 725 SER A N 1
ATOM 5513 C CA . SER A 1 725 ? -15.684 23.097 27.279 1.00 92.69 725 SER A CA 1
ATOM 5514 C C . SER A 1 725 ? -16.126 24.426 27.901 1.00 92.69 725 SER A C 1
ATOM 5516 O O . SER A 1 725 ? -16.696 24.436 28.993 1.00 92.69 725 SER A O 1
ATOM 5518 N N . HIS A 1 726 ? -15.928 25.547 27.203 1.00 91.69 726 HIS A N 1
ATOM 5519 C CA . HIS A 1 726 ? -16.417 26.857 27.624 1.00 91.69 726 HIS A CA 1
ATOM 5520 C C . HIS A 1 726 ? -17.945 26.961 27.552 1.00 91.69 726 HIS A C 1
ATOM 5522 O O . HIS A 1 726 ? -18.562 27.478 28.483 1.00 91.69 726 HIS A O 1
ATOM 5528 N N . ALA A 1 727 ? -18.562 26.428 26.494 1.00 93.44 727 ALA A N 1
ATOM 5529 C CA . ALA A 1 727 ? -20.016 26.355 26.369 1.00 93.44 727 ALA A CA 1
ATOM 5530 C C . ALA A 1 727 ? -20.634 25.452 27.451 1.00 93.44 727 ALA A C 1
ATOM 5532 O O . ALA A 1 727 ? -21.597 25.843 28.098 1.00 93.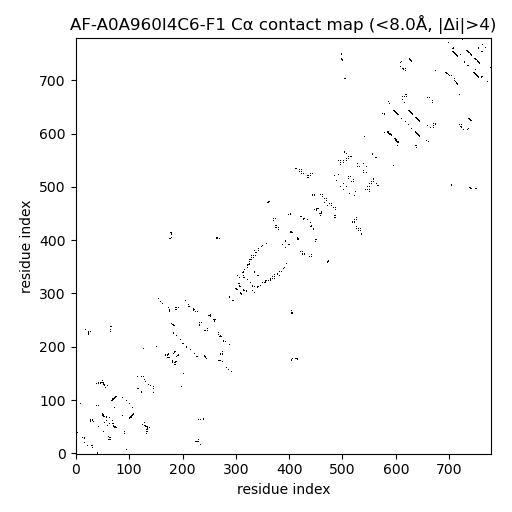44 727 ALA A O 1
ATOM 5533 N N . LEU A 1 728 ? -20.029 24.291 27.734 1.00 94.06 728 LEU A N 1
ATOM 5534 C CA . LEU A 1 728 ? -20.453 23.423 28.845 1.00 94.06 728 LEU A CA 1
ATOM 5535 C C . LEU A 1 728 ? -20.374 24.150 30.197 1.00 94.06 728 LEU A C 1
ATOM 5537 O O . LEU A 1 728 ? -21.322 24.113 30.978 1.00 94.06 728 LEU A O 1
ATOM 5541 N N . THR A 1 729 ? -19.277 24.876 30.435 1.00 91.81 729 THR A N 1
ATOM 5542 C CA . THR A 1 729 ? -19.100 25.688 31.649 1.00 91.81 729 THR A CA 1
ATOM 5543 C C . THR A 1 729 ? -20.146 26.806 31.734 1.00 91.81 729 THR A C 1
ATOM 5545 O O . THR A 1 729 ? -20.694 27.061 32.804 1.00 91.81 729 THR A O 1
ATOM 5548 N N . SER A 1 730 ? -20.439 27.476 30.617 1.00 91.06 730 SER A N 1
ATOM 5549 C CA . SER A 1 730 ? -21.426 28.565 30.539 1.00 91.06 730 SER A CA 1
ATOM 5550 C C . SER A 1 730 ? -22.849 28.072 30.796 1.00 91.06 730 SER A C 1
ATOM 5552 O O . SER A 1 730 ? -23.635 28.769 31.438 1.00 91.06 730 SER A O 1
ATOM 5554 N N . ALA A 1 731 ? -23.138 26.830 30.406 1.00 91.00 731 ALA A N 1
ATOM 5555 C CA . ALA A 1 731 ? -24.358 26.116 30.758 1.00 91.00 731 ALA A CA 1
ATOM 5556 C C . ALA A 1 731 ? -24.398 25.647 32.230 1.00 91.00 731 ALA A C 1
ATOM 5558 O O . ALA A 1 731 ? -25.371 25.014 32.642 1.00 91.00 731 ALA A O 1
ATOM 5559 N N . GLY A 1 732 ? -23.371 25.939 33.036 1.00 90.00 732 GLY A N 1
ATOM 5560 C CA . GLY A 1 732 ? -23.295 25.565 34.449 1.00 90.00 732 GLY A CA 1
ATOM 5561 C C . GLY A 1 732 ? -22.937 24.100 34.696 1.00 90.00 732 GLY A C 1
ATOM 5562 O O . GLY A 1 732 ? -23.175 23.609 35.793 1.00 90.00 732 GLY A O 1
ATOM 5563 N N . LEU A 1 733 ? -22.399 23.397 33.697 1.00 91.44 733 LEU A N 1
ATOM 5564 C CA . LEU A 1 733 ? -22.032 21.986 33.805 1.00 91.44 733 LEU A CA 1
ATOM 5565 C C . LEU A 1 733 ? -20.562 21.829 34.177 1.00 91.44 733 LEU A C 1
ATOM 5567 O O . LEU A 1 733 ? -19.710 22.606 33.738 1.00 91.44 733 LEU A O 1
ATOM 5571 N N . ASP A 1 734 ? -20.273 20.788 34.952 1.00 87.38 734 ASP A N 1
ATOM 5572 C CA . ASP A 1 734 ? -18.910 20.407 35.309 1.00 87.38 734 ASP A CA 1
ATOM 5573 C C . ASP A 1 734 ? -18.432 19.231 34.448 1.00 87.38 734 ASP A C 1
ATOM 5575 O O . ASP A 1 734 ? -19.175 18.273 34.236 1.00 87.38 734 ASP A O 1
ATOM 5579 N N . VAL A 1 735 ? -17.199 19.296 33.940 1.00 87.88 735 VAL A N 1
ATOM 5580 C CA . VAL A 1 735 ? -16.612 18.255 33.080 1.00 87.88 735 VAL A CA 1
ATOM 5581 C C . VAL A 1 735 ? -15.791 17.312 33.951 1.00 87.88 735 VAL A C 1
ATOM 5583 O O . VAL A 1 735 ? -14.752 17.702 34.469 1.00 87.88 735 VAL A O 1
ATOM 5586 N N . ARG A 1 736 ? -16.223 16.054 34.073 1.00 83.88 736 ARG A N 1
ATOM 5587 C CA . ARG A 1 736 ? -15.512 15.009 34.829 1.00 83.88 736 ARG A CA 1
ATOM 5588 C C . ARG A 1 736 ? -14.443 14.316 34.001 1.00 83.88 736 ARG A C 1
ATOM 5590 O O . ARG A 1 736 ? -13.339 14.058 34.467 1.00 83.88 736 ARG A O 1
ATOM 5597 N N . SER A 1 737 ? -14.747 14.026 32.751 1.00 84.62 737 SER A N 1
ATOM 5598 C CA . SER A 1 737 ? 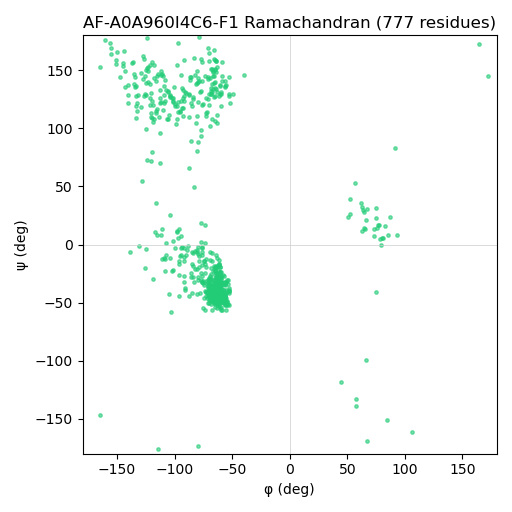-13.762 13.504 31.813 1.00 84.62 737 SER A CA 1
ATOM 5599 C C . SER A 1 737 ? -14.122 13.924 30.399 1.00 84.62 737 SER A C 1
ATOM 5601 O O . SER A 1 737 ? -15.271 14.258 30.098 1.00 84.62 737 SER A O 1
ATOM 5603 N N . ALA A 1 738 ? -13.110 13.970 29.540 1.00 86.25 738 ALA A N 1
ATOM 5604 C CA . ALA A 1 738 ? -13.272 14.288 28.138 1.00 86.25 738 ALA A CA 1
ATOM 5605 C C . ALA A 1 738 ? -12.356 13.408 27.291 1.00 86.25 738 ALA A C 1
ATOM 5607 O O . ALA A 1 738 ? -11.132 13.429 27.421 1.00 86.25 738 ALA A O 1
ATOM 5608 N N . VAL A 1 739 ? -12.941 12.658 26.372 1.00 84.50 739 VAL A N 1
ATOM 5609 C CA . VAL A 1 739 ? -12.184 11.907 25.377 1.00 84.50 739 VAL A CA 1
ATOM 5610 C C . VAL A 1 739 ? -12.239 12.684 24.073 1.00 84.50 739 VAL A C 1
ATOM 5612 O O . VAL A 1 739 ? -13.320 13.014 23.597 1.00 84.50 739 VAL A O 1
ATOM 5615 N N . VAL A 1 740 ? -11.073 13.036 23.537 1.00 84.62 740 VAL A N 1
ATOM 5616 C CA . VAL A 1 740 ? -10.931 13.978 22.419 1.00 84.62 740 VAL A CA 1
ATOM 5617 C C . VAL A 1 740 ? -10.214 13.252 21.296 1.00 84.62 740 VAL A C 1
ATOM 5619 O O . VAL A 1 740 ? -9.095 12.780 21.485 1.00 84.62 740 VAL A O 1
ATOM 5622 N N . ALA A 1 741 ? -10.851 13.136 20.137 1.00 75.44 741 ALA A N 1
ATOM 5623 C CA . ALA A 1 741 ? -10.282 12.424 19.003 1.00 75.44 741 ALA A CA 1
ATOM 5624 C C . ALA A 1 741 ? -10.420 13.240 17.719 1.00 75.44 741 ALA A C 1
ATOM 5626 O O . ALA A 1 741 ? -11.525 13.529 17.269 1.00 75.44 741 ALA A O 1
ATOM 5627 N N . THR A 1 742 ? -9.296 13.541 17.073 1.00 70.06 742 THR A N 1
ATOM 5628 C CA . THR A 1 742 ? -9.284 14.153 15.739 1.00 70.06 742 THR A CA 1
ATOM 5629 C C . THR A 1 742 ? -9.190 13.058 14.679 1.00 70.06 742 THR A C 1
ATOM 5631 O O . THR A 1 742 ? -8.210 12.311 14.617 1.00 70.06 742 THR A O 1
ATOM 5634 N N . LEU A 1 743 ? -10.218 12.947 13.837 1.00 62.12 743 LEU A N 1
ATOM 5635 C CA . LEU A 1 743 ? -10.340 11.970 12.762 1.00 62.12 743 LEU A CA 1
ATOM 5636 C C . LEU A 1 743 ? -10.297 12.653 11.389 1.00 62.12 743 LEU A C 1
ATOM 5638 O O . LEU A 1 743 ? -11.302 13.129 10.863 1.00 62.12 743 LEU A O 1
ATOM 5642 N N . GLY A 1 744 ? -9.113 12.685 10.774 1.00 62.91 744 GLY A N 1
ATOM 5643 C CA . GLY A 1 744 ? -8.920 13.296 9.459 1.00 62.91 744 GLY A CA 1
ATOM 5644 C C . GLY A 1 744 ? -9.133 14.811 9.494 1.00 62.91 744 GLY A C 1
ATOM 5645 O O . GLY A 1 744 ? -8.225 15.550 9.857 1.00 62.91 744 GLY A O 1
ATOM 5646 N N . HIS A 1 745 ? -10.313 15.268 9.076 1.00 65.56 745 HIS A N 1
ATOM 5647 C CA . HIS A 1 745 ? -10.716 16.681 9.099 1.00 65.56 745 HIS A CA 1
ATOM 5648 C C . HIS A 1 745 ? -11.914 16.936 10.025 1.00 65.56 745 HIS A C 1
ATOM 5650 O O . HIS A 1 745 ? -12.496 18.019 9.985 1.00 65.56 745 HIS A O 1
ATOM 5656 N N . GLU A 1 746 ? -12.288 15.945 10.830 1.00 75.06 746 GLU A N 1
ATOM 5657 C CA . GLU A 1 746 ? -13.349 16.020 11.826 1.00 75.06 746 GLU A CA 1
ATOM 5658 C C . GLU A 1 746 ? -12.770 15.798 13.226 1.00 75.06 746 GLU A C 1
ATOM 5660 O O . GLU A 1 746 ? -11.739 15.153 13.394 1.00 75.06 746 GLU A O 1
ATOM 5665 N N . VAL A 1 747 ? -13.442 16.330 14.235 1.00 82.19 747 VAL A N 1
ATOM 5666 C CA . VAL A 1 747 ? -13.186 16.090 15.654 1.00 82.19 747 VAL A CA 1
ATOM 5667 C C . VAL A 1 747 ? -14.404 15.411 16.264 1.00 82.19 747 VAL A C 1
ATOM 5669 O O . VAL A 1 747 ? -15.544 15.733 15.914 1.00 82.19 747 VAL A O 1
ATOM 5672 N N . VAL A 1 748 ? -14.148 14.451 17.146 1.00 86.94 748 VAL A N 1
ATOM 5673 C CA . VAL A 1 748 ? -15.135 13.715 17.932 1.00 86.94 748 VAL A CA 1
ATOM 5674 C C . VAL A 1 748 ? -14.750 13.874 19.397 1.00 86.94 748 VAL A C 1
ATOM 5676 O O . VAL A 1 748 ? -13.857 13.185 19.893 1.00 86.94 748 VAL A O 1
ATOM 5679 N N . ASP A 1 749 ? -15.435 14.791 20.072 1.00 90.38 749 ASP A N 1
ATOM 5680 C CA . ASP A 1 749 ? -15.182 15.128 21.471 1.00 90.38 749 ASP A CA 1
ATOM 5681 C C . ASP A 1 749 ? -16.335 14.599 22.326 1.00 90.38 749 ASP A C 1
ATOM 5683 O O . ASP A 1 749 ? -17.499 14.936 22.098 1.00 90.38 749 ASP A O 1
ATOM 5687 N N . VAL A 1 750 ? -16.018 13.767 23.315 1.00 91.44 750 VAL A N 1
ATOM 5688 C CA . VAL A 1 750 ? -16.982 13.134 24.220 1.00 91.44 750 VAL A CA 1
ATOM 5689 C C . VAL A 1 750 ? -16.730 13.626 25.636 1.00 91.44 750 VAL A C 1
ATOM 5691 O O . VAL A 1 750 ? -15.701 13.308 26.224 1.00 91.44 750 VAL A O 1
ATOM 5694 N N . PHE A 1 751 ? -17.672 14.378 26.199 1.00 92.38 751 PHE A N 1
ATOM 5695 C CA . PHE A 1 751 ? -17.606 14.925 27.553 1.00 92.38 751 PHE A CA 1
ATOM 5696 C C . PHE A 1 751 ? -18.548 14.169 28.487 1.00 92.38 751 PHE A C 1
ATOM 5698 O O . PHE A 1 751 ? -19.727 14.002 28.182 1.00 92.38 751 PHE A O 1
ATOM 5705 N N . TYR A 1 752 ? -18.046 13.770 29.648 1.00 90.75 752 TYR A N 1
ATOM 5706 C CA . TYR A 1 752 ? -18.834 13.226 30.748 1.00 90.75 752 TYR A CA 1
ATOM 5707 C C . TYR A 1 752 ? -19.076 14.365 31.730 1.00 90.75 752 TYR A C 1
ATOM 5709 O O . TYR A 1 752 ? -18.143 14.832 32.389 1.00 90.75 752 TYR A O 1
ATOM 5717 N N . VAL A 1 753 ? -20.313 14.857 31.778 1.00 91.44 753 VAL A N 1
ATOM 5718 C CA . VAL A 1 753 ? -20.668 16.069 32.518 1.00 91.44 753 VAL A CA 1
ATOM 5719 C C . VAL A 1 753 ? -21.608 15.791 33.681 1.00 91.44 753 VAL A C 1
ATOM 5721 O O . VAL A 1 753 ? -22.458 14.899 33.623 1.00 91.44 753 VAL A O 1
ATOM 5724 N N . LEU A 1 754 ? -21.446 16.578 34.738 1.00 89.19 754 LEU A N 1
ATOM 5725 C CA . LEU A 1 754 ? -22.335 16.618 35.890 1.00 89.19 754 LEU A CA 1
ATOM 5726 C C . LEU A 1 754 ? -23.095 17.936 35.912 1.00 89.19 754 LEU A C 1
ATOM 5728 O O . LEU A 1 754 ? -22.547 18.984 35.568 1.00 89.19 754 LEU A O 1
ATOM 5732 N N . ASP A 1 755 ? -24.339 17.868 36.372 1.00 88.31 755 ASP A N 1
ATOM 5733 C CA . ASP A 1 755 ? -25.082 19.038 36.814 1.00 88.31 755 ASP A CA 1
ATOM 5734 C C . ASP A 1 755 ? -24.779 19.274 38.306 1.00 88.31 755 ASP A C 1
ATOM 5736 O O . ASP A 1 755 ? -25.196 18.464 39.141 1.00 88.31 755 ASP A O 1
ATOM 5740 N N . PRO A 1 756 ? -24.034 20.331 38.681 1.00 77.56 756 PRO A N 1
ATOM 5741 C CA . PRO A 1 756 ? -23.707 20.604 40.077 1.00 77.56 756 PRO A CA 1
ATOM 5742 C C . PRO A 1 756 ? -24.936 20.946 40.928 1.00 77.56 756 PRO A C 1
ATOM 5744 O O . PRO A 1 756 ? -24.870 20.800 42.149 1.00 77.56 756 PRO A O 1
ATOM 5747 N N . GLU A 1 757 ? -26.036 21.408 40.317 1.00 75.50 757 GLU A N 1
ATOM 5748 C CA . GLU A 1 757 ? -27.272 21.734 41.039 1.00 75.50 757 GLU A CA 1
ATOM 5749 C C . GLU A 1 757 ? -28.017 20.466 41.476 1.00 75.50 757 GLU A C 1
ATOM 5751 O O . GLU A 1 757 ? -28.487 20.389 42.614 1.00 75.50 757 GLU A O 1
ATOM 5756 N N . ASP A 1 758 ? -28.049 19.448 40.611 1.00 66.31 758 ASP A N 1
ATOM 5757 C CA . ASP A 1 758 ? -28.712 18.161 40.864 1.00 66.31 758 ASP A CA 1
ATOM 5758 C C . ASP A 1 758 ? -27.753 17.077 41.403 1.00 66.31 758 ASP A C 1
ATOM 5760 O O . ASP A 1 758 ? -28.185 16.013 41.852 1.00 66.31 758 ASP A O 1
ATOM 5764 N N . GLY A 1 759 ? -26.440 17.339 41.389 1.00 66.19 759 GLY A N 1
ATOM 5765 C CA . GLY A 1 759 ? -25.394 16.433 41.872 1.00 66.19 759 GLY A CA 1
ATOM 5766 C C . GLY A 1 759 ? -25.253 15.143 41.055 1.00 66.19 759 GLY A C 1
ATOM 5767 O O . GLY A 1 759 ? -24.739 14.149 41.573 1.00 66.19 759 GLY A O 1
ATOM 5768 N N . GLY A 1 760 ? -25.731 15.138 39.807 1.00 81.69 760 GLY A N 1
ATOM 5769 C CA . GLY A 1 760 ? -25.848 13.939 38.979 1.00 81.69 760 GLY A CA 1
ATOM 5770 C C . GLY A 1 760 ? -26.065 14.244 37.498 1.00 81.69 760 GLY A C 1
ATOM 5771 O O . GLY A 1 760 ? -25.534 15.216 36.960 1.00 81.69 760 GLY A O 1
ATOM 5772 N N . GLN A 1 761 ? -26.824 13.379 36.825 1.00 90.56 761 GLN A N 1
ATOM 5773 C CA . GLN A 1 761 ? -27.107 13.506 35.398 1.00 90.56 761 GLN A CA 1
ATOM 5774 C C . GLN A 1 761 ? -28.018 14.700 35.102 1.00 90.56 761 GLN A C 1
ATOM 5776 O O . GLN A 1 761 ? -28.979 14.966 35.819 1.00 90.56 761 GLN A O 1
ATOM 5781 N N . LEU A 1 762 ? -27.754 15.356 33.979 1.00 92.12 762 LEU A N 1
ATOM 5782 C CA . LEU A 1 762 ? -28.544 16.448 33.441 1.00 92.12 762 LEU A CA 1
ATOM 5783 C C . LEU A 1 762 ? -29.979 16.001 33.135 1.00 92.12 762 LEU A C 1
ATOM 5785 O O . LEU A 1 762 ? -30.202 14.951 32.521 1.00 92.12 762 LEU A O 1
ATOM 5789 N N . SER A 1 763 ? -30.964 16.826 33.490 1.00 89.94 763 SER A N 1
ATOM 5790 C CA . SER A 1 763 ? -32.359 16.550 33.143 1.00 89.94 763 SER A CA 1
ATOM 5791 C C . SER A 1 763 ? -32.587 16.575 31.614 1.00 89.94 763 SER A C 1
ATOM 5793 O O . SER A 1 763 ? -32.062 17.457 30.924 1.00 89.94 763 SER A O 1
ATOM 5795 N N . PRO A 1 764 ? -33.399 15.655 31.045 1.00 91.25 764 PRO A N 1
ATOM 5796 C CA . PRO A 1 764 ? -33.635 15.593 29.596 1.00 91.25 764 PRO A CA 1
ATOM 5797 C C . PRO A 1 764 ? -34.179 16.888 28.972 1.00 91.25 764 PRO A C 1
ATOM 5799 O O . PRO A 1 764 ? -33.927 17.165 27.802 1.00 91.25 764 PRO A O 1
ATOM 5802 N N . GLU A 1 765 ? -34.889 17.714 29.746 1.00 91.44 765 GLU A N 1
ATOM 5803 C CA . GLU A 1 765 ? -35.420 19.010 29.297 1.00 91.44 765 GLU A CA 1
ATOM 5804 C C . GLU A 1 765 ? -34.312 20.012 28.928 1.00 91.44 765 GLU A C 1
ATOM 5806 O O . GLU A 1 765 ? -34.522 20.903 28.103 1.00 91.44 765 GLU A O 1
ATOM 5811 N N . ARG A 1 766 ? -33.105 19.849 29.489 1.00 92.56 766 ARG A N 1
ATOM 5812 C CA . ARG A 1 766 ? -31.940 20.699 29.206 1.00 92.56 766 ARG A CA 1
ATOM 5813 C C . ARG A 1 766 ? -31.152 20.262 27.965 1.00 92.56 766 ARG A C 1
ATOM 5815 O O . ARG A 1 766 ? -30.262 20.996 27.535 1.00 92.56 766 ARG A O 1
ATOM 5822 N N . PHE A 1 767 ? -31.485 19.125 27.344 1.00 94.38 767 PHE A N 1
ATOM 5823 C CA . PHE A 1 767 ? -30.717 18.579 26.216 1.00 94.38 767 PHE A CA 1
ATOM 5824 C C . PHE A 1 767 ? -30.783 19.467 24.969 1.00 94.38 767 PHE A C 1
ATOM 5826 O O . PHE A 1 767 ? -29.751 19.784 24.382 1.00 94.38 767 PHE A O 1
ATOM 5833 N N . ASP A 1 768 ? -31.976 19.885 24.544 1.00 94.75 768 ASP A N 1
ATOM 5834 C CA . ASP A 1 768 ? -32.132 20.702 23.332 1.00 94.75 768 ASP A CA 1
ATOM 5835 C C . ASP A 1 768 ? -31.559 22.128 23.470 1.00 94.75 768 ASP A C 1
ATOM 5837 O O . ASP A 1 768 ? -30.886 22.586 22.532 1.00 94.75 768 ASP A O 1
ATOM 5841 N N . PRO A 1 769 ? -31.730 22.825 24.615 1.00 94.50 769 PRO A N 1
ATOM 5842 C CA . PRO A 1 769 ? -30.997 24.057 24.899 1.00 94.50 769 PRO A CA 1
ATOM 5843 C C . PRO A 1 769 ? -29.480 23.873 24.791 1.00 94.50 769 PRO A C 1
ATOM 5845 O O . PRO A 1 769 ? -28.827 24.626 24.067 1.00 94.50 769 PRO A O 1
ATOM 5848 N N . LEU A 1 770 ? -28.929 22.822 25.411 1.00 94.56 770 LEU A N 1
ATOM 5849 C CA . LEU A 1 770 ? -27.491 22.562 25.393 1.00 94.56 770 LEU A CA 1
ATOM 5850 C C . LEU A 1 770 ? -26.970 22.243 23.984 1.00 94.56 770 LEU A C 1
ATOM 5852 O O . LEU A 1 770 ? -25.945 22.777 23.563 1.00 94.56 770 LEU A O 1
ATOM 5856 N N . LYS A 1 771 ? -27.699 21.438 23.197 1.00 94.75 771 LYS A N 1
ATOM 5857 C CA . LYS A 1 771 ? -27.367 21.193 21.780 1.00 94.75 771 LYS A CA 1
ATOM 5858 C C . LYS A 1 771 ? -27.308 22.489 20.980 1.00 94.75 771 LYS A C 1
ATOM 5860 O O . LYS A 1 771 ? -26.476 22.620 20.084 1.00 94.75 771 LYS A O 1
ATOM 5865 N N . THR A 1 772 ? -28.211 23.426 21.255 1.00 93.12 772 THR A N 1
ATOM 5866 C CA . THR A 1 772 ? -28.254 24.720 20.563 1.00 93.12 772 THR A CA 1
ATOM 5867 C C . THR A 1 772 ? -27.031 25.564 20.911 1.00 93.12 772 THR A C 1
ATOM 5869 O O . THR A 1 772 ? -26.396 26.108 20.009 1.00 93.12 772 THR A O 1
ATOM 5872 N N . GLU A 1 773 ? -26.661 25.611 22.189 1.00 93.88 773 GLU A N 1
ATOM 5873 C CA . GLU A 1 773 ? -25.485 26.336 22.676 1.00 93.88 773 GLU A CA 1
ATOM 5874 C C . GLU A 1 773 ? -24.176 25.757 22.122 1.00 93.88 773 GLU A C 1
ATOM 5876 O O . GLU A 1 773 ? -23.368 26.497 21.565 1.00 93.88 773 GLU A O 1
ATOM 5881 N N . LEU A 1 774 ? -24.004 24.432 22.151 1.00 93.50 774 LEU A N 1
ATOM 5882 C CA . LEU A 1 774 ? -22.817 23.761 21.602 1.00 93.50 774 LEU A CA 1
ATOM 5883 C C . LEU A 1 774 ? -22.685 23.958 20.088 1.00 93.50 774 LEU A C 1
ATOM 5885 O O . LEU A 1 774 ? -21.582 24.151 19.578 1.00 93.50 774 LEU A O 1
ATOM 5889 N N . ARG A 1 775 ? -23.806 23.969 19.352 1.00 91.50 775 ARG A N 1
ATOM 5890 C CA . ARG A 1 775 ? -23.778 24.284 17.917 1.00 91.50 775 ARG A CA 1
ATOM 5891 C C . ARG A 1 775 ? -23.377 25.732 17.658 1.00 91.50 775 ARG A C 1
ATOM 5893 O O . ARG A 1 775 ? -22.547 25.977 16.784 1.00 91.50 775 ARG A O 1
ATOM 5900 N N . ALA A 1 776 ? -23.936 26.672 18.419 1.00 89.19 776 ALA A N 1
ATOM 5901 C CA . ALA A 1 776 ? -23.583 28.087 18.327 1.00 89.19 776 ALA A CA 1
ATOM 5902 C C . ALA A 1 776 ? -22.108 28.330 18.683 1.00 89.19 776 ALA A C 1
ATOM 5904 O O . ALA A 1 776 ? -21.444 29.156 18.061 1.00 89.19 776 ALA A O 1
ATOM 5905 N N . ALA A 1 777 ? -21.577 27.559 19.634 1.00 87.81 777 ALA A N 1
ATOM 5906 C CA . ALA A 1 777 ? -20.185 27.624 20.035 1.00 87.81 777 ALA A CA 1
ATOM 5907 C C . ALA A 1 777 ? -19.220 27.187 18.933 1.00 87.81 777 ALA A C 1
ATOM 5909 O O . ALA A 1 777 ? -18.056 27.546 19.047 1.00 87.81 777 ALA A O 1
ATOM 5910 N N . LEU A 1 778 ? -19.660 26.457 17.895 1.00 85.62 778 LEU A N 1
ATOM 5911 C CA . LEU A 1 778 ? -18.822 25.976 16.787 1.00 85.62 778 LEU A CA 1
ATOM 5912 C C . LEU A 1 778 ? -19.054 26.681 15.444 1.00 85.62 778 LEU A C 1
ATOM 5914 O O . LEU A 1 778 ? -18.120 26.719 14.634 1.00 85.62 778 LEU A O 1
ATOM 5918 N N . SER A 1 779 ? -20.230 27.282 15.236 1.00 74.56 779 SER A N 1
ATOM 5919 C CA . SER A 1 779 ? -20.495 28.219 14.127 1.00 74.56 779 SER A CA 1
ATOM 5920 C C . SER A 1 779 ? -19.631 29.474 14.194 1.00 74.56 779 SER A C 1
ATOM 5922 O O . SER A 1 779 ? -19.350 30.042 13.114 1.00 74.56 779 SER A O 1
#

Sequence (779 aa):
MKPVDAATIRRVRAQLVADPDLAGRSLARRLSQQADSWFESLAADLPAGWALVATGGYARGVLAPGSDIDVMLLHPPKVSDAQVREVAEGLWYPMWDAGLKLSPAVHSPKSLQQLASDDLDTATSILLLRTLAGDASFAASINAAALEQWRKRPYVWLQRLLDSGQQRWARLGAVASLLEPDLKDGRGGLRDHDMLRWALRVDRPEVTAAMESPIEDLAAPAETLLAVRCELHRATGRAVNVLLLQDQDRVAEAMGYADADALMLNLSGAAHAIEWATERFWDRVERLVRSGGRTRAATPVPLAPGVVLLNEEAHIAPDADVDEQAYVFRFAAAAAHAGRPMSGRSLRMLASRGTPPGEEWTETTRRAFVSLLGSGASLAPTIEALERYGLFSRFVPEWRAVRSLPQRNAFHTYTVDHHLLATIANANEFLRDVARPDLLLVGALMHDLGKGYPGDHTDAGVALVDDVVGRMGFGPDDRRVITAMVEHHLLLPETATRRDLSDPRTAANVAAAVGDRETLHLLAALTEADSRATGPGAWSDWKKALLSELVDLTDAVLRGAAVPASATTRSPDLDRLAGQVTNGDVHIEVVPQTDVDLLRIASRDRAGLFSLITGALALHGLDVIGAAATTAADGIAVDEFRIARTPGVQPNWVKVEHDLRGALAGEVDIEARLEQRLRSQNRRRRAIAAAPARLEVLISNEASDSTTVVEVRAPDAPAVLYRLSHALTSAGLDVRSAVVATLGHEVVDVFYVLDPEDGGQLSPERFDPLKTELRAALS

Solvent-accessible surface area (backbone atoms only — not comparable to full-atom values): 40802 Å² total; per-residue (Å²): 127,86,58,75,51,34,67,57,52,39,53,55,50,52,50,58,67,68,34,84,91,43,56,25,59,57,33,9,33,51,50,28,55,52,51,43,56,48,50,33,45,52,37,69,80,54,58,87,68,23,23,36,27,24,19,57,53,42,40,73,31,56,32,36,81,44,52,64,45,34,33,36,42,37,41,56,81,93,65,54,71,66,58,54,47,54,57,48,50,63,54,47,48,53,41,47,73,32,68,50,57,67,50,76,46,77,37,34,69,66,60,45,54,60,47,35,70,80,37,67,70,57,35,60,33,40,68,46,69,32,74,56,33,59,34,57,67,60,51,49,53,51,32,51,52,44,42,52,57,49,42,73,44,40,58,62,53,48,49,53,51,50,54,55,47,53,59,32,30,77,73,51,38,45,29,36,42,34,59,57,22,27,44,39,63,9,34,24,12,50,48,48,56,51,48,54,56,56,54,57,62,37,72,44,73,76,62,57,65,33,47,93,62,68,72,72,74,45,47,66,30,48,41,50,45,47,21,55,45,24,40,44,10,60,73,70,73,37,73,58,51,60,49,43,72,92,50,36,50,62,37,12,53,77,71,70,37,94,37,36,60,60,37,45,36,53,50,20,55,25,16,44,56,39,28,54,56,45,54,53,26,48,60,45,46,50,54,33,49,77,48,73,71,57,89,69,90,64,71,75,41,82,69,46,94,42,26,21,36,44,86,75,22,29,36,69,34,96,85,38,64,55,58,43,68,28,36,64,34,42,49,49,22,45,16,22,68,68,71,28,55,68,33,69,69,41,50,53,48,47,62,75,62,36,48,71,69,63,86,53,40,50,74,64,29,37,51,21,43,49,48,27,54,63,26,25,86,33,31,49,68,47,49,53,59,32,40,77,56,46,53,44,42,57,68,42,60,67,49,64,48,24,54,48,29,70,53,100,49,91,61,47,47,34,11,47,41,54,30,33,39,40,15,23,27,44,37,49,78,42,45,86,80,37,98,52,42,65,55,41,44,52,28,35,55,41,39,63,52,9,65,44,45,87,74,58,31,41,63,37,19,40,67,42,38,65,63,55,44,40,27,47,56,49,52,73,70,58,48,52,48,38,33,51,36,21,64,43,56,61,50,60,62,46,44,43,57,51,45,63,76,59,41,44,49,49,31,46,53,52,33,64,71,52,68,46,69,68,47,44,49,40,41,52,45,43,39,54,14,40,29,59,37,32,25,87,85,62,47,49,78,66,59,49,52,36,43,51,52,45,49,55,50,18,53,37,43,74,73,70,46,82,66,68,74,46,83,71,64,71,53,75,68,54,47,55,50,47,73,62,53,53,100,76,41,75,44,77,47,78,48,80,53,96,68,34,38,38,39,36,38,20,30,67,60,57,94,50,53,70,24,52,51,43,35,42,41,39,72,74,68,57,50,63,56,29,37,39,38,47,60,43,97,86,50,38,25,41,34,40,36,35,29,59,62,52,92,98,55,78,81,62,58,72,58,51,53,51,52,40,51,31,39,74,71,65,76,39,65,52,65,65,53,46,52,56,50,50,64,66,49,62,77,74,57,87,66,85,80,74,82,84,64,70,76,45,72,48,76,39,63,83,73,32,94,60,28,22,36,38,38,37,35,32,55,65,58,91,48,50,70,21,37,49,41,42,43,41,32,73,72,59,35,45,69,45,33,34,26,26,36,79,57,91,64,30,30,43,37,29,34,33,27,30,26,72,89,78,73,23,53,63,60,76,86,54,47,65,61,49,47,51,49,51,49,60,54,71,109